Protein 6KVR (pdb70)

Nearest PDB structures (foldseek):
  6kvr-assembly1_B  TM=1.001E+00  e=1.003E-101  Candida albicans
  8wv2-assembly1_D  TM=8.973E-01  e=1.126E-39  Candida parapsilosis
  3qj9-assembly1_A  TM=8.216E-01  e=2.827E-34  Rattus norvegicus
  3lj7-assembly2_B  TM=8.202E-01  e=6.316E-34  Rattus norvegicus
  2dc0-assembly1_B  TM=8.381E-01  e=7.176E-23  Thermus thermophilus

Radius of gyration: 32.11 Å; Cα contacts (8 Å, |Δi|>4): 2657; chains: 2; bounding box: 90×72×87 Å

CATH classification: 3.90.1300.10

InterPro domains:
  IPR020556 Amidase, conserved site [PS00571] (231-262)
  IPR023631 Amidase signature domain [PF01425] (102-556)
  IPR036928 Amidase signature (AS) superfamily [G3DSA:3.90.1300.10] (56-569)
  IPR036928 Amidase signature (AS) superfamily [SSF75304] (57-566)

Secondary structure (DSSP, 8-state):
----GGGG--S----SS--HHHIIIIIHHHHHHHHHHHHHTS-GGG----SS-HHHHHHTT--HHHHHHHTT-S-HHHHHHHTS-HHHHHHHHHTTSS-HHHHHHHHHHHHHHHHHHH----B-HHHHHHHHHHHHHHHHHHSS-SSTTTT-BEEEE----TTS---TT-GGGTT---SS--HHHHHHHHTT-B--BEE---TT---S--BTTTB--EETTEEEEE--SSSHHHHHHHHHTSSSEEEEEESTTTTHHHHHHHT--EEEPPTTSS---S---S-TT--SS--EEE---SHHHHHH--IIIIIH-GGGT-TTS-------PPPPGGG-EEEE-S--SSSPPPHHHHHHHHHHHHHHHHTT-EEEE---TTHHHHHHHHH---TBTT--HHHHHTTTPPPPHHHHHHHTSSSTT-B-BHHHHHHHHHHHHHHHHHHHH--TT---EEEEESSSSSSPBTT-----HHHHHHHHHT--EEEEEEEEE--TTT----HHHHTPPPSSHHHHHHHHT--GGGSTT-EEEEEEE-STT-HHHHHHHHHHHHHHTT----/--GGGG--S----SS--HHHHHHHTHHHHHHHHHHHHHHS-GGG----SS-HHHHHHTT--HHHHHHHTT-S-HHHHHHHTS-HHHHHHHHHHTSS-HHHHHHHHHHHHHHHHHHH----B-HHHHHHHHHHHHHHHHHHSS-SSTTTT-BEEEE----TTS---TT-GGGTT---SS--HHHHHHHHTT-B--BEE---TT---S--BTTTB--EETTEEEEE--SSSHHHHHHHHHTSSSEEEEEESTTTTHHHHHHHT--EEEPPTTSS---S--SS-TT--SS--EEE---SHHHHHH--IIIIIT-GGGT-TTS-------PPPPGGG-EEEE-S--SSSPPPHHHHHHHHHHHHHHHHTT-EEEE---TTHHHHHHHHH---TBTT--HHHHHTTTPPPPHHHHHHHTSSSTT-B-BHHHHHHHHHHHHHHHHHHHH--TT---EEEEESSSSSSPBTT-----HHHHHHHHHT--EEEEEEEEE--SSS----TTGGGPPPSSHHHHHHHTT--GGGSTT-EEEEEEE-STT-HHHHHHHHHHHHHHTT----

B-factor: mean 33.5, std 8.6, range [15.48, 88.81]

Sequence (1122 aa):
MSVSYETFLNKDPLDKYEDSEIYTKEWLPKVEKYRQDLKDAIPKNYTIELPKPIDDLIKDQFNAVDYLYSQKLLTPEEFAITDLSATELAKKIAAGELSSVEVFKAFAHRATLAHQFTNCAELFIDEGLKQAEERDNYFKEHGKTVGPLHGIPISLKEQNYKDKITHGGYVSKIVNIPNSHGVTTSILEKLGAVFYVRTSQPQTLHLDSANNFTGLTKNPFNLLLSSGGSSSGEGAIVGYGGSAIGVGSDIGGSIRAPAAYSGCHGLRPTTKRISVKGGVSSGAGQESVPAVAGPARSIDDLELWKAYINEGKPWESDSTSLPPWRDVSTPKIGDLTVAIIRDDGLVRVSPPIRRALNTVVEKLKGAGAKIIEFDPPNTKLAYETVHKYNCDGNHQRKLLSGSNEPLTKLTKWNLNYGEGAKHYDVASNRELNVTRDQLRDQYNDFVQNKVDFILSPTYNNVAPHSEEVYNWSYTSLWNILDFPTLSFQTGIFQDPTKDKWTEEDTKYKYRSKLEQLENENYDPSQFVGAPVGLQLSGKRYFDEEVLAAGKAIVDLLGVDLYVSYETFLNKDPLDKYEDSEIYTKEWLPKVEKYRQDLKDAIPKNYTIELPKPIDDLIKDQFNAVDYLYSQKLLTPEEFAITDLSATELAKKIAAGELSSVEVFKAFAHRATLAHQFTNCAELFIDEGLKQAEERDNYFKEHGKTVGPLHGIPISLKEQNYKDKITHGGYVSKIVNIPNSHGVTTSILEKLGAVFYVRTSQPQTLHLDSANNFTGLTKNPFNLLLSSGGSSSGEGAIVGYGGSAIGVGSDIGGSIRAPAAYSGCHGLRPTTKRISVKGGVSSGAGQESVPAVAGPARSIDDLELWKAYINEGKPWESDSTSLPPWRDVSTPKIGDLTVAIIRDDGLVRVSPPIRRALNTVVEKLKGAGAKIIEFDPPNTKLAYETVHKYNCDGNHQRKLLSGSNEPLTKLTKWNLNYGEGAKHYDVASNRELNVTRDQLRDQYNDFVQNKVDFILSPTYNNVAPHSEEVYNWSYTSLWNILDFPTLSFQTGIFQDPTKDKWTEEDTKYKYRSKLEQLENENYDPSQFVGAPVGLQLSGKRYFDEEVLAAGKAIVDLLGVDLY

Foldseek 3Di:
DADDLVVLLPQAPCPLFFDVVLLVPPFVVLLVVVLVLQVVQQDPVLDDDDPDPQVVLLVVQNQQLVVCVVVVSDDPVLCVLLQDALQVVLVCCQVVNDQLLVSLVSLQSLLSSLCVRFVWWSFASVQLNVLSVVQRVVCVVPVGGLASNASFEEEEAQFADAQAQHQQLFSLRSVPHDHHDFLQVVLNVSRHYGYTIHTAAHQQWFQFGAGDRRGGGAANRTRQFFLTARSRSQLSSQLSSSGNKYKDKDALQHFQQSVQQRPAKGKFAFPQAGDPGDGDHPCVPPDLQDMGMAMHRALVNSLSSLCCQVPSVSCVPPVSHDHGLDDDAQDQLQVAEEEEECDQVAAAAFQQQNVLSVVLVVLSVVSHYHYHHDHQPPLVVLQQLSLVLCQQLCCSSVSSNSSSDDADLVNSQSCSRHSRRHHDDPVVNVVSSVVLVVSLCVVLCCVVVPHFKYKYFQASYHGHRHSQHRDSSNPNSCSSNSWIKMKRFLPDWQALVPRHADPVRVPDDHPDSVNSSVHVRDDSVSRGGGTGIIMITGRHPVNSNSSSNVNNSCVSRVRSSD/DDLVVLLPQFPPPLFFDPVLLVPPFVVLLVVVLVLQVVQQDPVLDDDDPDPLVVLQVVQHQQLVVCVVVVSDDPQLVVLLQDALQVVLVCCQVVVDALLSSLVSLSSLLSSLCVRFVWWSFASVQLNVLSVVQRVVCVVPVGGLASRASFEEEEAQFADAQAQHQVQFSLSSVPHDHHGFLQVVLVVSRHYTYTIHTAAHLQWFQFGAGDNRGGGAANRTRQFFLTDRSRSQLSSQLSSSGSKYKDKDALQHFQSSQQQRHAKWKFAFPQAGDPGDGDHPCVPPDLQDMGMAMHRALVNRVSSLCCQVVSVSCVPPVSHDHGLDDDAFDQLLVAEEEEDCDQPAAAAFQQQNVLSVVLVVLSVVRRYHYHHDHQPPLVVLQQLSLVVAQQLCCSSVSSRSSSDDDDLVNSQSCSRHSRRHHDDPVVNVVSSVVLVVSLVVVVCCVVVRHFKYKYFQARYHGHRHSQHRDSSSPNSCSSSSWIKMWGFLLDWQALVGRDQDPVSVVDDHPDPVNVSVHVRDDSVSRGGGTGIIMITGRHPVNSNSSSNVNVSCVSSPPRSD

Solvent-accessible surface area: 39558 Å² total

Organism: Candida albicans (NCBI:txid5476)

Structure (mmCIF, N/CA/C/O backbone):
data_6KVR
#
_entry.id   6KVR
#
_cell.length_a   84.874
_cell.length_b   68.753
_cell.length_c   100.979
_cell.angle_alpha   90.000
_cell.angle_beta   99.628
_cell.angle_gamma   90.000
#
_symmetry.space_group_name_H-M   'P 1 21 1'
#
loop_
_entity.id
_entity.type
_entity.pdbx_description
1 polymer 'Fatty acid amide hydrolase'
2 water water
#
loop_
_atom_site.group_PDB
_atom_site.id
_atom_site.type_symbol
_atom_site.label_atom_id
_atom_site.label_alt_id
_atom_site.label_comp_id
_atom_site.label_asym_id
_atom_site.label_entity_id
_atom_site.label_seq_id
_atom_site.pdbx_PDB_ins_code
_atom_site.Cartn_x
_atom_site.Cartn_y
_atom_site.Cartn_z
_atom_site.occupancy
_atom_site.B_iso_or_equiv
_atom_site.auth_seq_id
_atom_site.auth_comp_id
_atom_site.auth_asym_id
_atom_site.auth_atom_id
_atom_site.pdbx_PDB_model_num
ATOM 1 N N . MET A 1 1 ? 48.10881 60.37697 56.44142 1.000 43.54531 1 MET A N 1
ATOM 2 C CA . MET A 1 1 ? 48.09972 60.23548 54.99463 1.000 39.96490 1 MET A CA 1
ATOM 3 C C . MET A 1 1 ? 48.58176 58.83502 54.60765 1.000 38.76428 1 MET A C 1
ATOM 4 O O . MET A 1 1 ? 48.00012 58.23076 53.71016 1.000 39.71893 1 MET A O 1
ATOM 9 N N . SER A 1 2 ? 49.60711 58.30302 55.28663 1.000 39.97623 2 SER A N 1
ATOM 10 C CA . SER A 1 2 ? 50.17660 57.01533 54.87418 1.000 39.31894 2 SER A CA 1
ATOM 11 C C . SER A 1 2 ? 49.12477 55.91355 54.94750 1.000 37.93691 2 SER A C 1
ATOM 12 O O . SER A 1 2 ? 48.31219 55.87016 55.87135 1.000 38.28375 2 SER A O 1
ATOM 15 N N . VAL A 1 3 ? 49.13311 55.02807 53.95699 1.000 38.69372 3 VAL A N 1
ATOM 16 C CA . VAL A 1 3 ? 48.05356 54.06302 53.77794 1.000 37.88076 3 VAL A CA 1
ATOM 17 C C . VAL A 1 3 ? 48.39150 52.78973 54.53700 1.000 38.07455 3 VAL A C 1
ATOM 18 O O . VAL A 1 3 ? 49.50723 52.26863 54.43346 1.000 36.18223 3 VAL A O 1
ATOM 22 N N . SER A 1 4 ? 47.43060 52.29105 55.30681 1.000 43.23566 4 SER A N 1
ATOM 23 C CA . SER A 1 4 ? 47.52104 50.97376 55.91534 1.000 40.72346 4 SER A CA 1
ATOM 24 C C . SER A 1 4 ? 46.52635 50.04776 55.22556 1.000 39.68797 4 SER A C 1
ATOM 25 O O . SER A 1 4 ? 45.40940 50.46053 54.89150 1.000 35.17445 4 SER A O 1
ATOM 28 N N . TYR A 1 5 ? 46.93938 48.79465 55.01136 1.000 35.39986 5 TYR A N 1
ATOM 29 C CA . TYR A 1 5 ? 46.12139 47.85920 54.24764 1.000 35.04247 5 TYR A CA 1
ATOM 30 C C . TYR A 1 5 ? 44.76782 47.58310 54.90817 1.000 36.70302 5 TYR A C 1
ATOM 31 O O . TYR A 1 5 ? 43.81032 47.23560 54.19824 1.000 34.74276 5 TYR A O 1
ATOM 40 N N . GLU A 1 6 ? 44.64838 47.77236 56.23634 1.000 32.51606 6 GLU A N 1
ATOM 41 C CA . GLU A 1 6 ? 43.40720 47.44030 56.94063 1.000 32.01416 6 GLU A CA 1
ATOM 42 C C . GLU A 1 6 ? 42.21658 48.29432 56.50327 1.000 34.76162 6 GLU A C 1
ATOM 43 O O . GLU A 1 6 ? 41.07240 47.85166 56.65273 1.000 35.65364 6 GLU A O 1
ATOM 49 N N . THR A 1 7 ? 42.43844 49.50574 55.98254 1.000 33.69742 7 THR A N 1
ATOM 50 C CA . THR A 1 7 ? 41.29946 50.30620 55.53611 1.000 35.70702 7 THR A CA 1
ATOM 51 C C . THR A 1 7 ? 40.62932 49.74419 54.28092 1.000 35.11348 7 THR A C 1
ATOM 52 O O . THR A 1 7 ? 39.52373 50.18346 53.94282 1.000 34.81903 7 THR A O 1
ATOM 56 N N . PHE A 1 8 ? 41.24804 48.78098 53.58913 1.000 34.37023 8 PHE A N 1
ATOM 57 C CA . PHE A 1 8 ? 40.57631 48.11617 52.47038 1.000 31.89742 8 PHE A CA 1
ATOM 58 C C . PHE A 1 8 ? 39.68659 46.96031 52.90429 1.000 34.63058 8 PHE A C 1
ATOM 59 O O . PHE A 1 8 ? 38.89965 46.47675 52.08193 1.000 33.76158 8 PHE A O 1
ATOM 67 N N . LEU A 1 9 ? 39.79014 46.50891 54.15611 1.000 32.30091 9 LEU A N 1
ATOM 68 C CA . LEU A 1 9 ? 39.15008 45.26729 54.60696 1.000 29.18144 9 LEU A CA 1
ATOM 69 C C . LEU A 1 9 ? 37.69945 45.48283 55.01815 1.000 29.79565 9 LEU A C 1
ATOM 70 O O . LEU A 1 9 ? 37.28640 45.10514 56.11258 1.000 31.31265 9 LEU A O 1
ATOM 75 N N . ASN A 1 10 ? 36.89197 46.06036 54.13071 1.000 27.81517 10 ASN A N 1
ATOM 76 C CA . ASN A 1 10 ? 35.51662 46.41116 54.46699 1.000 32.90139 10 ASN A CA 1
ATOM 77 C C . ASN A 1 10 ? 34.50384 45.69015 53.58378 1.000 32.40545 10 ASN A C 1
ATOM 78 O O . ASN A 1 10 ? 33.36013 46.13342 53.47238 1.000 31.61925 10 ASN A O 1
ATOM 83 N N . LYS A 1 11 ? 34.90041 44.59419 52.94180 1.000 31.52486 11 LYS A N 1
ATOM 84 C CA . LYS A 1 11 ? 34.00356 43.86052 52.06298 1.000 30.74078 11 LYS A CA 1
ATOM 85 C C . LYS A 1 11 ? 33.66923 42.47177 52.58404 1.000 28.42710 11 LYS A C 1
ATOM 86 O O . LYS A 1 11 ? 32.62992 41.92241 52.20565 1.000 28.17037 11 LYS A O 1
ATOM 92 N N . ASP A 1 12 ? 34.52012 41.89303 53.42814 1.000 24.30749 12 ASP A N 1
ATOM 93 C CA . ASP A 1 12 ? 34.26789 40.58873 54.03386 1.000 26.36534 12 ASP A CA 1
ATOM 94 C C . ASP A 1 12 ? 34.61640 40.75182 55.50795 1.000 27.09299 12 ASP A C 1
ATOM 95 O O . ASP A 1 12 ? 35.76964 41.10638 55.83390 1.000 29.89442 12 ASP A O 1
ATOM 100 N N . PRO A 1 13 ? 33.67443 40.53413 56.42712 1.000 28.63656 13 PRO A N 1
ATOM 101 C CA . PRO A 1 13 ? 33.98595 40.74557 57.84892 1.000 30.49564 13 PRO A CA 1
ATOM 102 C C . PRO A 1 13 ? 34.97111 39.73325 58.40842 1.000 34.36081 13 PRO A C 1
ATOM 103 O O . PRO A 1 13 ? 35.60301 40.01784 59.43576 1.000 33.00144 13 PRO A O 1
ATOM 107 N N . LEU A 1 14 ? 35.13503 38.57434 57.76487 1.000 31.57014 14 LEU A N 1
ATOM 108 C CA . LEU A 1 14 ? 36.16105 37.60015 58.15011 1.000 30.25211 14 LEU A CA 1
ATOM 109 C C . LEU A 1 14 ? 35.91494 37.02705 59.55203 1.000 32.13270 14 LEU A C 1
ATOM 110 O O . LEU A 1 14 ? 36.85326 36.75985 60.30479 1.000 31.48353 14 LEU A O 1
ATOM 115 N N . ASP A 1 15 ? 34.64745 36.83142 59.91747 1.000 29.16937 15 ASP A N 1
ATOM 116 C CA . ASP A 1 15 ? 34.31097 36.40025 61.26856 1.000 34.85098 15 ASP A CA 1
ATOM 117 C C . ASP A 1 15 ? 33.85656 34.94871 61.35780 1.000 36.81517 15 ASP A C 1
ATOM 118 O O . ASP A 1 15 ? 33.54156 34.48425 62.45643 1.000 43.87368 15 ASP A O 1
ATOM 123 N N . LYS A 1 16 ? 33.81021 34.22037 60.24908 1.000 36.11117 16 LYS A N 1
ATOM 124 C CA . LYS A 1 16 ? 33.41452 32.81984 60.24865 1.000 35.45110 16 LYS A CA 1
ATOM 125 C C . LYS A 1 16 ? 34.50237 31.95857 59.62709 1.000 32.01243 16 LYS A C 1
ATOM 126 O O . LYS A 1 16 ? 34.21283 30.97566 58.93981 1.000 28.95958 16 LYS A O 1
ATOM 132 N N . TYR A 1 17 ? 35.77224 32.32147 59.85357 1.000 27.68009 17 TYR A N 1
ATOM 133 C CA . TYR A 1 17 ? 36.91357 31.60259 59.29113 1.000 30.24452 17 TYR A CA 1
ATOM 134 C C . TYR A 1 17 ? 37.78750 30.97777 60.36951 1.000 32.35961 17 TYR A C 1
ATOM 135 O O . TYR A 1 17 ? 38.07593 29.78036 60.30431 1.000 34.41171 17 TYR A O 1
ATOM 144 N N . GLU A 1 18 ? 38.26400 31.77345 61.33043 1.000 31.76957 18 GLU A N 1
ATOM 145 C CA . GLU A 1 18 ? 39.31256 31.39749 62.26729 1.000 35.19934 18 GLU A CA 1
ATOM 146 C C . GLU A 1 18 ? 38.75393 30.96064 63.61248 1.000 33.80637 18 GLU A C 1
ATOM 147 O O . GLU A 1 18 ? 37.72800 31.45995 64.07186 1.000 33.20751 18 GLU A O 1
ATOM 153 N N . ASP A 1 19 ? 39.49588 30.06974 64.27041 1.000 37.51869 19 ASP A N 1
ATOM 154 C CA . ASP A 1 19 ? 39.19983 29.65073 65.63555 1.000 40.59714 19 ASP A CA 1
ATOM 155 C C . ASP A 1 19 ? 40.40985 28.95923 66.23962 1.000 38.23398 19 ASP A C 1
ATOM 156 O O . ASP A 1 19 ? 40.63890 27.76978 65.98563 1.000 36.52072 19 ASP A O 1
ATOM 161 N N . SER A 1 20 ? 41.17658 29.69153 67.05336 1.000 35.43121 20 SER A N 1
ATOM 162 C CA . SER A 1 20 ? 42.49044 29.21288 67.46659 1.000 42.30085 20 SER A CA 1
ATOM 163 C C . SER A 1 20 ? 42.41198 27.97102 68.35199 1.000 38.88200 20 SER A C 1
ATOM 164 O O . SER A 1 20 ? 43.34805 27.16053 68.35945 1.000 37.65553 20 SER A O 1
ATOM 167 N N . GLU A 1 21 ? 41.32345 27.79305 69.09855 1.000 35.98174 21 GLU A N 1
ATOM 168 C CA . GLU A 1 21 ? 41.22414 26.60198 69.93515 1.000 41.17247 21 GLU A CA 1
ATOM 169 C C . GLU A 1 21 ? 41.04484 25.35070 69.08042 1.000 38.41108 21 GLU A C 1
ATOM 170 O O . GLU A 1 21 ? 41.77092 24.36077 69.24966 1.000 36.90315 21 GLU A O 1
ATOM 176 N N . ILE A 1 22 ? 40.10284 25.38958 68.13151 1.000 39.32468 22 ILE A N 1
ATOM 177 C CA . ILE A 1 22 ? 39.84979 24.22648 67.28075 1.000 37.58901 22 ILE A CA 1
ATOM 178 C C . ILE A 1 22 ? 41.06674 23.90911 66.41939 1.000 35.78819 22 ILE A C 1
ATOM 179 O O . ILE A 1 22 ? 41.45331 22.74108 66.27551 1.000 32.29263 22 ILE A O 1
ATOM 184 N N . TYR A 1 23 ? 41.70157 24.93815 65.84461 1.000 34.64599 23 TYR A N 1
ATOM 185 C CA . TYR A 1 23 ? 42.90103 24.69749 65.04506 1.000 32.66340 23 TYR A CA 1
ATOM 186 C C . TYR A 1 23 ? 43.99494 24.04511 65.88319 1.000 32.28300 23 TYR A C 1
ATOM 187 O O . TYR A 1 23 ? 44.59535 23.04616 65.46744 1.000 31.04184 23 TYR A O 1
ATOM 196 N N . THR A 1 24 ? 44.26414 24.58366 67.07680 1.000 32.97670 24 THR A N 1
ATOM 197 C CA . THR A 1 24 ? 45.37377 24.04345 67.86696 1.000 35.45462 24 THR A CA 1
ATOM 198 C C . THR A 1 24 ? 45.12590 22.59167 68.27525 1.000 36.02844 24 THR A C 1
ATOM 199 O O . THR A 1 24 ? 46.05005 21.77317 68.25028 1.000 38.22011 24 THR A O 1
ATOM 203 N N . LYS A 1 25 ? 43.88480 22.23840 68.62180 1.000 35.80135 25 LYS A N 1
ATOM 204 C CA . LYS A 1 25 ? 43.61793 20.86736 69.06458 1.000 40.84430 25 LYS A CA 1
ATOM 205 C C . LYS A 1 25 ? 43.53724 19.87336 67.90418 1.000 36.81858 25 LYS A C 1
ATOM 206 O O . LYS A 1 25 ? 44.18304 18.81952 67.94432 1.000 38.12546 25 LYS A O 1
ATOM 212 N N . GLU A 1 26 ? 42.73007 20.17286 66.87825 1.000 32.55923 26 GLU A N 1
ATOM 213 C CA . GLU A 1 26 ? 42.41798 19.18799 65.84543 1.000 31.67110 26 GLU A CA 1
ATOM 214 C C . GLU A 1 26 ? 43.37449 19.19499 64.66273 1.000 31.65178 26 GLU A C 1
ATOM 215 O O . GLU A 1 26 ? 43.49817 18.16383 63.99168 1.000 34.69149 26 GLU A O 1
ATOM 221 N N . TRP A 1 27 ? 44.04423 20.31035 64.36876 1.000 31.10911 27 TRP A N 1
ATOM 222 C CA . TRP A 1 27 ? 44.80612 20.38234 63.12062 1.000 30.70769 27 TRP A CA 1
ATOM 223 C C . TRP A 1 27 ? 46.29482 20.64454 63.29996 1.000 30.38730 27 TRP A C 1
ATOM 224 O O . TRP A 1 27 ? 47.10580 20.05156 62.57908 1.000 31.60792 27 TRP A O 1
ATOM 235 N N . LEU A 1 28 ? 46.68249 21.48966 64.25384 1.000 32.16037 28 LEU A N 1
ATOM 236 C CA . LEU A 1 28 ? 48.09716 21.79660 64.45660 1.000 30.18825 28 LEU A CA 1
ATOM 237 C C . LEU A 1 28 ? 49.00007 20.57735 64.61825 1.000 31.63085 28 LEU A C 1
ATOM 238 O O . LEU A 1 28 ? 50.12065 20.61141 64.07970 1.000 35.06258 28 LEU A O 1
ATOM 243 N N . PRO A 1 29 ? 48.61658 19.49913 65.32617 1.000 33.09401 29 PRO A N 1
ATOM 244 C CA . PRO A 1 29 ? 49.49622 18.31028 65.34388 1.000 32.96610 29 PRO A CA 1
ATOM 245 C C . PRO A 1 29 ? 49.77998 17.73174 63.96118 1.000 32.03466 29 PRO A C 1
ATOM 246 O O . PRO A 1 29 ? 50.92243 17.34068 63.68948 1.000 31.95756 29 PRO A O 1
ATOM 250 N N . LYS A 1 30 ? 48.78468 17.67537 63.06964 1.000 29.51580 30 LYS A N 1
ATOM 251 C CA . LYS A 1 30 ? 49.04161 17.15232 61.72875 1.000 29.71764 30 LYS A CA 1
ATOM 252 C C . LYS A 1 30 ? 50.00932 18.03839 60.95697 1.000 29.61802 30 LYS A C 1
ATOM 253 O O . LYS A 1 30 ? 50.79982 17.53653 60.14855 1.000 30.36672 30 LYS A O 1
ATOM 259 N N . VAL A 1 31 ? 49.95974 19.35281 61.18966 1.000 28.03566 31 VAL A N 1
ATOM 260 C CA . VAL A 1 31 ? 50.88224 20.26883 60.52023 1.000 25.25756 31 VAL A CA 1
ATOM 261 C C . VAL A 1 31 ? 52.30739 20.04186 61.00431 1.000 26.91113 31 VAL A C 1
ATOM 262 O O . VAL A 1 31 ? 53.24877 19.96707 60.20200 1.000 29.29816 31 VAL A O 1
ATOM 266 N N . GLU A 1 32 ? 52.48681 19.90217 62.32244 1.000 31.60222 32 GLU A N 1
ATOM 267 C CA . GLU A 1 32 ? 53.82524 19.67677 62.87607 1.000 28.69304 32 GLU A CA 1
ATOM 268 C C . GLU A 1 32 ? 54.45494 18.39132 62.33882 1.000 26.09162 32 GLU A C 1
ATOM 269 O O . GLU A 1 32 ? 55.63837 18.37663 61.97904 1.000 33.57229 32 GLU A O 1
ATOM 275 N N . LYS A 1 33 ? 53.68595 17.30370 62.27354 1.000 25.60668 33 LYS A N 1
ATOM 276 C CA . LYS A 1 33 ? 54.17523 16.09158 61.62159 1.000 28.09287 33 LYS A CA 1
ATOM 277 C C . LYS A 1 33 ? 54.60343 16.37180 60.18172 1.000 31.00767 33 LYS A C 1
ATOM 278 O O . LYS A 1 33 ? 55.65768 15.90081 59.73602 1.000 30.93724 33 LYS A O 1
ATOM 284 N N . TYR A 1 34 ? 53.80662 17.16061 59.44439 1.000 31.21353 34 TYR A N 1
ATOM 285 C CA . TYR A 1 34 ? 54.16107 17.50123 58.06677 1.000 30.41682 34 TYR A CA 1
ATOM 286 C C . TYR A 1 34 ? 55.47284 18.27707 58.01178 1.000 29.40410 34 TYR A C 1
ATOM 287 O O . TYR A 1 34 ? 56.29155 18.07067 57.10381 1.000 29.85859 34 TYR A O 1
ATOM 296 N N . ARG A 1 35 ? 55.68180 19.18746 58.96616 1.000 31.42918 35 ARG A N 1
ATOM 297 C CA . ARG A 1 35 ? 56.93106 19.94272 59.00659 1.000 32.20533 35 ARG A CA 1
ATOM 298 C C . ARG A 1 35 ? 58.10398 19.03577 59.34431 1.000 33.98746 35 ARG A C 1
ATOM 299 O O . ARG A 1 35 ? 59.18173 19.14363 58.73741 1.000 31.72760 35 ARG A O 1
ATOM 307 N N . GLN A 1 36 ? 57.90704 18.12700 60.30324 1.000 32.58663 36 GLN A N 1
ATOM 308 C CA . GLN A 1 36 ? 58.98234 17.21297 60.67882 1.000 34.06822 36 GLN A CA 1
ATOM 309 C C . GLN A 1 36 ? 59.32872 16.28300 59.52837 1.000 34.24548 36 GLN A C 1
ATOM 310 O O . GLN A 1 36 ? 60.50697 15.97575 59.30677 1.000 33.15350 36 GLN A O 1
ATOM 316 N N . ASP A 1 37 ? 58.31577 15.84875 58.76602 1.000 32.17824 37 ASP A N 1
ATOM 317 C CA . ASP A 1 37 ? 58.57931 14.97701 57.62808 1.000 29.50636 37 ASP A CA 1
ATOM 318 C C . ASP A 1 37 ? 59.43249 15.68028 56.58011 1.000 31.11084 37 ASP A C 1
ATOM 319 O O . ASP A 1 37 ? 60.27365 15.04429 55.93650 1.000 30.40180 37 ASP A O 1
ATOM 324 N N . LEU A 1 38 ? 59.24813 16.99126 56.40157 1.000 34.20727 38 LEU A N 1
ATOM 325 C CA . LEU A 1 38 ? 60.09005 17.71674 55.45164 1.000 31.64397 38 LEU A CA 1
ATOM 326 C C . LEU A 1 38 ? 61.53857 17.78373 55.94231 1.000 31.22367 38 LEU A C 1
ATOM 327 O O . LEU A 1 38 ? 62.47806 17.53880 55.16818 1.000 33.64239 38 LEU A O 1
ATOM 332 N N . LYS A 1 39 ? 61.74181 18.10726 57.22839 1.000 32.62769 39 LYS A N 1
ATOM 333 C CA . LYS A 1 39 ? 63.09723 18.11341 57.78305 1.000 37.26363 39 LYS A CA 1
ATOM 334 C C . LYS A 1 39 ? 63.76222 16.76024 57.61229 1.000 35.48958 39 LYS A C 1
ATOM 335 O O . LYS A 1 39 ? 64.92533 16.68522 57.21213 1.000 36.11935 39 LYS A O 1
ATOM 341 N N . ASP A 1 40 ? 63.03516 15.67536 57.90939 1.000 37.35955 40 ASP A N 1
ATOM 342 C CA . ASP A 1 40 ? 63.60869 14.34060 57.78696 1.000 34.00517 40 ASP A CA 1
ATOM 343 C C . ASP A 1 40 ? 63.96711 14.00513 56.34825 1.000 36.91054 40 ASP A C 1
ATOM 344 O O . ASP A 1 40 ? 64.78212 13.10594 56.11959 1.000 34.27941 40 ASP A O 1
ATOM 349 N N . ALA A 1 41 ? 63.38906 14.70829 55.37178 1.000 35.34840 41 ALA A N 1
ATOM 350 C CA . ALA A 1 41 ? 63.60907 14.38730 53.96823 1.000 30.70238 41 ALA A CA 1
ATOM 351 C C . ALA A 1 41 ? 64.76384 15.17278 53.34055 1.000 33.25870 41 ALA A C 1
ATOM 352 O O . ALA A 1 41 ? 65.06377 14.96073 52.15899 1.000 36.01986 41 ALA A O 1
ATOM 354 N N . ILE A 1 42 ? 65.41694 16.06140 54.08821 1.000 32.19671 42 ILE A N 1
ATOM 355 C CA . ILE A 1 42 ? 66.58377 16.80196 53.60664 1.000 33.56515 42 ILE A CA 1
ATOM 356 C C . ILE A 1 42 ? 67.82810 15.92514 53.73274 1.000 38.10467 42 ILE A C 1
ATOM 357 O O . ILE A 1 42 ? 68.18894 15.53025 54.84778 1.000 40.12276 42 ILE A O 1
ATOM 362 N N . PRO A 1 43 ? 68.51621 15.58964 52.64230 1.000 36.46069 43 PRO A N 1
ATOM 363 C CA . PRO A 1 43 ? 69.73384 14.76689 52.75951 1.000 39.20612 43 PRO A CA 1
ATOM 364 C C . PRO A 1 43 ? 70.89389 15.58019 53.32476 1.000 39.95249 43 PRO A C 1
ATOM 365 O O . PRO A 1 43 ? 71.27912 16.61271 52.76716 1.000 37.27212 43 PRO A O 1
ATOM 369 N N . LYS A 1 44 ? 71.46738 15.10091 54.43091 1.000 45.86646 44 LYS A N 1
ATOM 370 C CA . LYS A 1 44 ? 72.48640 15.89035 55.12446 1.000 49.56530 44 LYS A CA 1
ATOM 371 C C . LYS A 1 44 ? 73.73552 16.09464 54.26928 1.000 47.99124 44 LYS A C 1
ATOM 372 O O . LYS A 1 44 ? 74.34420 17.16946 54.29635 1.000 52.62622 44 LYS A O 1
ATOM 378 N N . ASN A 1 45 ? 74.12929 15.08785 53.49260 1.000 40.58406 45 ASN A N 1
ATOM 379 C CA . ASN A 1 45 ? 75.29745 15.25670 52.63217 1.000 46.29396 45 ASN A CA 1
ATOM 380 C C . ASN A 1 45 ? 75.10456 16.37860 51.61720 1.000 45.05476 45 ASN A C 1
ATOM 381 O O . ASN A 1 45 ? 76.08938 16.94867 51.13668 1.000 42.92757 45 ASN A O 1
ATOM 386 N N . TYR A 1 46 ? 73.85625 16.71422 51.27867 1.000 44.91370 46 TYR A N 1
ATOM 387 C CA . TYR A 1 46 ? 73.57248 17.80364 50.34938 1.000 44.15482 46 TYR A CA 1
ATOM 388 C C . TYR A 1 46 ? 73.38687 19.14127 51.05142 1.000 44.39142 46 TYR A C 1
ATOM 389 O O . TYR A 1 46 ? 73.22524 20.16588 50.37541 1.000 40.74057 46 TYR A O 1
ATOM 398 N N . THR A 1 47 ? 73.40076 19.15244 52.38094 1.000 43.80033 47 THR A N 1
ATOM 399 C CA . THR A 1 47 ? 73.19108 20.35938 53.15674 1.000 45.77180 47 THR A CA 1
ATOM 400 C C . THR A 1 47 ? 74.54348 21.00219 53.47214 1.000 49.33720 47 THR A C 1
ATOM 401 O O . THR A 1 47 ? 75.61132 20.48086 53.13603 1.000 45.76612 47 THR A O 1
ATOM 405 N N . ILE A 1 48 ? 74.48998 22.14997 54.14298 1.000 48.66481 48 ILE A N 1
ATOM 406 C CA . ILE A 1 48 ? 75.66765 22.96774 54.39245 1.000 51.38849 48 ILE A CA 1
ATOM 407 C C . ILE A 1 48 ? 75.46287 23.73473 55.69268 1.000 49.65828 48 ILE A C 1
ATOM 408 O O . ILE A 1 48 ? 74.33932 23.87813 56.18064 1.000 50.99703 48 ILE A O 1
ATOM 413 N N . GLU A 1 49 ? 76.57098 24.16231 56.29909 1.000 49.01230 49 GLU A N 1
ATOM 414 C CA . GLU A 1 49 ? 76.53422 25.05363 57.45335 1.000 48.75193 49 GLU A CA 1
ATOM 415 C C . GLU A 1 49 ? 76.41610 26.48735 56.94511 1.000 48.74532 49 GLU A C 1
ATOM 416 O O . GLU A 1 49 ? 77.30079 26.97207 56.22380 1.000 42.47269 49 GLU A O 1
ATOM 422 N N . LEU A 1 50 ? 75.31795 27.15477 57.30336 1.000 44.64744 50 LEU A N 1
ATOM 423 C CA . LEU A 1 50 ? 75.04174 28.48195 56.77170 1.000 44.02502 50 LEU A CA 1
ATOM 424 C C . LEU A 1 50 ? 76.08470 29.49396 57.26015 1.000 44.68301 50 LEU A C 1
ATOM 425 O O . LEU A 1 50 ? 76.62490 29.36527 58.36503 1.000 45.47981 50 LEU A O 1
ATOM 430 N N . PRO A 1 51 ? 76.40586 30.49760 56.44081 1.000 42.25468 51 PRO A N 1
ATOM 431 C CA . PRO A 1 51 ? 77.40225 31.49278 56.86846 1.000 42.93217 51 PRO A CA 1
ATOM 432 C C . PRO A 1 51 ? 76.97092 32.29254 58.08803 1.000 45.40229 51 PRO A C 1
ATOM 433 O O . PRO A 1 51 ? 77.82400 32.68866 58.88868 1.000 50.65596 51 PRO A O 1
ATOM 437 N N . LYS A 1 52 ? 75.67863 32.55065 58.24423 1.000 45.15895 52 LYS A N 1
ATOM 438 C CA . LYS A 1 52 ? 75.07424 33.10931 59.44576 1.000 42.29836 52 LYS A CA 1
ATOM 439 C C . LYS A 1 52 ? 73.71343 32.44568 59.61487 1.000 42.16542 52 LYS A C 1
ATOM 440 O O . LYS A 1 52 ? 73.22654 31.80086 58.67549 1.000 41.37518 52 LYS A O 1
ATOM 446 N N . PRO A 1 53 ? 73.07632 32.56009 60.78151 1.000 41.59110 53 PRO A N 1
ATOM 447 C CA . PRO A 1 53 ? 71.68796 32.10419 60.90505 1.000 40.79015 53 PRO A CA 1
ATOM 448 C C . PRO A 1 53 ? 70.82922 32.68563 59.78744 1.000 41.38514 53 PRO A C 1
ATOM 449 O O . PRO A 1 53 ? 71.08935 33.78552 59.28857 1.000 38.49709 53 PRO A O 1
ATOM 453 N N . ILE A 1 54 ? 69.81065 31.91919 59.37535 1.000 39.02665 54 ILE A N 1
ATOM 454 C CA . ILE A 1 54 ? 69.04937 32.28420 58.18043 1.000 37.23472 54 ILE A CA 1
ATOM 455 C C . ILE A 1 54 ? 68.38173 33.64796 58.36022 1.000 37.05580 54 ILE A C 1
ATOM 456 O O . ILE A 1 54 ? 68.34533 34.46183 57.43006 1.000 37.72482 54 ILE A O 1
ATOM 461 N N . ASP A 1 55 ? 67.89121 33.94913 59.56472 1.000 34.51050 55 ASP A N 1
ATOM 462 C CA . ASP A 1 55 ? 67.22051 35.23367 59.73967 1.000 39.62364 55 ASP A CA 1
ATOM 463 C C . ASP A 1 55 ? 68.19211 36.41367 59.68567 1.000 41.29925 55 ASP A C 1
ATOM 464 O O . ASP A 1 55 ? 67.78913 37.52445 59.32460 1.000 37.07358 55 ASP A O 1
ATOM 469 N N . ASP A 1 56 ? 69.46415 36.20640 60.03493 1.000 37.78600 56 ASP A N 1
ATOM 470 C CA . ASP A 1 56 ? 70.46090 37.24162 59.77522 1.000 39.23943 56 ASP A CA 1
ATOM 471 C C . ASP A 1 56 ? 70.73658 37.37972 58.28556 1.000 38.01757 56 ASP A C 1
ATOM 472 O O . ASP A 1 56 ? 70.91249 38.49515 57.78112 1.000 38.37487 56 ASP A O 1
ATOM 477 N N . LEU A 1 57 ? 70.81000 36.25549 57.56899 1.000 35.46151 57 LEU A N 1
ATOM 478 C CA . LEU A 1 57 ? 70.99107 36.33014 56.12540 1.000 34.23858 57 LEU A CA 1
ATOM 479 C C . LEU A 1 57 ? 69.82753 37.05492 55.47062 1.000 32.26501 57 LEU A C 1
ATOM 480 O O . LEU A 1 57 ? 70.01847 37.77853 54.48196 1.000 30.97184 57 LEU A O 1
ATOM 485 N N . ILE A 1 58 ? 68.62297 36.90317 56.02568 1.000 32.09791 58 ILE A N 1
ATOM 486 C CA . ILE A 1 58 ? 67.47053 37.62390 55.49386 1.000 33.62209 58 ILE A CA 1
ATOM 487 C C . ILE A 1 58 ? 67.62285 39.12341 55.73083 1.000 32.83467 58 ILE A C 1
ATOM 488 O O . ILE A 1 58 ? 67.47544 39.92786 54.80121 1.000 29.67366 58 ILE A O 1
ATOM 493 N N . LYS A 1 59 ? 67.96251 39.52330 56.96586 1.000 36.34606 59 LYS A N 1
ATOM 494 C CA . LYS A 1 59 ? 68.11761 40.95112 57.25127 1.000 37.17582 59 LYS A CA 1
ATOM 495 C C . LYS A 1 59 ? 69.16512 41.58708 56.35334 1.000 33.65694 59 LYS A C 1
ATOM 496 O O . LYS A 1 59 ? 69.03610 42.75673 55.97882 1.000 36.23698 59 LYS A O 1
ATOM 502 N N . ASP A 1 60 ? 70.17070 40.81818 55.96327 1.000 37.86547 60 ASP A N 1
ATOM 503 C CA . ASP A 1 60 ? 71.32725 41.29486 55.22729 1.000 34.88561 60 ASP A CA 1
ATOM 504 C C . ASP A 1 60 ? 71.10968 41.36446 53.72340 1.000 32.82717 60 ASP A C 1
ATOM 505 O O . ASP A 1 60 ? 72.03568 41.75355 53.00218 1.000 32.22761 60 ASP A O 1
ATOM 510 N N . GLN A 1 61 ? 69.92758 40.98986 53.22875 1.000 33.58956 61 GLN A N 1
ATOM 511 C CA . GLN A 1 61 ? 69.68131 40.94682 51.78643 1.000 26.51552 61 GLN A CA 1
ATOM 512 C C . GLN A 1 61 ? 70.70392 40.04063 51.10586 1.000 28.63848 61 GLN A C 1
ATOM 513 O O . GLN A 1 61 ? 71.24833 40.36860 50.05469 1.000 30.20274 61 GLN A O 1
ATOM 519 N N . PHE A 1 62 ? 70.99816 38.91375 51.75011 1.000 28.06272 62 PHE A N 1
ATOM 520 C CA . PHE A 1 62 ? 71.94644 37.93880 51.23058 1.000 31.94085 62 PHE A CA 1
ATOM 521 C C . PHE A 1 62 ? 71.54923 37.49651 49.82182 1.000 36.69268 62 PHE A C 1
ATOM 522 O O . PHE A 1 62 ? 70.38215 37.19333 49.56458 1.000 29.65736 62 PHE A O 1
ATOM 530 N N . ASN A 1 63 ? 72.52090 37.49221 48.89586 1.000 33.74916 63 ASN A N 1
ATOM 531 C CA . ASN A 1 63 ? 72.31053 36.99991 47.53103 1.000 32.90957 63 ASN A CA 1
ATOM 532 C C . ASN A 1 63 ? 72.77005 35.54567 47.50377 1.000 35.84625 63 ASN A C 1
ATOM 533 O O . ASN A 1 63 ? 73.96369 35.26843 47.35353 1.000 35.77853 63 ASN A O 1
ATOM 538 N N . ALA A 1 64 ? 71.81997 34.61036 47.64680 1.000 32.44140 64 ALA A N 1
ATOM 539 C CA . ALA A 1 64 ? 72.19964 33.20310 47.72749 1.000 31.60250 64 ALA A CA 1
ATOM 540 C C . ALA A 1 64 ? 72.77032 32.69192 46.41098 1.000 31.48596 64 ALA A C 1
ATOM 541 O O . ALA A 1 64 ? 73.63199 31.80859 46.41566 1.000 30.51472 64 ALA A O 1
ATOM 543 N N . VAL A 1 65 ? 72.32279 33.23179 45.27848 1.000 31.66999 65 VAL A N 1
ATOM 544 C CA . VAL A 1 65 ? 72.84094 32.76760 43.98943 1.000 32.84644 65 VAL A CA 1
ATOM 545 C C . VAL A 1 65 ? 74.32220 33.11595 43.85055 1.000 35.97769 65 VAL A C 1
ATOM 546 O O . VAL A 1 65 ? 75.12728 32.30554 43.37378 1.000 31.81613 65 VAL A O 1
ATOM 550 N N . ASP A 1 66 ? 74.70455 34.32505 44.26866 1.000 35.50388 66 ASP A N 1
ATOM 551 C CA . ASP A 1 66 ? 76.10960 34.70881 44.22584 1.000 39.57921 66 ASP A CA 1
ATOM 552 C C . ASP A 1 66 ? 76.95731 33.79921 45.10290 1.000 37.56226 66 ASP A C 1
ATOM 553 O O . ASP A 1 66 ? 78.03124 33.34693 44.68817 1.000 39.73543 66 ASP A O 1
ATOM 558 N N . TYR A 1 67 ? 76.47589 33.51227 46.31282 1.000 33.27458 67 TYR A N 1
ATOM 559 C CA . TYR A 1 67 ? 77.18849 32.64375 47.24626 1.000 34.40033 67 TYR A CA 1
ATOM 560 C C . TYR A 1 67 ? 77.40766 31.24194 46.68223 1.000 38.91563 67 TYR A C 1
ATOM 561 O O . TYR A 1 67 ? 78.46547 30.63569 46.89890 1.000 36.40669 67 TYR A O 1
ATOM 570 N N . LEU A 1 68 ? 76.40162 30.69154 45.99983 1.000 32.03427 68 LEU A N 1
ATOM 571 C CA . LEU A 1 68 ? 76.51894 29.35228 45.43329 1.000 33.08291 68 LEU A CA 1
ATOM 572 C C . LEU A 1 68 ? 77.73643 29.24645 44.52310 1.000 39.36692 68 LEU A C 1
ATOM 573 O O . LEU A 1 68 ? 78.50587 28.27780 44.58955 1.000 34.75379 68 LEU A O 1
ATOM 578 N N . TYR A 1 69 ? 77.92177 30.24805 43.66163 1.000 30.50180 69 TYR A N 1
ATOM 579 C CA . TYR A 1 69 ? 79.02309 30.22458 42.71562 1.000 37.52232 69 TYR A CA 1
ATOM 580 C C . TYR A 1 69 ? 80.34437 30.60595 43.37911 1.000 40.52385 69 TYR A C 1
ATOM 581 O O . TYR A 1 69 ? 81.36677 29.95552 43.14399 1.000 44.48260 69 TYR A O 1
ATOM 590 N N . SER A 1 70 ? 80.33218 31.63112 44.23530 1.000 37.14810 70 SER A N 1
ATOM 591 C CA . SER A 1 70 ? 81.56883 32.13741 44.82176 1.000 42.87420 70 SER A CA 1
ATOM 592 C C . SER A 1 70 ? 82.17015 31.16155 45.82646 1.000 39.33424 70 SER A C 1
ATOM 593 O O . SER A 1 70 ? 83.39362 31.09778 45.96526 1.000 44.75233 70 SER A O 1
ATOM 596 N N . GLN A 1 71 ? 81.34395 30.41674 46.54635 1.000 42.33345 71 GLN A N 1
ATOM 597 C CA . GLN A 1 71 ? 81.83623 29.39922 47.46302 1.000 39.12597 71 GLN A CA 1
ATOM 598 C C . GLN A 1 71 ? 81.92876 28.02806 46.82003 1.000 42.24445 71 GLN A C 1
ATOM 599 O O . GLN A 1 71 ? 82.29563 27.06865 47.50758 1.000 39.16828 71 GLN A O 1
ATOM 605 N N . LYS A 1 72 ? 81.58532 27.92100 45.53282 1.000 42.67151 72 LYS A N 1
ATOM 606 C CA . LYS A 1 72 ? 81.64227 26.67371 44.77262 1.000 40.22937 72 LYS A CA 1
ATOM 607 C C . LYS A 1 72 ? 81.00888 25.52022 45.55275 1.000 42.23914 72 LYS A C 1
ATOM 608 O O . LYS A 1 72 ? 81.66345 24.53253 45.89497 1.000 42.05358 72 LYS A O 1
ATOM 614 N N . LEU A 1 73 ? 79.70514 25.65633 45.83536 1.000 38.49271 73 LEU A N 1
ATOM 615 C CA . LEU A 1 73 ? 79.05038 24.66201 46.68227 1.000 35.94448 73 LEU A CA 1
ATOM 616 C C . LEU A 1 73 ? 78.82773 23.33638 45.96242 1.000 33.28777 73 LEU A C 1
ATOM 617 O O . LEU A 1 73 ? 78.69741 22.30531 46.62373 1.000 37.80002 73 LEU A O 1
ATOM 622 N N . LEU A 1 74 ? 78.75600 23.34389 44.63960 1.000 32.38664 74 LEU A N 1
ATOM 623 C CA . LEU A 1 74 ? 78.72128 22.13233 43.83625 1.000 35.32472 74 LEU A CA 1
ATOM 624 C C . LEU A 1 74 ? 80.09180 21.90703 43.20072 1.000 40.59686 74 LEU A C 1
ATOM 625 O O . LEU A 1 74 ? 80.89398 22.83679 43.06210 1.000 41.62397 74 LEU A O 1
ATOM 630 N N . THR A 1 75 ? 80.35237 20.65530 42.81618 1.000 36.17844 75 THR A N 1
ATOM 631 C CA . THR A 1 75 ? 81.57027 20.32838 42.09251 1.000 39.66282 75 THR A CA 1
ATOM 632 C C . THR A 1 75 ? 81.52014 20.93779 40.69445 1.000 40.84371 75 THR A C 1
ATOM 633 O O . THR A 1 75 ? 80.45675 21.36359 40.23120 1.000 40.81123 75 THR A O 1
ATOM 637 N N . PRO A 1 76 ? 82.66387 21.01657 40.00621 1.000 42.34855 76 PRO A N 1
ATOM 638 C CA . PRO A 1 76 ? 82.62620 21.47054 38.60612 1.000 41.51448 76 PRO A CA 1
ATOM 639 C C . PRO A 1 76 ? 81.69760 20.64619 37.73562 1.000 37.85236 76 PRO A C 1
ATOM 640 O O . PRO A 1 76 ? 81.08882 21.18527 36.80235 1.000 40.90518 76 PRO A O 1
ATOM 644 N N . GLU A 1 77 ? 81.58207 19.34699 38.01066 1.000 37.60975 77 GLU A N 1
ATOM 645 C CA . GLU A 1 77 ? 80.71197 18.47606 37.22706 1.000 39.06875 77 GLU A CA 1
ATOM 646 C C . GLU A 1 77 ? 79.24325 18.81642 37.45643 1.000 37.72232 77 GLU A C 1
ATOM 647 O O . GLU A 1 77 ? 78.46004 18.88386 36.49973 1.000 34.75107 77 GLU A O 1
ATOM 653 N N . GLU A 1 78 ? 78.85642 19.02446 38.72358 1.000 37.99546 78 GLU A N 1
ATOM 654 C CA . GLU A 1 78 ? 77.47691 19.38442 39.04558 1.000 35.25251 78 GLU A CA 1
ATOM 655 C C . GLU A 1 78 ? 77.10489 20.74258 38.46198 1.000 36.27375 78 GLU A C 1
ATOM 656 O O . GLU A 1 78 ? 75.97885 20.92795 37.97909 1.000 35.41128 78 GLU A O 1
ATOM 662 N N . PHE A 1 79 ? 78.03596 21.70663 38.48818 1.000 35.77164 79 PHE A N 1
ATOM 663 C CA . PHE A 1 79 ? 77.77882 22.98634 37.82904 1.000 34.23837 79 PHE A CA 1
ATOM 664 C C . PHE A 1 79 ? 77.64637 22.79978 36.32479 1.000 39.13355 79 PHE A C 1
ATOM 665 O O . PHE A 1 79 ? 76.79854 23.43466 35.68051 1.000 38.76232 79 PHE A O 1
ATOM 673 N N . ALA A 1 80 ? 78.48440 21.93606 35.74965 1.000 36.60791 80 ALA A N 1
ATOM 674 C CA . ALA A 1 80 ? 78.43750 21.70979 34.31303 1.000 40.94243 80 ALA A CA 1
ATOM 675 C C . ALA A 1 80 ? 77.10761 21.09597 33.91006 1.000 37.99555 80 ALA A C 1
ATOM 676 O O . ALA A 1 80 ? 76.53252 21.45556 32.87653 1.000 35.44506 80 ALA A O 1
ATOM 678 N N . ILE A 1 81 ? 76.59427 20.17996 34.72919 1.000 41.53569 81 ILE A N 1
ATOM 679 C CA . ILE A 1 81 ? 75.30454 19.56490 34.43878 1.000 35.89810 81 ILE A CA 1
ATOM 680 C C . ILE A 1 81 ? 74.17424 20.57305 34.63541 1.000 38.76959 81 ILE A C 1
ATOM 681 O O . ILE A 1 81 ? 73.38218 20.82368 33.71546 1.000 38.40817 81 ILE A O 1
ATOM 686 N N . THR A 1 82 ? 74.10461 21.19373 35.82436 1.000 34.19105 82 THR A N 1
ATOM 687 C CA . THR A 1 82 ? 72.96388 22.01965 36.20583 1.000 34.29323 82 THR A CA 1
ATOM 688 C C . THR A 1 82 ? 72.94109 23.37954 35.52173 1.000 39.44164 82 THR A C 1
ATOM 689 O O . THR A 1 82 ? 71.96422 24.11076 35.69226 1.000 42.36165 82 THR A O 1
ATOM 693 N N . ASP A 1 83 ? 73.95579 23.74291 34.74173 1.000 38.34044 83 ASP A N 1
ATOM 694 C CA . ASP A 1 83 ? 73.90330 24.97524 33.96451 1.000 34.65572 83 ASP A CA 1
ATOM 695 C C . ASP A 1 83 ? 73.83417 24.69454 32.46716 1.000 34.98561 83 ASP A C 1
ATOM 696 O O . ASP A 1 83 ? 74.30192 25.48592 31.64553 1.000 36.59500 83 ASP A O 1
ATOM 701 N N . LEU A 1 84 ? 73.23736 23.57276 32.10308 1.000 32.41269 84 LEU A N 1
ATOM 702 C CA . LEU A 1 84 ? 72.83989 23.30988 30.73027 1.000 36.82645 84 LEU A CA 1
ATOM 703 C C . LEU A 1 84 ? 71.32522 23.46155 30.63430 1.000 37.02069 84 LEU A C 1
ATOM 704 O O . LEU A 1 84 ? 70.60582 23.13898 31.58398 1.000 30.88816 84 LEU A O 1
ATOM 709 N N . SER A 1 85 ? 70.83844 23.93946 29.48718 1.000 35.51264 85 SER A N 1
ATOM 710 C CA . SER A 1 85 ? 69.39721 23.96834 29.28091 1.000 34.85472 85 SER A CA 1
ATOM 711 C C . SER A 1 85 ? 68.84222 22.55060 29.28516 1.000 38.29400 85 SER A C 1
ATOM 712 O O . SER A 1 85 ? 69.54328 21.58359 28.97145 1.000 37.55697 85 SER A O 1
ATOM 715 N N . ALA A 1 86 ? 67.56273 22.43119 29.65007 1.000 36.11445 86 ALA A N 1
ATOM 716 C CA . ALA A 1 86 ? 66.89614 21.13747 29.57203 1.000 34.55159 86 ALA A CA 1
ATOM 717 C C . ALA A 1 86 ? 66.95129 20.57253 28.15589 1.000 34.65972 86 ALA A C 1
ATOM 718 O O . ALA A 1 86 ? 67.03863 19.35103 27.97237 1.000 34.30551 86 ALA A O 1
ATOM 720 N N . THR A 1 87 ? 66.91073 21.44284 27.14718 1.000 29.84440 87 THR A N 1
ATOM 721 C CA . THR A 1 87 ? 67.01241 20.98040 25.76901 1.000 37.94426 87 THR A CA 1
ATOM 722 C C . THR A 1 87 ? 68.31917 20.22667 25.53357 1.000 34.56896 87 THR A C 1
ATOM 723 O O . THR A 1 87 ? 68.31032 19.09846 25.03623 1.000 35.51125 87 THR A O 1
ATOM 727 N N . GLU A 1 88 ? 69.45320 20.81604 25.91526 1.000 41.01258 88 GLU A N 1
ATOM 728 C CA . GLU A 1 88 ? 70.72535 20.13706 25.67451 1.000 42.11727 88 GLU A CA 1
ATOM 729 C C . GLU A 1 88 ? 70.96624 18.98691 26.65892 1.000 41.78167 88 GLU A C 1
ATOM 730 O O . GLU A 1 88 ? 71.55824 17.97079 26.27115 1.000 41.87322 88 GLU A O 1
ATOM 736 N N . LEU A 1 89 ? 70.48252 19.09001 27.90800 1.000 34.72111 89 LEU A N 1
ATOM 737 C CA . LEU A 1 89 ? 70.44363 17.91401 28.77897 1.000 36.16554 89 LEU A CA 1
ATOM 738 C C . LEU A 1 89 ? 69.69813 16.75203 28.12022 1.000 41.88089 89 LEU A C 1
ATOM 739 O O . LEU A 1 89 ? 70.12207 15.59093 28.20943 1.000 39.05299 89 LEU A O 1
ATOM 744 N N . ALA A 1 90 ? 68.57384 17.04379 27.46514 1.000 41.31814 90 ALA A N 1
ATOM 745 C CA . ALA A 1 90 ? 67.77871 15.98062 26.85943 1.000 41.93853 90 ALA A CA 1
ATOM 746 C C . ALA A 1 90 ? 68.54377 15.31041 25.72412 1.000 38.65720 90 ALA A C 1
ATOM 747 O O . ALA A 1 90 ? 68.60797 14.07425 25.64990 1.000 35.06574 90 ALA A O 1
ATOM 749 N N . LYS A 1 91 ? 69.13771 16.11719 24.83171 1.000 34.44234 91 LYS A N 1
ATOM 750 C CA . LYS A 1 91 ? 69.95417 15.56943 23.74862 1.000 39.45666 91 LYS A CA 1
ATOM 751 C C . LYS A 1 91 ? 71.13924 14.76919 24.29006 1.000 42.96433 91 LYS A C 1
ATOM 752 O O . LYS A 1 91 ? 71.46129 13.69272 23.76760 1.000 42.22745 91 LYS A O 1
ATOM 758 N N . LYS A 1 92 ? 71.80521 15.27646 25.33472 1.000 41.11923 92 LYS A N 1
ATOM 759 C CA . LYS A 1 92 ? 72.96128 14.57001 25.88576 1.000 44.12908 92 LYS A CA 1
ATOM 760 C C . LYS A 1 92 ? 72.56481 13.20912 26.45611 1.000 45.85794 92 LYS A C 1
ATOM 761 O O . LYS A 1 92 ? 73.22728 12.19864 26.19476 1.000 44.68492 92 LYS A O 1
ATOM 767 N N . ILE A 1 93 ? 71.49327 13.16602 27.25589 1.000 45.84167 93 ILE A N 1
ATOM 768 C CA . ILE A 1 93 ? 71.01620 11.89626 27.81058 1.000 43.87561 93 ILE A CA 1
ATOM 769 C C . ILE A 1 93 ? 70.62453 10.94135 26.69080 1.000 42.67282 93 ILE A C 1
ATOM 770 O O . ILE A 1 93 ? 70.97649 9.75531 26.70566 1.000 41.46841 93 ILE A O 1
ATOM 775 N N . ALA A 1 94 ? 69.87095 11.44548 25.71445 1.000 39.37956 94 ALA A N 1
ATOM 776 C CA . ALA A 1 94 ? 69.40650 10.60255 24.61895 1.000 46.23496 94 ALA A CA 1
ATOM 777 C C . ALA A 1 94 ? 70.57015 10.00097 23.84510 1.000 48.13718 94 ALA A C 1
ATOM 778 O O . ALA A 1 94 ? 70.45883 8.88299 23.32880 1.000 49.65042 94 ALA A O 1
ATOM 780 N N . ALA A 1 95 ? 71.68893 10.72064 23.76254 1.000 48.66134 95 ALA A N 1
ATOM 781 C CA . ALA A 1 95 ? 72.86607 10.27767 23.02956 1.000 44.55845 95 ALA A CA 1
ATOM 782 C C . ALA A 1 95 ? 73.82657 9.47390 23.89027 1.000 43.37477 95 ALA A C 1
ATOM 783 O O . ALA A 1 95 ? 74.89531 9.10177 23.40297 1.000 48.10887 95 ALA A O 1
ATOM 785 N N . GLY A 1 96 ? 73.48212 9.20383 25.14847 1.000 42.31689 96 GLY A N 1
ATOM 786 C CA . GLY A 1 96 ? 74.33648 8.40061 26.00333 1.000 39.60766 96 GLY A CA 1
ATOM 787 C C . GLY A 1 96 ? 75.55785 9.10206 26.55190 1.000 43.91114 96 GLY A C 1
ATOM 788 O O . GLY A 1 96 ? 76.46884 8.43814 27.04759 1.000 47.46793 96 GLY A O 1
ATOM 789 N N . GLU A 1 97 ? 75.60995 10.42986 26.47221 1.000 48.25128 97 GLU A N 1
ATOM 790 C CA . GLU A 1 97 ? 76.70700 11.17910 27.06811 1.000 46.36942 97 GLU A CA 1
ATOM 791 C C . GLU A 1 97 ? 76.53182 11.36378 28.57139 1.000 46.03972 97 GLU A C 1
ATOM 792 O O . GLU A 1 97 ? 77.52794 11.39279 29.30393 1.000 48.50183 97 GLU A O 1
ATOM 798 N N . LEU A 1 98 ? 75.29580 11.46574 29.05843 1.000 45.77753 98 LEU A N 1
ATOM 799 C CA . LEU A 1 98 ? 75.04394 11.55151 30.49297 1.000 42.15677 98 LEU A CA 1
ATOM 800 C C . LEU A 1 98 ? 74.03664 10.50030 30.94030 1.000 38.83057 98 LEU A C 1
ATOM 801 O O . LEU A 1 98 ? 73.04516 10.23195 30.25200 1.000 40.67392 98 LEU A O 1
ATOM 806 N N . SER A 1 99 ? 74.28565 9.92169 32.10814 1.000 37.06046 99 SER A N 1
ATOM 807 C CA . SER A 1 99 ? 73.28500 9.07246 32.71592 1.000 36.59868 99 SER A CA 1
ATOM 808 C C . SER A 1 99 ? 72.18149 9.93540 33.32312 1.000 38.12709 99 SER A C 1
ATOM 809 O O . SER A 1 99 ? 72.37518 11.11492 33.63287 1.000 35.63472 99 SER A O 1
ATOM 812 N N . SER A 1 100 ? 70.99438 9.34951 33.45003 1.000 37.38192 100 SER A N 1
ATOM 813 C CA . SER A 1 100 ? 69.92548 10.06933 34.13212 1.000 39.09001 100 SER A CA 1
ATOM 814 C C . SER A 1 100 ? 70.25541 10.22572 35.60218 1.000 32.47703 100 SER A C 1
ATOM 815 O O . SER A 1 100 ? 69.99159 11.27705 36.19674 1.000 34.20634 100 SER A O 1
ATOM 818 N N . VAL A 1 101 ? 70.86334 9.19433 36.18948 1.000 36.13325 101 VAL A N 1
ATOM 819 C CA . VAL A 1 101 ? 71.20406 9.22102 37.60775 1.000 32.85328 101 VAL A CA 1
ATOM 820 C C . VAL A 1 101 ? 72.12570 10.39700 37.92310 1.000 36.43148 101 VAL A C 1
ATOM 821 O O . VAL A 1 101 ? 71.87408 11.17630 38.85048 1.000 34.68482 101 VAL A O 1
ATOM 825 N N . GLU A 1 102 ? 73.20854 10.54406 37.15841 1.000 35.42581 102 GLU A N 1
ATOM 826 C CA . GLU A 1 102 ? 74.14709 11.62281 37.43432 1.000 34.41119 102 GLU A CA 1
ATOM 827 C C . GLU A 1 102 ? 73.49304 12.99243 37.23275 1.000 31.96456 102 GLU A C 1
ATOM 828 O O . GLU A 1 102 ? 73.72842 13.92071 38.01615 1.000 29.57559 102 GLU A O 1
ATOM 834 N N . VAL A 1 103 ? 72.62204 13.12331 36.22666 1.000 32.62227 103 VAL A N 1
ATOM 835 C CA . VAL A 1 103 ? 71.92289 14.38808 36.02687 1.000 28.44445 103 VAL A CA 1
ATOM 836 C C . VAL A 1 103 ? 70.98418 14.67003 37.19464 1.000 30.02046 103 VAL A C 1
ATOM 837 O O . VAL A 1 103 ? 70.88394 15.80953 37.66535 1.000 28.92084 103 VAL A O 1
ATOM 841 N N . PHE A 1 104 ? 70.32393 13.63169 37.71701 1.000 31.91435 104 PHE A N 1
ATOM 842 C CA . PHE A 1 104 ? 69.42521 13.81729 38.85060 1.000 30.97625 104 PHE A CA 1
ATOM 843 C C . PHE A 1 104 ? 70.17108 14.25442 40.10651 1.000 29.49757 104 PHE A C 1
ATOM 844 O O . PHE A 1 104 ? 69.71424 15.14857 40.83071 1.000 29.23502 104 PHE A O 1
ATOM 852 N N . LYS A 1 105 ? 71.30302 13.61008 40.40166 1.000 32.86927 105 LYS A N 1
ATOM 853 C CA . LYS A 1 105 ? 72.01193 13.87513 41.65250 1.000 30.64686 105 LYS A CA 1
ATOM 854 C C . LYS A 1 105 ? 72.52046 15.31014 41.71504 1.000 32.43734 105 LYS A C 1
ATOM 855 O O . LYS A 1 105 ? 72.56699 15.91277 42.79624 1.000 30.74002 105 LYS A O 1
ATOM 861 N N . ALA A 1 106 ? 72.92168 15.87371 40.57059 1.000 31.27403 106 ALA A N 1
ATOM 862 C CA . ALA A 1 106 ? 73.34726 17.26876 40.56815 1.000 30.02611 106 ALA A CA 1
ATOM 863 C C . ALA A 1 106 ? 72.18386 18.18220 40.92788 1.000 32.37178 106 ALA A C 1
ATOM 864 O O . ALA A 1 106 ? 72.27467 18.98185 41.86763 1.000 33.23048 106 ALA A O 1
ATOM 866 N N . PHE A 1 107 ? 71.06047 18.04133 40.21119 1.000 30.70275 107 PHE A N 1
ATOM 867 C CA . PHE A 1 107 ? 69.88636 18.85686 40.49394 1.000 28.94881 107 PHE A CA 1
ATOM 868 C C . PHE A 1 107 ? 69.36920 18.61273 41.90588 1.000 25.63135 107 PHE A C 1
ATOM 869 O O . PHE A 1 107 ? 68.97556 19.55613 42.60362 1.000 27.39410 107 PHE A O 1
ATOM 877 N N . ALA A 1 108 ? 69.38189 17.35732 42.35383 1.000 28.71088 108 ALA A N 1
ATOM 878 C CA . ALA A 1 108 ? 68.92252 17.05104 43.70507 1.000 26.14730 108 ALA A CA 1
ATOM 879 C C . ALA A 1 108 ? 69.76306 17.78381 44.74929 1.000 33.10077 108 ALA A C 1
ATOM 880 O O . ALA A 1 108 ? 69.22755 18.35480 45.71500 1.000 27.95611 108 ALA A O 1
ATOM 882 N N . HIS A 1 109 ? 71.09247 17.74776 44.58149 1.000 29.39675 109 HIS A N 1
ATOM 883 C CA . HIS A 1 109 ? 71.98729 18.53272 45.42236 1.000 30.23365 109 HIS A CA 1
ATOM 884 C C . HIS A 1 109 ? 71.63843 20.01746 45.34650 1.000 30.03970 109 HIS A C 1
ATOM 885 O O . HIS A 1 109 ? 71.44261 20.67557 46.37462 1.000 29.44807 109 HIS A O 1
ATOM 892 N N . ARG A 1 110 ? 71.53064 20.55946 44.12794 1.000 26.89243 110 ARG A N 1
ATOM 893 C CA . ARG A 1 110 ? 71.27020 21.98844 43.99048 1.000 29.17215 110 ARG A CA 1
ATOM 894 C C . ARG A 1 110 ? 69.90298 22.37089 44.55962 1.000 30.05607 110 ARG A C 1
ATOM 895 O O . ARG A 1 110 ? 69.74569 23.48201 45.08520 1.000 28.40805 110 ARG A O 1
ATOM 903 N N . ALA A 1 111 ? 68.91935 21.45489 44.50579 1.000 26.69298 111 ALA A N 1
ATOM 904 C CA . ALA A 1 111 ? 67.59318 21.75188 45.04753 1.000 27.88446 111 ALA A CA 1
ATOM 905 C C . ALA A 1 111 ? 67.60358 21.75426 46.56943 1.000 28.26468 111 ALA A C 1
ATOM 906 O O . ALA A 1 111 ? 66.88517 22.54314 47.19637 1.000 30.41437 111 ALA A O 1
ATOM 908 N N . THR A 1 112 ? 68.40644 20.88120 47.18952 1.000 26.73932 112 THR A N 1
ATOM 909 C CA . THR A 1 112 ? 68.50307 20.89274 48.65173 1.000 29.45341 112 THR A CA 1
ATOM 910 C C . THR A 1 112 ? 69.12787 22.19208 49.14208 1.000 31.25637 112 THR A C 1
ATOM 911 O O . THR A 1 112 ? 68.67317 22.77904 50.13458 1.000 27.59369 112 THR A O 1
ATOM 915 N N . LEU A 1 113 ? 70.17404 22.65801 48.45174 1.000 28.10991 113 LEU A N 1
ATOM 916 C CA . LEU A 1 113 ? 70.73324 23.97038 48.75418 1.000 30.25316 113 LEU A CA 1
ATOM 917 C C . LEU A 1 113 ? 69.67695 25.06098 48.58449 1.000 32.19032 113 LEU A C 1
ATOM 918 O O . LEU A 1 113 ? 69.48864 25.89814 49.47693 1.000 31.07582 113 LEU A O 1
ATOM 923 N N . ALA A 1 114 ? 68.93161 25.02492 47.47074 1.000 28.99659 114 ALA A N 1
ATOM 924 C CA . ALA A 1 114 ? 67.85735 25.99816 47.25532 1.000 31.42320 114 ALA A CA 1
ATOM 925 C C . ALA A 1 114 ? 66.89805 26.05766 48.44861 1.000 28.87252 114 ALA A C 1
ATOM 926 O O . ALA A 1 114 ? 66.58904 27.14311 48.96050 1.000 28.12985 114 ALA A O 1
ATOM 928 N N . HIS A 1 115 ? 66.43442 24.89195 48.91961 1.000 29.26918 115 HIS A N 1
ATOM 929 C CA . HIS A 1 115 ? 65.53291 24.85759 50.07116 1.000 27.19723 115 HIS A CA 1
ATOM 930 C C . HIS A 1 115 ? 66.18337 25.42229 51.32894 1.000 27.11720 115 HIS A C 1
ATOM 931 O O . HIS A 1 115 ? 65.53462 26.13987 52.09948 1.000 25.64055 115 HIS A O 1
ATOM 938 N N . GLN A 1 116 ? 67.45154 25.07936 51.57397 1.000 28.53714 116 GLN A N 1
ATOM 939 C CA . GLN A 1 116 ? 68.12406 25.53478 52.79184 1.000 30.14921 116 GLN A CA 1
ATOM 940 C C . GLN A 1 116 ? 68.20224 27.05680 52.85475 1.000 29.00978 116 GLN A C 1
ATOM 941 O O . GLN A 1 116 ? 68.11448 27.64324 53.93735 1.000 28.49775 116 GLN A O 1
ATOM 947 N N . PHE A 1 117 ? 68.31000 27.71440 51.70361 1.000 32.23001 117 PHE A N 1
ATOM 948 C CA . PHE A 1 117 ? 68.36901 29.16872 51.66643 1.000 30.02802 117 PHE A CA 1
ATOM 949 C C . PHE A 1 117 ? 66.99876 29.81865 51.46992 1.000 31.83245 117 PHE A C 1
ATOM 950 O O . PHE A 1 117 ? 66.69296 30.80313 52.14478 1.000 29.64496 117 PHE A O 1
ATOM 958 N N . THR A 1 118 ? 66.15882 29.30490 50.55799 1.000 25.65111 118 THR A N 1
ATOM 959 C CA . THR A 1 118 ? 64.92739 30.00356 50.21470 1.000 25.36670 118 THR A CA 1
ATOM 960 C C . THR A 1 118 ? 63.66238 29.43864 50.85946 1.000 24.73222 118 THR A C 1
ATOM 961 O O . THR A 1 118 ? 62.63972 30.13244 50.85140 1.000 28.13171 118 THR A O 1
ATOM 965 N N . ASN A 1 119 ? 63.69268 28.21517 51.40043 1.000 26.33132 119 ASN A N 1
ATOM 966 C CA . ASN A 1 119 ? 62.51049 27.57136 51.99737 1.000 28.26214 119 ASN A CA 1
ATOM 967 C C . ASN A 1 119 ? 61.44129 27.30719 50.93434 1.000 28.48397 119 ASN A C 1
ATOM 968 O O . ASN A 1 119 ? 60.23926 27.42920 51.18097 1.000 30.41391 119 ASN A O 1
ATOM 973 N N . CYS A 1 120 ? 61.89159 26.91607 49.74396 1.000 27.27388 120 CYS A N 1
ATOM 974 C CA . CYS A 1 120 ? 61.03756 26.76111 48.57835 1.000 25.86593 120 CYS A CA 1
ATOM 975 C C . CYS A 1 120 ? 60.31426 25.41352 48.48222 1.000 27.69033 120 CYS A C 1
ATOM 976 O O . CYS A 1 120 ? 59.37946 25.30265 47.67952 1.000 31.53578 120 CYS A O 1
ATOM 979 N N . ALA A 1 121 ? 60.68818 24.39648 49.26219 1.000 26.08778 121 ALA A N 1
ATOM 980 C CA . ALA A 1 121 ? 60.04629 23.08519 49.17260 1.000 28.90424 121 ALA A CA 1
ATOM 981 C C . ALA A 1 121 ? 58.96534 22.90779 50.24273 1.000 31.96732 121 ALA A C 1
ATOM 982 O O . ALA A 1 121 ? 59.10178 23.40625 51.36560 1.000 29.08079 121 ALA A O 1
ATOM 992 N N . GLU A 1 123 ? 57.56632 19.50902 50.12310 1.000 28.32592 123 GLU A N 1
ATOM 993 C CA . GLU A 1 123 ? 57.76390 18.07124 50.18134 1.000 28.51576 123 GLU A CA 1
ATOM 994 C C . GLU A 1 123 ? 59.02723 17.75015 49.40378 1.000 30.12448 123 GLU A C 1
ATOM 995 O O . GLU A 1 123 ? 59.25780 18.29511 48.32080 1.000 33.63265 123 GLU A O 1
ATOM 1001 N N . LEU A 1 124 ? 59.84950 16.87816 49.97007 1.000 31.46329 124 LEU A N 1
ATOM 1002 C CA . LEU A 1 124 ? 61.07484 16.43026 49.33066 1.000 29.30194 124 LEU A CA 1
ATOM 1003 C C . LEU A 1 124 ? 61.05864 14.91628 49.30200 1.000 25.19320 124 LEU A C 1
ATOM 1004 O O . LEU A 1 124 ? 60.71328 14.28489 50.30040 1.000 30.06948 124 LEU A O 1
ATOM 1009 N N . PHE A 1 125 ? 61.39173 14.33329 48.15648 1.000 25.59148 125 PHE A N 1
ATOM 1010 C CA . PHE A 1 125 ? 61.45653 12.87898 48.08478 1.000 25.64251 125 PHE A CA 1
ATOM 1011 C C . PHE A 1 125 ? 62.59757 12.51136 47.13422 1.000 32.95017 125 PHE A C 1
ATOM 1012 O O . PHE A 1 125 ? 62.39479 11.94436 46.04932 1.000 30.32041 125 PHE A O 1
ATOM 1020 N N . ILE A 1 126 ? 63.82488 12.82410 47.58345 1.000 31.07721 126 ILE A N 1
ATOM 1021 C CA . ILE A 1 126 ? 65.01239 12.62494 46.75497 1.000 29.06198 126 ILE A CA 1
ATOM 1022 C C . ILE A 1 126 ? 65.22039 11.14255 46.47643 1.000 29.59883 126 ILE A C 1
ATOM 1023 O O . ILE A 1 126 ? 65.61854 10.75415 45.37152 1.000 28.02317 126 ILE A O 1
ATOM 1028 N N . ASP A 1 127 ? 64.95037 10.29178 47.47616 1.000 30.44268 127 ASP A N 1
ATOM 1029 C CA . ASP A 1 127 ? 65.12702 8.84906 47.31174 1.000 32.52384 127 ASP A CA 1
ATOM 1030 C C . ASP A 1 127 ? 64.21581 8.29360 46.21683 1.000 38.60111 127 ASP A C 1
ATOM 1031 O O . ASP A 1 127 ? 64.66435 7.52860 45.34976 1.000 38.99219 127 ASP A O 1
ATOM 1036 N N . GLU A 1 128 ? 62.92818 8.67097 46.23166 1.000 33.44612 128 GLU A N 1
ATOM 1037 C CA . GLU A 1 128 ? 62.04191 8.23612 45.15758 1.000 31.88953 128 GLU A CA 1
ATOM 1038 C C . GLU A 1 128 ? 62.50310 8.78824 43.82361 1.000 31.15342 128 GLU A C 1
ATOM 1039 O O . GLU A 1 128 ? 62.42364 8.10454 42.79968 1.000 32.45127 128 GLU A O 1
ATOM 1045 N N . GLY A 1 129 ? 62.97047 10.03787 43.81161 1.000 34.29293 129 GLY A N 1
ATOM 1046 C CA . GLY A 1 129 ? 63.53405 10.58526 42.59187 1.000 30.21872 129 GLY A CA 1
ATOM 1047 C C . GLY A 1 129 ? 64.67255 9.73558 42.06063 1.000 34.83869 129 GLY A C 1
ATOM 1048 O O . GLY A 1 129 ? 64.72991 9.43706 40.86386 1.000 33.11784 129 GLY A O 1
ATOM 1049 N N . LEU A 1 130 ? 65.57474 9.30514 42.95181 1.000 34.68969 130 LEU A N 1
ATOM 1050 C CA . LEU A 1 130 ? 66.71059 8.48288 42.53596 1.000 36.92974 130 LEU A CA 1
ATOM 1051 C C . LEU A 1 130 ? 66.24163 7.19329 41.86268 1.000 36.51688 130 LEU A C 1
ATOM 1052 O O . LEU A 1 130 ? 66.73755 6.81812 40.79134 1.000 33.06244 130 LEU A O 1
ATOM 1057 N N . LYS A 1 131 ? 65.27663 6.50496 42.47909 1.000 37.00838 131 LYS A N 1
ATOM 1058 C CA . LYS A 1 131 ? 64.71961 5.28754 41.88838 1.000 35.36927 131 LYS A CA 1
ATOM 1059 C C . LYS A 1 131 ? 64.11196 5.55162 40.51438 1.000 36.86798 131 LYS A C 1
ATOM 1060 O O . LYS A 1 131 ? 64.28008 4.74625 39.59411 1.000 32.58870 131 LYS A O 1
ATOM 1066 N N . GLN A 1 132 ? 63.40650 6.67698 40.35103 1.000 39.56656 132 GLN A N 1
ATOM 1067 C CA . GLN A 1 132 ? 62.88778 7.03797 39.03215 1.000 36.46371 132 GLN A CA 1
ATOM 1068 C C . GLN A 1 132 ? 64.01358 7.22072 38.02392 1.000 35.55316 132 GLN A C 1
ATOM 1069 O O . GLN A 1 132 ? 63.91118 6.77854 36.87436 1.000 37.21904 132 GLN A O 1
ATOM 1075 N N . ALA A 1 133 ? 65.07429 7.92912 38.41801 1.000 33.01124 133 ALA A N 1
ATOM 1076 C CA . ALA A 1 133 ? 66.18858 8.13064 37.49931 1.000 34.68885 133 ALA A CA 1
ATOM 1077 C C . ALA A 1 133 ? 66.84112 6.80765 37.13870 1.000 32.82659 133 ALA A C 1
ATOM 1078 O O . ALA A 1 133 ? 67.30550 6.63297 36.00771 1.000 36.97481 133 ALA A O 1
ATOM 1080 N N . GLU A 1 134 ? 66.86839 5.86036 38.07589 1.000 35.06735 134 GLU A N 1
ATOM 1081 C CA . GLU A 1 134 ? 67.43279 4.54628 37.78202 1.000 38.84039 134 GLU A CA 1
ATOM 1082 C C . GLU A 1 134 ? 66.60889 3.82024 36.72367 1.000 37.65472 134 GLU A C 1
ATOM 1083 O O . GLU A 1 134 ? 67.16057 3.28115 35.75467 1.000 35.16590 134 GLU A O 1
ATOM 1089 N N . GLU A 1 135 ? 65.27911 3.80990 36.88957 1.000 38.42551 135 GLU A N 1
ATOM 1090 C CA . GLU A 1 135 ? 64.40593 3.22379 35.87692 1.000 40.07507 135 GLU A CA 1
ATOM 1091 C C . GLU A 1 135 ? 64.68034 3.82266 34.50908 1.000 34.91394 135 GLU A C 1
ATOM 1092 O O . GLU A 1 135 ? 64.73588 3.10168 33.50956 1.000 35.23911 135 GLU A O 1
ATOM 1098 N N . ARG A 1 136 ? 64.86830 5.14126 34.45086 1.000 35.98587 136 ARG A N 1
ATOM 1099 C CA . ARG A 1 136 ? 65.16853 5.78794 33.17964 1.000 38.66169 136 ARG A CA 1
ATOM 1100 C C . ARG A 1 136 ? 66.40562 5.17652 32.54179 1.000 38.75515 136 ARG A C 1
ATOM 1101 O O . ARG A 1 136 ? 66.41712 4.86678 31.34359 1.000 39.08501 136 ARG A O 1
ATOM 1109 N N . ASP A 1 137 ? 67.45597 4.98528 33.33564 1.000 35.55749 137 ASP A N 1
ATOM 1110 C CA . ASP A 1 137 ? 68.69215 4.44710 32.78524 1.000 41.02811 137 ASP A CA 1
ATOM 1111 C C . ASP A 1 137 ? 68.52827 2.97226 32.43301 1.000 41.51542 137 ASP A C 1
ATOM 1112 O O . ASP A 1 137 ? 69.03608 2.52179 31.40019 1.000 38.75864 137 ASP A O 1
ATOM 1117 N N . ASN A 1 138 ? 67.79071 2.21299 33.25797 1.000 38.49227 138 ASN A N 1
ATOM 1118 C CA . ASN A 1 138 ? 67.47943 0.82580 32.90958 1.000 35.94003 138 ASN A CA 1
ATOM 1119 C C . ASN A 1 138 ? 66.78126 0.74676 31.56297 1.000 45.79530 138 ASN A C 1
ATOM 1120 O O . ASN A 1 138 ? 67.13615 -0.07809 30.70981 1.000 47.20333 138 ASN A O 1
ATOM 1125 N N . TYR A 1 139 ? 65.77329 1.59872 31.36188 1.000 40.16624 139 TYR A N 1
ATOM 1126 C CA . TYR A 1 139 ? 65.03520 1.60090 30.10703 1.000 42.35324 139 TYR A CA 1
ATOM 1127 C C . TYR A 1 139 ? 65.95651 1.90588 28.93358 1.000 41.94947 139 TYR A C 1
ATOM 1128 O O . TYR A 1 139 ? 65.86042 1.27115 27.87628 1.000 39.45829 139 TYR A O 1
ATOM 1137 N N . PHE A 1 140 ? 66.85845 2.87324 29.10487 1.000 40.92079 140 PHE A N 1
ATOM 1138 C CA . PHE A 1 140 ? 67.76339 3.24711 28.02251 1.000 45.70637 140 PHE A CA 1
ATOM 1139 C C . PHE A 1 140 ? 68.68935 2.09091 27.65076 1.000 46.95345 140 PHE A C 1
ATOM 1140 O O . PHE A 1 140 ? 68.93740 1.83766 26.46405 1.000 44.81731 140 PHE A O 1
ATOM 1148 N N . LYS A 1 141 ? 69.21531 1.38534 28.65158 1.000 44.49267 141 LYS A N 1
ATOM 1149 C CA . LYS A 1 141 ? 70.00089 0.18246 28.40808 1.000 47.14845 141 LYS A CA 1
ATOM 1150 C C . LYS A 1 141 ? 69.22717 -0.80438 27.54062 1.000 51.06423 141 LYS A C 1
ATOM 1151 O O . LYS A 1 141 ? 69.60151 -1.05289 26.38784 1.000 51.56375 141 LYS A O 1
ATOM 1157 N N . GLU A 1 142 ? 68.12704 -1.33559 28.09103 1.000 48.74543 142 GLU A N 1
ATOM 1158 C CA . GLU A 1 142 ? 67.38633 -2.42106 27.45293 1.000 51.49055 142 GLU A CA 1
ATOM 1159 C C . GLU A 1 142 ? 66.98194 -2.09900 26.02147 1.000 51.35378 142 GLU A C 1
ATOM 1160 O O . GLU A 1 142 ? 67.07248 -2.95943 25.14008 1.000 56.84476 142 GLU A O 1
ATOM 1166 N N . HIS A 1 143 ? 66.50597 -0.87716 25.77001 1.000 49.26083 143 HIS A N 1
ATOM 1167 C CA . HIS A 1 143 ? 65.87293 -0.56673 24.49804 1.000 44.49674 143 HIS A CA 1
ATOM 1168 C C . HIS A 1 143 ? 66.71719 0.29638 23.57196 1.000 49.00762 143 HIS A C 1
ATOM 1169 O O . HIS A 1 143 ? 66.40825 0.37141 22.37779 1.000 54.42475 143 HIS A O 1
ATOM 1176 N N . GLY A 1 144 ? 67.75770 0.94993 24.07535 1.000 45.11409 144 GLY A N 1
ATO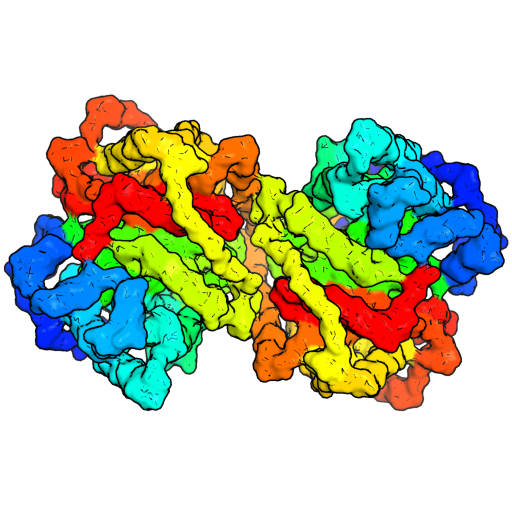M 1177 C CA . GLY A 1 144 ? 68.60607 1.73278 23.20286 1.000 43.25243 144 GLY A CA 1
ATOM 1178 C C . GLY A 1 144 ? 68.05541 3.08340 22.82052 1.000 46.99504 144 GLY A C 1
ATOM 1179 O O . GLY A 1 144 ? 68.58470 3.71723 21.89905 1.000 44.72978 144 GLY A O 1
ATOM 1180 N N . LYS A 1 145 ? 67.01269 3.54671 23.50205 1.000 47.36265 145 LYS A N 1
ATOM 1181 C CA . LYS A 1 145 ? 66.38731 4.82376 23.20346 1.000 48.41010 145 LYS A CA 1
ATOM 1182 C C . LYS A 1 145 ? 65.71922 5.32172 24.47540 1.000 41.44073 145 LYS A C 1
ATOM 1183 O O . LYS A 1 145 ? 65.65208 4.61577 25.48195 1.000 38.57220 145 LYS A O 1
ATOM 1189 N N . THR A 1 146 ? 65.21453 6.54556 24.42236 1.000 43.23030 146 THR A N 1
ATOM 1190 C CA . THR A 1 146 ? 64.58878 7.11551 25.60331 1.000 42.49999 146 THR A CA 1
ATOM 1191 C C . THR A 1 146 ? 63.08006 6.87956 25.59111 1.000 39.80371 146 THR A C 1
ATOM 1192 O O . THR A 1 146 ? 62.48724 6.51764 24.57220 1.000 38.79421 146 THR A O 1
ATOM 1196 N N . VAL A 1 147 ? 62.47325 7.06401 26.76624 1.000 39.42285 147 VAL A N 1
ATOM 1197 C CA . VAL A 1 147 ? 61.03177 6.91833 26.93225 1.000 41.80260 147 VAL A CA 1
ATOM 1198 C C . VAL A 1 147 ? 60.25773 8.00665 26.20224 1.000 38.96185 147 VAL A C 1
ATOM 1199 O O . VAL A 1 147 ? 59.09348 7.79771 25.84518 1.000 35.63556 147 VAL A O 1
ATOM 1203 N N . GLY A 1 148 ? 60.86860 9.17250 25.98362 1.000 37.52653 148 GLY A N 1
ATOM 1204 C CA . GLY A 1 148 ? 60.18415 10.30794 25.40509 1.000 31.31766 148 GLY A CA 1
ATOM 1205 C C . GLY A 1 148 ? 61.06557 11.53546 25.51353 1.000 34.94483 148 GLY A C 1
ATOM 1206 O O . GLY A 1 148 ? 62.19095 11.45601 26.00880 1.000 35.97765 148 GLY A O 1
ATOM 1207 N N . PRO A 1 149 ? 60.56921 12.69821 25.07606 1.000 32.50823 149 PRO A N 1
ATOM 1208 C CA . PRO A 1 149 ? 61.44601 13.87963 24.93805 1.000 31.68656 149 PRO A CA 1
ATOM 1209 C C . PRO A 1 149 ? 61.86869 14.53061 26.24547 1.000 34.91222 149 PRO A C 1
ATOM 1210 O O . PRO A 1 149 ? 62.69742 15.44875 26.20111 1.000 34.44289 149 PRO A O 1
ATOM 1214 N N . LEU A 1 150 ? 61.32577 14.12195 27.39493 1.000 32.39288 150 LEU A N 1
ATOM 1215 C CA . LEU A 1 150 ? 61.75109 14.65650 28.68612 1.000 30.43982 150 LEU A CA 1
ATOM 1216 C C . LEU A 1 150 ? 62.47383 13.60441 29.51611 1.000 29.58460 150 LEU A C 1
ATOM 1217 O O . LEU A 1 150 ? 62.58184 13.74433 30.73838 1.000 29.52313 150 LEU A O 1
ATOM 1222 N N . HIS A 1 151 ? 62.94785 12.54303 28.86568 1.000 28.41722 151 HIS A N 1
ATOM 1223 C CA . HIS A 1 151 ? 63.59230 11.42076 29.53161 1.000 33.73746 151 HIS A CA 1
ATOM 1224 C C . HIS A 1 151 ? 64.73922 11.90691 30.40698 1.000 33.12232 151 HIS A C 1
ATOM 1225 O O . HIS A 1 151 ? 65.70869 12.49467 29.91155 1.000 33.38151 151 HIS A O 1
ATOM 1232 N N . GLY A 1 152 ? 64.60074 11.69599 31.71126 1.000 30.64035 152 GLY A N 1
ATOM 1233 C CA . GLY A 1 152 ? 65.64354 12.03329 32.65618 1.000 29.93904 152 GLY A CA 1
ATOM 1234 C C . GLY A 1 152 ? 65.70757 13.48088 33.08287 1.000 33.00645 152 GLY A C 1
ATOM 1235 O O . GLY A 1 152 ? 66.66866 13.85657 33.75819 1.000 37.90657 152 GLY A O 1
ATOM 1236 N N . ILE A 1 153 ? 64.72753 14.30845 32.73025 1.000 31.57589 153 ILE A N 1
ATOM 1237 C CA . ILE A 1 153 ? 64.77252 15.73948 32.99178 1.000 31.04346 153 ILE A CA 1
ATOM 1238 C C . ILE A 1 153 ? 64.10554 15.98991 34.37079 1.000 26.34651 153 ILE A C 1
ATOM 1239 O O . ILE A 1 153 ? 62.90114 15.72712 34.48779 1.000 30.34814 153 ILE A O 1
ATOM 1244 N N . PRO A 1 154 ? 64.84165 16.45187 35.36473 1.000 29.46094 154 PRO A N 1
ATOM 1245 C CA . PRO A 1 154 ? 64.23256 16.70775 36.69381 1.000 27.35850 154 PRO A CA 1
ATOM 1246 C C . PRO A 1 154 ? 63.38693 17.97119 36.70037 1.000 30.43602 154 PRO A C 1
ATOM 1247 O O . PRO A 1 154 ? 63.87401 19.07618 36.43248 1.000 26.30199 154 PRO A O 1
ATOM 1251 N N . ILE A 1 155 ? 62.11239 17.81237 37.05509 1.000 27.26220 155 ILE A N 1
ATOM 1252 C CA . ILE A 1 155 ? 61.10940 18.86334 36.94072 1.000 25.24978 155 ILE A CA 1
ATOM 1253 C C . ILE A 1 155 ? 60.46970 19.04963 38.30842 1.000 24.78467 155 ILE A C 1
ATOM 1254 O O . ILE A 1 155 ? 60.11566 18.06624 38.96737 1.000 25.95191 155 ILE A O 1
ATOM 1259 N N . SER A 1 156 ? 60.37684 20.30105 38.75689 1.000 22.33484 156 SER A N 1
ATOM 1260 C CA . SER A 1 156 ? 59.72629 20.62033 40.01819 1.000 25.17411 156 SER A CA 1
ATOM 1261 C C . SER A 1 156 ? 58.24865 20.94288 39.78837 1.000 23.64592 156 SER A C 1
ATOM 1262 O O . SER A 1 156 ? 57.86125 21.45802 38.73916 1.000 25.63216 156 SER A O 1
ATOM 1265 N N . LEU A 1 157 ? 57.43083 20.65286 40.79595 1.000 26.82250 157 LEU A N 1
ATOM 1266 C CA . LEU A 1 157 ? 55.97704 20.64457 40.67174 1.000 26.80484 157 LEU A CA 1
ATOM 1267 C C . LEU A 1 157 ? 55.35845 21.48502 41.78262 1.000 29.14809 157 LEU A C 1
ATOM 1268 O O . LEU A 1 157 ? 55.70743 21.32612 42.95853 1.000 25.98234 157 LEU A O 1
ATOM 1273 N N . LYS A 1 158 ? 54.45966 22.39235 41.40702 1.000 29.66566 158 LYS A N 1
ATOM 1274 C CA . LYS A 1 158 ? 53.69905 23.13190 42.40796 1.000 30.94124 158 LYS A CA 1
ATOM 1275 C C . LYS A 1 158 ? 52.87078 22.14564 43.22530 1.000 27.86038 158 LYS A C 1
ATOM 1276 O O . LYS A 1 158 ? 52.29993 21.19926 42.67572 1.000 23.00937 158 LYS A O 1
ATOM 1282 N N . GLU A 1 159 ? 52.83362 22.35608 44.54709 1.000 23.32763 159 GLU A N 1
ATOM 1283 C CA . GLU A 1 159 ? 52.23182 21.37406 45.45042 1.000 26.93960 159 GLU A CA 1
ATOM 1284 C C . GLU A 1 159 ? 50.75767 21.10551 45.13270 1.000 25.53349 159 GLU A C 1
ATOM 1285 O O . GLU A 1 159 ? 50.30142 19.95976 45.22140 1.000 24.41085 159 GLU A O 1
ATOM 1291 N N . GLN A 1 160 ? 49.98716 22.14212 44.79727 1.000 25.28474 160 GLN A N 1
ATOM 1292 C CA . GLN A 1 160 ? 48.53536 21.97627 44.68070 1.000 27.87169 160 GLN A CA 1
ATOM 1293 C C . GLN A 1 160 ? 48.11790 20.96254 43.61014 1.000 26.24169 160 GLN A C 1
ATOM 1294 O O . GLN A 1 160 ? 46.95948 20.52896 43.61358 1.000 25.41024 160 GLN A O 1
ATOM 1308 N N . ASN A 1 162 ? 47.60023 17.39150 42.05098 1.000 24.67398 162 ASN A N 1
ATOM 1309 C CA . ASN A 1 162 ? 47.51121 16.01065 42.52015 1.000 27.46048 162 ASN A CA 1
ATOM 1310 C C . ASN A 1 162 ? 48.79956 15.26153 42.22123 1.000 24.23684 162 ASN A C 1
ATOM 1311 O O . ASN A 1 162 ? 49.25448 15.21698 41.07491 1.000 24.99668 162 ASN A O 1
ATOM 1316 N N . TYR A 1 163 ? 49.37712 14.66969 43.25374 1.000 22.56778 163 TYR A N 1
ATOM 1317 C CA . TYR A 1 163 ? 50.47682 13.73186 43.10396 1.000 23.92208 163 TYR A CA 1
ATOM 1318 C C . TYR A 1 163 ? 50.02097 12.41028 43.70183 1.000 25.81011 163 TYR A C 1
ATOM 1319 O O . TYR A 1 163 ? 49.56914 12.37261 44.85463 1.000 24.60920 163 TYR A O 1
ATOM 1328 N N . LYS A 1 164 ? 50.15613 11.33530 42.92488 1.000 27.04460 164 LYS A N 1
ATOM 1329 C CA . LYS A 1 164 ? 49.63609 10.03378 43.32267 1.000 26.90057 164 LYS A CA 1
ATOM 1330 C C . LYS A 1 164 ? 50.19368 9.60008 44.67296 1.000 31.37945 164 LYS A C 1
ATOM 1331 O O . LYS A 1 164 ? 51.40734 9.59488 44.88864 1.000 32.18487 164 LYS A O 1
ATOM 1337 N N . ASP A 1 165 ? 49.28285 9.26815 45.58865 1.000 29.61644 165 ASP A N 1
ATOM 1338 C CA . ASP A 1 165 ? 49.58789 8.68481 46.88684 1.000 31.29873 165 ASP A CA 1
ATOM 1339 C C . ASP A 1 165 ? 50.33609 9.64122 47.79875 1.000 29.98749 165 ASP A C 1
ATOM 1340 O O . ASP A 1 165 ? 51.03433 9.20174 48.70444 1.000 29.43462 165 ASP A O 1
ATOM 1345 N N . LYS A 1 166 ? 50.17516 10.94654 47.60532 1.000 29.30262 166 LYS A N 1
ATOM 1346 C CA . LYS A 1 166 ? 50.79145 11.92639 48.48627 1.000 27.80285 166 LYS A CA 1
ATOM 1347 C C . LYS A 1 166 ? 49.78597 13.00250 48.85218 1.000 29.63250 166 LYS A C 1
ATOM 1348 O O . LYS A 1 166 ? 48.87382 13.30779 48.07783 1.000 28.97793 166 LYS A O 1
ATOM 1354 N N . ILE A 1 167 ? 49.94136 13.54153 50.06614 1.000 28.64282 167 ILE A N 1
ATOM 1355 C CA . ILE A 1 167 ? 49.09840 14.64129 50.50288 1.000 26.33688 167 ILE A CA 1
ATOM 1356 C C . ILE A 1 167 ? 49.10065 15.71750 49.43970 1.000 29.58119 167 ILE A C 1
ATOM 1357 O O . ILE A 1 167 ? 50.15894 16.09710 48.92168 1.000 27.05784 167 ILE A O 1
ATOM 1362 N N . THR A 1 168 ? 47.90812 16.21305 49.11160 1.000 23.46883 168 THR A N 1
ATOM 1363 C CA . THR A 1 168 ? 47.73425 17.34382 48.21150 1.000 26.67952 168 THR A CA 1
ATOM 1364 C C . THR A 1 168 ? 46.75219 18.29655 48.87574 1.000 23.56904 168 THR A C 1
ATOM 1365 O O . THR A 1 168 ? 45.54646 18.03009 48.91423 1.000 26.12351 168 THR A O 1
ATOM 1369 N N . HIS A 1 169 ? 47.26282 19.39753 49.40682 1.000 22.00459 169 HIS A N 1
ATOM 1370 C CA . HIS A 1 169 ? 46.44913 20.26738 50.22781 1.000 25.11957 169 HIS A CA 1
ATOM 1371 C C . HIS A 1 169 ? 46.24453 21.65178 49.64351 1.000 26.13360 169 HIS A C 1
ATOM 1372 O O . HIS A 1 169 ? 45.34899 22.36772 50.10892 1.000 22.84425 169 HIS A O 1
ATOM 1379 N N . GLY A 1 170 ? 47.03210 22.04882 48.64568 1.000 28.96449 170 GLY A N 1
ATOM 1380 C CA . GLY A 1 170 ? 46.83031 23.34209 48.00459 1.000 27.95389 170 GLY A CA 1
ATOM 1381 C C . GLY A 1 170 ? 46.93894 24.53112 48.93631 1.000 32.86484 170 GLY A C 1
ATOM 1382 O O . GLY A 1 170 ? 46.31427 25.57370 48.67795 1.000 27.22687 170 GLY A O 1
ATOM 1383 N N . GLY A 1 171 ? 47.70936 24.39870 50.02738 1.000 26.44422 171 GLY A N 1
ATOM 1384 C CA . GLY A 1 171 ? 47.82442 25.43392 51.03073 1.000 26.11747 171 GLY A CA 1
ATOM 1385 C C . GLY A 1 171 ? 46.73533 25.45814 52.09182 1.000 27.32794 171 GLY A C 1
ATOM 1386 O O . GLY A 1 171 ? 46.80165 26.30287 52.99750 1.000 27.72727 171 GLY A O 1
ATOM 1387 N N . TYR A 1 172 ? 45.74215 24.56945 52.02115 1.000 25.71697 172 TYR A N 1
ATOM 1388 C CA . TYR A 1 172 ? 44.63853 24.54034 52.98083 1.000 25.69097 172 TYR A CA 1
ATOM 1389 C C . TYR A 1 172 ? 44.91770 23.46015 54.01623 1.000 25.58245 172 TYR A C 1
ATOM 1390 O O . TYR A 1 172 ? 45.10985 22.29116 53.66115 1.000 25.47963 172 TYR A O 1
ATOM 1399 N N . VAL A 1 173 ? 44.95926 23.84378 55.29512 1.000 24.76257 173 VAL A N 1
ATOM 1400 C CA . VAL A 1 173 ? 45.26104 22.84552 56.32150 1.000 23.91750 173 VAL A CA 1
ATOM 1401 C C . VAL A 1 173 ? 44.16427 21.79001 56.36489 1.000 26.30482 173 VAL A C 1
ATOM 1402 O O . VAL A 1 173 ? 44.44026 20.59368 56.52898 1.000 23.12597 173 VAL A O 1
ATOM 1406 N N . SER A 1 174 ? 42.90511 22.21045 56.16398 1.000 22.90248 174 SER A N 1
ATOM 1407 C CA . SER A 1 174 ? 41.80136 21.26356 56.11215 1.000 27.79664 174 SER A CA 1
ATOM 1408 C C . SER A 1 174 ? 42.03597 20.13975 55.10965 1.000 25.92897 174 SER A C 1
ATOM 1409 O O . SER A 1 174 ? 41.48104 19.05323 55.28039 1.000 28.00917 174 SER A O 1
ATOM 1412 N N . LYS A 1 175 ? 42.87108 20.35247 54.09233 1.000 25.86978 175 LYS A N 1
ATOM 1413 C CA . LYS A 1 175 ? 43.12302 19.34141 53.07366 1.000 24.79156 175 LYS A CA 1
ATOM 1414 C C . LYS A 1 175 ? 44.39203 18.53443 53.33268 1.000 26.15938 175 LYS A C 1
ATOM 1415 O O . LYS A 1 175 ? 44.81515 17.76389 52.46199 1.000 24.40224 175 LYS A O 1
ATOM 1421 N N . ILE A 1 176 ? 45.01093 18.67933 54.50544 1.000 22.87891 176 ILE A N 1
ATOM 1422 C CA . ILE A 1 176 ? 46.21602 17.90688 54.78537 1.000 26.00662 176 ILE A CA 1
ATOM 1423 C C . ILE A 1 176 ? 45.93193 16.41273 54.85645 1.000 30.21380 176 ILE A C 1
ATOM 1424 O O . ILE A 1 176 ? 46.87203 15.60994 54.83539 1.000 31.42590 176 ILE A O 1
ATOM 1429 N N . VAL A 1 177 ? 44.65521 16.02204 54.90096 1.000 29.72686 177 VAL A N 1
ATOM 1430 C CA . VAL A 1 177 ? 44.24982 14.62249 54.89022 1.000 29.81800 177 VAL A CA 1
ATOM 1431 C C . VAL A 1 177 ? 43.78806 14.17068 53.50647 1.000 34.47990 177 VAL A C 1
ATOM 1432 O O . VAL A 1 177 ? 43.23297 13.08106 53.36799 1.000 32.36726 177 VAL A O 1
ATOM 1436 N N . ASN A 1 178 ? 44.01120 14.97879 52.47677 1.000 29.26740 178 ASN A N 1
ATOM 1437 C CA . ASN A 1 178 ? 43.56899 14.65419 51.12651 1.000 24.28047 178 ASN A CA 1
ATOM 1438 C C . ASN A 1 178 ? 44.71703 13.98652 50.37351 1.000 28.06114 178 ASN A C 1
ATOM 1439 O O . ASN A 1 178 ? 45.71820 14.63610 50.05877 1.000 29.68561 178 ASN A O 1
ATOM 1444 N N . ILE A 1 179 ? 44.57677 12.69824 50.07988 1.000 28.07008 179 ILE A N 1
ATOM 1445 C CA . ILE A 1 179 ? 45.59337 11.92892 49.37068 1.000 28.99776 179 ILE A CA 1
ATOM 1446 C C . ILE A 1 179 ? 44.96437 11.35055 48.10734 1.000 27.39287 179 ILE A C 1
ATOM 1447 O O . ILE A 1 179 ? 44.28295 10.32944 48.15698 1.000 30.17075 179 ILE A O 1
ATOM 1452 N N . PRO A 1 180 ? 45.20163 11.95978 46.94389 1.000 29.24364 180 PRO A N 1
ATOM 1453 C CA . PRO A 1 180 ? 44.65869 11.41118 45.68968 1.000 30.72649 180 PRO A CA 1
ATOM 1454 C C . PRO A 1 180 ? 45.30110 10.08506 45.29340 1.000 30.61671 180 PRO A C 1
ATOM 1455 O O . PRO A 1 180 ? 46.44363 9.77259 45.64090 1.000 28.05379 180 PRO A O 1
ATOM 1459 N N . ASN A 1 181 ? 44.54214 9.30924 44.51524 1.000 29.25553 181 ASN A N 1
ATOM 1460 C CA . ASN A 1 181 ? 44.97517 8.00688 44.01595 1.000 34.47306 181 ASN A CA 1
ATOM 1461 C C . ASN A 1 181 ? 45.78274 8.08691 42.72964 1.000 33.81680 181 ASN A C 1
ATOM 1462 O O . ASN A 1 181 ? 46.21531 7.04038 42.23022 1.000 35.00346 181 ASN A O 1
ATOM 1467 N N . SER A 1 182 ? 45.96240 9.27804 42.15839 1.000 29.34641 182 SER A N 1
ATOM 1468 C CA . SER A 1 182 ? 46.64345 9.38230 40.87546 1.000 30.13532 182 SER A CA 1
ATOM 1469 C C . SER A 1 182 ? 47.18624 10.79457 40.68390 1.000 31.19844 182 SER A C 1
ATOM 1470 O O . SER A 1 182 ? 46.75387 11.75074 41.33676 1.000 31.63788 182 SER A O 1
ATOM 1473 N N . HIS A 1 183 ? 48.16374 10.90404 39.79151 1.000 28.26583 183 HIS A N 1
ATOM 1474 C CA . HIS A 1 183 ? 48.60675 12.21003 39.33663 1.000 27.39723 183 HIS A CA 1
ATOM 1475 C C . HIS A 1 183 ? 47.44466 12.96601 38.70177 1.000 29.00772 183 HIS A C 1
ATOM 1476 O O . HIS A 1 183 ? 46.51250 12.36931 38.15878 1.000 28.84849 183 HIS A O 1
ATOM 1483 N N . GLY A 1 184 ? 47.50944 14.29084 38.76429 1.000 24.90799 184 GLY A N 1
ATOM 1484 C CA . GLY A 1 184 ? 46.67912 15.10344 37.90925 1.000 23.92158 184 GLY A CA 1
ATOM 1485 C C . GLY A 1 184 ? 47.09837 14.93703 36.46625 1.000 26.01603 184 GLY A C 1
ATOM 1486 O O . GLY A 1 184 ? 48.10754 14.29510 36.15820 1.000 26.50753 184 GLY A O 1
ATOM 1487 N N . VAL A 1 185 ? 46.32363 15.54092 35.55687 1.000 21.78195 185 VAL A N 1
ATOM 1488 C CA . VAL A 1 185 ? 46.56128 15.30241 34.13290 1.000 26.40961 185 VAL A CA 1
ATOM 1489 C C . VAL A 1 185 ? 47.958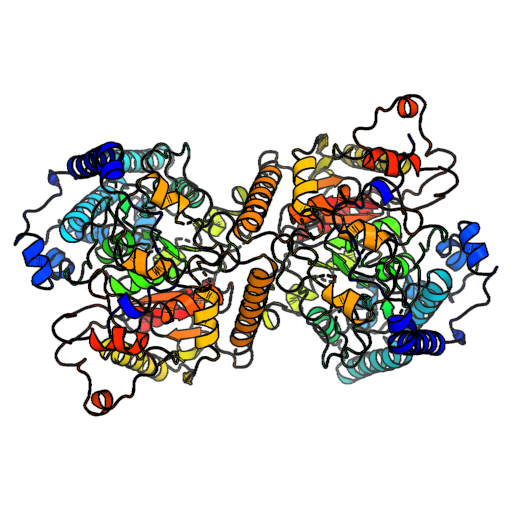76 15.76814 33.73451 1.000 26.91027 185 VAL A C 1
ATOM 1490 O O . VAL A 1 185 ? 48.70059 15.05069 33.05536 1.000 26.13272 185 VAL A O 1
ATOM 1494 N N . THR A 1 186 ? 48.34171 16.97441 34.14869 1.000 25.66143 186 THR A N 1
ATOM 1495 C CA . THR A 1 186 ? 49.61294 17.51298 33.68439 1.000 25.06813 186 THR A CA 1
ATOM 1496 C C . THR A 1 186 ? 50.78930 16.69652 34.22686 1.000 26.54796 186 THR A C 1
ATOM 1497 O O . THR A 1 186 ? 51.72764 16.37708 33.48811 1.000 27.97444 186 THR A O 1
ATOM 1501 N N . THR A 1 187 ? 50.74111 16.30942 35.49826 1.000 24.10524 187 THR A N 1
ATOM 1502 C CA . THR A 1 187 ? 51.84491 15.53259 36.04654 1.000 28.16533 187 THR A CA 1
ATOM 1503 C C . THR A 1 187 ? 51.95593 14.16413 35.37660 1.000 27.03076 187 THR A C 1
ATOM 1504 O O . THR A 1 187 ? 53.06849 13.69617 35.09494 1.000 26.99360 187 THR A O 1
ATOM 1508 N N . SER A 1 188 ? 50.83135 13.49693 35.10870 1.000 25.85198 188 SER A N 1
ATOM 1509 C CA . SER A 1 188 ? 50.97843 12.17607 34.51092 1.000 26.17280 188 SER A CA 1
ATOM 1510 C C . SER A 1 188 ? 51.39995 12.27350 33.05912 1.000 25.77675 188 SER A C 1
ATOM 1511 O O . SER A 1 188 ? 52.05158 11.35964 32.55705 1.000 32.27144 188 SER A O 1
ATOM 1514 N N . ILE A 1 189 ? 51.11599 13.38180 32.38617 1.000 25.50041 189 ILE A N 1
ATOM 1515 C CA . ILE A 1 189 ? 51.70134 13.55577 31.06351 1.000 29.53698 189 ILE A CA 1
ATOM 1516 C C . ILE A 1 189 ? 53.21436 13.73077 31.16750 1.000 30.54067 189 ILE A C 1
ATOM 1517 O O . ILE A 1 189 ? 53.96858 13.17777 30.35891 1.000 30.81419 189 ILE A O 1
ATOM 1522 N N . LEU A 1 190 ? 53.68789 14.48683 32.16568 1.000 25.35653 190 LEU A N 1
ATOM 1523 C CA . LEU A 1 190 ? 55.12610 14.73561 32.26555 1.000 28.54800 190 LEU A CA 1
ATOM 1524 C C . LEU A 1 190 ? 55.88868 13.44540 32.53175 1.000 29.36322 190 LEU A C 1
ATOM 1525 O O . LEU A 1 190 ? 56.94259 13.20540 31.92787 1.000 29.53120 190 LEU A O 1
ATOM 1530 N N . GLU A 1 191 ? 55.35306 12.59245 33.41264 1.000 27.63329 191 GLU A N 1
ATOM 1531 C CA . GLU A 1 191 ? 55.96781 11.29750 33.68804 1.000 31.14283 191 GLU A CA 1
ATOM 1532 C C . GLU A 1 191 ? 56.01747 10.42623 32.43624 1.000 31.65432 191 GLU A C 1
ATOM 1533 O O . GLU A 1 191 ? 57.05667 9.83962 32.12079 1.000 30.83184 191 GLU A O 1
ATOM 1539 N N . LYS A 1 192 ? 54.89865 10.31385 31.71409 1.000 30.17485 192 LYS A N 1
ATOM 1540 C CA . LYS A 1 192 ? 54.90544 9.51262 30.48683 1.000 33.50382 192 LYS A CA 1
ATOM 1541 C C . LYS A 1 192 ? 55.94621 10.01969 29.48721 1.000 31.39063 192 LYS A C 1
ATOM 1542 O O . LYS A 1 192 ? 56.56953 9.22649 28.77705 1.000 34.28605 192 LYS A O 1
ATOM 1548 N N . LEU A 1 193 ? 56.16343 11.33366 29.42892 1.000 29.06667 193 LEU A N 1
ATOM 1549 C CA . LEU A 1 193 ? 57.19480 11.89789 28.56752 1.000 27.88977 193 LEU A CA 1
ATOM 1550 C C . LEU A 1 193 ? 58.61458 11.65379 29.09430 1.000 32.45147 193 LEU A C 1
ATOM 1551 O O . LEU A 1 193 ? 59.58773 11.93734 28.37679 1.000 30.18277 193 LEU A O 1
ATOM 1556 N N . GLY A 1 194 ? 58.75964 11.15513 30.32215 1.000 29.25044 194 GLY A N 1
ATOM 1557 C CA . GLY A 1 194 ? 60.05103 10.77135 30.84910 1.000 31.68050 194 GLY A CA 1
ATOM 1558 C C . GLY A 1 194 ? 60.58621 11.60646 31.99007 1.000 32.56281 194 GLY A C 1
ATOM 1559 O O . GLY A 1 194 ? 61.70078 11.32814 32.45235 1.000 30.69536 194 GLY A O 1
ATOM 1560 N N . ALA A 1 195 ? 59.84178 12.59489 32.48655 1.000 29.55571 195 ALA A N 1
ATOM 1561 C CA . ALA A 1 195 ? 60.40295 13.49679 33.48663 1.000 28.25383 195 ALA A CA 1
ATOM 1562 C C . ALA A 1 195 ? 60.63203 12.77270 34.81226 1.000 29.13726 195 ALA A C 1
ATOM 1563 O O . ALA A 1 195 ? 60.05561 11.72032 35.08269 1.000 29.54080 195 ALA A O 1
ATOM 1565 N N . VAL A 1 196 ? 61.48991 13.35578 35.64878 1.000 24.68205 196 VAL A N 1
ATOM 1566 C CA . VAL A 1 196 ? 61.83930 12.79210 36.94965 1.000 26.63938 196 VAL A CA 1
ATOM 1567 C C . VAL A 1 196 ? 61.38978 13.77382 38.02510 1.000 27.56667 196 VAL A C 1
ATOM 1568 O O . VAL A 1 196 ? 61.67740 14.97382 37.92924 1.000 27.42634 196 VAL A O 1
ATOM 1572 N N . PHE A 1 197 ? 60.70073 13.26494 39.05149 1.000 28.81496 197 PHE A N 1
ATOM 1573 C CA . PHE A 1 197 ? 60.11120 14.08517 40.10955 1.000 29.35632 197 PHE A CA 1
ATOM 1574 C C . PHE A 1 197 ? 60.77564 13.82148 41.45152 1.000 28.11772 197 PHE A C 1
ATOM 1575 O O . PHE A 1 197 ? 61.17989 12.69507 41.74623 1.000 28.76559 197 PHE A O 1
ATOM 1583 N N . TYR A 1 198 ? 60.81986 14.86083 42.29431 1.000 26.60969 198 TYR A N 1
ATOM 1584 C CA . TYR A 1 198 ? 61.54174 14.76884 43.55873 1.000 27.73377 198 TYR A CA 1
ATOM 1585 C C . TYR A 1 198 ? 61.18599 15.86991 44.55326 1.000 26.01150 198 TYR A C 1
ATOM 1586 O O . TYR A 1 198 ? 61.44197 15.70498 45.74781 1.000 31.71444 198 TYR A O 1
ATOM 1595 N N . VAL A 1 199 ? 60.62132 16.99298 44.09698 1.000 28.06977 199 VAL A N 1
ATOM 1596 C CA . VAL A 1 199 ? 60.30181 18.12059 44.97701 1.000 28.93138 199 VAL A CA 1
ATOM 1597 C C . VAL A 1 199 ? 58.96777 18.75125 44.57019 1.000 28.18417 199 VAL A C 1
ATOM 1598 O O . VAL A 1 199 ? 58.66699 18.89743 43.37785 1.000 25.09558 199 VAL A O 1
ATOM 1602 N N . ARG A 1 200 ? 58.16564 19.11932 45.57020 1.000 24.50354 200 ARG A N 1
ATOM 1603 C CA . ARG A 1 200 ? 56.92049 19.84868 45.36896 1.000 26.86499 200 ARG A CA 1
ATOM 1604 C C . ARG A 1 200 ? 57.02484 21.13993 46.15983 1.000 29.10156 200 ARG A C 1
ATOM 1605 O O . ARG A 1 200 ? 57.38436 21.11607 47.34433 1.000 29.14330 200 ARG A O 1
ATOM 1613 N N . THR A 1 201 ? 56.71708 22.25482 45.50521 1.000 29.03346 201 THR A N 1
ATOM 1614 C CA . THR A 1 201 ? 57.11990 23.57932 45.95500 1.000 26.97504 201 THR A CA 1
ATOM 1615 C C . THR A 1 201 ? 55.97763 24.33043 46.62186 1.000 26.79011 201 THR A C 1
ATOM 1616 O O . THR A 1 201 ? 54.79558 24.02431 46.43172 1.000 27.37087 201 THR A O 1
ATOM 1620 N N . SER A 1 202 ? 56.35741 25.36967 47.35889 1.000 26.68805 202 SER A N 1
ATOM 1621 C CA . SER A 1 202 ? 55.46066 26.08918 48.24816 1.000 26.77013 202 SER A CA 1
ATOM 1622 C C . SER A 1 202 ? 54.54931 27.04307 47.48989 1.000 24.67170 202 SER A C 1
ATOM 1623 O O . SER A 1 202 ? 54.78786 27.40699 46.33205 1.000 24.22413 202 SER A O 1
ATOM 1626 N N . GLN A 1 203 ? 53.49551 27.45153 48.19195 1.000 21.82641 203 GLN A N 1
ATOM 1627 C CA . GLN A 1 203 ? 52.42350 28.29191 47.68535 1.000 24.02608 203 GLN A CA 1
ATOM 1628 C C . GLN A 1 203 ? 51.75570 28.94390 48.88766 1.000 24.26258 203 GLN A C 1
ATOM 1629 O O . GLN A 1 203 ? 51.79893 28.39213 49.98912 1.000 25.69464 203 GLN A O 1
ATOM 1635 N N . PRO A 1 204 ? 51.15988 30.10688 48.71933 1.000 23.08392 204 PRO A N 1
ATOM 1636 C CA . PRO A 1 204 ? 50.46700 30.74449 49.84143 1.000 21.13604 204 PRO A CA 1
ATOM 1637 C C . PRO A 1 204 ? 49.15026 30.06066 50.18114 1.000 26.03010 204 PRO A C 1
ATOM 1638 O O . PRO A 1 204 ? 48.52237 29.40833 49.34378 1.000 23.61024 204 PRO A O 1
ATOM 1642 N N . GLN A 1 205 ? 48.73501 30.22697 51.43829 1.000 21.24465 205 GLN A N 1
ATOM 1643 C CA . GLN A 1 205 ? 47.35288 29.97330 51.82451 1.000 24.17852 205 GLN A CA 1
ATOM 1644 C C . GLN A 1 205 ? 46.38498 30.76134 50.93404 1.000 22.72700 205 GLN A C 1
ATOM 1645 O O . GLN A 1 205 ? 46.56254 31.96877 50.71827 1.000 24.17083 205 GLN A O 1
ATOM 1651 N N . THR A 1 206 ? 45.36037 30.06602 50.42289 1.000 20.88151 206 THR A N 1
ATOM 1652 C CA . THR A 1 206 ? 44.29399 30.46848 49.48661 1.000 22.20822 206 THR A CA 1
ATOM 1653 C C . THR A 1 206 ? 44.76463 30.48122 48.03588 1.000 24.42663 206 THR A C 1
ATOM 1654 O O . THR A 1 206 ? 43.91763 30.57344 47.13782 1.000 22.75679 206 THR A O 1
ATOM 1658 N N . LEU A 1 207 ? 46.06943 30.39321 47.76391 1.000 21.35003 207 LEU A N 1
ATOM 1659 C CA . LEU A 1 207 ? 46.62294 30.45743 46.40501 1.000 24.16360 207 LEU A CA 1
ATOM 1660 C C . LEU A 1 207 ? 46.34884 31.79447 45.73443 1.000 23.17965 207 LEU A C 1
ATOM 1661 O O . LEU A 1 207 ? 46.37118 31.88418 44.51913 1.000 23.55369 207 LEU A O 1
ATOM 1674 N N . HIS A 1 209 ? 47.89472 34.96733 46.63533 1.000 20.04570 209 HIS A N 1
ATOM 1675 C CA . HIS A 1 209 ? 48.89878 35.97874 46.92342 1.000 23.93565 209 HIS A CA 1
ATOM 1676 C C . HIS A 1 209 ? 49.92530 35.99182 45.79850 1.000 22.21339 209 HIS A C 1
ATOM 1677 O O . HIS A 1 209 ? 50.28627 34.94583 45.25292 1.000 22.83283 209 HIS A O 1
ATOM 1684 N N . LEU A 1 210 ? 50.45707 37.16831 45.50094 1.000 22.19604 210 LEU A N 1
ATOM 1685 C CA . LEU A 1 210 ? 51.72018 37.21333 44.76399 1.000 27.15957 210 LEU A CA 1
ATOM 1686 C C . LEU A 1 210 ? 52.90990 37.07899 45.71123 1.000 25.67419 210 LEU A C 1
ATOM 1687 O O . LEU A 1 210 ? 53.91569 37.77987 45.58721 1.000 29.21653 210 LEU A O 1
ATOM 1692 N N . ASP A 1 211 ? 52.79485 36.14115 46.65109 1.000 26.52402 211 ASP A N 1
ATOM 1693 C CA . ASP A 1 211 ? 53.70345 35.90538 47.77302 1.000 25.14633 211 ASP A CA 1
ATOM 1694 C C . ASP A 1 211 ? 53.41526 34.49422 48.28812 1.000 29.57466 211 ASP A C 1
ATOM 1695 O O . ASP A 1 211 ? 52.60234 33.77486 47.69966 1.000 25.74398 211 ASP A O 1
ATOM 1700 N N . SER A 1 212 ? 54.01694 34.11367 49.43302 1.000 27.16217 212 SER A N 1
ATOM 1701 C CA . SER A 1 212 ? 54.06278 32.70767 49.82343 1.000 27.73860 212 SER A CA 1
ATOM 1702 C C . SER A 1 212 ? 53.51337 32.34979 51.20964 1.000 29.16713 212 SER A C 1
ATOM 1703 O O . SER A 1 212 ? 53.44055 31.14732 51.51995 1.000 27.53750 212 SER A O 1
ATOM 1706 N N . ALA A 1 213 ? 53.12016 33.31403 52.04786 1.000 23.40462 213 ALA A N 1
ATOM 1707 C CA . ALA A 1 213 ? 52.82610 32.98229 53.44651 1.000 22.89330 213 ALA A CA 1
ATOM 1708 C C . ALA A 1 213 ? 51.78677 31.87490 53.54352 1.000 22.82940 213 ALA A C 1
ATOM 1709 O O . ALA A 1 213 ? 50.71564 31.95413 52.94159 1.000 22.84959 213 ALA A O 1
ATOM 1711 N N . ASN A 1 214 ? 52.12266 30.82878 54.29500 1.000 27.13633 214 ASN A N 1
ATOM 1712 C CA . ASN A 1 214 ? 51.19790 29.73855 54.57464 1.000 26.89630 214 ASN A CA 1
ATOM 1713 C C . ASN A 1 214 ? 51.49882 29.18096 55.96536 1.000 31.95721 214 ASN A C 1
ATOM 1714 O O . ASN A 1 214 ? 52.56345 29.43058 56.54153 1.000 26.04425 214 ASN A O 1
ATOM 1719 N N . ASN A 1 215 ? 50.55358 28.40227 56.49161 1.000 27.11438 215 ASN A N 1
ATOM 1720 C CA . ASN A 1 215 ? 50.65807 27.86009 57.84002 1.000 28.44519 215 ASN A CA 1
ATOM 1721 C C . ASN A 1 215 ? 51.44254 26.55804 57.91760 1.000 30.67453 215 ASN A C 1
ATOM 1722 O O . ASN A 1 215 ? 51.55120 25.99581 59.00779 1.000 31.33191 215 ASN A O 1
ATOM 1727 N N . PHE A 1 216 ? 51.97428 26.04846 56.80607 1.000 28.12995 216 PHE A N 1
ATOM 1728 C CA . PHE A 1 216 ? 52.77492 24.82686 56.87229 1.000 30.61214 216 PHE A CA 1
ATOM 1729 C C . PHE A 1 216 ? 54.25540 25.15726 57.05996 1.000 30.89330 216 PHE A C 1
ATOM 1730 O O . PHE A 1 216 ? 54.87422 24.72751 58.03226 1.000 33.07988 216 PHE A O 1
ATOM 1738 N N . THR A 1 217 ? 54.82371 25.93594 56.14000 1.000 29.32215 217 THR A N 1
ATOM 1739 C CA . THR A 1 217 ? 56.25555 26.20908 56.09134 1.000 31.82954 217 THR A CA 1
ATOM 1740 C C . THR A 1 217 ? 56.61992 27.68448 56.20863 1.000 32.61352 217 THR A C 1
ATOM 1741 O O . THR A 1 217 ? 57.81173 28.00602 56.14025 1.000 33.06591 217 THR A O 1
ATOM 1745 N N . GLY A 1 218 ? 55.64326 28.59176 56.32421 1.000 29.81199 218 GLY A N 1
ATOM 1746 C CA . GLY A 1 218 ? 55.96439 30.01004 56.49095 1.000 32.17887 218 GLY A CA 1
ATOM 1747 C C . GLY A 1 218 ? 56.21136 30.70754 55.16320 1.000 33.32300 218 GLY A C 1
ATOM 1748 O O . GLY A 1 218 ? 55.41052 30.58820 54.23106 1.000 37.26565 218 GLY A O 1
ATOM 1749 N N . LEU A 1 219 ? 57.32005 31.44042 55.06707 1.000 29.97430 219 LEU A N 1
ATOM 1750 C CA . LEU A 1 219 ? 57.62380 32.26625 53.90317 1.000 30.72298 219 LEU A CA 1
ATOM 1751 C C . LEU A 1 219 ? 58.72133 31.64845 53.04630 1.000 26.60705 219 LEU A C 1
ATOM 1752 O O . LEU A 1 219 ? 59.66581 31.03537 53.55618 1.000 29.65956 219 LEU A O 1
ATOM 1757 N N . THR A 1 220 ? 58.60663 31.84538 51.73862 1.000 24.63590 220 THR A N 1
ATOM 1758 C CA . THR A 1 220 ? 59.65009 31.46722 50.78352 1.000 27.40014 220 THR A CA 1
ATOM 1759 C C . THR A 1 220 ? 60.34301 32.73072 50.28767 1.000 25.83681 220 THR A C 1
ATOM 1760 O O . THR A 1 220 ? 59.67746 33.72821 50.00439 1.000 26.53434 220 THR A O 1
ATOM 1764 N N . LYS A 1 221 ? 61.67410 32.70075 50.19107 1.000 25.45266 221 LYS A N 1
ATOM 1765 C CA . LYS A 1 221 ? 62.45837 33.91302 49.97327 1.000 27.34600 221 LYS A CA 1
ATOM 1766 C C . LYS A 1 221 ? 63.10875 33.94199 48.59227 1.000 26.13426 221 LYS A C 1
ATOM 1767 O O . LYS A 1 221 ? 63.33873 32.90388 47.96787 1.000 25.27443 221 LYS A O 1
ATOM 1773 N N . ASN A 1 222 ? 63.45623 35.15918 48.15093 1.000 25.28498 222 ASN A N 1
ATOM 1774 C CA . ASN A 1 222 ? 64.04674 35.36791 46.81781 1.000 26.42990 222 ASN A CA 1
ATOM 1775 C C . ASN A 1 222 ? 65.49895 34.90606 46.77946 1.000 24.62852 222 ASN A C 1
ATOM 1776 O O . ASN A 1 222 ? 66.29249 35.30510 47.63292 1.000 27.04461 222 ASN A O 1
ATOM 1781 N N . PRO A 1 223 ? 65.89241 34.08457 45.80545 1.000 28.55031 223 PRO A N 1
ATOM 1782 C CA . PRO A 1 223 ? 67.27099 33.56804 45.81329 1.000 26.01913 223 PRO A CA 1
ATOM 1783 C C . PRO A 1 223 ? 68.34323 34.61217 45.46807 1.000 31.41619 223 PRO A C 1
ATOM 1784 O O . PRO A 1 223 ? 69.52446 34.35631 45.72147 1.000 31.83330 223 PRO A O 1
ATOM 1788 N N . PHE A 1 224 ? 67.98728 35.77131 44.90861 1.000 30.48495 224 PHE A N 1
ATOM 1789 C CA . PHE A 1 224 ? 68.95780 36.82109 44.60515 1.000 29.01690 224 PHE A CA 1
ATOM 1790 C C . PHE A 1 224 ? 69.05873 37.87879 45.69864 1.000 29.74456 224 PHE A C 1
ATOM 1791 O O . PHE A 1 224 ? 69.96374 38.72118 45.65274 1.000 28.18474 224 PHE A O 1
ATOM 1799 N N . ASN A 1 225 ? 68.15806 37.84696 46.67072 1.000 27.04573 225 ASN A N 1
ATOM 1800 C CA . ASN A 1 225 ? 68.11144 38.78168 47.78220 1.000 26.37981 225 ASN A CA 1
ATOM 1801 C C . ASN A 1 225 ? 67.15028 38.18112 48.78675 1.000 27.51565 225 ASN A C 1
ATOM 1802 O O . ASN A 1 225 ? 65.92992 38.26803 48.59670 1.000 26.90692 225 ASN A O 1
ATOM 1807 N N . LEU A 1 226 ? 67.67909 37.55818 49.84189 1.000 27.58933 226 LEU A N 1
ATOM 1808 C CA . LEU A 1 226 ? 66.85879 36.78437 50.76469 1.000 24.95190 226 LEU A CA 1
ATOM 1809 C C . LEU A 1 226 ? 65.94793 37.63907 51.63344 1.000 27.46402 226 LEU A C 1
ATOM 1810 O O . LEU A 1 226 ? 65.10105 37.08121 52.34401 1.000 29.84612 226 LEU A O 1
ATOM 1815 N N . LEU A 1 227 ? 66.07981 38.96318 51.61661 1.000 25.26245 227 LEU A N 1
ATOM 1816 C CA . LEU A 1 227 ? 65.04996 39.75219 52.28547 1.000 26.20349 227 LEU A CA 1
ATOM 1817 C C . LEU A 1 227 ? 63.73874 39.73648 51.49140 1.000 28.83311 227 LEU A C 1
ATOM 1818 O O . LEU A 1 227 ? 62.65139 39.81483 52.08594 1.000 26.89235 227 LEU A O 1
ATOM 1823 N N . LEU A 1 228 ? 63.81211 39.60024 50.16495 1.000 20.78078 228 LEU A N 1
ATOM 1824 C CA . LEU A 1 228 ? 62.63015 39.76904 49.32561 1.000 25.40235 228 LEU A CA 1
ATOM 1825 C C . LEU A 1 228 ? 61.84205 38.47253 49.16805 1.000 26.91723 228 LEU A C 1
ATOM 1826 O O . LEU A 1 228 ? 62.35855 37.36325 49.33134 1.000 26.35049 228 LEU A O 1
ATOM 1831 N N . SER A 1 229 ? 60.56301 38.63498 48.83936 1.000 25.63354 229 SER A N 1
ATOM 1832 C CA . SER A 1 229 ? 59.73180 37.50608 48.45305 1.000 24.74595 229 SER A CA 1
ATOM 1833 C C . SER A 1 229 ? 60.16660 36.94339 47.10225 1.000 26.53818 229 SER A C 1
ATOM 1834 O O . SER A 1 229 ? 60.62317 37.66990 46.21444 1.000 24.85097 229 SER A O 1
ATOM 1837 N N . SER A 1 230 ? 59.99810 35.63374 46.93760 1.000 26.36743 230 SER A N 1
ATOM 1838 C CA . SER A 1 230 ? 60.14840 35.01633 45.62440 1.000 23.54094 230 SER A CA 1
ATOM 1839 C C . SER A 1 230 ? 58.86192 35.06418 44.81290 1.000 26.97706 230 SER A C 1
ATOM 1840 O O . SER A 1 230 ? 58.84759 34.57600 43.67692 1.000 28.37056 230 SER A O 1
ATOM 1843 N N . GLY A 1 231 ? 57.79680 35.65183 45.35329 1.000 23.32853 231 GLY A N 1
ATOM 1844 C CA . GLY A 1 231 ? 56.53851 35.79533 44.64333 1.000 23.92780 231 GLY A CA 1
ATOM 1845 C C . GLY A 1 231 ? 55.53341 34.71398 44.97689 1.000 24.85312 231 GLY A C 1
ATOM 1846 O O . GLY A 1 231 ? 55.64346 33.99502 45.97169 1.000 23.80754 231 GLY A O 1
ATOM 1847 N N . GLY A 1 232 ? 54.52334 34.61524 44.12095 1.000 23.69768 232 GLY A N 1
ATOM 1848 C CA . GLY A 1 232 ? 53.50297 33.59468 44.24985 1.000 21.03507 232 GLY A CA 1
ATOM 1849 C C . GLY A 1 232 ? 52.43904 33.81411 43.19471 1.000 20.72314 232 GLY A C 1
ATOM 1850 O O . GLY A 1 232 ? 52.49607 34.77055 42.42469 1.000 23.11375 232 GLY A O 1
ATOM 1851 N N . SER A 1 233 ? 51.44705 32.92689 43.18129 1.000 20.04036 233 SER A N 1
ATOM 1852 C CA . SER A 1 233 ? 51.31183 31.82953 44.12372 1.000 20.66478 233 SER A CA 1
ATOM 1853 C C . SER A 1 233 ? 52.18248 30.60366 43.80821 1.000 21.74505 233 SER A C 1
ATOM 1854 O O . SER A 1 233 ? 52.24292 29.68526 44.61116 1.000 19.28918 233 SER A O 1
ATOM 1857 N N . SER A 1 234 ? 52.85761 30.57043 42.65462 1.000 24.28151 234 SER A N 1
ATOM 1858 C CA . SER A 1 234 ? 53.86735 29.53613 42.41198 1.000 23.61043 234 SER A CA 1
ATOM 1859 C C . SER A 1 234 ? 55.19388 29.95524 43.06491 1.000 24.06873 234 SER A C 1
ATOM 1860 O O . SER A 1 234 ? 56.20425 30.19063 42.40954 1.000 24.46169 234 SER A O 1
ATOM 1863 N N . SER A 1 235 ? 55.17142 30.06290 44.39740 1.000 22.39095 235 SER A N 1
ATOM 1864 C CA . SER A 1 235 ? 56.27987 30.69993 45.10883 1.000 25.20626 235 SER A CA 1
ATOM 1865 C C . SER A 1 235 ? 57.56079 29.87503 45.03375 1.000 29.19826 235 SER A C 1
ATOM 1866 O O . SER A 1 235 ? 58.62697 30.39114 44.66576 1.000 30.15868 235 SER A O 1
ATOM 1869 N N . GLY A 1 236 ? 57.48211 28.59917 45.41792 1.000 24.83572 236 GLY A N 1
ATOM 1870 C CA . GLY A 1 236 ? 58.66238 27.75941 45.42272 1.000 27.07546 236 GLY A CA 1
ATOM 1871 C C . GLY A 1 236 ? 59.19291 27.48771 44.03529 1.000 29.36886 236 GLY A C 1
ATOM 1872 O O . GLY A 1 236 ? 60.39100 27.25052 43.86855 1.000 25.22140 236 GLY A O 1
ATOM 1873 N N . GLU A 1 237 ? 58.31760 27.50358 43.02208 1.000 25.32732 237 GLU A N 1
ATOM 1874 C CA . GLU A 1 237 ? 58.78770 27.32695 41.64747 1.000 29.75465 237 GLU A CA 1
ATOM 1875 C C . GLU A 1 237 ? 59.73752 28.44961 41.23723 1.000 26.61695 237 GLU A C 1
ATOM 1876 O O . GLU A 1 237 ? 60.80106 28.19337 40.67347 1.000 25.51639 237 GLU A O 1
ATOM 1882 N N . GLY A 1 238 ? 59.36599 29.70325 41.50539 1.000 29.33001 238 GLY A N 1
ATOM 1883 C CA . GLY A 1 238 ? 60.24515 30.80808 41.15907 1.000 26.68131 238 GLY A CA 1
ATOM 1884 C C . GLY A 1 238 ? 61.58154 30.72792 41.87416 1.000 30.40077 238 GLY A C 1
ATOM 1885 O O . GLY A 1 238 ? 62.63699 30.93455 41.26656 1.000 28.98733 238 GLY A O 1
ATOM 1886 N N . ALA A 1 239 ? 61.55752 30.40744 43.16971 1.000 26.11685 239 ALA A N 1
ATOM 1887 C CA . ALA A 1 239 ? 62.80122 30.30111 43.92200 1.000 27.74053 239 ALA A CA 1
ATOM 1888 C C . ALA A 1 239 ? 63.68361 29.19056 43.36182 1.000 30.46383 239 ALA A C 1
ATOM 1889 O O . ALA A 1 239 ? 64.87069 29.40677 43.09452 1.000 31.06716 239 ALA A O 1
ATOM 1891 N N . ILE A 1 240 ? 63.12126 27.99462 43.15869 1.000 26.13852 240 ILE A N 1
ATOM 1892 C CA . ILE A 1 240 ? 63.96341 26.84872 42.81709 1.000 29.01712 240 ILE A CA 1
ATOM 1893 C C . ILE A 1 240 ? 64.44950 26.94534 41.37295 1.000 27.74582 240 ILE A C 1
ATOM 1894 O O . ILE A 1 240 ? 65.58197 26.56803 41.06482 1.000 28.12394 240 ILE A O 1
ATOM 1899 N N . VAL A 1 241 ? 63.61395 27.44400 40.46387 1.000 25.28255 241 VAL A N 1
ATOM 1900 C CA . VAL A 1 241 ? 64.06640 27.61515 39.08855 1.000 23.49775 241 VAL A CA 1
ATOM 1901 C C . VAL A 1 241 ? 65.10775 28.72999 39.01810 1.000 26.03372 241 VAL A C 1
ATOM 1902 O O . VAL A 1 241 ? 66.18565 28.54879 38.44487 1.000 28.04731 241 VAL A O 1
ATOM 1906 N N . GLY A 1 242 ? 64.82560 29.88202 39.64602 1.000 26.78372 242 GLY A N 1
ATOM 1907 C CA . GLY A 1 242 ? 65.79748 30.97190 39.66731 1.000 27.74744 242 GLY A CA 1
ATOM 1908 C C . GLY A 1 242 ? 67.14471 30.57931 40.25564 1.000 30.07829 242 GLY A C 1
ATOM 1909 O O . GLY A 1 242 ? 68.18411 31.08591 39.83313 1.000 28.69696 242 GLY A O 1
ATOM 1910 N N . TYR A 1 243 ? 67.14540 29.67694 41.23229 1.000 27.51476 243 TYR A N 1
ATOM 1911 C CA . TYR A 1 243 ? 68.36123 29.12717 41.81218 1.000 26.99917 243 TYR A CA 1
ATOM 1912 C C . TYR A 1 243 ? 68.98526 28.02512 40.96080 1.000 30.25851 243 TYR A C 1
ATOM 1913 O O . TYR A 1 243 ? 70.14344 27.67450 41.19547 1.000 30.98062 243 TYR A O 1
ATOM 1922 N N . GLY A 1 244 ? 68.25194 27.45873 40.00462 1.000 27.55974 244 GLY A N 1
ATOM 1923 C CA . GLY A 1 244 ? 68.74417 26.31737 39.25576 1.000 30.74702 244 GLY A CA 1
ATOM 1924 C C . GLY A 1 244 ? 68.53724 24.97678 39.92565 1.000 31.52253 244 GLY A C 1
ATOM 1925 O O . GLY A 1 244 ? 69.11339 23.97879 39.47567 1.000 30.22970 244 GLY A O 1
ATOM 1926 N N . GLY A 1 245 ? 67.73124 24.91909 40.98427 1.000 25.46268 245 GLY A N 1
ATOM 1927 C CA . GLY A 1 245 ? 67.47128 23.67111 41.67844 1.000 29.15333 245 GLY A CA 1
ATOM 1928 C C . GLY A 1 245 ? 66.66511 22.66106 40.88712 1.000 28.44086 245 GLY A C 1
ATOM 1929 O O . GLY A 1 245 ? 66.55691 21.50867 41.32056 1.000 30.78848 245 GLY A O 1
ATOM 1930 N N . SER A 1 246 ? 66.09032 23.06008 39.75608 1.000 25.92916 246 SER A N 1
ATOM 1931 C CA . SER A 1 246 ? 65.50028 22.11127 38.82782 1.000 25.50564 246 SER A CA 1
ATOM 1932 C C . SER A 1 246 ? 65.68176 22.66551 37.42197 1.000 30.58290 246 SER A C 1
ATOM 1933 O O . SER A 1 246 ? 66.00516 23.83987 37.23662 1.000 27.66958 246 SER A O 1
ATOM 1936 N N . ALA A 1 247 ? 65.43863 21.81557 36.42420 1.000 29.22113 247 ALA A N 1
ATOM 1937 C CA . ALA A 1 247 ? 65.62254 22.21969 35.03356 1.000 29.51136 247 ALA A CA 1
ATOM 1938 C C . ALA A 1 247 ? 64.39615 22.92140 34.44964 1.000 34.32624 247 ALA A C 1
ATOM 1939 O O . ALA A 1 247 ? 64.53582 23.82035 33.60349 1.000 31.45893 247 ALA A O 1
ATOM 1941 N N . ILE A 1 248 ? 63.19289 22.49334 34.84347 1.000 27.06139 248 ILE A N 1
ATOM 1942 C CA . ILE A 1 248 ? 61.94904 23.16361 34.48645 1.000 27.86925 248 ILE A CA 1
ATOM 1943 C C . ILE A 1 248 ? 61.03009 23.09156 35.69552 1.000 28.65102 248 ILE A C 1
ATOM 1944 O O . ILE A 1 248 ? 61.06245 22.12406 36.46302 1.000 29.24887 248 ILE A O 1
ATOM 1949 N N . GLY A 1 249 ? 60.22473 24.13637 35.87716 1.000 26.14869 249 GLY A N 1
ATOM 1950 C CA . GLY A 1 249 ? 59.18086 24.11784 36.88416 1.000 28.55142 249 GLY A CA 1
ATOM 1951 C C . GLY A 1 249 ? 57.79828 24.25201 36.27209 1.000 25.42257 249 GLY A C 1
ATOM 1952 O O . GLY A 1 249 ? 57.64238 24.79270 35.17477 1.000 27.91025 249 GLY A O 1
ATOM 1953 N N . VAL A 1 250 ? 56.78474 23.76020 36.96942 1.000 26.64557 250 VAL A N 1
ATOM 1954 C CA . VAL A 1 250 ? 55.39821 23.82454 36.51702 1.000 26.68223 250 VAL A CA 1
ATOM 1955 C C . VAL A 1 250 ? 54.59850 24.58425 37.56410 1.000 25.83191 250 VAL A C 1
ATOM 1956 O O . VAL A 1 250 ? 54.58789 24.20114 38.73979 1.000 29.41469 250 VAL A O 1
ATOM 1960 N N . GLY A 1 251 ? 53.94125 25.65982 37.14193 1.000 28.75186 251 GLY A N 1
ATOM 1961 C CA . GLY A 1 251 ? 53.06436 26.41291 38.01963 1.000 27.67579 251 GLY A CA 1
ATOM 1962 C C . GLY A 1 251 ? 51.68124 26.62621 37.42496 1.000 26.96456 251 GLY A C 1
ATOM 1963 O O . GLY A 1 251 ? 51.32593 26.02506 36.41089 1.000 25.44900 251 GLY A O 1
ATOM 1964 N N . SER A 1 252 ? 50.89796 27.49097 38.05233 1.000 24.44798 252 SER A N 1
ATOM 1965 C CA . SER A 1 252 ? 49.58176 27.85929 37.56978 1.000 26.69131 252 SER A CA 1
ATOM 1966 C C . SER A 1 252 ? 49.44204 29.36741 37.72184 1.000 27.25175 252 SER A C 1
ATOM 1967 O O . SER A 1 252 ? 50.18615 30.00264 38.47653 1.000 28.90784 252 SER A O 1
ATOM 1970 N N . ASP A 1 253 ? 48.48930 29.94655 36.99168 1.000 23.24402 253 ASP A N 1
ATOM 1971 C CA . ASP A 1 253 ? 48.44545 31.40475 36.84803 1.000 21.07884 253 ASP A CA 1
ATOM 1972 C C . ASP A 1 253 ? 46.98823 31.81304 36.65357 1.000 26.83871 253 ASP A C 1
ATOM 1973 O O . ASP A 1 253 ? 46.37830 31.57200 35.61012 1.000 23.25065 253 ASP A O 1
ATOM 1978 N N . ILE A 1 254 ? 46.42354 32.30924 37.72360 1.000 26.37450 254 ILE A N 1
ATOM 1979 C CA . ILE A 1 254 ? 45.34579 33.26674 37.73511 1.000 25.81122 254 ILE A CA 1
ATOM 1980 C C . ILE A 1 254 ? 45.99488 34.47060 38.40250 1.000 34.51936 254 ILE A C 1
ATOM 1981 O O . ILE A 1 254 ? 46.87373 34.30027 39.26533 1.000 44.23794 254 ILE A O 1
ATOM 1986 N N . GLY A 1 255 ? 45.66966 35.67095 37.94696 1.000 32.63636 255 GLY A N 1
ATOM 1987 C CA . GLY A 1 255 ? 46.22178 36.86895 38.58730 1.000 23.19533 255 GLY A CA 1
ATOM 1988 C C . GLY A 1 255 ? 47.71317 37.13418 38.43389 1.000 29.46924 255 GLY A C 1
ATOM 1989 O O . GLY A 1 255 ? 48.16060 38.24575 38.78181 1.000 21.52900 255 GLY A O 1
ATOM 1990 N N . GLY A 1 256 ? 48.51132 36.17878 37.95962 1.000 25.85168 256 GLY A N 1
ATOM 1991 C CA . GLY A 1 256 ? 49.93301 36.43172 37.77635 1.000 23.15276 256 GLY A CA 1
ATOM 1992 C C . GLY A 1 256 ? 50.85120 35.41802 38.43143 1.000 25.29517 256 GLY A C 1
ATOM 1993 O O . GLY A 1 256 ? 52.05731 35.64832 38.53723 1.000 26.74883 256 GLY A O 1
ATOM 1994 N N . SER A 1 257 ? 50.30451 34.27885 38.85859 1.000 22.48991 257 SER A N 1
ATOM 1995 C CA . SER A 1 257 ? 51.05111 33.35998 39.70923 1.000 24.11952 257 SER A CA 1
ATOM 1996 C C . SER A 1 257 ? 52.13546 32.55527 38.97370 1.000 23.77380 257 SER A C 1
ATOM 1997 O O . SER A 1 257 ? 52.83922 31.80323 39.64654 1.000 22.16679 257 SER A O 1
ATOM 2000 N N . ILE A 1 258 ? 52.29250 32.65230 37.65466 1.000 21.18731 258 ILE A N 1
ATOM 2001 C CA . ILE A 1 258 ? 53.50982 32.16982 36.98070 1.000 24.99733 258 ILE A CA 1
ATOM 2002 C C . ILE A 1 258 ? 54.45916 33.31666 36.68376 1.000 26.34155 258 ILE A C 1
ATOM 2003 O O . ILE A 1 258 ? 55.64590 33.26457 37.01271 1.000 29.09170 258 ILE A O 1
ATOM 2008 N N . ARG A 1 259 ? 53.93787 34.37326 36.06938 1.000 22.37323 259 ARG A N 1
ATOM 2009 C CA . ARG A 1 259 ? 54.79000 35.45186 35.58151 1.000 24.67205 259 ARG A CA 1
ATOM 2010 C C . ARG A 1 259 ? 55.45531 36.22718 36.70969 1.000 26.53001 259 ARG A C 1
ATOM 2011 O O . ARG A 1 259 ? 56.62999 36.58581 36.59144 1.000 25.00083 259 ARG A O 1
ATOM 2019 N N . ALA A 1 260 ? 54.73264 36.49476 37.81665 1.000 22.04769 260 ALA A N 1
ATOM 2020 C CA . ALA A 1 260 ? 55.34204 37.28149 38.89227 1.000 22.91028 260 ALA A CA 1
ATOM 2021 C C . ALA A 1 260 ? 56.48561 36.54516 39.57126 1.000 23.55771 260 ALA A C 1
ATOM 2022 O O . ALA A 1 260 ? 57.58570 37.12236 39.65879 1.000 30.51171 260 ALA A O 1
ATOM 2024 N N . PRO A 1 261 ? 56.32686 35.29981 40.06008 1.000 22.09290 261 PRO A N 1
ATOM 2025 C CA . PRO A 1 261 ? 57.49138 34.61500 40.64952 1.000 22.91503 261 PRO A CA 1
ATOM 2026 C C . PRO A 1 261 ? 58.66635 34.51412 39.69257 1.000 26.42496 261 PRO A C 1
ATOM 2027 O O . PRO A 1 261 ? 59.82168 34.67025 40.11771 1.000 22.85531 261 PRO A O 1
ATOM 2031 N N . ALA A 1 262 ? 58.40575 34.24529 38.40998 1.000 23.59423 262 ALA A N 1
ATOM 2032 C CA . ALA A 1 262 ? 59.48724 34.22879 37.43196 1.000 26.11033 262 ALA A CA 1
ATOM 2033 C C . ALA A 1 262 ? 60.21783 35.56522 37.41535 1.000 26.82740 262 ALA A C 1
ATOM 2034 O O . ALA A 1 262 ? 61.44100 35.62131 37.59054 1.000 25.01178 262 ALA A O 1
ATOM 2036 N N . ALA A 1 263 ? 59.47055 36.65611 37.24316 1.000 25.48301 263 ALA A N 1
ATOM 2037 C CA . ALA A 1 263 ? 60.08361 37.97587 37.16423 1.000 24.25431 263 ALA A CA 1
ATOM 2038 C C . ALA A 1 263 ? 60.77082 38.35300 38.47139 1.000 24.25868 263 ALA A C 1
ATOM 2039 O O . ALA A 1 263 ? 61.86471 38.92874 38.45338 1.000 23.56973 263 ALA A O 1
ATOM 2041 N N . TYR A 1 264 ? 60.14071 38.04391 39.61224 1.000 27.35563 264 TYR A N 1
ATOM 2042 C CA . TYR A 1 264 ? 60.71994 38.39056 40.90648 1.000 23.16099 264 TYR A CA 1
ATOM 2043 C C . TYR A 1 264 ? 62.02441 37.63882 41.13981 1.000 29.39767 264 TYR A C 1
ATOM 2044 O O . TYR A 1 264 ? 62.97958 38.19742 41.68793 1.000 23.30400 264 TYR A O 1
ATOM 2053 N N . SER A 1 265 ? 62.07860 36.36614 40.73733 1.000 23.64093 265 SER A N 1
ATOM 2054 C CA . SER A 1 265 ? 63.09990 35.44781 41.21127 1.000 24.78571 265 SER A CA 1
ATOM 2055 C C . SER A 1 265 ? 64.19822 35.17979 40.19944 1.000 26.56570 265 SER A C 1
ATOM 2056 O O . SER A 1 265 ? 65.04847 34.32801 40.45526 1.000 27.09982 265 SER A O 1
ATOM 2059 N N . GLY A 1 266 ? 64.17849 35.83792 39.04626 1.000 25.08939 266 GLY A N 1
ATOM 2060 C CA . GLY A 1 266 ? 65.27068 35.71140 38.10427 1.000 28.74974 266 GLY A CA 1
ATOM 2061 C C . GLY A 1 266 ? 65.18727 34.58882 37.08940 1.000 30.84336 266 GLY A C 1
ATOM 2062 O O . GLY A 1 266 ? 66.23588 34.06926 36.68655 1.000 30.37593 266 GLY A O 1
ATOM 2063 N N . CYS A 1 267 ? 63.98894 34.20200 36.63743 1.000 25.07491 267 CYS A N 1
ATOM 2064 C CA . CYS A 1 267 ? 63.89918 33.19606 35.57996 1.000 27.47129 267 CYS A CA 1
ATOM 2065 C C . CYS A 1 267 ? 62.82006 33.61546 34.59110 1.000 26.38406 267 CYS A C 1
ATOM 2066 O O . CYS A 1 267 ? 62.27981 34.72586 34.66351 1.000 30.39400 267 CYS A O 1
ATOM 2069 N N . HIS A 1 268 ? 62.53042 32.73308 33.63407 1.000 28.90782 268 HIS A N 1
ATOM 2070 C CA . HIS A 1 268 ? 61.53451 32.97415 32.59533 1.000 25.31614 268 HIS A CA 1
ATOM 2071 C C . HIS A 1 268 ? 60.29539 32.13570 32.87556 1.000 29.19592 268 HIS A C 1
ATOM 2072 O O . HIS A 1 268 ? 60.38667 31.05114 33.45939 1.000 24.12762 268 HIS A O 1
ATOM 2079 N N . GLY A 1 269 ? 59.13535 32.63871 32.43784 1.000 25.80269 269 GLY A N 1
ATOM 2080 C CA . GLY A 1 269 ? 57.88528 31.94847 32.68509 1.000 23.89551 269 GLY A CA 1
ATOM 2081 C C . GLY A 1 269 ? 56.83468 32.25870 31.64312 1.000 27.39049 269 GLY A C 1
ATOM 2082 O O . GLY A 1 269 ? 56.73677 33.40029 31.17294 1.000 25.42829 269 GLY A O 1
ATOM 2083 N N . LEU A 1 270 ? 56.03045 31.26317 31.28232 1.000 23.36699 270 LEU A N 1
ATOM 2084 C CA . LEU A 1 270 ? 54.99475 31.43259 30.26822 1.000 23.45663 270 LEU A CA 1
ATOM 2085 C C . LEU A 1 270 ? 53.61312 31.20687 30.86255 1.000 21.72201 270 LEU A C 1
ATOM 2086 O O . LEU A 1 270 ? 53.32760 30.12027 31.37944 1.000 22.31745 270 LEU A O 1
ATOM 2091 N N . ARG A 1 271 ? 52.75854 32.22374 30.77583 1.000 24.40908 271 ARG A N 1
ATOM 2092 C CA . ARG A 1 271 ? 51.32476 32.02927 30.95727 1.000 20.90734 271 ARG A CA 1
ATOM 2093 C C . ARG A 1 271 ? 50.67948 31.75615 29.59710 1.000 20.46000 271 ARG A C 1
ATOM 2094 O O . ARG A 1 271 ? 50.50905 32.68140 28.79418 1.000 22.36199 271 ARG A O 1
ATOM 2102 N N . PRO A 1 272 ? 50.31404 30.52488 29.28246 1.000 19.68523 272 PRO A N 1
ATOM 2103 C CA . PRO A 1 272 ? 49.71583 30.25819 27.96868 1.000 23.51739 272 PRO A CA 1
ATOM 2104 C C . PRO A 1 272 ? 48.24629 30.66442 27.91402 1.000 25.56009 272 PRO A C 1
ATOM 2105 O O . PRO A 1 272 ? 47.59819 30.92728 28.93843 1.000 21.67685 272 PRO A O 1
ATOM 2109 N N . THR A 1 273 ? 47.74167 30.76662 26.68037 1.000 20.35462 273 THR A N 1
ATOM 2110 C CA . THR A 1 273 ? 46.30865 30.94786 26.47358 1.000 23.18679 273 THR A CA 1
ATOM 2111 C C . THR A 1 273 ? 45.56399 29.81026 27.15050 1.000 22.56943 273 THR A C 1
ATOM 2112 O O . THR A 1 273 ? 46.04259 28.67013 27.17218 1.000 22.24852 273 THR A O 1
ATOM 2116 N N . THR A 1 274 ? 44.38075 30.10703 27.69086 1.000 25.06428 274 THR A N 1
ATOM 2117 C CA . THR A 1 274 ? 43.63563 29.06925 28.39477 1.000 19.85866 274 THR A CA 1
ATOM 2118 C C . THR A 1 274 ? 43.34030 27.89242 27.47591 1.000 21.80249 274 THR A C 1
ATOM 2119 O O . THR A 1 274 ? 43.22939 28.03527 26.25135 1.000 25.58988 274 THR A O 1
ATOM 2123 N N . LYS A 1 275 ? 43.22650 26.71684 28.09271 1.000 21.87529 275 LYS A N 1
ATOM 2124 C CA . LYS A 1 275 ? 42.73789 25.47817 27.49376 1.000 25.66194 275 LYS A CA 1
ATOM 2125 C C . LYS A 1 275 ? 43.74047 24.81766 26.55861 1.000 24.73027 275 LYS A C 1
ATOM 2126 O O . LYS A 1 275 ? 43.36494 23.98137 25.75271 1.000 27.08624 275 LYS A O 1
ATOM 2132 N N . ARG A 1 276 ? 45.02398 25.14360 26.66309 1.000 22.38589 276 ARG A N 1
ATOM 2133 C CA . ARG A 1 276 ? 46.04350 24.36986 25.97692 1.000 21.87798 276 ARG A CA 1
ATOM 2134 C C . ARG A 1 276 ? 46.70381 23.35516 26.90905 1.000 27.87242 276 ARG A C 1
ATOM 2135 O O . ARG A 1 276 ? 46.89617 22.19547 26.52935 1.000 26.07205 276 ARG A O 1
ATOM 2143 N N . ILE A 1 277 ? 47.01582 23.76740 28.13593 1.000 20.83169 277 ILE A N 1
ATOM 2144 C CA . ILE A 1 277 ? 47.61728 22.91611 29.15174 1.000 27.63218 277 ILE A CA 1
ATOM 2145 C C . ILE A 1 277 ? 46.53360 22.60173 30.18186 1.000 25.88711 277 ILE A C 1
ATOM 2146 O O . ILE A 1 277 ? 45.79290 23.49803 30.59711 1.000 26.10235 277 ILE A O 1
ATOM 2151 N N . SER A 1 278 ? 46.41922 21.33276 30.57166 1.000 22.03739 278 SER A N 1
ATOM 2152 C CA . SER A 1 278 ? 45.38006 20.93924 31.52349 1.000 25.07528 278 SER A CA 1
ATOM 2153 C C . SER A 1 278 ? 45.64489 21.44177 32.94588 1.000 28.57331 278 SER A C 1
ATOM 2154 O O . SER A 1 278 ? 46.77667 21.39622 33.44449 1.000 23.47628 278 SER A O 1
ATOM 2157 N N . VAL A 1 279 ? 44.57806 21.90211 33.61047 1.000 26.25530 279 VAL A N 1
ATOM 2158 C CA . VAL A 1 279 ? 44.59768 22.16149 35.04834 1.000 25.96214 279 VAL A CA 1
ATOM 2159 C C . VAL A 1 279 ? 43.79470 21.12134 35.81744 1.000 30.64591 279 VAL A C 1
ATOM 2160 O O . VAL A 1 279 ? 43.60447 21.26677 37.02505 1.000 29.97530 279 VAL A O 1
ATOM 2164 N N . LYS A 1 280 ? 43.32949 20.06807 35.15067 1.000 26.36032 280 LYS A N 1
ATOM 2165 C CA . LYS A 1 280 ? 42.53497 19.04203 35.81757 1.000 28.94605 280 LYS A CA 1
ATOM 2166 C C . LYS A 1 280 ? 43.35740 18.26441 36.85038 1.000 27.37274 280 LYS A C 1
ATOM 2167 O O . LYS A 1 280 ? 44.46367 17.80144 36.56390 1.000 26.69010 280 LYS A O 1
ATOM 2173 N N . GLY A 1 281 ? 42.80868 18.10981 38.05305 1.000 24.71445 281 GLY A N 1
ATOM 2174 C CA . GLY A 1 281 ? 43.42156 17.25247 39.05165 1.000 25.72025 281 GLY A CA 1
ATOM 2175 C C . GLY A 1 281 ? 44.31096 17.97460 40.04868 1.000 26.77442 281 GLY A C 1
ATOM 2176 O O . GLY A 1 281 ? 45.53311 17.83579 40.01319 1.000 25.58668 281 GLY A O 1
ATOM 2177 N N . GLY A 1 282 ? 43.70768 18.75589 40.93341 1.000 23.94768 282 GLY A N 1
ATOM 2178 C CA . GLY A 1 282 ? 44.44659 19.49553 41.94008 1.000 26.58479 282 GLY A CA 1
ATOM 2179 C C . GLY A 1 282 ? 43.48450 20.06156 42.96224 1.000 26.88091 282 GLY A C 1
ATOM 2180 O O . GLY A 1 282 ? 42.27347 19.82613 42.90349 1.000 28.18321 282 GLY A O 1
ATOM 2181 N N . VAL A 1 283 ? 44.04188 20.80987 43.91045 1.000 22.21705 283 VAL A N 1
ATOM 2182 C CA . VAL A 1 283 ? 43.27412 21.41957 44.99265 1.000 27.84889 283 VAL A CA 1
ATOM 2183 C C . VAL A 1 283 ? 43.33326 22.93588 44.84203 1.000 31.93612 283 VAL A C 1
ATOM 2184 O O . VAL A 1 283 ? 44.42146 23.51580 44.70440 1.000 25.98336 283 VAL A O 1
ATOM 2188 N N . SER A 1 284 ? 42.16496 23.57255 44.87900 1.000 27.62542 284 SER A N 1
ATOM 2189 C CA . SER A 1 284 ? 42.02915 25.02509 44.83024 1.000 24.01235 284 SER A CA 1
ATOM 2190 C C . SER A 1 284 ? 40.57355 25.32861 45.13083 1.000 27.43084 284 SER A C 1
ATOM 2191 O O . SER A 1 284 ? 39.74528 24.42035 45.22628 1.000 27.17016 284 SER A O 1
ATOM 2194 N N . SER A 1 285 ? 40.26192 26.61090 45.26983 1.000 23.28690 285 SER A N 1
ATOM 2195 C CA . SER A 1 285 ? 38.87506 27.01122 45.45890 1.000 25.08787 285 SER A CA 1
ATOM 2196 C C . SER A 1 285 ? 38.14424 27.30897 44.13827 1.000 25.14302 285 SER A C 1
ATOM 2197 O O . SER A 1 285 ? 37.03162 27.84756 44.16329 1.000 24.46677 285 SER A O 1
ATOM 2200 N N . GLY A 1 286 ? 38.72081 26.94465 42.99531 1.000 26.53417 286 GLY A N 1
ATOM 2201 C CA . GLY A 1 286 ? 38.21541 27.36036 41.69954 1.000 24.03261 286 GLY A CA 1
ATOM 2202 C C . GLY A 1 286 ? 37.30054 26.40395 40.96238 1.000 23.79841 286 GLY A C 1
ATOM 2203 O O . GLY A 1 286 ? 37.03818 26.62792 39.77076 1.000 29.78158 286 GLY A O 1
ATOM 2204 N N . ALA A 1 287 ? 36.79343 25.35629 41.61911 1.000 23.06469 287 ALA A N 1
ATOM 2205 C CA . ALA A 1 287 ? 35.94506 24.37970 40.93542 1.000 27.29707 287 ALA A CA 1
ATOM 2206 C C . ALA A 1 287 ? 34.72629 25.06289 40.31355 1.000 22.38244 287 ALA A C 1
ATOM 2207 O O . ALA A 1 287 ? 33.96018 25.73848 41.00380 1.000 19.89305 287 ALA A O 1
ATOM 2209 N N . GLY A 1 288 ? 34.55481 24.88857 39.00420 1.000 25.75074 288 GLY A N 1
ATOM 2210 C CA . GLY A 1 288 ? 33.42063 25.44340 38.30643 1.000 20.66713 288 GLY A CA 1
ATOM 2211 C C . GLY A 1 288 ? 33.58276 26.88696 37.89095 1.000 23.52254 288 GLY A C 1
ATOM 2212 O O . GLY A 1 288 ? 32.66038 27.44429 37.27502 1.000 20.96355 288 GLY A O 1
ATOM 2213 N N . GLN A 1 289 ? 34.70993 27.51912 38.21888 1.000 21.40947 289 GLN A N 1
ATOM 2214 C CA . GLN A 1 289 ? 34.89275 28.94091 37.96158 1.000 27.16669 289 GLN A CA 1
ATOM 2215 C C . GLN A 1 289 ? 35.44451 29.12161 36.54308 1.000 30.76523 289 GLN A C 1
ATOM 2216 O O . GLN A 1 289 ? 36.51567 28.60785 36.20726 1.000 28.31064 289 GLN A O 1
ATOM 2222 N N . GLU A 1 290 ? 34.71238 29.87071 35.72233 1.000 24.99504 290 GLU A N 1
ATOM 2223 C CA . GLU A 1 290 ? 34.95289 29.95196 34.29431 1.000 27.12792 290 GLU A CA 1
ATOM 2224 C C . GLU A 1 290 ? 35.07353 31.37813 33.77975 1.000 25.36868 290 GLU A C 1
ATOM 2225 O O . GLU A 1 290 ? 35.45240 31.56639 32.61470 1.000 23.82719 290 GLU A O 1
ATOM 2231 N N . SER A 1 291 ? 34.70299 32.37897 34.57593 1.000 23.66827 291 SER A N 1
ATOM 2232 C CA . SER A 1 291 ? 34.74616 33.75571 34.09013 1.000 25.01762 291 SER A CA 1
ATOM 2233 C C . SER A 1 291 ? 36.18039 34.21159 33.83371 1.000 26.12563 291 SER A C 1
ATOM 2234 O O . SER A 1 291 ? 36.44687 34.89967 32.84049 1.000 28.99718 291 SER A O 1
ATOM 2237 N N . VAL A 1 292 ? 37.11472 33.84374 34.70879 1.000 22.25848 292 VAL A N 1
ATOM 2238 C CA . VAL A 1 292 ? 38.53780 34.05630 34.45227 1.000 24.82110 292 VAL A CA 1
ATOM 2239 C C . VAL A 1 292 ? 39.25392 32.75508 34.79701 1.000 22.40118 292 VAL A C 1
ATOM 2240 O O . VAL A 1 292 ? 39.70108 32.55206 35.93960 1.000 23.10884 292 VAL A O 1
ATOM 2244 N N . PRO A 1 293 ? 39.35229 31.82827 33.85122 1.000 24.23312 293 PRO A N 1
ATOM 2245 C CA . PRO A 1 293 ? 39.89238 30.50661 34.18223 1.000 26.33438 293 PRO A CA 1
ATOM 2246 C C . PRO A 1 293 ? 41.39361 30.55181 34.42545 1.000 27.41475 293 PRO A C 1
ATOM 2247 O O . PRO A 1 293 ? 42.13143 31.31235 33.79298 1.000 23.57251 293 PRO A O 1
ATOM 2251 N N . ALA A 1 294 ? 41.82754 29.73341 35.37611 1.000 22.98055 294 ALA A N 1
ATOM 2252 C CA . ALA A 1 294 ? 43.23180 29.55091 35.66903 1.000 23.47154 294 ALA A CA 1
ATOM 2253 C C . ALA A 1 294 ? 43.92302 28.83137 34.51386 1.000 27.53233 294 ALA A C 1
ATOM 2254 O O . ALA A 1 294 ? 43.29475 28.32518 33.58347 1.000 28.29734 294 ALA A O 1
ATOM 2256 N N . VAL A 1 295 ? 45.24546 28.78453 34.59212 1.000 27.32214 295 VAL A N 1
ATOM 2257 C CA . VAL A 1 295 ? 46.07378 28.27023 33.51554 1.000 24.74194 295 VAL A CA 1
ATOM 2258 C C . VAL A 1 295 ? 47.31131 27.67234 34.15973 1.000 27.09087 295 VAL A C 1
ATOM 2259 O O . VAL A 1 295 ? 47.74467 28.11124 35.22572 1.000 28.25871 295 VAL A O 1
ATOM 2263 N N . ALA A 1 296 ? 47.86094 26.64003 33.54047 1.000 26.52307 296 ALA A N 1
ATOM 2264 C CA . ALA A 1 296 ? 49.09724 26.04804 34.01034 1.000 22.74973 296 ALA A CA 1
ATOM 2265 C C . ALA A 1 296 ? 50.16583 26.25334 32.94675 1.000 24.36355 296 ALA A C 1
ATOM 2266 O O . ALA A 1 296 ? 49.85979 26.40101 31.76345 1.000 21.70567 296 ALA A O 1
ATOM 2268 N N . GLY A 1 297 ? 51.42464 26.27600 33.35664 1.000 26.18201 297 GLY A N 1
ATOM 2269 C CA . GLY A 1 297 ? 52.47622 26.49101 32.38942 1.000 24.05352 297 GLY A CA 1
ATOM 2270 C C . GLY A 1 297 ? 53.87323 26.39922 32.96880 1.000 24.29351 297 GLY A C 1
ATOM 2271 O O . GLY A 1 297 ? 54.05997 26.28483 34.17946 1.000 23.98022 297 GLY A O 1
ATOM 2272 N N . PRO A 1 298 ? 54.88406 26.46806 32.10323 1.000 24.38365 298 PRO A N 1
ATOM 2273 C CA . PRO A 1 298 ? 56.24762 26.14565 32.51717 1.000 25.64892 298 PRO A CA 1
ATOM 2274 C C . PRO A 1 298 ? 57.02394 27.37221 32.97549 1.000 25.48714 298 PRO A C 1
ATOM 2275 O O . PRO A 1 298 ? 56.72597 28.51347 32.61334 1.000 24.55275 298 PRO A O 1
ATOM 2287 N N . ALA A 1 300 ? 61.42743 28.26505 33.50150 1.000 25.51528 300 ALA A N 1
ATOM 2288 C CA . ALA A 1 300 ? 62.75838 27.72930 33.22742 1.000 25.46480 300 ALA A CA 1
ATOM 2289 C C . ALA A 1 300 ? 63.77237 28.86626 33.14846 1.000 28.93657 300 ALA A C 1
ATOM 2290 O O . ALA A 1 300 ? 63.43133 30.05165 33.22028 1.000 25.69763 300 ALA A O 1
ATOM 2292 N N . ARG A 1 301 ? 65.03973 28.48862 32.99004 1.000 26.78721 301 ARG A N 1
ATOM 2293 C CA . ARG A 1 301 ? 66.10532 29.46085 32.81932 1.000 30.19586 301 ARG A CA 1
ATOM 2294 C C . ARG A 1 301 ? 66.49819 29.65770 31.36250 1.000 31.50137 301 ARG A C 1
ATOM 2295 O O . ARG A 1 301 ? 67.52790 30.28502 31.09872 1.000 32.54999 301 ARG A O 1
ATOM 2303 N N . SER A 1 302 ? 65.69864 29.16192 30.41280 1.000 26.52045 302 SER A N 1
ATOM 2304 C CA . SER A 1 302 ? 65.88490 29.52941 29.01429 1.000 33.13485 302 SER A CA 1
ATOM 2305 C C . SER A 1 302 ? 64.56006 29.42382 28.26501 1.000 31.71264 302 SER A C 1
ATOM 2306 O O . SER A 1 302 ? 63.68614 28.62649 28.61476 1.000 30.56098 302 SER A O 1
ATOM 2309 N N . ILE A 1 303 ? 64.42674 30.23507 27.21851 1.000 30.31109 303 ILE A N 1
ATOM 2310 C CA . ILE A 1 303 ? 63.20743 30.19979 26.42082 1.000 30.77084 303 ILE A CA 1
ATOM 2311 C C . ILE A 1 303 ? 63.10243 28.89610 25.63383 1.000 36.41173 303 ILE A C 1
ATOM 2312 O O . ILE A 1 303 ? 61.99520 28.37713 25.44870 1.000 35.30798 303 ILE A O 1
ATOM 2317 N N . ASP A 1 304 ? 64.23213 28.34330 25.16482 1.000 29.45210 304 ASP A N 1
ATOM 2318 C CA . ASP A 1 304 ? 64.22643 27.01711 24.54196 1.000 35.03764 304 ASP A CA 1
ATOM 2319 C C . ASP A 1 304 ? 63.49843 26.00292 25.40959 1.000 33.07373 304 ASP A C 1
ATOM 2320 O O . ASP A 1 304 ? 62.74211 25.16291 24.90792 1.000 32.49459 304 ASP A O 1
ATOM 2325 N N . ASP A 1 305 ? 63.74910 26.05079 26.71470 1.000 32.04737 305 ASP A N 1
ATOM 2326 C CA . ASP A 1 305 ? 63.15792 25.08776 27.63140 1.000 32.90685 305 ASP A CA 1
ATOM 2327 C C . ASP A 1 305 ? 61.64252 25.26643 27.72238 1.000 33.53034 305 ASP A C 1
ATOM 2328 O O . ASP A 1 305 ? 60.89378 24.28972 27.59693 1.000 33.63492 305 ASP A O 1
ATOM 2333 N N . LEU A 1 306 ? 61.16733 26.51198 27.87824 1.000 27.49663 306 LEU A N 1
ATOM 2334 C CA . LEU A 1 306 ? 59.73191 26.77975 27.75007 1.000 28.51488 306 LEU A CA 1
ATOM 2335 C C . LEU A 1 306 ? 59.18605 26.19010 26.45719 1.000 32.08298 306 LEU A C 1
ATOM 2336 O O . LEU A 1 306 ? 58.13363 25.55097 26.45203 1.000 26.13619 306 LEU A O 1
ATOM 2341 N N . GLU A 1 307 ? 59.90659 26.37930 25.34578 1.000 32.34674 307 GLU A N 1
ATOM 2342 C CA . GLU A 1 307 ? 59.42082 25.89190 24.05652 1.000 31.74452 307 GLU A CA 1
ATOM 2343 C C . GLU A 1 307 ? 59.40831 24.36676 24.01346 1.000 32.35343 307 GLU A C 1
ATOM 2344 O O . GLU A 1 307 ? 58.44159 23.75625 23.53374 1.000 31.02014 307 GLU A O 1
ATOM 2350 N N . LEU A 1 308 ? 60.47088 23.73479 24.52191 1.000 30.58260 308 LEU A N 1
ATOM 2351 C CA . LEU A 1 308 ? 60.52302 22.27714 24.57814 1.000 32.17622 308 LEU A CA 1
ATOM 2352 C C . LEU A 1 308 ? 59.31621 21.71509 25.31617 1.000 32.77785 308 LEU A C 1
ATOM 2353 O O . LEU A 1 308 ? 58.71420 20.72255 24.89006 1.000 31.45301 308 LEU A O 1
ATOM 2358 N N . TRP A 1 309 ? 58.97009 22.33788 26.44690 1.000 29.88765 309 TRP A N 1
ATOM 2359 C CA . TRP A 1 309 ? 57.92480 21.81906 27.32104 1.000 28.43761 309 TRP A CA 1
ATOM 2360 C C . TRP A 1 309 ? 56.55494 21.91444 26.64900 1.000 25.71624 309 TRP A C 1
ATOM 2361 O O . TRP A 1 309 ? 55.81764 20.93068 26.58338 1.000 25.95562 309 TRP A O 1
ATOM 2380 N N . LYS A 1 311 ? 55.87964 22.17614 23.40118 1.000 32.35592 311 LYS A N 1
ATOM 2381 C CA . LYS A 1 311 ? 55.84451 21.30853 22.22672 1.000 28.48940 311 LYS A CA 1
ATOM 2382 C C . LYS A 1 311 ? 55.65792 19.85403 22.62437 1.000 28.29688 311 LYS A C 1
ATOM 2383 O O . LYS A 1 311 ? 54.81955 19.15047 22.04902 1.000 28.52634 311 LYS A O 1
ATOM 2389 N N . ALA A 1 312 ? 56.42567 19.38632 23.61744 1.000 27.65752 312 ALA A N 1
ATOM 2390 C CA . ALA A 1 312 ? 56.30493 17.99615 24.05212 1.000 26.57209 312 ALA A CA 1
ATOM 2391 C C . ALA A 1 312 ? 54.94483 17.73565 24.69764 1.000 30.19790 312 ALA A C 1
ATOM 2392 O O . ALA A 1 312 ? 54.27432 16.74199 24.38378 1.000 25.15936 312 ALA A O 1
ATOM 2394 N N . TYR A 1 313 ? 54.52989 18.61845 25.61341 1.000 26.95152 313 TYR A N 1
ATOM 2395 C CA . TYR A 1 313 ? 53.27662 18.42613 26.33591 1.000 23.85724 313 TYR A CA 1
ATOM 2396 C C . TYR A 1 313 ? 52.11248 18.27635 25.36750 1.000 24.96240 313 TYR A C 1
ATOM 2397 O O . TYR A 1 313 ? 51.34151 17.32058 25.45628 1.000 23.90772 313 TYR A O 1
ATOM 2406 N N . ILE A 1 314 ? 51.98547 19.20670 24.42100 1.000 23.76687 314 ILE A N 1
ATOM 2407 C CA . ILE A 1 314 ? 50.81261 19.24854 23.56107 1.000 25.02561 314 ILE A CA 1
ATOM 2408 C C . ILE A 1 314 ? 50.89856 18.19168 22.46281 1.000 30.93645 314 ILE A C 1
ATOM 2409 O O . ILE A 1 314 ? 49.98929 17.36764 22.30840 1.000 31.20224 314 ILE A O 1
ATOM 2414 N N . ASN A 1 315 ? 51.98977 18.19222 21.68554 1.000 26.77631 315 ASN A N 1
ATOM 2415 C CA . ASN A 1 315 ? 52.04258 17.34932 20.49474 1.000 29.76010 315 ASN A CA 1
ATOM 2416 C C . ASN A 1 315 ? 52.27621 15.88256 20.83777 1.000 28.86116 315 ASN A C 1
ATOM 2417 O O . ASN A 1 315 ? 51.81631 15.00395 20.10578 1.000 36.29275 315 ASN A O 1
ATOM 2422 N N . GLU A 1 316 ? 52.93925 15.59304 21.95066 1.000 28.89664 316 GLU A N 1
ATOM 2423 C CA . GLU A 1 316 ? 53.16222 14.21826 22.38006 1.000 31.17757 316 GLU A CA 1
ATOM 2424 C C . GLU A 1 316 ? 52.32067 13.79037 23.57564 1.000 35.14559 316 GLU A C 1
ATOM 2425 O O . GLU A 1 316 ? 51.94792 12.61992 23.66452 1.000 34.99583 316 GLU A O 1
ATOM 2431 N N . GLY A 1 317 ? 52.03270 14.69169 24.51594 1.000 33.77656 317 GLY A N 1
ATOM 2432 C CA . GLY A 1 317 ? 51.18826 14.32033 25.63664 1.000 33.18815 317 GLY A CA 1
ATOM 2433 C C . GLY A 1 317 ? 49.71161 14.24129 25.28844 1.000 27.81466 317 GLY A C 1
ATOM 2434 O O . GLY A 1 317 ? 48.96835 13.50389 25.94154 1.000 26.96933 317 GLY A O 1
ATOM 2435 N N . LYS A 1 318 ? 49.27071 14.99125 24.27747 1.000 26.64362 318 LYS A N 1
ATOM 2436 C CA . LYS A 1 318 ? 47.89951 14.96333 23.78922 1.000 33.77907 318 LYS A CA 1
ATOM 2437 C C . LYS A 1 318 ? 46.86976 15.09215 24.92547 1.000 28.10945 318 LYS A C 1
ATOM 2438 O O . LYS A 1 318 ? 46.09393 14.16900 25.16209 1.000 25.24206 318 LYS A O 1
ATOM 2444 N N . PRO A 1 319 ? 46.86283 16.22133 25.64673 1.000 22.74280 319 PRO A N 1
ATOM 2445 C CA . PRO A 1 319 ? 46.02494 16.30318 26.85591 1.000 24.23525 319 PRO A CA 1
ATOM 2446 C C . PRO A 1 319 ? 44.52851 16.14578 26.58700 1.000 29.08412 319 PRO A C 1
ATOM 2447 O O . PRO A 1 319 ? 43.79947 15.67802 27.47710 1.000 29.41338 319 PRO A O 1
ATOM 2451 N N . TRP A 1 320 ? 44.04579 16.53799 25.39883 1.000 23.64538 320 TRP A N 1
ATOM 2452 C CA . TRP A 1 320 ? 42.63393 16.35548 25.07916 1.000 32.35542 320 TRP A CA 1
ATOM 2453 C C . TRP A 1 320 ? 42.21479 14.89538 25.17576 1.000 31.05595 320 TRP A C 1
ATOM 2454 O O . TRP A 1 320 ? 41.02632 14.61867 25.35762 1.000 32.40204 320 TRP A O 1
ATOM 2465 N N . GLU A 1 321 ? 43.16134 13.95523 25.09416 1.000 28.33250 321 GLU A N 1
ATOM 2466 C CA . GLU A 1 321 ? 42.80469 12.54542 25.19894 1.000 32.67404 321 GLU A CA 1
ATOM 2467 C C . GLU A 1 321 ? 42.40762 12.13186 26.61470 1.000 35.91544 321 GLU A C 1
ATOM 2468 O O . GLU A 1 321 ? 41.74827 11.09925 26.78009 1.000 31.88583 321 GLU A O 1
ATOM 2474 N N . SER A 1 322 ? 42.77985 12.90453 27.64028 1.000 30.35087 322 SER A N 1
ATOM 2475 C CA . SER A 1 322 ? 42.34530 12.60398 29.00063 1.000 33.88057 322 SER A CA 1
ATOM 2476 C C . SER A 1 322 ? 41.66233 13.77064 29.70649 1.000 32.84671 322 SER A C 1
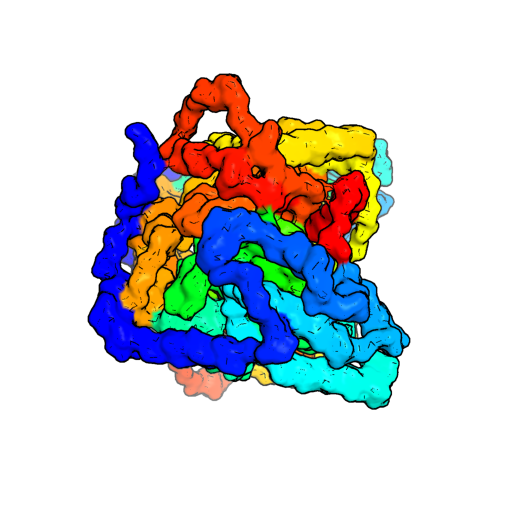ATOM 2477 O O . SER A 1 322 ? 41.10472 13.56847 30.79203 1.000 36.86293 322 SER A O 1
ATOM 2480 N N . ASP A 1 323 ? 41.66858 14.96422 29.12379 1.000 28.68262 323 ASP A N 1
ATOM 2481 C CA . ASP A 1 323 ? 41.00914 16.14201 29.67785 1.000 27.49018 323 ASP A CA 1
ATOM 2482 C C . ASP A 1 323 ? 40.21456 16.77246 28.54648 1.000 33.91290 323 ASP A C 1
ATOM 2483 O O . ASP A 1 323 ? 40.79448 17.34345 27.61219 1.000 30.57377 323 ASP A O 1
ATOM 2488 N N . SER A 1 324 ? 38.88728 16.66522 28.64203 1.000 34.72423 324 SER A N 1
ATOM 2489 C CA . SER A 1 324 ? 38.01190 17.10443 27.56395 1.000 31.28533 324 SER A CA 1
ATOM 2490 C C . SER A 1 324 ? 38.07673 18.61531 27.35064 1.000 32.07979 324 SER A C 1
ATOM 2491 O O . SER A 1 324 ? 37.81535 19.08929 26.23975 1.000 35.34048 324 SER A O 1
ATOM 2494 N N . THR A 1 325 ? 38.41526 19.38342 28.39800 1.000 29.58468 325 THR A N 1
ATOM 2495 C CA . THR A 1 325 ? 38.56208 20.83416 28.27993 1.000 31.18560 325 THR A CA 1
ATOM 2496 C C . THR A 1 325 ? 39.75864 21.22329 27.41354 1.000 34.18965 325 THR A C 1
ATOM 2497 O O . THR A 1 325 ? 39.76575 22.30813 26.81293 1.000 30.03489 325 THR A O 1
ATOM 2501 N N . SER A 1 326 ? 40.78034 20.37329 27.34323 1.000 26.91179 326 SER A N 1
ATOM 2502 C CA . SER A 1 326 ? 41.99198 20.74894 26.62800 1.000 30.38821 326 SER A CA 1
ATOM 2503 C C . SER A 1 326 ? 41.76931 20.70718 25.11863 1.000 30.17544 326 SER A C 1
ATOM 2504 O O . SER A 1 326 ? 41.20410 19.74800 24.58920 1.000 31.42846 326 SER A O 1
ATOM 2507 N N . LEU A 1 327 ? 42.23211 21.74467 24.42760 1.000 26.85112 327 LEU A N 1
ATOM 2508 C CA . LEU A 1 327 ? 42.00741 21.89832 23.00169 1.000 28.83467 327 LEU A CA 1
ATOM 2509 C C . LEU A 1 327 ? 43.00776 21.06516 22.20185 1.000 29.42449 327 LEU A C 1
ATOM 2510 O O . LEU A 1 327 ? 44.20137 21.04826 22.51811 1.000 28.48265 327 LEU A O 1
ATOM 2515 N N . PRO A 1 328 ? 42.55257 20.36747 21.15422 1.000 31.37076 328 PRO A N 1
ATOM 2516 C CA . PRO A 1 328 ? 43.49496 19.70781 20.23452 1.000 33.11203 328 PRO A CA 1
ATOM 2517 C C . PRO A 1 328 ? 43.97229 20.67032 19.15047 1.000 36.08043 328 PRO A C 1
ATOM 2518 O O . PRO A 1 328 ? 43.67864 20.51054 17.96652 1.000 39.97060 328 PRO A O 1
ATOM 2530 N N . PRO A 1 330 ? 47.34100 21.97620 17.57890 1.000 35.68414 330 PRO A N 1
ATOM 2531 C CA . PRO A 1 330 ? 48.76044 21.60125 17.56033 1.000 30.29018 330 PRO A CA 1
ATOM 2532 C C . PRO A 1 330 ? 49.65530 22.76973 17.93013 1.000 29.89317 330 PRO A C 1
ATOM 2533 O O . PRO A 1 330 ? 49.35495 23.92585 17.62913 1.000 30.89980 330 PRO A O 1
ATOM 2537 N N . TRP A 1 331 ? 50.77083 22.45292 18.58880 1.000 28.55968 331 TRP A N 1
ATOM 2538 C CA . TRP A 1 331 ? 51.82729 23.43142 18.81465 1.000 27.18712 331 TRP A CA 1
ATOM 2539 C C . TRP A 1 331 ? 52.57875 23.60439 17.49642 1.000 31.48328 331 TRP A C 1
ATOM 2540 O O . TRP A 1 331 ? 53.29590 22.69609 17.06022 1.000 30.37890 331 TRP A O 1
ATOM 2551 N N . ARG A 1 332 ? 52.39599 24.75881 16.85321 1.000 31.44583 332 ARG A N 1
ATOM 2552 C CA . ARG A 1 332 ? 52.93273 24.99136 15.51963 1.000 32.77307 332 ARG A CA 1
ATOM 2553 C C . ARG A 1 332 ? 54.44138 25.24184 15.54644 1.000 35.77150 332 ARG A C 1
ATOM 2554 O O . ARG A 1 332 ? 55.00600 25.72794 16.52950 1.000 31.80423 332 ARG A O 1
ATOM 2562 N N . ASP A 1 333 ? 55.08554 24.92025 14.43040 1.000 41.95750 333 ASP A N 1
ATOM 2563 C CA . ASP A 1 333 ? 56.50941 25.14839 14.25025 1.000 43.95661 333 ASP A CA 1
ATOM 2564 C C . ASP A 1 333 ? 56.69871 26.53514 13.64993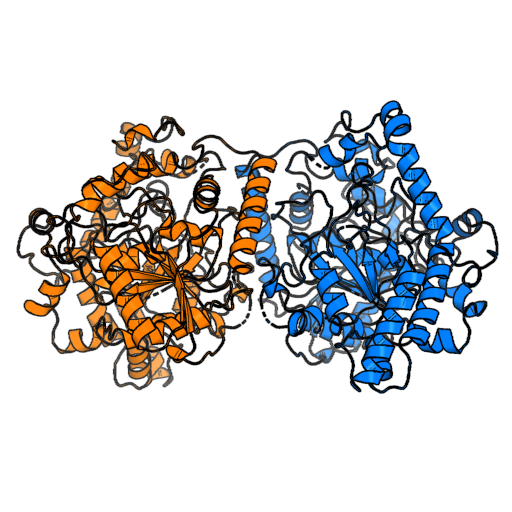 1.000 39.90172 333 ASP A C 1
ATOM 2565 O O . ASP A 1 333 ? 56.20367 26.81582 12.55433 1.000 46.85174 333 ASP A O 1
ATOM 2570 N N . VAL A 1 334 ? 57.38738 27.40511 14.37888 1.000 37.76846 334 VAL A N 1
ATOM 2571 C CA . VAL A 1 334 ? 57.48962 28.81981 14.04587 1.000 39.50268 334 VAL A CA 1
ATOM 2572 C C . VAL A 1 334 ? 58.95893 29.21655 14.08991 1.000 41.82701 334 VAL A C 1
ATOM 2573 O O . VAL A 1 334 ? 59.68592 28.81894 15.00623 1.000 43.30898 334 VAL A O 1
ATOM 2577 N N . SER A 1 335 ? 59.40513 29.98664 13.09867 1.000 42.54279 335 SER A N 1
ATOM 2578 C CA . SER A 1 335 ? 60.80765 30.39116 13.06460 1.000 44.55349 335 SER A CA 1
ATOM 2579 C C . SER A 1 335 ? 61.03336 31.59962 13.96137 1.000 44.89721 335 SER A C 1
ATOM 2580 O O . SER A 1 335 ? 60.12672 32.39988 14.20004 1.000 44.06744 335 SER A O 1
ATOM 2583 N N . THR A 1 336 ? 62.25339 31.72830 14.45422 1.000 42.67436 336 THR A N 1
ATOM 2584 C CA . THR A 1 336 ? 62.59512 32.88811 15.25925 1.000 42.60352 336 THR A CA 1
ATOM 2585 C C . THR A 1 336 ? 62.66065 34.12629 14.37658 1.000 41.41479 336 THR A C 1
ATOM 2586 O O . THR A 1 336 ? 63.39986 34.13070 13.38677 1.000 43.86550 336 THR A O 1
ATOM 2590 N N . PRO A 1 337 ? 61.90564 35.17774 14.67641 1.000 43.46380 337 PRO A N 1
ATOM 2591 C CA . PRO A 1 337 ? 61.87180 36.34099 13.79241 1.000 36.17196 337 PRO A CA 1
ATOM 2592 C C . PRO A 1 337 ? 63.07121 37.24716 14.02247 1.000 42.21064 337 PRO A C 1
ATOM 2593 O O . PRO A 1 337 ? 63.76850 37.16386 15.03527 1.000 39.20182 337 PRO A O 1
ATOM 2597 N N . LYS A 1 338 ? 63.30308 38.12259 13.04572 1.000 44.06789 338 LYS A N 1
ATOM 2598 C CA . LYS A 1 338 ? 64.29216 39.18049 13.18842 1.000 43.64766 338 LYS A CA 1
ATOM 2599 C C . LYS A 1 338 ? 63.66028 40.34973 13.92768 1.000 42.45290 338 LYS A C 1
ATOM 2600 O O . LYS A 1 338 ? 62.49952 40.68940 13.68626 1.000 43.28983 338 LYS A O 1
ATOM 2606 N N . ILE A 1 339 ? 64.42585 40.95616 14.83928 1.000 37.91566 339 ILE A N 1
ATOM 2607 C CA . ILE A 1 339 ? 63.90914 42.07694 15.62335 1.000 37.59528 339 ILE A CA 1
ATOM 2608 C C . ILE A 1 339 ? 63.34027 43.15126 14.71116 1.000 40.58726 339 ILE A C 1
ATOM 2609 O O . ILE A 1 339 ? 62.31501 43.77348 15.02132 1.000 43.40809 339 ILE A O 1
ATOM 2614 N N . GLY A 1 340 ? 63.98338 43.37640 13.56279 1.000 41.70446 340 GLY A N 1
ATOM 2615 C CA . GLY A 1 340 ? 63.52094 44.38422 12.62072 1.000 39.36511 340 GLY A CA 1
ATOM 2616 C C . GLY A 1 340 ? 62.19581 44.06865 11.96160 1.000 40.92569 340 GLY A C 1
ATOM 2617 O O . GLY A 1 340 ? 61.63392 44.94104 11.29121 1.000 45.02285 340 GLY A O 1
ATOM 2618 N N . ASP A 1 341 ? 61.67964 42.85526 12.14269 1.000 45.40376 341 ASP A N 1
ATOM 2619 C CA . ASP A 1 341 ? 60.37040 42.48356 11.62406 1.000 42.96290 341 ASP A CA 1
ATOM 2620 C C . ASP A 1 341 ? 59.23094 42.71504 12.61764 1.000 44.24856 341 ASP A C 1
ATOM 2621 O O . ASP A 1 341 ? 58.06702 42.55696 12.23257 1.000 39.11036 341 ASP A O 1
ATOM 2626 N N . LEU A 1 342 ? 59.52684 43.10514 13.86582 1.000 41.05625 342 LEU A N 1
ATOM 2627 C CA . LEU A 1 342 ? 58.53907 43.14724 14.94045 1.000 39.77984 342 LEU A CA 1
ATOM 2628 C C . LEU A 1 342 ? 57.96996 44.54775 15.13718 1.000 40.80707 342 LEU A C 1
ATOM 2629 O O . LEU A 1 342 ? 58.69358 45.54470 15.05298 1.000 41.48934 342 LEU A O 1
ATOM 2634 N N . THR A 1 343 ? 56.67034 44.61490 15.42436 1.000 38.76171 343 THR A N 1
ATOM 2635 C CA . THR A 1 343 ? 56.02455 45.82928 15.91393 1.000 38.60866 343 THR A CA 1
ATOM 2636 C C . THR A 1 343 ? 55.62155 45.59523 17.36792 1.000 38.99659 343 THR A C 1
ATOM 2637 O O . THR A 1 343 ? 54.89680 44.64185 17.66772 1.000 39.69163 343 THR A O 1
ATOM 2641 N N . VAL A 1 344 ? 56.11128 46.43772 18.27331 1.000 36.60653 344 VAL A N 1
ATOM 2642 C CA . VAL A 1 344 ? 55.92414 46.23188 19.70714 1.000 33.47337 344 VAL A CA 1
ATOM 2643 C C . VAL A 1 344 ? 55.26530 47.47220 20.30776 1.000 33.33855 344 VAL A C 1
ATOM 2644 O O . VAL A 1 344 ? 55.81094 48.57582 20.21706 1.000 34.37741 344 VAL A O 1
ATOM 2648 N N . ALA A 1 345 ? 54.09844 47.29024 20.92418 1.000 30.70463 345 ALA A N 1
ATOM 2649 C CA . ALA A 1 345 ? 53.46749 48.33994 21.70793 1.000 26.15616 345 ALA A CA 1
ATOM 2650 C C . ALA A 1 345 ? 53.98125 48.28660 23.14380 1.000 31.14608 345 ALA A C 1
ATOM 2651 O O . ALA A 1 345 ? 54.12409 47.20732 23.72870 1.000 30.29885 345 ALA A O 1
ATOM 2653 N N . ILE A 1 346 ? 54.28045 49.45561 23.70518 1.000 30.58314 346 ILE A N 1
ATOM 2654 C CA . ILE A 1 346 ? 54.93520 49.56100 25.00340 1.000 27.55348 346 ILE A CA 1
ATOM 2655 C C . ILE A 1 346 ? 53.94981 50.14475 25.99904 1.000 30.40737 346 ILE A C 1
ATOM 2656 O O . ILE A 1 346 ? 53.33879 51.18668 25.73722 1.000 31.88645 346 ILE A O 1
ATOM 2661 N N . ILE A 1 347 ? 53.80638 49.48572 27.14379 1.000 27.88885 347 ILE A N 1
ATOM 2662 C CA . ILE A 1 347 ? 53.06169 50.03784 28.26851 1.000 30.08185 347 ILE A CA 1
ATOM 2663 C C . ILE A 1 347 ? 54.09425 50.53226 29.27205 1.000 31.93487 347 ILE A C 1
ATOM 2664 O O . ILE A 1 347 ? 54.77784 49.72901 29.91625 1.000 32.37194 347 ILE A O 1
ATOM 2669 N N . ARG A 1 348 ? 54.24031 51.85667 29.38610 1.000 29.14680 348 ARG A N 1
ATOM 2670 C CA . ARG A 1 348 ? 55.12177 52.43526 30.39753 1.000 31.92219 348 ARG A CA 1
ATOM 2671 C C . ARG A 1 348 ? 54.44772 52.58769 31.75006 1.000 33.64708 348 ARG A C 1
ATOM 2672 O O . ARG A 1 348 ? 55.14569 52.69325 32.76893 1.000 31.09619 348 ARG A O 1
ATOM 2680 N N . ASP A 1 349 ? 53.11450 52.61461 31.77027 1.000 31.81346 349 ASP A N 1
ATOM 2681 C CA . ASP A 1 349 ? 52.31147 52.89441 32.95354 1.000 33.28247 349 ASP A CA 1
ATOM 2682 C C . ASP A 1 349 ? 50.89652 52.44064 32.62504 1.000 32.54263 349 ASP A C 1
ATOM 2683 O O . ASP A 1 349 ? 50.31142 52.90980 31.64188 1.000 33.62234 349 ASP A O 1
ATOM 2688 N N . ASP A 1 350 ? 50.34528 51.50967 33.40453 1.000 28.31498 350 ASP A N 1
ATOM 2689 C CA . ASP A 1 350 ? 49.02912 50.98261 33.07199 1.000 30.61674 350 ASP A CA 1
ATOM 2690 C C . ASP A 1 350 ? 47.89724 51.94224 33.42041 1.000 35.16959 350 ASP A C 1
ATOM 2691 O O . ASP A 1 350 ? 46.73201 51.56695 33.27494 1.000 30.99855 350 ASP A O 1
ATOM 2696 N N . GLY A 1 351 ? 48.20568 53.16542 33.85454 1.000 29.90134 351 GLY A N 1
ATOM 2697 C CA . GLY A 1 351 ? 47.18181 54.12350 34.20144 1.000 28.08322 351 GLY A CA 1
ATOM 2698 C C . GLY A 1 351 ? 46.62682 53.96789 35.60221 1.000 31.14916 351 GLY A C 1
ATOM 2699 O O . GLY A 1 351 ? 45.78543 54.77695 36.01011 1.000 32.91296 351 GLY A O 1
ATOM 2700 N N . LEU A 1 352 ? 47.06401 52.95348 36.34743 1.000 27.95721 352 LEU A N 1
ATOM 2701 C CA . LEU A 1 352 ? 46.61075 52.71235 37.71165 1.000 28.19487 352 LEU A CA 1
ATOM 2702 C C . LEU A 1 352 ? 47.69888 52.94418 38.74771 1.000 27.25259 352 LEU A C 1
ATOM 2703 O O . LEU A 1 352 ? 47.49342 53.71118 39.69215 1.000 27.88875 352 LEU A O 1
ATOM 2708 N N . VAL A 1 353 ? 48.85082 52.28853 38.60534 1.000 25.66221 353 VAL A N 1
ATOM 2709 C CA . VAL A 1 353 ? 49.91463 52.35186 39.59627 1.000 24.82648 353 VAL A CA 1
ATOM 2710 C C . VAL A 1 353 ? 51.23700 52.60341 38.87708 1.000 26.80399 353 VAL A C 1
ATOM 2711 O O . VAL A 1 353 ? 51.69931 51.76220 38.09302 1.000 24.61184 353 VAL A O 1
ATOM 2715 N N . ARG A 1 354 ? 51.85237 53.74429 39.17613 1.000 28.57120 354 ARG A N 1
ATOM 2716 C CA . ARG A 1 354 ? 53.16413 54.09374 38.65105 1.000 27.73657 354 ARG A CA 1
ATOM 2717 C C . ARG A 1 354 ? 54.20525 53.05967 39.07115 1.000 28.79657 354 ARG A C 1
ATOM 2718 O O . ARG A 1 354 ? 54.16702 52.53597 40.18781 1.000 24.36659 354 ARG A O 1
ATOM 2726 N N . VAL A 1 355 ? 55.13771 52.75180 38.16076 1.000 25.34898 355 VAL A N 1
ATOM 2727 C CA . VAL A 1 355 ? 56.17559 51.77043 38.44760 1.000 26.34407 355 VAL A CA 1
ATOM 2728 C C . VAL A 1 355 ? 57.34286 52.48125 39.11987 1.000 30.54009 355 VAL A C 1
ATOM 2729 O O . VAL A 1 355 ? 57.50024 53.70184 39.01359 1.000 27.75847 355 VAL A O 1
ATOM 2733 N N . SER A 1 356 ? 58.15403 51.70066 39.83873 1.000 26.65620 356 SER A N 1
ATOM 2734 C CA . SER A 1 356 ? 59.28399 52.20701 40.59946 1.000 26.45958 356 SER A CA 1
ATOM 2735 C C . SER A 1 356 ? 60.50968 52.36036 39.70038 1.000 27.55667 356 SER A C 1
ATOM 2736 O O . SER A 1 356 ? 60.54022 51.83877 38.58488 1.000 26.97806 356 SER A O 1
ATOM 2739 N N . PRO A 1 357 ? 61.54395 53.06504 40.17091 1.000 27.40771 357 PRO A N 1
ATOM 2740 C CA . PRO A 1 357 ? 62.67675 53.43094 39.29751 1.000 31.20881 357 PRO A CA 1
ATOM 2741 C C . PRO A 1 357 ? 63.33682 52.24981 38.60191 1.000 30.88021 357 PRO A C 1
ATOM 2742 O O . PRO A 1 357 ? 63.64517 52.36003 37.40577 1.000 31.41754 357 PRO A O 1
ATOM 2746 N N . PRO A 1 358 ? 63.60631 51.11778 39.27716 1.000 31.17430 358 PRO A N 1
ATOM 2747 C CA . PRO A 1 358 ? 64.25524 50.01592 38.53541 1.000 27.44784 358 PRO A CA 1
ATOM 2748 C C . PRO A 1 358 ? 63.42605 49.50291 37.36921 1.000 28.08970 358 PRO A C 1
ATOM 2749 O O . PRO A 1 358 ? 63.99378 49.20447 36.31044 1.000 30.42121 358 PRO A O 1
ATOM 2753 N N . ILE A 1 359 ? 62.09953 49.41953 37.51846 1.000 26.30118 359 ILE A N 1
ATOM 2754 C CA . ILE A 1 359 ? 61.25238 48.95689 36.41620 1.000 28.48784 359 ILE A CA 1
ATOM 2755 C C . ILE A 1 359 ? 61.24173 49.97820 35.28486 1.000 28.19820 359 ILE A C 1
ATOM 2756 O O . ILE A 1 359 ? 61.32909 49.62034 34.10060 1.000 30.23994 359 ILE A O 1
ATOM 2761 N N . ARG A 1 360 ? 61.10904 51.25997 35.62447 1.000 25.87825 360 ARG A N 1
ATOM 2762 C CA . ARG A 1 360 ? 61.14514 52.29186 34.60143 1.000 28.75983 360 ARG A CA 1
ATOM 2763 C C . ARG A 1 360 ? 62.45184 52.23180 33.81826 1.000 30.77201 360 ARG A C 1
ATOM 2764 O O . ARG A 1 360 ? 62.44716 52.25353 32.58080 1.000 29.80396 360 ARG A O 1
ATOM 2772 N N . ARG A 1 361 ? 63.58140 52.11686 34.52518 1.000 30.10796 361 ARG A N 1
ATOM 2773 C CA . ARG A 1 361 ? 64.87817 52.10876 33.85024 1.000 30.15447 361 ARG A CA 1
ATOM 2774 C C . ARG A 1 361 ? 65.01573 50.89274 32.94308 1.000 33.11335 361 ARG A C 1
ATOM 2775 O O . ARG A 1 361 ? 65.38499 51.02047 31.76839 1.000 35.17691 361 ARG A O 1
ATOM 2783 N N . ALA A 1 362 ? 64.70651 49.69898 33.46571 1.000 29.95652 362 ALA A N 1
ATOM 2784 C CA . ALA A 1 362 ? 64.86739 48.48684 32.66622 1.000 31.09272 362 ALA A CA 1
ATOM 2785 C C . ALA A 1 362 ? 63.94525 48.48959 31.44534 1.000 33.63427 362 ALA A C 1
ATOM 2786 O O . ALA A 1 362 ? 64.35616 48.10179 30.34345 1.000 30.18733 362 ALA A O 1
ATOM 2788 N N . LEU A 1 363 ? 62.69134 48.90895 31.62293 1.000 32.30530 363 LEU A N 1
ATOM 2789 C CA . LEU A 1 363 ? 61.79741 49.03805 30.48101 1.000 30.67116 363 LEU A CA 1
ATOM 2790 C C . LEU A 1 363 ? 62.38799 49.98788 29.43790 1.000 37.05140 363 LEU A C 1
ATOM 2791 O O . LEU A 1 363 ? 62.46925 49.65804 28.24692 1.000 33.89778 363 LEU A O 1
ATOM 2796 N N . ASN A 1 364 ? 62.84773 51.16062 29.87995 1.000 35.45335 364 ASN A N 1
ATOM 2797 C CA . ASN A 1 364 ? 63.41908 52.13157 28.94990 1.000 39.62838 364 ASN A CA 1
ATOM 2798 C C . ASN A 1 364 ? 64.65136 51.57976 28.23582 1.000 36.17022 364 ASN A C 1
ATOM 2799 O O . ASN A 1 364 ? 64.84120 51.81718 27.03444 1.000 40.12855 364 ASN A O 1
ATOM 2804 N N . THR A 1 365 ? 65.50296 50.84538 28.95294 1.000 34.47534 365 THR A N 1
ATOM 2805 C CA . THR A 1 365 ? 66.69114 50.28141 28.31446 1.000 36.66493 365 THR A CA 1
ATOM 2806 C C . THR A 1 365 ? 66.30552 49.24545 27.26307 1.000 40.27998 365 THR A C 1
ATOM 2807 O O . THR A 1 365 ? 66.92810 49.17394 26.19506 1.000 38.47803 365 THR A O 1
ATOM 2811 N N . VAL A 1 366 ? 65.26516 48.44510 27.53359 1.000 35.13134 366 VAL A N 1
ATOM 2812 C CA . VAL A 1 366 ? 64.89628 47.39398 26.58740 1.000 34.48180 366 VAL A CA 1
ATOM 2813 C C . VAL A 1 366 ? 64.26852 48.00233 25.33659 1.000 33.31484 366 VAL A C 1
ATOM 2814 O O . VAL A 1 366 ? 64.55670 47.57718 24.21054 1.000 33.32735 366 VAL A O 1
ATOM 2818 N N . VAL A 1 367 ? 63.42443 49.02137 25.51085 1.000 32.63965 367 VAL A N 1
ATOM 2819 C CA . VAL A 1 367 ? 62.82630 49.69469 24.36207 1.000 39.55149 367 VAL A CA 1
ATOM 2820 C C . VAL A 1 367 ? 63.91045 50.28274 23.46115 1.000 43.38243 367 VAL A C 1
ATOM 2821 O O . VAL A 1 367 ? 63.83979 50.17748 22.22965 1.000 38.33244 367 VAL A O 1
ATOM 2825 N N . GLU A 1 368 ? 64.94074 50.89075 24.05420 1.000 39.48900 368 GLU A N 1
ATOM 2826 C CA . GLU A 1 368 ? 65.96089 51.52323 23.22386 1.000 45.14370 368 GLU A CA 1
ATOM 2827 C C . GLU A 1 368 ? 66.78539 50.47650 22.48261 1.000 38.91867 368 GLU A C 1
ATOM 2828 O O . GLU A 1 368 ? 67.12981 50.65637 21.30966 1.000 41.78043 368 GLU A O 1
ATOM 2834 N N . LYS A 1 369 ? 67.05854 49.35391 23.13591 1.000 39.45792 369 LYS A N 1
ATOM 2835 C CA . LYS A 1 369 ? 67.72093 48.23899 22.47430 1.000 38.30149 369 LYS A CA 1
ATOM 2836 C C . LYS A 1 369 ? 66.89165 47.69067 21.30801 1.000 44.24120 369 LYS A C 1
ATOM 2837 O O . LYS A 1 369 ? 67.43851 47.33331 20.25660 1.000 43.74896 369 LYS A O 1
ATOM 2843 N N . LEU A 1 370 ? 65.57037 47.59341 21.48305 1.000 40.47259 370 LEU A N 1
ATOM 2844 C CA . LEU A 1 370 ? 64.70498 47.12253 20.40187 1.000 41.77264 370 LEU A CA 1
ATOM 2845 C C . LEU A 1 370 ? 64.67482 48.11886 19.25317 1.000 41.30830 370 LEU A C 1
ATOM 2846 O O . LEU A 1 370 ? 64.72892 47.73853 18.07740 1.000 39.22689 370 LEU A O 1
ATOM 2851 N N . LYS A 1 371 ? 64.51869 49.40005 19.58235 1.000 43.23965 371 LYS A N 1
ATOM 2852 C CA . LYS A 1 371 ? 64.54894 50.44186 18.56824 1.000 43.14674 371 LYS A CA 1
ATOM 2853 C C . LYS A 1 371 ? 65.85266 50.39118 17.78497 1.000 45.75552 371 LYS A C 1
ATOM 2854 O O . LYS A 1 371 ? 65.84928 50.46824 16.54782 1.000 45.15818 371 LYS A O 1
ATOM 2860 N N . GLY A 1 372 ? 66.97134 50.21095 18.49281 1.000 40.98117 372 GLY A N 1
ATOM 2861 C CA . GLY A 1 372 ? 68.25915 50.15264 17.82876 1.000 45.07585 372 GLY A CA 1
ATOM 2862 C C . GLY A 1 372 ? 68.40844 48.96365 16.90143 1.000 42.98174 372 GLY A C 1
ATOM 2863 O O . GLY A 1 372 ? 69.13020 49.03837 15.90416 1.000 42.39600 372 GLY A O 1
ATOM 2864 N N . ALA A 1 373 ? 67.73343 47.85576 17.20194 1.000 40.60467 373 ALA A N 1
ATOM 2865 C CA . ALA A 1 373 ? 67.80110 46.70768 16.30884 1.000 37.98449 373 ALA A CA 1
ATOM 2866 C C . ALA A 1 373 ? 66.77894 46.77988 15.17694 1.000 37.17454 373 ALA A C 1
ATOM 2867 O O . ALA A 1 373 ? 66.66792 45.82089 14.40123 1.000 37.81716 373 ALA A O 1
ATOM 2869 N N . GLY A 1 374 ? 66.03456 47.87711 15.06543 1.000 37.32859 374 GLY A N 1
ATOM 2870 C CA . GLY A 1 374 ? 65.13135 48.09128 13.94961 1.000 40.09573 374 GLY A CA 1
ATOM 2871 C C . GLY A 1 374 ? 63.64749 47.81678 14.16489 1.000 47.37841 374 GLY A C 1
ATOM 2872 O O . GLY A 1 374 ? 62.90244 47.76509 13.17471 1.000 42.68699 374 GLY A O 1
ATOM 2873 N N . ALA A 1 375 ? 63.18472 47.65891 15.40528 1.000 42.65025 375 ALA A N 1
ATOM 2874 C CA . ALA A 1 375 ? 61.77535 47.34371 15.62733 1.000 39.71551 375 ALA A CA 1
ATOM 2875 C C . ALA A 1 375 ? 60.92092 48.60233 15.59488 1.000 37.17018 375 ALA A C 1
ATOM 2876 O O . ALA A 1 375 ? 61.31110 49.65326 16.10846 1.000 37.84915 375 ALA A O 1
ATOM 2878 N N . LYS A 1 376 ? 59.74856 48.49108 14.98382 1.000 35.39670 376 LYS A N 1
ATOM 2879 C CA . LYS A 1 376 ? 58.74319 49.53796 15.09776 1.000 38.25233 376 LYS A CA 1
ATOM 2880 C C . LYS A 1 376 ? 58.11572 49.46226 16.48638 1.000 42.50663 376 LYS A C 1
ATOM 2881 O O . LYS A 1 376 ? 57.50452 48.44877 16.84631 1.000 40.25271 376 LYS A O 1
ATOM 2887 N N . ILE A 1 377 ? 58.28205 50.51531 17.28318 1.000 40.55016 377 ILE A N 1
ATOM 2888 C CA . ILE A 1 377 ? 57.68376 50.57265 18.60991 1.000 38.70392 377 ILE A CA 1
ATOM 2889 C C . ILE A 1 377 ? 56.56057 51.60049 18.58738 1.000 41.34870 377 ILE A C 1
ATOM 2890 O O . ILE A 1 377 ? 56.64937 52.63345 17.91180 1.000 40.90463 377 ILE A O 1
ATOM 2895 N N . ILE A 1 378 ? 55.48463 51.28858 19.29972 1.000 39.80072 378 ILE A N 1
ATOM 2896 C CA . ILE A 1 378 ? 54.33478 52.16607 19.46326 1.000 36.77993 378 ILE A CA 1
ATOM 2897 C C . ILE A 1 378 ? 54.21141 52.45053 20.95216 1.000 37.34409 378 ILE A C 1
ATOM 2898 O O . ILE A 1 378 ? 54.20864 51.51237 21.75768 1.000 38.01213 378 ILE A O 1
ATOM 2903 N N . GLU A 1 379 ? 54.14235 53.73239 21.32127 1.000 37.29253 379 GLU A N 1
ATOM 2904 C CA . GLU A 1 379 ? 53.91079 54.10554 22.71410 1.000 39.32697 379 GLU A CA 1
ATOM 2905 C C . GLU A 1 379 ? 52.41243 54.01719 22.97715 1.000 39.08607 379 GLU A C 1
ATOM 2906 O O . GLU A 1 379 ? 51.61213 54.66283 22.29117 1.000 40.87219 379 GLU A O 1
ATOM 2912 N N . PHE A 1 380 ? 52.03616 53.18940 23.94625 1.000 39.11239 380 PHE A N 1
ATOM 2913 C CA . PHE A 1 380 ? 50.68051 52.66174 24.06784 1.000 37.88889 380 PHE A CA 1
ATOM 2914 C C . PHE A 1 380 ? 50.11217 53.02935 25.43197 1.000 40.40602 380 PHE A C 1
ATOM 2915 O O . PHE A 1 380 ? 50.66824 52.63918 26.46621 1.000 37.54013 380 PHE A O 1
ATOM 2923 N N . ASP A 1 381 ? 49.01006 53.77975 25.43062 1.000 37.71118 381 ASP A N 1
ATOM 2924 C CA . ASP A 1 381 ? 48.29585 54.13903 26.64764 1.000 41.21644 381 ASP A CA 1
ATOM 2925 C C . ASP A 1 381 ? 47.09745 53.19523 26.77734 1.000 37.56991 381 ASP A C 1
ATOM 2926 O O . ASP A 1 381 ? 46.05299 53.44037 26.15962 1.000 39.54859 381 ASP A O 1
ATOM 2931 N N . PRO A 1 382 ? 47.19556 52.11578 27.55101 1.000 38.06699 382 PRO A N 1
ATOM 2932 C CA . PRO A 1 382 ? 46.22680 51.01103 27.42931 1.000 32.59865 382 PRO A CA 1
ATOM 2933 C C . PRO A 1 382 ? 44.86533 51.40586 27.97050 1.000 28.03047 382 PRO A C 1
ATOM 2934 O O . PRO A 1 382 ? 44.75795 51.94823 29.07909 1.000 30.76347 382 PRO A O 1
ATOM 2938 N N . PRO A 1 383 ? 43.80201 51.15103 27.21789 1.000 27.99190 383 PRO A N 1
ATOM 2939 C CA . PRO A 1 383 ? 42.47797 51.65845 27.59846 1.000 30.28222 383 PRO A CA 1
ATOM 2940 C C . PRO A 1 383 ? 41.74765 50.76122 28.58432 1.000 26.82554 383 PRO A C 1
ATOM 2941 O O . PRO A 1 383 ? 41.94576 49.54597 28.63710 1.000 25.04861 383 PRO A O 1
ATOM 2945 N N . ASN A 1 384 ? 40.89023 51.39769 29.38052 1.000 25.57398 384 ASN A N 1
ATOM 2946 C CA . ASN A 1 384 ? 39.95061 50.69820 30.25451 1.000 26.76453 384 ASN A CA 1
ATOM 2947 C C . ASN A 1 384 ? 40.63684 49.79041 31.27049 1.000 25.30738 384 ASN A C 1
ATOM 2948 O O . ASN A 1 384 ? 40.02679 48.82507 31.72825 1.000 25.11073 384 ASN A O 1
ATOM 2953 N N . THR A 1 385 ? 41.89784 50.07725 31.63528 1.000 26.66563 385 THR A N 1
ATOM 2954 C CA . THR A 1 385 ? 42.57356 49.25016 32.63568 1.000 27.17029 385 THR A CA 1
ATOM 2955 C C . THR A 1 385 ? 41.86798 49.30144 33.99044 1.000 24.59861 385 THR A C 1
ATOM 2956 O O . THR A 1 385 ? 41.87417 48.31332 34.72569 1.000 26.88085 385 THR A O 1
ATOM 2960 N N . LYS A 1 386 ? 41.24007 50.42326 34.33045 1.000 24.49176 386 LYS A N 1
ATOM 2961 C CA . LYS A 1 386 ? 40.47635 50.48733 35.57082 1.000 24.60308 386 LYS A CA 1
ATOM 2962 C C . LYS A 1 386 ? 39.26857 49.55686 35.52650 1.000 25.95168 386 LYS A C 1
ATOM 2963 O O . LYS A 1 386 ? 39.00568 48.82652 36.48742 1.000 26.31068 386 LYS A O 1
ATOM 2969 N N . LEU A 1 387 ? 38.51160 49.56728 34.42232 1.000 25.52337 387 LEU A N 1
ATOM 2970 C CA . LEU A 1 387 ? 37.41123 48.61750 34.30842 1.000 25.75796 387 LEU A CA 1
ATOM 2971 C C . LEU A 1 387 ? 37.92512 47.17807 34.32963 1.000 23.02781 387 LEU A C 1
ATOM 2972 O O . LEU A 1 387 ? 37.31752 46.30442 34.96295 1.000 22.54305 387 LEU A O 1
ATOM 2977 N N . ALA A 1 388 ? 39.04023 46.91001 33.63582 1.000 20.56518 388 ALA A N 1
ATOM 2978 C CA . ALA A 1 388 ? 39.57900 45.55536 33.61940 1.000 22.51492 388 ALA A CA 1
ATOM 2979 C C . ALA A 1 388 ? 39.96559 45.11127 35.02455 1.000 20.48613 388 ALA A C 1
ATOM 2980 O O . ALA A 1 388 ? 39.62901 43.99867 35.44413 1.000 20.13020 388 ALA A O 1
ATOM 2982 N N . TYR A 1 389 ? 40.61686 45.99383 35.78502 1.000 22.42414 389 TYR A N 1
ATOM 2983 C CA . TYR A 1 389 ? 41.05766 45.64884 37.13523 1.000 22.02456 389 TYR A CA 1
ATOM 2984 C C . TYR A 1 389 ? 39.87225 45.36257 38.04362 1.000 22.81646 389 TYR A C 1
ATOM 2985 O O . TYR A 1 389 ? 39.85101 44.34907 38.75208 1.000 22.93719 389 TYR A O 1
ATOM 2994 N N . GLU A 1 390 ? 38.85897 46.23494 38.00856 1.000 21.80920 390 GLU A N 1
ATOM 2995 C CA . GLU A 1 390 ? 37.68493 46.06245 38.85715 1.000 26.57113 390 GLU A CA 1
ATOM 2996 C C . GLU A 1 390 ? 36.88698 44.83248 38.45928 1.000 25.30713 390 GLU A C 1
ATOM 2997 O O . GLU A 1 390 ? 36.38864 44.10198 39.32506 1.000 21.13572 390 GLU A O 1
ATOM 3003 N N . THR A 1 391 ? 36.72977 44.59480 37.15499 1.000 22.67962 391 THR A N 1
ATOM 3004 C CA . THR A 1 391 ? 35.94111 43.44337 36.73462 1.000 22.10473 391 THR A CA 1
ATOM 3005 C C . THR A 1 391 ? 36.61038 42.14370 37.15637 1.000 20.40208 391 THR A C 1
ATOM 3006 O O . THR A 1 391 ? 35.95694 41.24379 37.69135 1.000 19.11731 391 THR A O 1
ATOM 3010 N N . VAL A 1 392 ? 37.92243 42.02498 36.93873 1.000 18.92511 392 VAL A N 1
ATOM 3011 C CA . VAL A 1 392 ? 38.54665 40.74806 37.25571 1.000 18.29114 392 VAL A CA 1
ATOM 3012 C C . VAL A 1 392 ? 38.59813 40.53538 38.76522 1.000 21.32773 392 VAL A C 1
ATOM 3013 O O . VAL A 1 392 ? 38.41023 39.41242 39.24781 1.000 21.06757 392 VAL A O 1
ATOM 3017 N N . HIS A 1 393 ? 38.76505 41.60339 39.54290 1.000 18.91139 393 HIS A N 1
ATOM 3018 C CA . HIS A 1 393 ? 38.78931 41.40721 40.98797 1.000 25.20595 393 HIS A CA 1
ATOM 3019 C C . HIS A 1 393 ? 37.40352 41.10197 41.54283 1.000 23.13658 393 HIS A C 1
ATOM 3020 O O . HIS A 1 393 ? 37.29774 40.39817 42.55142 1.000 21.10316 393 HIS A O 1
ATOM 3027 N N . LYS A 1 394 ? 36.33251 41.60264 40.90781 1.000 19.36815 394 LYS A N 1
ATOM 3028 C CA . LYS A 1 394 ? 34.99977 41.15645 41.29687 1.000 15.48089 394 LYS A CA 1
ATOM 3029 C C . LYS A 1 394 ? 34.84180 39.67477 41.00028 1.000 24.18934 394 LYS A C 1
ATOM 3030 O O . LYS A 1 394 ? 34.26494 38.92994 41.80399 1.000 23.04072 394 LYS A O 1
ATOM 3044 N N . TYR A 1 396 ? 36.99324 37.29379 40.93530 1.000 21.26084 396 TYR A N 1
ATOM 3045 C CA . TYR A 1 396 ? 37.69162 36.41736 41.87216 1.000 21.53111 396 TYR A CA 1
ATOM 3046 C C . TYR A 1 396 ? 36.78978 36.00231 43.02415 1.000 19.61752 396 TYR A C 1
ATOM 3047 O O . TYR A 1 396 ? 36.85885 34.85562 43.48340 1.000 19.82218 396 TYR A O 1
ATOM 3056 N N . ASN A 1 397 ? 35.93369 36.91711 43.50277 1.000 20.30070 397 ASN A N 1
ATOM 3057 C CA . ASN A 1 397 ? 35.20154 36.71348 44.75087 1.000 22.38525 397 ASN A CA 1
ATOM 3058 C C . ASN A 1 397 ? 33.68985 36.64651 44.57325 1.000 24.77489 397 ASN A C 1
ATOM 3059 O O . ASN A 1 397 ? 32.96642 36.64735 45.57816 1.000 23.31810 397 ASN A O 1
ATOM 3064 N N . CYS A 1 398 ? 33.17967 36.56891 43.33810 1.000 23.24715 398 CYS A N 1
ATOM 3065 C CA . CYS A 1 398 ? 31.73716 36.75567 43.19262 1.000 21.66242 398 CYS A CA 1
ATOM 3066 C C . CYS A 1 398 ? 30.91433 35.56177 43.67357 1.000 25.09515 398 CYS A C 1
ATOM 3067 O O . CYS A 1 398 ? 29.67302 35.61999 43.58266 1.000 25.90034 398 CYS A O 1
ATOM 3070 N N . ASP A 1 399 ? 31.52645 34.49135 44.18974 1.000 23.20327 399 ASP A N 1
ATOM 3071 C CA . ASP A 1 399 ? 30.74745 33.50509 44.93696 1.000 25.75508 399 ASP A CA 1
ATOM 3072 C C . ASP A 1 399 ? 30.62573 33.87696 46.42271 1.000 23.15551 399 ASP A C 1
ATOM 3073 O O . ASP A 1 399 ? 30.27647 33.02940 47.24587 1.000 21.29541 399 ASP A O 1
ATOM 3078 N N . GLY A 1 400 ? 30.85856 35.14102 46.76266 1.000 20.11440 400 GLY A N 1
ATOM 3079 C CA . GLY A 1 400 ? 30.79331 35.56781 48.14237 1.000 22.33439 400 GLY A CA 1
ATOM 3080 C C . GLY A 1 400 ? 31.86242 34.95769 49.02141 1.000 26.03593 400 GLY A C 1
ATOM 3081 O O . GLY A 1 400 ? 31.66634 34.86579 50.23405 1.000 23.29586 400 GLY A O 1
ATOM 3082 N N . ASN A 1 401 ? 32.98788 34.53324 48.42786 1.000 23.34915 401 ASN A N 1
ATOM 3083 C CA . ASN A 1 401 ? 34.05145 33.78125 49.10240 1.000 24.00802 401 ASN A CA 1
ATOM 3084 C C . ASN A 1 401 ? 33.55333 32.45169 49.66423 1.000 23.65548 401 ASN A C 1
ATOM 3085 O O . ASN A 1 401 ? 34.15457 31.90145 50.58241 1.000 23.83479 401 ASN A O 1
ATOM 3090 N N . HIS A 1 402 ? 32.49889 31.89185 49.06196 1.000 23.92277 402 HIS A N 1
ATOM 3091 C CA . HIS A 1 402 ? 31.91530 30.64151 49.55212 1.000 25.56399 402 HIS A CA 1
ATOM 3092 C C . HIS A 1 402 ? 32.93460 29.50938 49.62494 1.000 26.33454 402 HIS A C 1
ATOM 3093 O O . HIS A 1 402 ? 33.06938 28.84677 50.66306 1.000 21.89726 402 HIS A O 1
ATOM 3108 N N . GLN A 1 404 ? 36.41078 29.57508 49.26414 1.000 23.94385 404 GLN A N 1
ATOM 3109 C CA . GLN A 1 404 ? 37.55656 29.89197 50.11829 1.000 23.91265 404 GLN A CA 1
ATOM 3110 C C . GLN A 1 404 ? 37.18324 29.74627 51.59307 1.000 27.09327 404 GLN A C 1
ATOM 3111 O O . GLN A 1 404 ? 37.93793 29.16061 52.38334 1.000 24.72951 404 GLN A O 1
ATOM 3117 N N . ARG A 1 405 ? 36.00637 30.26250 51.97780 1.000 23.79674 405 ARG A N 1
ATOM 3118 C CA . ARG A 1 405 ? 35.57248 30.15961 53.37354 1.000 29.94578 405 ARG A CA 1
ATOM 3119 C C . ARG A 1 405 ? 35.35883 28.70190 53.79466 1.000 26.02512 405 ARG A C 1
ATOM 3120 O O . ARG A 1 405 ? 35.73825 28.31076 54.90071 1.000 24.21111 405 ARG A O 1
ATOM 3128 N N . LYS A 1 406 ? 34.76437 27.87833 52.92293 1.000 26.43034 406 LYS A N 1
ATOM 3129 C CA . LYS A 1 406 ? 34.57353 26.47364 53.27043 1.000 27.68862 406 LYS A CA 1
ATOM 3130 C C . LYS A 1 406 ? 35.90375 25.76875 53.49323 1.000 27.72394 406 LYS A C 1
ATOM 3131 O O . LYS A 1 406 ? 36.06243 25.01970 54.46788 1.000 26.47441 406 LYS A O 1
ATOM 3137 N N . LEU A 1 407 ? 36.87645 25.99126 52.60504 1.000 26.74072 407 LEU A N 1
ATOM 3138 C CA . LEU A 1 407 ? 38.15682 25.29982 52.76042 1.000 26.69826 407 LEU A CA 1
ATOM 3139 C C . LEU A 1 407 ? 38.94944 25.83245 53.94876 1.000 22.56661 407 LEU A C 1
ATOM 3140 O O . LEU A 1 407 ? 39.65993 25.06932 54.59779 1.000 25.54141 407 LEU A O 1
ATOM 3145 N N . LEU A 1 408 ? 38.82640 27.12027 54.26294 1.000 23.83134 408 LEU A N 1
ATOM 3146 C CA . LEU A 1 408 ? 39.58130 27.69655 55.37230 1.000 23.98323 408 LEU A CA 1
ATOM 3147 C C . LEU A 1 408 ? 38.94067 27.37711 56.72163 1.000 28.34868 408 LEU A C 1
ATOM 3148 O O . LEU A 1 408 ? 39.64567 27.02076 57.67154 1.000 27.24274 408 LEU A O 1
ATOM 3153 N N . SER A 1 409 ? 37.61186 27.49487 56.82649 1.000 26.35467 409 SER A N 1
ATOM 3154 C CA . SER A 1 409 ? 36.91952 27.21911 58.08613 1.000 29.61748 409 SER A CA 1
ATOM 3155 C C . SER A 1 409 ? 36.90037 25.73087 58.43422 1.000 33.76345 409 SER A C 1
ATOM 3156 O O . SER A 1 409 ? 36.69312 25.38509 59.60636 1.000 30.82687 409 SER A O 1
ATOM 3159 N N . GLY A 1 410 ? 37.12134 24.84265 57.45711 1.000 32.43356 410 GLY A N 1
ATOM 3160 C CA . GLY A 1 410 ? 37.20592 23.41973 57.76511 1.000 27.53122 410 GLY A CA 1
ATOM 3161 C C . GLY A 1 410 ? 38.31340 23.06314 58.74122 1.000 31.06846 410 GLY A C 1
ATOM 3162 O O . GLY A 1 410 ? 38.24775 22.01268 59.39127 1.000 31.32787 410 GLY A O 1
ATOM 3163 N N . SER A 1 411 ? 39.35436 23.89297 58.83365 1.000 28.11082 411 SER A N 1
ATOM 3164 C CA . SER A 1 411 ? 40.39607 23.70073 59.82542 1.000 28.01271 411 SER A CA 1
ATOM 3165 C C . SER A 1 411 ? 40.47686 24.84129 60.82737 1.000 29.83364 411 SER A C 1
ATOM 3166 O O . SER A 1 411 ? 41.22356 24.72767 61.80535 1.000 25.89568 411 SER A O 1
ATOM 3169 N N . ASN A 1 412 ? 39.77090 25.94966 60.58552 1.000 31.41744 412 ASN A N 1
ATOM 3170 C CA . ASN A 1 412 ? 39.83034 27.13412 61.43815 1.000 30.97718 412 ASN A CA 1
ATOM 3171 C C . ASN A 1 412 ? 41.24997 27.69550 61.56744 1.000 28.29284 412 ASN A C 1
ATOM 3172 O O . ASN A 1 412 ? 41.56203 28.38178 62.54362 1.000 31.49000 412 ASN A O 1
ATOM 3177 N N . GLU A 1 413 ? 42.10520 27.42803 60.57455 1.000 25.16338 413 GLU A N 1
ATOM 3178 C CA . GLU A 1 413 ? 43.48921 27.89228 60.59049 1.000 22.52519 413 GLU A CA 1
ATOM 3179 C C . GLU A 1 413 ? 43.54911 29.41898 60.57914 1.000 24.51720 413 GLU A C 1
ATOM 3180 O O . GLU A 1 413 ? 42.66103 30.07433 60.02435 1.000 27.45136 413 GLU A O 1
ATOM 3186 N N . PRO A 1 414 ? 44.59053 30.01373 61.17802 1.000 29.29970 414 PRO A N 1
ATOM 3187 C CA . PRO A 1 414 ? 44.64898 31.48015 61.25336 1.000 29.43012 414 PRO A CA 1
ATOM 3188 C C . PRO A 1 414 ? 44.84928 32.10458 59.87620 1.000 27.53503 414 PRO A C 1
ATOM 3189 O O . PRO A 1 414 ? 45.61891 31.60906 59.04905 1.000 24.90367 414 PRO A O 1
ATOM 3193 N N . LEU A 1 415 ? 44.14522 33.20666 59.64492 1.000 26.69433 415 LEU A N 1
ATOM 3194 C CA . LEU A 1 415 ? 44.22459 33.90486 58.36799 1.000 28.10163 415 LEU A CA 1
ATOM 3195 C C . LEU A 1 415 ? 45.53686 34.67515 58.24033 1.000 31.51385 415 LEU A C 1
ATOM 3196 O O . LEU A 1 415 ? 45.93041 35.41840 59.14353 1.000 27.83489 415 LEU A O 1
ATOM 3201 N N . THR A 1 416 ? 46.21428 34.48394 57.11545 1.000 23.97286 416 THR A N 1
ATOM 3202 C CA . THR A 1 416 ? 47.39948 35.25529 56.76362 1.000 26.31752 416 THR A CA 1
ATOM 3203 C C . THR A 1 416 ? 47.01806 36.69204 56.37327 1.000 24.23886 416 THR A C 1
ATOM 3204 O O . THR A 1 416 ? 45.87358 36.98502 56.00389 1.000 25.05729 416 THR A O 1
ATOM 3208 N N . LYS A 1 417 ? 47.98723 37.60316 56.48192 1.000 20.79906 417 LYS A N 1
ATOM 3209 C CA . LYS A 1 417 ? 47.73879 39.00873 56.15734 1.000 26.48126 417 LYS A CA 1
ATOM 3210 C C . LYS A 1 417 ? 47.26473 39.18468 54.71300 1.000 24.47415 417 LYS A C 1
ATOM 3211 O O . LYS A 1 417 ? 46.26805 39.86916 54.44899 1.000 22.71441 417 LYS A O 1
ATOM 3217 N N . LEU A 1 418 ? 47.98281 38.60279 53.75745 1.000 21.08667 418 LEU A N 1
ATOM 3218 C CA . LEU A 1 418 ? 47.55186 38.79064 52.37373 1.000 22.64526 418 LEU A CA 1
ATOM 3219 C C . LEU A 1 418 ? 46.32559 37.95857 52.03219 1.000 21.69169 418 LEU A C 1
ATOM 3220 O O . LEU A 1 418 ? 45.73846 38.17206 50.96835 1.000 22.71225 418 LEU A O 1
ATOM 3225 N N . THR A 1 419 ? 45.91459 37.04342 52.91402 1.000 20.10716 419 THR A N 1
ATOM 3226 C CA . THR A 1 419 ? 44.66607 36.31173 52.71900 1.000 21.88553 419 THR A CA 1
ATOM 3227 C C . THR A 1 419 ? 43.47952 37.20910 53.03630 1.000 21.01239 419 THR A C 1
ATOM 3228 O O . THR A 1 419 ? 42.52038 37.28178 52.26010 1.000 23.26395 419 THR A O 1
ATOM 3232 N N . LYS A 1 420 ? 43.54275 37.90620 54.17566 1.000 23.22727 420 LYS A N 1
ATOM 3233 C CA . LYS A 1 420 ? 42.58984 38.97171 54.47116 1.000 22.59707 420 LYS A CA 1
ATOM 3234 C C . LYS A 1 420 ? 42.50802 39.96384 53.31206 1.000 22.88171 420 LYS A C 1
ATOM 3235 O O . LYS A 1 420 ? 41.42343 40.42774 52.94699 1.000 20.84907 420 LYS A O 1
ATOM 3241 N N . TRP A 1 421 ? 43.65446 40.28765 52.71947 1.000 19.75145 421 TRP A N 1
ATOM 3242 C CA . TRP A 1 421 ? 43.68441 41.21827 51.60126 1.000 20.68693 421 TRP A CA 1
ATOM 3243 C C . TRP A 1 421 ? 42.85855 40.69998 50.41706 1.000 22.29665 421 TRP A C 1
ATOM 3244 O O . TRP A 1 421 ? 41.99235 41.41177 49.89602 1.000 21.08828 421 TRP A O 1
ATOM 3255 N N . ASN A 1 422 ? 43.11837 39.46576 49.96030 1.000 21.90733 422 ASN A N 1
ATOM 3256 C CA . ASN A 1 422 ? 42.43631 39.01446 48.74562 1.000 23.12372 422 ASN A CA 1
ATOM 3257 C C . ASN A 1 422 ? 40.98805 38.61771 49.00668 1.000 23.68960 422 ASN A C 1
ATOM 3258 O O . ASN A 1 422 ? 40.16938 38.66224 48.08109 1.000 22.57243 422 ASN A O 1
ATOM 3263 N N . LEU A 1 423 ? 40.64556 38.25062 50.24720 1.000 23.49254 423 LEU A N 1
ATOM 3264 C CA . LEU A 1 423 ? 39.24355 38.01573 50.57581 1.000 22.30809 423 LEU A CA 1
ATOM 3265 C C . LEU A 1 423 ? 38.42190 39.29464 50.50436 1.000 21.93137 423 LEU A C 1
ATOM 3266 O O . LEU A 1 423 ? 37.19514 39.21624 50.39763 1.000 24.99905 423 LEU A O 1
ATOM 3271 N N . ASN A 1 424 ? 39.06107 40.46783 50.51545 1.000 20.63936 424 ASN A N 1
ATOM 3272 C CA . ASN A 1 424 ? 38.33982 41.73331 50.39433 1.000 24.09835 424 ASN A CA 1
ATOM 3273 C C . ASN A 1 424 ? 38.45353 42.36469 49.00136 1.000 23.06703 424 ASN A C 1
ATOM 3274 O O . ASN A 1 424 ? 38.08166 43.53371 48.83096 1.000 21.32339 424 ASN A O 1
ATOM 3279 N N . TYR A 1 425 ? 38.88172 41.58743 47.99566 1.000 25.22774 425 TYR A N 1
ATOM 3280 C CA . TYR A 1 425 ? 39.24835 42.13245 46.68223 1.000 26.62759 425 TYR A CA 1
ATOM 3281 C C . TYR A 1 425 ? 38.10472 42.83776 45.95769 1.000 30.22776 425 TYR A C 1
ATOM 3282 O O . TYR A 1 425 ? 38.28088 43.95235 45.44092 1.000 47.52577 425 TYR A O 1
ATOM 3291 N N . GLY A 1 426 ? 36.97486 42.18138 45.78911 1.000 26.38136 426 GLY A N 1
ATOM 3292 C CA . GLY A 1 426 ? 36.01761 42.80092 44.86785 1.000 22.94768 426 GLY A CA 1
ATOM 3293 C C . GLY A 1 426 ? 34.88546 43.40526 45.67801 1.000 29.73480 426 GLY A C 1
ATOM 3294 O O . GLY A 1 426 ? 35.04470 44.46358 46.29832 1.000 28.52836 426 GLY A O 1
ATOM 3295 N N . GLU A 1 427 ? 33.75388 42.71051 45.73021 1.000 23.45950 427 GLU A N 1
ATOM 3296 C CA . GLU A 1 427 ? 32.75064 42.96537 46.75071 1.000 27.75257 427 GLU A CA 1
ATOM 3297 C C . GLU A 1 427 ? 32.82072 41.93215 47.87714 1.000 28.53465 427 GLU A C 1
ATOM 3298 O O . GLU A 1 427 ? 31.82701 41.70642 48.57406 1.000 26.09824 427 GLU A O 1
ATOM 3304 N N . GLY A 1 428 ? 33.98280 41.29649 48.05959 1.000 26.47737 428 GLY A N 1
ATOM 3305 C CA . GLY A 1 428 ? 34.21905 40.35944 49.14277 1.000 21.50762 428 GLY A CA 1
ATOM 3306 C C . GLY A 1 428 ? 33.14692 39.30435 49.34121 1.000 26.83160 428 GLY A C 1
ATOM 3307 O O . GLY A 1 428 ? 32.92388 38.45701 48.46785 1.000 23.68348 428 GLY A O 1
ATOM 3308 N N . ALA A 1 429 ? 32.46821 39.34736 50.49045 1.000 23.35919 429 ALA A N 1
ATOM 3309 C CA . ALA A 1 429 ? 31.51992 38.29667 50.83080 1.000 23.39292 429 ALA A CA 1
ATOM 3310 C C . ALA A 1 429 ? 30.15881 38.46528 50.16384 1.000 25.61989 429 ALA A C 1
ATOM 3311 O O . ALA A 1 429 ? 29.24483 37.69005 50.46644 1.000 28.85507 429 ALA A O 1
ATOM 3313 N N . LYS A 1 430 ? 29.97871 39.44450 49.28260 1.000 23.62723 430 LYS A N 1
ATOM 3314 C CA . LYS A 1 430 ? 28.71055 39.54835 48.56981 1.000 24.69440 430 LYS A CA 1
ATOM 3315 C C . LYS A 1 430 ? 28.62537 38.42712 47.53486 1.000 24.65253 430 LYS A C 1
ATOM 3316 O O . LYS A 1 430 ? 29.52884 38.25975 46.70589 1.000 23.46154 430 LYS A O 1
ATOM 3322 N N . HIS A 1 431 ? 27.56413 37.63548 47.60774 1.000 23.19466 431 HIS A N 1
ATOM 3323 C CA . HIS A 1 431 ? 27.39127 36.47733 46.73879 1.000 27.07815 431 HIS A CA 1
ATOM 3324 C C . HIS A 1 431 ? 26.53066 36.90436 45.54934 1.000 25.56326 431 HIS A C 1
ATOM 3325 O O . HIS A 1 431 ? 25.33077 37.13773 45.69574 1.000 25.75931 431 HIS A O 1
ATOM 3332 N N . TYR A 1 432 ? 27.15201 37.02105 44.38242 1.000 25.90093 432 TYR A N 1
ATOM 3333 C CA . TYR A 1 432 ? 26.46429 37.46283 43.17571 1.000 22.20927 432 TYR A CA 1
ATOM 3334 C C . TYR A 1 432 ? 25.40132 36.45764 42.73693 1.000 23.56143 432 TYR A C 1
ATOM 3335 O O . TYR A 1 432 ? 25.52614 35.24900 42.95385 1.000 22.62367 432 TYR A O 1
ATOM 3344 N N . ASP A 1 433 ? 24.35510 36.96395 42.08805 1.000 22.14261 433 ASP A N 1
ATOM 3345 C CA . ASP A 1 433 ? 23.45142 36.08828 41.36753 1.000 26.43092 433 ASP A CA 1
ATOM 3346 C C . ASP A 1 433 ? 23.96195 35.87762 39.92429 1.000 24.34395 433 ASP A C 1
ATOM 3347 O O . ASP A 1 433 ? 24.88508 36.54906 39.46004 1.000 22.17179 433 ASP A O 1
ATOM 3352 N N . VAL A 1 434 ? 23.35068 34.91642 39.21965 1.000 25.31623 434 VAL A N 1
ATOM 3353 C CA . VAL A 1 434 ? 23.84356 34.49317 37.89959 1.000 24.83535 434 VAL A CA 1
ATOM 3354 C C . VAL A 1 434 ? 23.80376 35.64866 36.89135 1.000 25.28525 434 VAL A C 1
ATOM 3355 O O . VAL A 1 434 ? 24.76016 35.86868 36.13338 1.000 22.04410 434 VAL A O 1
ATOM 3359 N N . ALA A 1 435 ? 22.69390 36.39650 36.85964 1.000 23.82951 435 ALA A N 1
ATOM 3360 C CA . ALA A 1 435 ? 22.57962 37.52985 35.94235 1.000 21.95104 435 ALA A CA 1
ATOM 3361 C C . ALA A 1 435 ? 23.71423 38.52742 36.12025 1.000 23.35718 435 ALA A C 1
ATOM 3362 O O . ALA A 1 435 ? 24.21128 39.07649 35.13368 1.000 23.12486 435 ALA A O 1
ATOM 3364 N N . SER A 1 436 ? 24.12349 38.80235 37.36994 1.000 19.74995 436 SER A N 1
ATOM 3365 C CA . SER A 1 436 ? 25.20350 39.76625 37.57416 1.000 20.74734 436 SER A CA 1
ATOM 3366 C C . SER A 1 436 ? 26.56947 39.18042 37.20865 1.000 25.44976 436 SER A C 1
ATOM 3367 O O . SER A 1 436 ? 27.46773 39.92601 36.80717 1.000 25.19310 436 SER A O 1
ATOM 3370 N N . ASN A 1 437 ? 26.75753 37.86358 37.36112 1.000 25.70323 437 ASN A N 1
ATOM 3371 C CA . ASN A 1 437 ? 27.98624 37.22947 36.88072 1.000 23.21190 437 ASN A CA 1
ATOM 3372 C C . ASN A 1 437 ? 28.06968 37.29081 35.35829 1.000 24.57433 437 ASN A C 1
ATOM 3373 O O . ASN A 1 437 ? 29.14000 37.55782 34.80121 1.000 24.45353 437 ASN A O 1
ATOM 3378 N N . ARG A 1 438 ? 26.93913 37.08122 34.67024 1.000 23.42722 438 ARG A N 1
ATOM 3379 C CA . ARG A 1 438 ? 26.92473 37.14741 33.21028 1.000 23.79983 438 ARG A CA 1
ATOM 3380 C C . ARG A 1 438 ? 27.28832 38.53796 32.69127 1.000 25.95867 438 ARG A C 1
ATOM 3381 O O . ARG A 1 438 ? 27.96626 38.65729 31.65909 1.000 23.34464 438 ARG A O 1
ATOM 3389 N N . GLU A 1 439 ? 26.87602 39.59580 33.40000 1.000 23.41617 439 GLU A N 1
ATOM 3390 C CA . GLU A 1 439 ? 27.27361 40.94867 33.00935 1.000 24.31642 439 GLU A CA 1
ATOM 3391 C C . GLU A 1 439 ? 28.78520 41.14836 33.10412 1.000 25.08963 439 GLU A C 1
ATOM 3392 O O . GLU A 1 439 ? 29.37834 41.82209 32.24899 1.000 22.88700 439 GLU A O 1
ATOM 3398 N N . LEU A 1 440 ? 29.43317 40.57754 34.12697 1.000 18.83908 440 LEU A N 1
ATOM 3399 C CA . LEU A 1 440 ? 30.89946 40.63874 34.16380 1.000 21.38399 440 LEU A CA 1
ATOM 3400 C C . LEU A 1 440 ? 31.51657 39.94523 32.94227 1.000 22.43492 440 LEU A C 1
ATOM 3401 O O . LEU A 1 440 ? 32.51097 40.42617 32.38881 1.000 21.47545 440 LEU A O 1
ATOM 3406 N N . ASN A 1 441 ? 30.93690 38.80845 32.52057 1.000 19.87378 441 ASN A N 1
ATOM 3407 C CA . ASN A 1 441 ? 31.37611 38.10389 31.31551 1.000 24.74458 441 ASN A CA 1
ATOM 3408 C C . ASN A 1 441 ? 31.26811 38.99129 30.07855 1.000 24.01617 441 ASN A C 1
ATOM 3409 O O . ASN A 1 441 ? 32.12483 38.93082 29.18642 1.000 24.37280 441 ASN A O 1
ATOM 3414 N N . VAL A 1 442 ? 30.17912 39.76312 29.97990 1.000 22.44046 442 VAL A N 1
ATOM 3415 C CA . VAL A 1 442 ? 29.98106 40.66623 28.84462 1.000 26.12025 442 VAL A CA 1
ATOM 3416 C C . VAL A 1 442 ? 31.08879 41.71068 28.80727 1.000 26.45329 442 VAL A C 1
ATOM 3417 O O . VAL A 1 442 ? 31.69029 41.96494 27.75779 1.000 25.26164 442 VAL A O 1
ATOM 3421 N N . THR A 1 443 ? 31.37428 42.32690 29.96009 1.000 23.48774 443 THR A N 1
ATOM 3422 C CA . THR A 1 443 ? 32.48373 43.27414 30.06451 1.000 30.32368 443 THR A CA 1
ATOM 3423 C C . THR A 1 443 ? 33.80321 42.65071 29.60922 1.000 24.47700 443 THR A C 1
ATOM 3424 O O . THR A 1 443 ? 34.57541 43.27316 28.87130 1.000 24.57201 443 THR A O 1
ATOM 3428 N N . ARG A 1 444 ? 34.08161 41.42424 30.06061 1.000 21.18841 444 ARG A N 1
ATOM 3429 C CA . ARG A 1 444 ? 35.30498 40.72765 29.66592 1.000 25.92527 444 ARG A CA 1
ATOM 3430 C C . ARG A 1 444 ? 35.39119 40.57867 28.15247 1.000 24.53147 444 ARG A C 1
ATOM 3431 O O . ARG A 1 444 ? 36.45395 40.77806 27.55229 1.000 24.97874 444 ARG A O 1
ATOM 3439 N N . ASP A 1 445 ? 34.29037 40.19841 27.52136 1.000 24.13264 445 ASP A N 1
ATOM 3440 C CA . ASP A 1 445 ? 34.32587 39.99674 26.08306 1.000 24.72479 445 ASP A CA 1
ATOM 3441 C C . ASP A 1 445 ? 34.54416 41.31597 25.35273 1.000 27.39865 445 ASP A C 1
ATOM 3442 O O . ASP A 1 445 ? 35.26438 41.35816 24.34548 1.000 28.06468 445 ASP A O 1
ATOM 3447 N N . GLN A 1 446 ? 33.95515 42.40820 25.85951 1.000 22.14864 446 GLN A N 1
ATOM 3448 C CA . GLN A 1 446 ? 34.17149 43.71555 25.23951 1.000 29.83817 446 GLN A CA 1
ATOM 3449 C C . GLN A 1 446 ? 35.62708 44.15153 25.35509 1.000 29.65734 446 GLN A C 1
ATOM 3450 O O . GLN A 1 446 ? 36.18906 44.71038 24.40383 1.000 29.62331 446 GLN A O 1
ATOM 3456 N N . LEU A 1 447 ? 36.24542 43.91525 26.51260 1.000 23.28205 447 LEU A N 1
ATOM 3457 C CA . LEU A 1 447 ? 37.65292 44.25597 26.69269 1.000 27.03944 447 LEU A CA 1
ATOM 3458 C C . LEU A 1 447 ? 38.53897 43.44220 25.76421 1.000 26.16227 447 LEU A C 1
ATOM 3459 O O . LEU A 1 447 ? 39.46647 43.97799 25.14971 1.000 25.69022 447 LEU A O 1
ATOM 3464 N N . ARG A 1 448 ? 38.27831 42.13528 25.67507 1.000 22.20239 448 ARG A N 1
ATOM 3465 C CA . ARG A 1 448 ? 39.05162 41.27290 24.79270 1.000 27.27267 448 ARG A CA 1
ATOM 3466 C C . ARG A 1 448 ? 38.98690 41.74778 23.34446 1.000 28.90390 448 ARG A C 1
ATOM 3467 O O . ARG A 1 448 ? 40.00481 41.74446 22.63728 1.000 25.16188 448 ARG A O 1
ATOM 3475 N N . ASP A 1 449 ? 37.80190 42.15217 22.88192 1.000 25.68563 449 ASP A N 1
ATOM 3476 C CA . ASP A 1 449 ? 37.68960 42.64022 21.51421 1.000 32.59045 449 ASP A CA 1
ATOM 3477 C C . ASP A 1 449 ? 38.41398 43.96872 21.35848 1.000 34.75206 449 ASP A C 1
ATOM 3478 O O . ASP A 1 449 ? 39.11427 44.18472 20.36118 1.000 29.23381 449 ASP A O 1
ATOM 3483 N N . GLN A 1 450 ? 38.27672 44.86256 22.34586 1.000 28.35993 450 GLN A N 1
ATOM 3484 C CA . GLN A 1 450 ? 38.93330 46.16004 22.24385 1.000 28.35126 450 GLN A CA 1
ATOM 3485 C C . GLN A 1 450 ? 40.43339 45.98717 22.03929 1.000 31.32010 450 GLN A C 1
ATOM 3486 O O . GLN A 1 450 ? 41.03108 46.64938 21.18462 1.000 35.82533 450 GLN A O 1
ATOM 3492 N N . TYR A 1 451 ? 41.04885 45.06197 22.77962 1.000 28.01896 451 TYR A N 1
ATOM 3493 C CA . TYR A 1 451 ? 42.49404 44.87156 22.71722 1.000 28.31634 451 TYR A CA 1
ATOM 3494 C C . TYR A 1 451 ? 42.90160 44.06400 21.49582 1.000 30.69832 451 TYR A C 1
ATOM 3495 O O . TYR A 1 451 ? 43.96031 44.31170 20.90683 1.000 29.01892 451 TYR A O 1
ATOM 3504 N N . ASN A 1 452 ? 42.10396 43.06425 21.12919 1.000 29.60910 452 ASN A N 1
ATOM 3505 C CA . ASN A 1 452 ? 42.42147 42.30436 19.92961 1.000 32.41685 452 ASN A CA 1
ATOM 3506 C C . ASN A 1 452 ? 42.29744 43.19513 18.69785 1.000 34.73544 452 ASN A C 1
ATOM 3507 O O . ASN A 1 452 ? 43.15692 43.15775 17.81251 1.000 34.23789 452 ASN A O 1
ATOM 3512 N N . ASP A 1 453 ? 41.27371 44.05646 18.66396 1.000 31.41131 453 ASP A N 1
ATOM 3513 C CA . ASP A 1 453 ? 41.11380 44.98688 17.55221 1.000 32.69522 453 ASP A CA 1
ATOM 3514 C C . ASP A 1 453 ? 42.27396 45.96703 17.48015 1.000 37.55623 453 ASP A C 1
ATOM 3515 O O . ASP A 1 453 ? 42.63170 46.42639 16.38990 1.000 34.90945 453 ASP A O 1
ATOM 3520 N N . PHE A 1 454 ? 42.83959 46.33505 18.63309 1.000 30.41569 454 PHE A N 1
ATOM 3521 C CA . PHE A 1 454 ? 43.98828 47.23248 18.63752 1.000 30.46895 454 PHE A CA 1
ATOM 3522 C C . PHE A 1 454 ? 45.17649 46.59798 17.93064 1.000 34.48974 454 PHE A C 1
ATOM 3523 O O . PHE A 1 454 ? 45.79195 47.21713 17.05762 1.000 39.68251 454 PHE A O 1
ATOM 3539 N N . VAL A 1 456 ? 45.18393 43.87370 15.87503 1.000 36.78213 456 VAL A N 1
ATOM 3540 C CA . VAL A 1 456 ? 44.87436 43.51295 14.49464 1.000 33.95443 456 VAL A CA 1
ATOM 3541 C C . VAL A 1 456 ? 44.93928 44.74627 13.60047 1.000 34.53520 456 VAL A C 1
ATOM 3542 O O . VAL A 1 456 ? 45.69782 44.78168 12.62891 1.000 37.90212 456 VAL A O 1
ATOM 3546 N N . GLN A 1 457 ? 44.18172 45.79272 13.95100 1.000 36.77186 457 GLN A N 1
ATOM 3547 C CA . GLN A 1 457 ? 44.02717 46.97464 13.10790 1.000 35.72311 457 GLN A CA 1
ATOM 3548 C C . GLN A 1 457 ? 45.29900 47.79823 12.99926 1.000 42.39239 457 GLN A C 1
ATOM 3549 O O . GLN A 1 457 ? 45.45528 48.54207 12.02545 1.000 44.85936 457 GLN A O 1
ATOM 3555 N N . ASN A 1 458 ? 46.19649 47.70043 13.97673 1.000 42.27927 458 ASN A N 1
ATOM 3556 C CA . ASN A 1 458 ? 47.44442 48.44587 13.97636 1.000 37.55713 458 ASN A CA 1
ATOM 3557 C C . ASN A 1 458 ? 48.63793 47.55122 13.68867 1.000 39.47375 458 ASN A C 1
ATOM 3558 O O . ASN A 1 458 ? 49.78381 47.96694 13.90218 1.000 42.91118 458 ASN A O 1
ATOM 3563 N N . LYS A 1 459 ? 48.38403 46.32049 13.23927 1.000 40.90122 459 LYS A N 1
ATOM 3564 C CA . LYS A 1 459 ? 49.41989 45.34320 12.89827 1.000 35.50183 459 LYS A CA 1
ATOM 3565 C C . LYS A 1 459 ? 50.48437 45.23890 13.98924 1.000 37.28672 459 LYS A C 1
ATOM 3566 O O . LYS A 1 459 ? 51.68455 45.11886 13.71642 1.000 37.86737 459 LYS A O 1
ATOM 3572 N N . VAL A 1 460 ? 50.02980 45.26361 15.24441 1.000 40.29178 460 VAL A N 1
ATOM 3573 C CA . VAL A 1 460 ? 50.90213 45.07705 16.40303 1.000 35.40605 460 VAL A CA 1
ATOM 3574 C C . VAL A 1 460 ? 51.15110 43.58863 16.60875 1.000 34.85709 460 VAL A C 1
ATOM 3575 O O . VAL A 1 460 ? 50.20676 42.79153 16.64581 1.000 39.34704 460 VAL A O 1
ATOM 3579 N N . ASP A 1 461 ? 52.41672 43.20760 16.77405 1.000 34.04472 461 ASP A N 1
ATOM 3580 C CA . ASP A 1 461 ? 52.73842 41.81686 17.08565 1.000 33.79363 461 ASP A CA 1
ATOM 3581 C C . ASP A 1 461 ? 52.67549 41.51334 18.58529 1.000 35.13035 461 ASP A C 1
ATOM 3582 O O . ASP A 1 461 ? 52.14154 40.47045 18.97483 1.000 38.70657 461 ASP A O 1
ATOM 3587 N N . PHE A 1 462 ? 53.23210 42.37721 19.43767 1.000 27.61745 462 PHE A N 1
ATOM 3588 C CA . PHE A 1 462 ? 53.32296 42.08406 20.87031 1.000 31.54162 462 PHE A CA 1
ATOM 3589 C C . PHE A 1 462 ? 53.18212 43.34899 21.69714 1.000 28.44121 462 PHE A C 1
ATOM 3590 O O . PHE A 1 462 ? 53.40407 44.46217 21.21841 1.000 29.43921 462 PHE A O 1
ATOM 3598 N N . ILE A 1 463 ? 52.81078 43.16002 22.96121 1.000 32.39141 463 ILE A N 1
ATOM 3599 C CA . ILE A 1 463 ? 52.73728 44.24245 23.93582 1.000 23.89121 463 ILE A CA 1
ATOM 3600 C C . ILE A 1 463 ? 53.78292 43.97252 25.00765 1.000 27.93305 463 ILE A C 1
ATOM 3601 O O . ILE A 1 463 ? 53.86064 42.86091 25.55290 1.000 29.80596 463 ILE A O 1
ATOM 3606 N N . LEU A 1 464 ? 54.62822 44.96370 2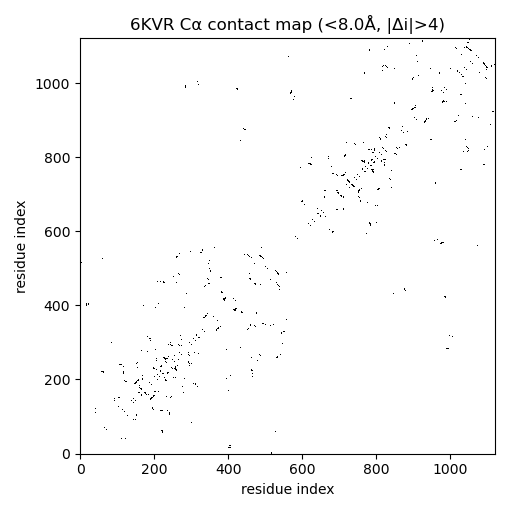5.25959 1.000 28.90059 464 LEU A N 1
ATOM 3607 C CA . LEU A 1 464 ? 55.68792 44.88051 26.25497 1.000 24.82461 464 LEU A CA 1
ATOM 3608 C C . LEU A 1 464 ? 55.28485 45.76097 27.42583 1.000 28.60959 464 LEU A C 1
ATOM 3609 O O . LEU A 1 464 ? 54.83898 46.89704 27.22166 1.000 26.44164 464 LEU A O 1
ATOM 3614 N N . SER A 1 465 ? 55.41775 45.24078 28.64233 1.000 24.01770 465 SER A N 1
ATOM 3615 C CA . SER A 1 465 ? 54.86991 45.94180 29.79381 1.000 28.67307 465 SER A CA 1
ATOM 3616 C C . SER A 1 465 ? 55.57982 45.45271 31.05408 1.000 24.89530 465 SER A C 1
ATOM 3617 O O . SER A 1 465 ? 56.19881 44.38181 31.04266 1.000 24.56496 465 SER A O 1
ATOM 3620 N N . PRO A 1 466 ? 55.49021 46.20682 32.15751 1.000 24.98342 466 PRO A N 1
ATOM 3621 C CA . PRO A 1 466 ? 56.01517 45.71765 33.43709 1.000 24.78692 466 PRO A CA 1
ATOM 3622 C C . PRO A 1 466 ? 55.25574 44.48438 33.89984 1.000 23.14186 466 PRO A C 1
ATOM 3623 O O . PRO A 1 466 ? 54.15445 44.19194 33.43247 1.000 23.25626 466 PRO A O 1
ATOM 3627 N N . THR A 1 467 ? 55.86349 43.75204 34.83643 1.000 22.92126 467 THR A N 1
ATOM 3628 C CA . THR A 1 467 ? 55.20167 42.62181 35.47806 1.000 23.94553 467 THR A CA 1
ATOM 3629 C C . THR A 1 467 ? 54.53368 43.00605 36.77849 1.000 25.73858 467 THR A C 1
ATOM 3630 O O . THR A 1 467 ? 53.61404 42.30613 37.22284 1.000 22.97459 467 THR A O 1
ATOM 3634 N N . TYR A 1 468 ? 54.96111 44.11571 37.36996 1.000 25.45335 468 TYR A N 1
ATOM 3635 C CA . TYR A 1 468 ? 54.60943 44.54465 38.71611 1.000 23.47795 468 TYR A CA 1
ATOM 3636 C C . TYR A 1 468 ? 55.14575 45.97203 38.81865 1.000 25.30755 468 TYR A C 1
ATOM 3637 O O . TYR A 1 468 ? 56.01235 46.36044 38.03721 1.000 25.34480 468 TYR A O 1
ATOM 3646 N N . ASN A 1 469 ? 54.60403 46.77087 39.74072 1.000 22.98340 469 ASN A N 1
ATOM 3647 C CA . ASN A 1 469 ? 55.05582 48.16068 39.84875 1.000 22.32108 469 ASN A CA 1
ATOM 3648 C C . ASN A 1 469 ? 56.36601 48.29526 40.61115 1.000 26.74647 469 ASN A C 1
ATOM 3649 O O . ASN A 1 469 ? 56.71754 49.38675 41.07379 1.000 26.77944 469 ASN A O 1
ATOM 3654 N N . ASN A 1 470 ? 57.08616 47.19625 40.78334 1.000 26.60176 470 ASN A N 1
ATOM 3655 C CA . ASN A 1 470 ? 58.34511 47.19221 41.50856 1.000 24.55393 470 ASN A CA 1
ATOM 3656 C C . ASN A 1 470 ? 59.05336 45.89639 41.14313 1.000 24.00673 470 ASN A C 1
ATOM 3657 O O . ASN A 1 470 ? 58.49971 45.04362 40.44005 1.000 22.10461 470 ASN A O 1
ATOM 3662 N N . VAL A 1 471 ? 60.28857 45.75934 41.60872 1.000 22.22499 471 VAL A N 1
ATOM 3663 C CA . VAL A 1 471 ? 60.95652 44.46194 41.62323 1.000 26.41727 471 VAL A CA 1
ATOM 3664 C C . VAL A 1 471 ? 60.29587 43.66956 42.74418 1.000 24.00522 471 VAL A C 1
ATOM 3665 O O . VAL A 1 471 ? 59.31267 44.13686 43.32547 1.000 24.11269 471 VAL A O 1
ATOM 3669 N N . ALA A 1 472 ? 60.84064 42.49334 43.07124 1.000 22.67933 472 ALA A N 1
ATOM 3670 C CA . ALA A 1 472 ? 60.26291 41.62724 44.09425 1.000 23.23050 472 ALA A CA 1
ATOM 3671 C C . ALA A 1 472 ? 59.90687 42.41961 45.35203 1.000 22.77152 472 ALA A C 1
ATOM 3672 O O . ALA A 1 472 ? 60.71465 43.23067 45.82370 1.000 25.81395 472 ALA A O 1
ATOM 3674 N N . PRO A 1 473 ? 58.73247 42.21339 45.91873 1.000 25.38042 473 PRO A N 1
ATOM 3675 C CA . PRO A 1 473 ? 58.32463 42.97296 47.10292 1.000 25.47985 473 PRO A CA 1
ATOM 3676 C C . PRO A 1 473 ? 58.88341 42.35743 48.38366 1.000 25.18710 473 PRO A C 1
ATOM 3677 O O . PRO A 1 473 ? 59.39513 41.24046 48.41144 1.000 22.62638 473 PRO A O 1
ATOM 3681 N N . HIS A 1 474 ? 58.78361 43.11757 49.46237 1.000 25.88534 474 HIS A N 1
ATOM 3682 C CA . HIS A 1 474 ? 59.03095 42.52360 50.76792 1.000 29.65469 474 HIS A CA 1
ATOM 3683 C C . HIS A 1 474 ? 57.91712 41.53154 51.08985 1.000 28.87769 474 HIS A C 1
ATOM 3684 O O . HIS A 1 474 ? 56.78291 41.67900 50.62973 1.000 26.87454 474 HIS A O 1
ATOM 3691 N N . SER A 1 475 ? 58.24223 40.52160 51.89772 1.000 25.14181 475 SER A N 1
ATOM 3692 C CA . SER A 1 475 ? 57.25131 39.51078 52.24332 1.000 28.34550 475 SER A CA 1
ATOM 3693 C C . SER A 1 475 ? 55.99293 40.15125 52.81678 1.000 29.77035 475 SER A C 1
ATOM 3694 O O . SER A 1 475 ? 56.05723 41.09299 53.61390 1.000 26.11653 475 SER A O 1
ATOM 3697 N N . GLU A 1 476 ? 54.83963 39.66283 52.34947 1.000 28.68613 476 GLU A N 1
ATOM 3698 C CA . GLU A 1 476 ? 53.52176 40.06597 52.83748 1.000 25.83563 476 GLU A CA 1
ATOM 3699 C C . GLU A 1 476 ? 53.22445 41.53935 52.55774 1.000 27.46705 476 GLU A C 1
ATOM 3700 O O . GLU A 1 476 ? 52.36272 42.13966 53.21228 1.000 27.17762 476 GLU A O 1
ATOM 3706 N N . GLU A 1 477 ? 53.89182 42.12794 51.56418 1.000 27.75853 477 GLU A N 1
ATOM 3707 C CA . GLU A 1 477 ? 53.74402 43.55161 51.24930 1.000 26.57532 477 GLU A CA 1
ATOM 3708 C C . GLU A 1 477 ? 53.59718 43.76033 49.74335 1.000 28.43408 477 GLU A C 1
ATOM 3709 O O . GLU A 1 477 ? 54.25095 44.61675 49.14299 1.000 28.58339 477 GLU A O 1
ATOM 3715 N N . VAL A 1 478 ? 52.73298 42.97183 49.10637 1.000 25.70447 478 VAL A N 1
ATOM 3716 C CA . VAL A 1 478 ? 52.43159 43.16480 47.69456 1.000 27.47353 478 VAL A CA 1
ATOM 3717 C C . VAL A 1 478 ? 50.91736 43.09412 47.51824 1.000 25.40910 478 VAL A C 1
ATOM 3718 O O . VAL A 1 478 ? 50.29392 42.07104 47.82904 1.000 23.15303 478 VAL A O 1
ATOM 3722 N N . TYR A 1 479 ? 50.33456 44.18937 47.02279 1.000 24.76394 479 TYR A N 1
ATOM 3723 C CA . TYR A 1 479 ? 48.90607 44.45764 47.05631 1.000 20.58601 479 TYR A CA 1
ATOM 3724 C C . TYR A 1 479 ? 48.27203 44.64767 45.68723 1.000 24.31005 479 TYR A C 1
ATOM 3725 O O . TYR A 1 479 ? 47.10020 44.30077 45.51161 1.000 22.50061 479 TYR A O 1
ATOM 3734 N N . ASN A 1 480 ? 48.99788 45.20016 44.72077 1.000 25.14069 480 ASN A N 1
ATOM 3735 C CA . ASN A 1 480 ? 48.45055 45.52672 43.41132 1.000 22.08906 480 ASN A CA 1
ATOM 3736 C C . ASN A 1 480 ? 48.87425 44.48921 42.37810 1.000 21.30487 480 ASN A C 1
ATOM 3737 O O . ASN A 1 480 ? 50.06979 44.35200 42.08025 1.000 22.41344 480 ASN A O 1
ATOM 3742 N N . TRP A 1 481 ? 47.89364 43.81117 41.78569 1.000 17.49635 481 TRP A N 1
ATOM 3743 C CA . TRP A 1 481 ? 48.13387 42.83873 40.72261 1.000 21.67880 481 TRP A CA 1
ATOM 3744 C C . TRP A 1 481 ? 47.87795 43.38800 39.30304 1.000 25.37838 481 TRP A C 1
ATOM 3745 O O . TRP A 1 481 ? 47.88839 42.60989 38.33491 1.000 24.48496 481 TRP A O 1
ATOM 3756 N N . SER A 1 482 ? 47.62614 44.69194 39.15500 1.000 18.54078 482 SER A N 1
ATOM 3757 C CA . SER A 1 482 ? 47.07126 45.18840 37.89469 1.000 25.07262 482 SER A CA 1
ATOM 3758 C C . SER A 1 482 ? 47.94226 44.83211 36.68747 1.000 22.47100 482 SER A C 1
ATOM 3759 O O . SER A 1 482 ? 47.40815 44.58055 35.59609 1.000 22.86348 482 SER A O 1
ATOM 3762 N N . TYR A 1 483 ? 49.27124 44.77052 36.86408 1.000 18.80782 483 TYR A N 1
ATOM 3763 C CA . TYR A 1 483 ? 50.15687 44.56283 35.72330 1.000 21.34788 483 TYR A CA 1
ATOM 3764 C C . TYR A 1 483 ? 50.09319 43.13200 35.19297 1.000 23.10582 483 TYR A C 1
ATOM 3765 O O . TYR A 1 483 ? 50.31447 42.91371 33.99308 1.000 22.60393 483 TYR A O 1
ATOM 3774 N N . THR A 1 484 ? 49.77222 42.14905 36.04102 1.000 20.74228 484 THR A N 1
ATOM 3775 C CA . THR A 1 484 ? 49.58004 40.77724 35.56435 1.000 19.43461 484 THR A CA 1
ATOM 3776 C C . THR A 1 484 ? 48.11504 40.42632 35.35741 1.000 23.86816 484 THR A C 1
ATOM 3777 O O . THR A 1 484 ? 47.78019 39.71656 34.39764 1.000 20.37807 484 THR A O 1
ATOM 3781 N N . SER A 1 485 ? 47.22691 40.91352 36.22992 1.000 20.15241 485 SER A N 1
ATOM 3782 C CA . SER A 1 485 ? 45.84257 40.47373 36.15324 1.000 23.90676 485 SER A CA 1
ATOM 3783 C C . SER A 1 485 ? 45.16204 40.94622 34.87585 1.000 23.79611 485 SER A C 1
ATOM 3784 O O . SER A 1 485 ? 44.17900 40.32959 34.45567 1.000 23.77665 485 SER A O 1
ATOM 3787 N N . LEU A 1 486 ? 45.67246 42.00768 34.24263 1.000 24.89347 486 LEU A N 1
ATOM 3788 C CA . LEU A 1 486 ? 45.11577 42.45522 32.96570 1.000 23.75718 486 LEU A CA 1
ATOM 3789 C C . LEU A 1 486 ? 45.13962 41.33831 31.92649 1.000 22.63863 486 LEU A C 1
ATOM 3790 O O . LEU A 1 486 ? 44.15758 41.12292 31.20673 1.000 23.53809 486 LEU A O 1
ATOM 3795 N N . TRP A 1 487 ? 46.25841 40.62686 31.82184 1.000 21.24764 487 TRP A N 1
ATOM 3796 C CA . TRP A 1 487 ? 46.35020 39.56328 30.82996 1.000 27.13250 487 TRP A CA 1
ATOM 3797 C C . TRP A 1 487 ? 45.59421 38.29799 31.23786 1.000 27.72451 487 TRP A C 1
ATOM 3798 O O . TRP A 1 487 ? 45.39407 37.41499 30.38851 1.000 23.36316 487 TRP A O 1
ATOM 3809 N N . ASN A 1 488 ? 45.13563 38.19818 32.49266 1.000 21.73936 488 ASN A N 1
ATOM 3810 C CA . ASN A 1 488 ? 44.24450 37.09345 32.83721 1.000 23.67788 488 ASN A CA 1
ATOM 3811 C C . ASN A 1 488 ? 42.82604 37.35289 32.35043 1.000 23.16494 488 ASN A C 1
ATOM 3812 O O . ASN A 1 488 ? 42.17424 36.44218 31.82686 1.000 23.57975 488 ASN A O 1
ATOM 3817 N N . ILE A 1 489 ? 42.32533 38.57908 32.51081 1.000 20.61022 489 ILE A N 1
ATOM 3818 C CA . ILE A 1 489 ? 40.96218 38.82282 32.05692 1.000 26.46842 489 ILE A CA 1
ATOM 3819 C C . ILE A 1 489 ? 40.91984 38.87552 30.53011 1.000 21.56571 489 ILE A C 1
ATOM 3820 O O . ILE A 1 489 ? 39.95580 38.41187 29.92483 1.000 23.30616 489 ILE A O 1
ATOM 3825 N N . LEU A 1 490 ? 41.96891 39.39051 29.87933 1.000 24.48995 490 LEU A N 1
ATOM 3826 C CA . LEU A 1 490 ? 42.02140 39.33119 28.41595 1.000 23.94189 490 LEU A CA 1
ATOM 3827 C C . LEU A 1 490 ? 42.35639 37.93642 27.90101 1.000 24.29721 490 LEU A C 1
ATOM 3828 O O . LEU A 1 490 ? 42.03762 37.62727 26.74589 1.000 26.10769 490 LEU A O 1
ATOM 3833 N N . ASP A 1 491 ? 42.97943 37.09201 28.73101 1.000 23.29333 491 ASP A N 1
ATOM 3834 C CA . ASP A 1 491 ? 43.46302 35.76324 28.32759 1.000 25.11745 491 ASP A CA 1
ATOM 3835 C C . ASP A 1 491 ? 44.41248 35.83509 27.12431 1.000 27.36346 491 ASP A C 1
ATOM 3836 O O . ASP A 1 491 ? 44.27690 35.08565 26.15273 1.000 25.23594 491 ASP A O 1
ATOM 3841 N N . PHE A 1 492 ? 45.39558 36.72912 27.20235 1.000 23.66138 492 PHE A N 1
ATOM 3842 C CA . PHE A 1 492 ? 46.42813 36.77395 26.16595 1.000 25.34574 492 PHE A CA 1
ATOM 3843 C C . PHE A 1 492 ? 47.64301 35.96933 26.61396 1.000 24.33511 492 PHE A C 1
ATOM 3844 O O . PHE A 1 492 ? 48.05529 36.06900 27.77634 1.000 22.94516 492 PHE A O 1
ATOM 3852 N N . PRO A 1 493 ? 48.27051 35.16142 25.75610 1.000 24.40448 493 PRO A N 1
ATOM 3853 C CA . PRO A 1 493 ? 49.48605 34.45557 26.18440 1.000 22.79937 493 PRO A CA 1
ATOM 3854 C C . PRO A 1 493 ? 50.59879 35.46479 26.45825 1.000 27.03203 493 PRO A C 1
ATOM 3855 O O . PRO A 1 493 ? 50.82705 36.38891 25.66819 1.000 21.47910 493 PRO A O 1
ATOM 3859 N N . THR A 1 494 ? 51.25291 35.31470 27.61333 1.000 21.61277 494 THR A N 1
ATOM 3860 C CA . THR A 1 494 ? 52.19110 36.31695 28.10133 1.000 21.61320 494 THR A CA 1
ATOM 3861 C C . THR A 1 494 ? 53.45212 35.64557 28.62464 1.000 24.07204 494 THR A C 1
ATOM 3862 O O . THR A 1 494 ? 53.39846 34.81435 29.54312 1.000 26.30810 494 THR A O 1
ATOM 3866 N N . LEU A 1 495 ? 54.58774 36.03569 28.06067 1.000 25.68141 495 LEU A N 1
ATOM 3867 C CA . LEU A 1 495 ? 55.89012 35.56954 28.51652 1.000 19.95346 495 LEU A CA 1
ATOM 3868 C C . LEU A 1 495 ? 56.45507 36.56238 29.52099 1.000 20.77295 495 LEU A C 1
ATOM 3869 O O . LEU A 1 495 ? 56.52733 37.76413 29.24329 1.000 25.11874 495 LEU A O 1
ATOM 3874 N N . SER A 1 496 ? 56.84170 36.06593 30.68751 1.000 21.00212 496 SER A N 1
ATOM 3875 C CA . SER A 1 496 ? 57.63435 36.83861 31.63912 1.000 24.52987 496 SER A CA 1
ATOM 3876 C C . SER A 1 496 ? 59.09791 36.45465 31.43526 1.000 24.59677 496 SER A C 1
ATOM 3877 O O . SER A 1 496 ? 59.45078 35.27455 31.55430 1.000 24.56937 496 SER A O 1
ATOM 3880 N N . PHE A 1 497 ? 59.94082 37.43530 31.09876 1.000 26.27977 497 PHE A N 1
ATOM 3881 C CA . PHE A 1 497 ? 61.32986 37.16485 30.73121 1.000 29.78434 497 PHE A CA 1
ATOM 3882 C C . PHE A 1 497 ? 62.29068 38.11068 31.44811 1.000 27.18807 497 PHE A C 1
ATOM 3883 O O . PHE A 1 497 ? 62.00252 39.30219 31.59661 1.000 27.69813 497 PHE A O 1
ATOM 3891 N N . GLN A 1 498 ? 63.43658 37.57423 31.88643 1.000 29.68464 498 GLN A N 1
ATOM 3892 C CA . GLN A 1 498 ? 64.48440 38.40548 32.48421 1.000 29.04297 498 GLN A CA 1
ATOM 3893 C C . GLN A 1 498 ? 65.10949 39.33705 31.44884 1.000 27.63802 498 GLN A C 1
ATOM 3894 O O . GLN A 1 498 ? 65.38281 38.93893 30.31210 1.000 30.53019 498 GLN A O 1
ATOM 3900 N N . THR A 1 499 ? 65.33935 40.58585 31.84757 1.000 25.95942 499 THR A N 1
ATOM 3901 C CA . THR A 1 499 ? 65.98970 41.56167 30.98422 1.000 29.13676 499 THR A CA 1
ATOM 3902 C C . THR A 1 499 ? 67.51421 41.54089 31.08174 1.000 32.45505 499 THR A C 1
ATOM 3903 O O . THR A 1 499 ? 68.17486 42.11612 30.21302 1.000 33.72087 499 THR A O 1
ATOM 3907 N N . GLY A 1 500 ? 68.08489 40.88179 32.09144 1.000 30.35304 500 GLY A N 1
ATOM 3908 C CA . GLY A 1 500 ? 69.50194 40.98971 32.38225 1.000 29.61900 500 GLY A CA 1
ATOM 3909 C C . GLY A 1 500 ? 69.87234 42.20943 33.19718 1.000 35.92955 500 GLY A C 1
ATOM 3910 O O . GLY A 1 500 ? 71.06323 42.42067 33.47315 1.000 35.41728 500 GLY A O 1
ATOM 3911 N N . ILE A 1 501 ? 68.88975 43.01755 33.58869 1.000 34.61423 501 ILE A N 1
ATOM 3912 C CA . ILE A 1 501 ? 69.09685 44.19443 34.41920 1.000 35.26166 501 ILE A CA 1
ATOM 3913 C C . ILE A 1 501 ? 68.73363 43.85836 35.85813 1.000 36.35482 501 ILE A C 1
ATOM 3914 O O . ILE A 1 501 ? 67.81560 43.06348 36.11824 1.000 31.52596 501 ILE A O 1
ATOM 3919 N N . PHE A 1 502 ? 69.48151 44.43927 36.79610 1.000 34.81708 502 PHE A N 1
ATOM 3920 C CA . PHE A 1 502 ? 69.24962 44.26476 38.21873 1.000 27.68102 502 PHE A CA 1
ATOM 3921 C C . PHE A 1 502 ? 69.13599 45.63467 38.85235 1.000 30.87552 502 PHE A C 1
ATOM 3922 O O . PHE A 1 502 ? 69.74345 46.60312 38.38318 1.000 31.82951 502 PHE A O 1
ATOM 3930 N N . GLN A 1 503 ? 68.32966 45.72151 39.90365 1.000 30.84955 503 GLN A N 1
ATOM 3931 C CA . GLN A 1 503 ? 68.22831 46.98144 40.61485 1.000 29.96317 503 GLN A CA 1
ATOM 3932 C C . GLN A 1 503 ? 69.61238 47.41429 41.09645 1.000 33.20231 503 GLN A C 1
ATOM 3933 O O . GLN A 1 503 ? 70.44852 46.58912 41.48692 1.000 31.33900 503 GLN A O 1
ATOM 3939 N N . ASP A 1 504 ? 69.84973 48.71735 41.03805 1.000 35.98328 504 ASP A N 1
ATOM 3940 C CA . ASP A 1 504 ? 71.11347 49.32977 41.44524 1.000 37.32984 504 ASP A CA 1
ATOM 3941 C C . ASP A 1 504 ? 70.79611 50.39785 42.47750 1.000 36.49690 504 ASP A C 1
ATOM 3942 O O . ASP A 1 504 ? 70.22695 51.44595 42.11824 1.000 36.75697 504 ASP A O 1
ATOM 3947 N N . PRO A 1 505 ? 71.13335 50.19953 43.75241 1.000 34.00389 505 PRO A N 1
ATOM 3948 C CA . PRO A 1 505 ? 70.73902 51.19064 44.76418 1.000 35.26563 505 PRO A CA 1
ATOM 3949 C C . PRO A 1 505 ? 71.38015 52.55507 44.55799 1.000 42.25196 505 PRO A C 1
ATOM 3950 O O . PRO A 1 505 ? 70.80377 53.56246 44.98830 1.000 48.47097 505 PRO A O 1
ATOM 3954 N N . THR A 1 506 ? 72.51781 52.64202 43.86939 1.000 42.04650 506 THR A N 1
ATOM 3955 C CA . THR A 1 506 ? 73.11333 53.95371 43.65188 1.000 41.36077 506 THR A CA 1
ATOM 3956 C C . THR A 1 506 ? 72.44140 54.73378 42.53322 1.000 47.80229 506 THR A C 1
ATOM 3957 O O . THR A 1 506 ? 72.73912 55.91984 42.36571 1.000 51.23527 506 THR A O 1
ATOM 3961 N N . LYS A 1 507 ? 71.54837 54.11938 41.76412 1.000 45.38798 507 LYS A N 1
ATOM 3962 C CA . LYS A 1 507 ? 70.92535 54.82823 40.65533 1.000 43.06638 507 LYS A CA 1
ATOM 3963 C C . LYS A 1 507 ? 69.41647 54.65261 40.53661 1.000 42.78433 507 LYS A C 1
ATOM 3964 O O . LYS A 1 507 ? 68.78114 55.48494 39.87782 1.000 45.49374 507 LYS A O 1
ATOM 3970 N N . ASP A 1 508 ? 68.81127 53.64206 41.16369 1.000 43.41808 508 ASP A N 1
ATOM 3971 C CA . ASP A 1 508 ? 67.36069 53.45059 41.07028 1.000 37.50261 508 ASP A CA 1
ATOM 3972 C C . ASP A 1 508 ? 66.66387 54.13942 42.24843 1.000 33.83147 508 ASP A C 1
ATOM 3973 O O . ASP A 1 508 ? 66.14048 53.50573 43.16128 1.000 35.35689 508 ASP A O 1
ATOM 3978 N N . LYS A 1 509 ? 66.64142 55.47130 42.21156 1.000 34.34750 509 LYS A N 1
ATOM 3979 C CA . LYS A 1 509 ? 65.95591 56.23780 43.24407 1.000 34.01169 509 LYS A CA 1
ATOM 3980 C C . LYS A 1 509 ? 65.01557 57.23867 42.59713 1.000 36.42199 509 LYS A C 1
ATOM 3981 O O . LYS A 1 509 ? 65.11836 57.54320 41.40498 1.000 37.61063 509 LYS A O 1
ATOM 3987 N N . TRP A 1 510 ? 64.06047 57.71080 43.39352 1.000 34.37685 510 TRP A N 1
ATOM 3988 C CA . TRP A 1 510 ? 63.08589 58.66377 42.89157 1.000 36.80208 510 TRP A CA 1
ATOM 3989 C C . TRP A 1 510 ? 63.79881 59.95531 42.51020 1.000 39.25371 510 TRP A C 1
ATOM 3990 O O . TRP A 1 510 ? 64.75668 60.36363 43.16469 1.000 37.58623 510 TRP A O 1
ATOM 4001 N N . THR A 1 511 ? 63.34114 60.59412 41.44379 1.000 39.49574 511 THR A N 1
ATOM 4002 C CA . THR A 1 511 ? 63.83970 61.91665 41.10460 1.000 42.87667 511 THR A CA 1
ATOM 4003 C C . THR A 1 511 ? 63.03875 63.00247 41.81618 1.000 45.21689 511 THR A C 1
ATOM 4004 O O . THR A 1 511 ? 62.02746 62.73807 42.47429 1.000 43.13077 511 THR A O 1
ATOM 4008 N N . GLU A 1 512 ? 63.50183 64.25007 41.65885 1.000 43.34373 512 GLU A N 1
ATOM 4009 C CA . GLU A 1 512 ? 62.80274 65.38074 42.26313 1.000 45.35170 512 GLU A CA 1
ATOM 4010 C C . GLU A 1 512 ? 61.48079 65.64003 41.55998 1.000 43.35075 512 GLU A C 1
ATOM 4011 O O . GLU A 1 512 ? 60.49505 66.02482 42.19745 1.000 42.16393 512 GLU A O 1
ATOM 4017 N N . GLU A 1 513 ? 61.43645 65.42200 40.24624 1.000 44.83670 513 GLU A N 1
ATOM 4018 C CA . GLU A 1 513 ? 60.15936 65.43999 39.54765 1.000 48.01223 513 GLU A CA 1
ATOM 4019 C C . GLU A 1 513 ? 59.23650 64.33568 40.05836 1.000 45.90863 513 GLU A C 1
ATOM 4020 O O . GLU A 1 513 ? 58.02172 64.53076 40.14794 1.000 45.94900 513 GLU A O 1
ATOM 4026 N N . ASP A 1 514 ? 59.79029 63.16807 40.40311 1.000 40.98363 514 ASP A N 1
ATOM 4027 C CA . ASP A 1 514 ? 58.95091 62.10121 40.94395 1.000 38.39287 514 ASP A CA 1
ATOM 4028 C C . ASP A 1 514 ? 58.29187 62.51522 42.25508 1.000 39.91174 514 ASP A C 1
ATOM 4029 O O . ASP A 1 514 ? 57.17301 62.07737 42.53994 1.000 36.01150 514 ASP A O 1
ATOM 4034 N N . THR A 1 515 ? 58.95674 63.35131 43.06792 1.000 36.26317 515 THR A N 1
ATOM 4035 C CA . THR A 1 515 ? 58.43886 63.61584 44.41241 1.000 40.34341 515 THR A CA 1
ATOM 4036 C C . THR A 1 515 ? 57.20433 64.50240 44.39552 1.000 40.61711 515 THR A C 1
ATOM 4037 O O . THR A 1 515 ? 56.48897 64.55933 45.39980 1.000 44.10706 515 THR A O 1
ATOM 4041 N N . LYS A 1 516 ? 56.92313 65.17162 43.28372 1.000 41.20710 516 LYS A N 1
ATOM 4042 C CA . LYS A 1 516 ? 55.70549 65.95917 43.15282 1.000 45.17890 516 LYS A CA 1
ATOM 4043 C C . LYS A 1 516 ? 54.60746 65.20815 42.40423 1.000 42.93499 516 LYS A C 1
ATOM 4044 O O . LYS A 1 516 ? 53.65539 65.82758 41.91829 1.000 48.03640 516 LYS A O 1
ATOM 4050 N N . TYR A 1 517 ? 54.69384 63.88243 42.35200 1.000 39.96239 517 TYR A N 1
ATOM 4051 C CA . TYR A 1 517 ? 53.62453 63.06695 41.79630 1.000 39.10820 517 TYR A CA 1
ATOM 4052 C C . TYR A 1 517 ? 52.36533 63.16545 42.66010 1.000 41.12664 517 TYR A C 1
ATOM 4053 O O . TYR A 1 517 ? 52.43072 63.18508 43.89460 1.000 41.72324 517 TYR A O 1
ATOM 4062 N N . LYS A 1 518 ? 51.21671 63.25549 42.00059 1.000 39.15647 518 LYS A N 1
ATOM 4063 C CA . LYS A 1 518 ? 49.91588 63.23770 42.65625 1.000 42.74521 518 LYS A CA 1
ATOM 4064 C C . LYS A 1 518 ? 49.32312 61.83776 42.50991 1.000 41.18989 518 LYS A C 1
ATOM 4065 O O . LYS A 1 518 ? 49.09442 61.37502 41.38787 1.000 41.52355 518 LYS A O 1
ATOM 4071 N N . TYR A 1 519 ? 49.10058 61.15724 43.63281 1.000 37.88494 519 TYR A N 1
ATOM 4072 C CA . TYR A 1 519 ? 48.62201 59.78242 43.58119 1.000 35.40594 519 TYR A CA 1
ATOM 4073 C C . TYR A 1 519 ? 47.17733 59.73811 43.10134 1.000 36.09840 519 TYR A C 1
ATOM 4074 O O . TYR A 1 519 ? 46.36232 60.59794 43.44730 1.000 39.19028 519 TYR A O 1
ATOM 4083 N N . ARG A 1 520 ? 46.85963 58.72739 42.29489 1.000 35.93347 520 ARG A N 1
ATOM 4084 C CA . ARG A 1 520 ? 45.49424 58.54832 41.80648 1.000 31.92692 520 ARG A CA 1
ATOM 4085 C C . ARG A 1 520 ? 44.60593 57.73724 42.74250 1.000 28.25713 520 ARG A C 1
ATOM 4086 O O . ARG A 1 520 ? 43.38497 57.74290 42.56404 1.000 32.04724 520 ARG A O 1
ATOM 4094 N N . SER A 1 521 ? 45.17519 57.02859 43.71599 1.000 31.45648 521 SER A N 1
ATOM 4095 C CA . SER A 1 521 ? 44.38152 56.14624 44.56655 1.000 30.07309 521 SER A CA 1
ATOM 4096 C C . SER A 1 521 ? 45.16511 55.83131 45.83786 1.000 26.82998 521 SER A C 1
ATOM 4097 O O . SER A 1 521 ? 46.37655 56.05881 45.92521 1.000 26.94601 521 SER A O 1
ATOM 4100 N N . LYS A 1 522 ? 44.45839 55.29460 46.83240 1.000 24.56209 522 LYS A N 1
ATOM 4101 C CA . LYS A 1 522 ? 45.15910 54.84907 48.03085 1.000 26.82457 522 LYS A CA 1
ATOM 4102 C C . LYS A 1 522 ? 46.08303 53.67864 47.70799 1.000 31.52428 522 LYS A C 1
ATOM 4103 O O . LYS A 1 522 ? 47.19310 53.58477 48.25291 1.000 30.82055 522 LYS A O 1
ATOM 4109 N N . LEU A 1 523 ? 45.63928 52.77697 46.81663 1.000 30.26671 523 LEU A N 1
ATOM 4110 C CA . LEU A 1 523 ? 46.45699 51.62455 46.45162 1.000 27.64121 523 LEU A CA 1
ATOM 4111 C C . LEU A 1 523 ? 47.77386 52.05465 45.81506 1.000 23.25469 523 LEU A C 1
ATOM 4112 O O . LEU A 1 523 ? 48.83348 51.50551 46.13892 1.000 22.78759 523 LEU A O 1
ATOM 4117 N N . GLU A 1 524 ? 47.73045 53.03702 44.90819 1.000 25.47836 524 GLU A N 1
ATOM 4118 C CA . GLU A 1 524 ? 48.96951 53.50107 44.29738 1.000 27.36111 524 GLU A CA 1
ATOM 4119 C C . GLU A 1 524 ? 49.91620 54.04839 45.34897 1.000 23.09602 524 GLU A C 1
ATOM 4120 O O . GLU A 1 524 ? 51.12768 53.81459 45.27943 1.000 26.26655 524 GLU A O 1
ATOM 4126 N N . GLN A 1 525 ? 49.37962 54.78198 46.33217 1.000 27.73665 525 GLN A N 1
ATOM 4127 C CA . GLN A 1 525 ? 50.22015 55.35663 47.37729 1.000 28.73163 525 GLN A CA 1
ATOM 4128 C C . GLN A 1 525 ? 50.80642 54.26346 48.26195 1.000 28.77263 525 GLN A C 1
ATOM 4129 O O . GLN A 1 525 ? 52.00257 54.27803 48.58177 1.000 25.63592 525 GLN A O 1
ATOM 4135 N N . LEU A 1 526 ? 49.96311 53.31807 48.68287 1.000 27.17764 526 LEU A N 1
ATOM 4136 C CA . LEU A 1 526 ? 50.44032 52.16639 49.43812 1.000 27.80078 526 LEU A CA 1
ATOM 4137 C C . LEU A 1 526 ? 51.64224 51.51262 48.74905 1.000 27.31747 526 LEU A C 1
ATOM 4138 O O . LEU A 1 526 ? 52.70825 51.33420 49.35559 1.000 28.24020 526 LEU A O 1
ATOM 4143 N N . GLU A 1 527 ? 51.50101 51.20289 47.46145 1.000 23.85879 527 GLU A N 1
ATOM 4144 C CA . GLU A 1 527 ? 52.56863 50.51361 46.74117 1.000 27.03288 527 GLU A CA 1
ATOM 4145 C C . GLU A 1 527 ? 53.80827 51.39622 46.58216 1.000 25.07728 527 GLU A C 1
ATOM 4146 O O . GLU A 1 527 ? 54.92903 50.95191 46.84929 1.000 27.16022 527 GLU A O 1
ATOM 4152 N N . ASN A 1 528 ? 53.63246 52.64331 46.11525 1.000 24.63079 528 ASN A N 1
ATOM 4153 C CA . ASN A 1 528 ? 54.79291 53.48039 45.80502 1.000 27.14745 528 ASN A CA 1
ATOM 4154 C C . ASN A 1 528 ? 55.55490 53.89627 47.06100 1.000 28.44796 528 ASN A C 1
ATOM 4155 O O . ASN A 1 528 ? 56.78407 54.04008 47.01659 1.000 25.56031 528 ASN A O 1
ATOM 4160 N N . GLU A 1 529 ? 54.86275 54.10453 48.18435 1.000 28.15753 529 GLU A N 1
ATOM 4161 C CA . GLU A 1 529 ? 55.58716 54.54553 49.37430 1.000 29.00504 529 GLU A CA 1
ATOM 4162 C C . GLU A 1 529 ? 56.38788 53.41894 50.01681 1.000 29.82886 529 GLU A C 1
ATOM 4163 O O . GLU A 1 529 ? 57.20942 53.69089 50.89171 1.000 29.28781 529 GLU A O 1
ATOM 4169 N N . ASN A 1 530 ? 56.21602 52.17440 49.56541 1.000 31.06059 530 ASN A N 1
ATOM 4170 C CA . ASN A 1 530 ? 57.06903 51.08183 50.01846 1.000 30.14044 530 ASN A CA 1
ATOM 4171 C C . ASN A 1 530 ? 58.41597 51.03532 49.30624 1.000 29.80866 530 ASN A C 1
ATOM 4172 O O . ASN A 1 530 ? 59.31572 50.33066 49.77011 1.000 30.06811 530 ASN A O 1
ATOM 4177 N N . TYR A 1 531 ? 58.58498 51.72956 48.18220 1.000 29.57183 531 TYR A N 1
ATOM 4178 C CA . TYR A 1 531 ? 59.85263 51.60319 47.48029 1.000 31.51133 531 TYR A CA 1
ATOM 4179 C C . TYR A 1 531 ? 60.94480 52.35434 48.23742 1.000 32.94382 531 TYR A C 1
ATOM 4180 O O . TYR A 1 531 ? 60.78712 53.52764 48.57758 1.000 31.81548 531 TYR A O 1
ATOM 4189 N N . ASP A 1 532 ? 62.05216 51.67668 48.48164 1.000 34.55091 532 ASP A N 1
ATOM 4190 C CA . ASP A 1 532 ? 63.22510 52.20143 49.17359 1.000 34.81553 532 ASP A CA 1
ATOM 4191 C C . ASP A 1 532 ? 64.44761 51.62523 48.47676 1.000 35.31413 532 ASP A C 1
ATOM 4192 O O . ASP A 1 532 ? 64.64367 50.40610 48.51579 1.000 36.23933 532 ASP A O 1
ATOM 4197 N N . PRO A 1 533 ? 65.28717 52.46300 47.84937 1.000 34.00089 533 PRO A N 1
ATOM 4198 C CA . PRO A 1 533 ? 66.45786 51.94005 47.11558 1.000 31.81964 533 PRO A CA 1
ATOM 4199 C C . PRO A 1 533 ? 67.34838 51.00645 47.92340 1.000 31.34420 533 PRO A C 1
ATOM 4200 O O . PRO A 1 533 ? 67.84246 50.01351 47.37788 1.000 27.81061 533 PRO A O 1
ATOM 4204 N N . SER A 1 534 ? 67.56424 51.28787 49.21051 1.000 32.71758 534 SER A N 1
ATOM 4205 C CA . SER A 1 534 ? 68.50306 50.48929 49.99149 1.000 35.11175 534 SER A CA 1
ATOM 4206 C C . SER A 1 534 ? 67.92361 49.15127 50.44001 1.000 35.92102 534 SER A C 1
ATOM 4207 O O . SER A 1 534 ? 68.67539 48.30723 50.93477 1.000 32.12499 534 SER A O 1
ATOM 4210 N N . GLN A 1 535 ? 66.62705 48.92122 50.24744 1.000 34.65408 535 GLN A N 1
ATOM 4211 C CA . GLN A 1 535 ? 65.95340 47.73234 50.76712 1.000 36.78451 535 GLN A CA 1
ATOM 4212 C C . GLN A 1 535 ? 65.52833 46.75680 49.66411 1.000 33.02329 535 GLN A C 1
ATOM 4213 O O . GLN A 1 535 ? 64.77213 45.81282 49.93112 1.000 31.36119 535 GLN A O 1
ATOM 4219 N N . PHE A 1 536 ? 65.98664 46.96250 48.43079 1.000 29.26694 536 PHE A N 1
ATOM 4220 C CA . PHE A 1 536 ? 65.63168 46.07737 47.32838 1.000 30.81209 536 PHE A CA 1
ATOM 4221 C C . PHE A 1 536 ? 66.85464 45.76632 46.46909 1.000 29.02061 536 PHE A C 1
ATOM 4222 O O . PHE A 1 536 ? 66.72489 45.56250 45.25894 1.000 27.19496 536 PHE A O 1
ATOM 4230 N N . VAL A 1 537 ? 68.04020 45.69802 47.08907 1.000 29.79794 537 VAL A N 1
ATOM 4231 C CA . VAL A 1 537 ? 69.30448 45.74387 46.35259 1.000 24.04346 537 VAL A CA 1
ATOM 4232 C C . VAL A 1 537 ? 69.44531 44.56805 45.39288 1.000 31.28940 537 VAL A C 1
ATOM 4233 O O . VAL A 1 537 ? 69.34992 43.39955 45.79312 1.000 31.25679 537 VAL A O 1
ATOM 4237 N N . GLY A 1 538 ? 69.74175 44.87427 44.12583 1.000 30.37264 538 GLY A N 1
ATOM 4238 C CA . GLY A 1 538 ? 70.17938 43.85729 43.19799 1.000 26.42784 538 GLY A CA 1
ATOM 4239 C C . GLY A 1 538 ? 69.10394 42.90945 42.72055 1.000 31.11556 538 GLY A C 1
ATOM 4240 O O . GLY A 1 538 ? 69.43374 41.89653 42.08713 1.000 27.70101 538 GLY A O 1
ATOM 4241 N N . ALA A 1 539 ? 67.83089 43.21452 42.99570 1.000 29.39272 539 ALA A N 1
ATOM 4242 C CA . ALA A 1 539 ? 66.72521 42.35774 42.57116 1.000 26.67850 539 ALA A CA 1
ATOM 4243 C C . ALA A 1 539 ? 66.59538 42.35526 41.05186 1.000 24.92317 539 ALA A C 1
ATOM 4244 O O . ALA A 1 539 ? 66.65001 43.41336 40.42186 1.000 29.06987 539 ALA A O 1
ATOM 4246 N N . PRO A 1 540 ? 66.37729 41.19667 40.43933 1.000 26.81102 540 PRO A N 1
ATOM 4247 C CA . PRO A 1 540 ? 66.22511 41.15457 38.98028 1.000 27.84256 540 PRO A CA 1
ATOM 4248 C C . PRO A 1 540 ? 64.96425 41.87240 38.51925 1.000 27.34727 540 PRO A C 1
ATOM 4249 O O . PRO A 1 540 ? 63.97247 41.97410 39.24989 1.000 23.79386 540 PRO A O 1
ATOM 4253 N N . VAL A 1 541 ? 65.02380 42.40394 37.29625 1.000 25.36245 541 VAL A N 1
ATOM 4254 C CA . VAL A 1 541 ? 63.86539 42.99887 36.63493 1.000 25.13755 541 VAL A CA 1
ATOM 4255 C C . VAL A 1 541 ? 63.43665 42.07818 35.50409 1.000 29.77559 541 VAL A C 1
ATOM 4256 O O . VAL A 1 541 ? 64.20321 41.84714 34.55791 1.000 32.48770 541 VAL A O 1
ATOM 4260 N N . GLY A 1 542 ? 62.21844 41.56733 35.58368 1.000 24.15446 542 GLY A N 1
ATOM 4261 C CA . GLY A 1 542 ? 61.62769 40.80662 34.49026 1.000 27.81835 542 GLY A CA 1
ATOM 4262 C C . GLY A 1 542 ? 60.42901 41.54654 33.93646 1.000 26.11345 542 GLY A C 1
ATOM 4263 O O . GLY A 1 542 ? 59.69353 42.18928 34.68869 1.000 28.50781 542 GLY A O 1
ATOM 4264 N N . LEU A 1 543 ? 60.23327 41.44657 32.62638 1.000 23.70462 543 LEU A N 1
ATOM 4265 C CA . LEU A 1 543 ? 59.16704 42.16400 31.93828 1.000 22.04847 543 LEU A CA 1
ATOM 4266 C C . LEU A 1 543 ? 58.26012 41.17287 31.21495 1.000 23.82027 543 LEU A C 1
ATOM 4267 O O . LEU A 1 543 ? 58.61659 40.00627 31.02149 1.000 29.16101 543 LEU A O 1
ATOM 4272 N N . GLN A 1 544 ? 57.09368 41.65094 30.77470 1.000 22.73049 544 GLN A N 1
ATOM 4273 C CA . GLN A 1 544 ? 56.10042 40.80705 30.12286 1.000 26.82474 544 GLN A CA 1
ATOM 4274 C C . GLN A 1 544 ? 55.99857 41.10548 28.63129 1.000 23.99635 544 GLN A C 1
ATOM 4275 O O . GLN A 1 544 ? 55.95579 42.27006 28.21725 1.000 28.23501 544 GLN A O 1
ATOM 4281 N N . LEU A 1 545 ? 55.91776 40.03958 27.84158 1.000 22.01341 545 LEU A N 1
ATOM 4282 C CA . LEU A 1 545 ? 55.62576 40.09682 26.41132 1.000 23.35969 545 LEU A CA 1
ATOM 4283 C C . LEU A 1 545 ? 54.33134 39.32554 26.14141 1.000 22.87426 545 LEU A C 1
ATOM 4284 O O . LEU A 1 545 ? 54.28553 38.09928 26.29417 1.000 23.85496 545 LEU A O 1
ATOM 4289 N N . SER A 1 546 ? 53.28119 40.03731 25.74426 1.000 23.77165 546 SER A N 1
ATOM 4290 C CA . SER A 1 546 ? 51.97229 39.44953 25.48396 1.000 26.45984 546 SER A CA 1
ATOM 4291 C C . SER A 1 546 ? 51.66100 39.42973 23.98779 1.000 30.65834 546 SER A C 1
ATOM 4292 O O . SER A 1 546 ? 51.87804 40.42309 23.29013 1.000 29.05876 546 SER A O 1
ATOM 4295 N N . GLY A 1 547 ? 51.11867 38.30673 23.50634 1.000 27.22952 547 GLY A N 1
ATOM 4296 C CA . GLY A 1 547 ? 50.66947 38.17331 22.14159 1.000 25.83584 547 GLY A CA 1
ATOM 4297 C C . GLY A 1 547 ? 49.16392 37.99279 22.04268 1.000 29.44271 547 GLY A C 1
ATOM 4298 O O . GLY A 1 547 ? 48.45310 37.91655 23.04088 1.000 28.77634 547 GLY A O 1
ATOM 4299 N N . LYS A 1 548 ? 48.68317 37.94072 20.79626 1.000 26.53965 548 LYS A N 1
ATOM 4300 C CA . LYS A 1 548 ? 47.27008 37.67835 20.56812 1.000 29.39992 548 LYS A CA 1
ATOM 4301 C C . LYS A 1 548 ? 46.90745 36.25805 21.01350 1.000 25.28598 548 LYS A C 1
ATOM 4302 O O . LYS A 1 548 ? 47.75798 35.36738 21.10631 1.000 21.92748 548 LYS A O 1
ATOM 4308 N N . ARG A 1 549 ? 45.61514 36.05403 21.27800 1.000 24.09292 549 ARG A N 1
ATOM 4309 C CA . ARG A 1 549 ? 45.14371 34.79457 21.85196 1.000 26.37195 549 ARG A CA 1
ATOM 4310 C C . ARG A 1 549 ? 45.46195 33.61750 20.94029 1.000 25.42781 549 ARG A C 1
ATOM 4311 O O . ARG A 1 549 ? 45.18390 33.65789 19.73617 1.000 30.64370 549 ARG A O 1
ATOM 4319 N N . TYR A 1 550 ? 46.03681 32.57033 21.53156 1.000 23.34193 550 TYR A N 1
ATOM 4320 C CA . TYR A 1 550 ? 46.41732 31.31392 20.88125 1.000 26.46674 550 TYR A CA 1
ATOM 4321 C C . TYR A 1 550 ? 47.60145 31.46338 19.93831 1.000 28.79807 550 TYR A C 1
ATOM 4322 O O . TYR A 1 550 ? 47.88770 30.55445 19.15670 1.000 28.28587 550 TYR A O 1
ATOM 4331 N N . PHE A 1 551 ? 48.31806 32.58045 20.01725 1.000 25.72973 551 PHE A N 1
ATOM 4332 C CA . PHE A 1 551 ? 49.58073 32.74403 19.30019 1.000 29.20319 551 PHE A CA 1
ATOM 4333 C C . PHE A 1 551 ? 50.77601 32.58306 20.23400 1.000 25.62893 551 PHE A C 1
ATOM 4334 O O . PHE A 1 551 ? 51.78042 33.28784 20.09849 1.000 28.23167 551 PHE A O 1
ATOM 4342 N N . ASP A 1 552 ? 50.65889 31.66316 21.20618 1.000 25.06283 552 ASP A N 1
ATOM 4343 C CA . ASP A 1 552 ? 51.73805 31.36311 22.15192 1.000 26.57537 552 ASP A CA 1
ATOM 4344 C C . ASP A 1 552 ? 53.05963 31.06746 21.45111 1.000 28.85902 552 ASP A C 1
ATOM 4345 O O . ASP A 1 552 ? 54.13716 31.41349 21.95837 1.000 25.19120 552 ASP A O 1
ATOM 4350 N N . GLU A 1 553 ? 52.99596 30.36234 20.32189 1.000 26.53594 553 GLU A N 1
ATOM 4351 C CA . GLU A 1 553 ? 54.21083 29.95507 19.62540 1.000 30.40196 553 GLU A CA 1
ATOM 4352 C C . GLU A 1 553 ? 55.01253 31.17142 19.18698 1.000 26.68587 553 GLU A C 1
ATOM 4353 O O . GLU A 1 553 ? 56.22755 31.23405 19.39555 1.000 29.03484 553 GLU A O 1
ATOM 4359 N N . GLU A 1 554 ? 54.33390 32.17247 18.62326 1.000 24.87125 554 GLU A N 1
ATOM 4360 C CA . GLU A 1 554 ? 55.00666 33.40892 18.23380 1.000 29.40541 554 GLU A CA 1
ATOM 4361 C C . GLU A 1 554 ? 55.56569 34.15117 19.44340 1.000 32.25510 554 GLU A C 1
ATOM 4362 O O . GLU A 1 554 ? 56.62624 34.78619 19.34595 1.000 30.30659 554 GLU A O 1
ATOM 4368 N N . VAL A 1 555 ? 54.86586 34.09745 20.58381 1.000 30.12339 555 VAL A N 1
ATOM 4369 C CA . VAL A 1 555 ? 55.35219 34.77586 21.78164 1.000 26.50988 555 VAL A CA 1
ATOM 4370 C C . VAL A 1 555 ? 56.72171 34.23938 22.16122 1.000 26.80249 555 VAL A C 1
ATOM 4371 O O . VAL A 1 555 ? 57.66814 35.00419 22.36786 1.000 25.97567 555 VAL A O 1
ATOM 4375 N N . LEU A 1 556 ? 56.85039 32.90875 22.23626 1.000 32.30217 556 LEU A N 1
ATOM 4376 C CA . LEU A 1 556 ? 58.12143 32.30135 22.62516 1.000 28.94288 556 LEU A CA 1
ATOM 4377 C C . LEU A 1 556 ? 59.19402 32.53629 21.57009 1.000 33.64240 556 LEU A C 1
ATOM 4378 O O . LEU A 1 556 ? 60.36602 32.74659 21.90689 1.000 31.70049 556 LEU A O 1
ATOM 4383 N N . ALA A 1 557 ? 58.81713 32.48313 20.28877 1.000 33.39114 557 ALA A N 1
ATOM 4384 C CA . ALA A 1 557 ? 59.79350 32.69189 19.22487 1.000 34.47062 557 ALA A CA 1
ATOM 4385 C C . ALA A 1 557 ? 60.38493 34.09190 19.30654 1.000 33.51655 557 ALA A C 1
ATOM 4386 O O . ALA A 1 557 ? 61.60545 34.27083 19.21789 1.000 35.99781 557 ALA A O 1
ATOM 4388 N N . ALA A 1 558 ? 59.52693 35.10006 19.48288 1.000 32.85848 558 ALA A N 1
ATOM 4389 C CA . ALA A 1 558 ? 60.01018 36.46692 19.63366 1.000 30.03702 558 ALA A CA 1
ATOM 4390 C C . ALA A 1 558 ? 60.71262 36.65602 20.96880 1.000 36.04125 558 ALA A C 1
ATOM 4391 O O . ALA A 1 558 ? 61.70515 37.38921 21.05710 1.000 36.17739 558 ALA A O 1
ATOM 4393 N N . GLY A 1 559 ? 60.21229 36.01329 22.02418 1.000 32.79911 559 GLY A N 1
ATOM 4394 C CA . GLY A 1 559 ? 60.93552 36.03894 23.28090 1.000 30.50000 559 GLY A CA 1
ATOM 4395 C C . GLY A 1 559 ? 62.36093 35.55497 23.11579 1.000 33.99434 559 GLY A C 1
ATOM 4396 O O . GLY A 1 559 ? 63.28963 36.10809 23.70797 1.000 34.68572 559 GLY A O 1
ATOM 4397 N N . LYS A 1 560 ? 62.55499 34.53767 22.27755 1.000 31.26295 560 LYS A N 1
ATOM 4398 C CA . LYS A 1 560 ? 63.89060 34.00252 22.04782 1.000 35.27915 560 LYS A CA 1
ATOM 4399 C C . LYS A 1 560 ? 64.78196 35.02184 21.34005 1.000 36.22171 560 LYS A C 1
ATOM 4400 O O . LYS A 1 560 ? 65.94825 35.19904 21.70956 1.000 38.21756 560 LYS A O 1
ATOM 4406 N N . ALA A 1 561 ? 64.24255 35.71903 20.33716 1.000 37.44317 561 ALA A N 1
ATOM 4407 C CA . ALA A 1 561 ? 64.98862 36.79323 19.68565 1.000 36.40452 561 ALA A CA 1
ATOM 4408 C C . ALA A 1 561 ? 65.36997 37.89245 20.66929 1.000 39.50903 561 ALA A C 1
ATOM 4409 O O . ALA A 1 561 ? 66.49970 38.39840 20.63364 1.000 37.95604 561 ALA A O 1
ATOM 4411 N N . ILE A 1 562 ? 64.43859 38.27740 21.55441 1.000 36.54030 562 ILE A N 1
ATOM 4412 C CA . ILE A 1 562 ? 64.65607 39.42667 22.43458 1.000 35.17362 562 ILE A CA 1
ATOM 4413 C C . ILE A 1 562 ? 65.70139 39.10390 23.49280 1.000 33.92553 562 ILE A C 1
ATOM 4414 O O . ILE A 1 562 ? 66.56375 39.93285 23.80644 1.000 33.24049 562 ILE A O 1
ATOM 4419 N N . VAL A 1 563 ? 65.63436 37.90322 24.06941 1.000 35.65863 563 VAL A N 1
ATOM 4420 C CA . VAL A 1 563 ? 66.60795 37.49753 25.07698 1.000 36.54715 563 VAL A CA 1
ATOM 4421 C C . VAL A 1 563 ? 67.99792 37.39502 24.46046 1.000 41.41288 563 VAL A C 1
ATOM 4422 O O . VAL A 1 563 ? 69.01214 37.66082 25.12727 1.000 41.96069 563 VAL A O 1
ATOM 4426 N N . ASP A 1 564 ? 68.07389 37.02427 23.17999 1.000 39.13852 564 ASP A N 1
ATOM 4427 C CA . ASP A 1 564 ? 69.36816 36.98479 22.50888 1.000 43.48008 564 ASP A CA 1
ATOM 4428 C C . ASP A 1 564 ? 69.85830 38.39171 22.18995 1.000 37.50915 564 ASP A C 1
ATOM 4429 O O . ASP A 1 564 ? 71.03194 38.70410 22.40722 1.000 43.75438 564 ASP A O 1
ATOM 4434 N N . LEU A 1 565 ? 68.96674 39.26451 21.71436 1.000 36.73208 565 LEU A N 1
ATOM 4435 C CA . LEU A 1 565 ? 69.32586 40.66722 21.54157 1.000 35.09263 565 LEU A CA 1
ATOM 4436 C C . LEU A 1 565 ? 69.88792 41.26884 22.82821 1.000 40.65935 565 LEU A C 1
ATOM 4437 O O . LEU A 1 565 ? 70.83234 42.06799 22.78797 1.000 40.34368 565 LEU A O 1
ATOM 4442 N N . LEU A 1 566 ? 69.32909 40.88954 23.98145 1.000 34.36340 566 LEU A N 1
ATOM 4443 C CA . LEU A 1 566 ? 69.72317 41.47745 25.25549 1.000 34.17839 566 LEU A CA 1
ATOM 4444 C C . LEU A 1 566 ? 70.90596 40.77924 25.91022 1.000 35.88709 566 LEU A C 1
ATOM 4445 O O . LEU A 1 566 ? 71.36531 41.23387 26.95941 1.000 39.97833 566 LEU A O 1
ATOM 4450 N N . GLY A 1 567 ? 71.38574 39.67855 25.34842 1.000 38.81773 567 GLY A N 1
ATOM 4451 C CA . GLY A 1 567 ? 72.49127 38.96407 25.95210 1.000 34.05784 567 GLY A CA 1
ATOM 4452 C C . GLY A 1 567 ? 72.16207 38.25866 27.24967 1.000 39.80062 567 GLY A C 1
ATOM 4453 O O . GLY A 1 567 ? 73.05937 38.04779 28.07382 1.000 38.35996 567 GLY A O 1
ATOM 4454 N N . VAL A 1 568 ? 70.90812 37.86399 27.45235 1.000 33.87080 568 VAL A N 1
ATOM 4455 C CA . VAL A 1 568 ? 70.51369 37.24359 28.71310 1.000 36.25563 568 VAL A CA 1
ATOM 4456 C C . VAL A 1 568 ? 70.91751 35.77202 28.70391 1.000 34.52863 568 VAL A C 1
ATOM 4457 O O . VAL A 1 568 ? 70.44130 34.98954 27.87354 1.000 40.00105 568 VAL A O 1
ATOM 4461 N N . ASP A 1 569 ? 71.80354 35.39260 29.62486 1.000 34.48087 569 ASP A N 1
ATOM 4462 C CA . ASP A 1 569 ? 72.22220 34.00002 29.80151 1.000 40.39995 569 ASP A CA 1
ATOM 4463 C C . ASP A 1 569 ? 72.13801 33.70117 31.29694 1.000 35.15953 569 ASP A C 1
ATOM 4464 O O . ASP A 1 569 ? 73.04727 34.04890 32.05302 1.000 35.80904 569 ASP A O 1
ATOM 4469 N N . LEU A 1 570 ? 71.04404 33.06144 31.71872 1.000 34.24606 570 LEU A N 1
ATOM 4470 C CA . LEU A 1 570 ? 70.79498 32.77748 33.12778 1.000 35.90044 570 LEU A CA 1
ATOM 4471 C C . LEU A 1 570 ? 71.62818 31.62597 33.64849 1.000 29.72685 570 LEU A C 1
ATOM 4472 O O . LEU A 1 570 ? 71.70296 31.44024 34.86985 1.000 28.88461 570 LEU A O 1
ATOM 4477 N N . TYR A 1 571 ? 72.24572 30.85814 32.75959 1.000 36.31925 571 TYR A N 1
ATOM 4478 C CA . TYR A 1 571 ? 73.20949 29.83447 33.14666 1.000 39.77296 571 TYR A CA 1
ATOM 4479 C C . TYR A 1 571 ? 74.57828 30.46963 33.40991 1.000 37.49964 571 TYR A C 1
ATOM 4480 O O . TYR A 1 571 ? 75.53330 29.77272 33.75268 1.000 42.40891 571 TYR A O 1
ATOM 4489 N N . VAL B 1 3 ? -1.88211 12.42991 30.42526 1.000 53.51699 3 VAL B N 1
ATOM 4490 C CA . VAL B 1 3 ? -0.83052 13.38175 30.81040 1.000 53.39720 3 VAL B CA 1
ATOM 4491 C C . VAL B 1 3 ? -0.92969 14.66415 29.98315 1.000 51.55084 3 VAL B C 1
ATOM 4492 O O . VAL B 1 3 ? -0.96344 14.61386 28.75423 1.000 56.20823 3 VAL B O 1
ATOM 4496 N N . SER B 1 4 ? -0.99014 15.81620 30.64991 1.000 57.98952 4 SER B N 1
ATOM 4497 C CA . SER B 1 4 ? -1.09518 17.10049 29.96644 1.000 54.83640 4 SER B CA 1
ATOM 4498 C C . SER B 1 4 ? 0.09988 17.97518 30.33484 1.000 52.27319 4 SER B C 1
ATOM 4499 O O . SER B 1 4 ? 0.69956 17.81830 31.40617 1.000 49.88370 4 SER B O 1
ATOM 4502 N N . TYR B 1 5 ? 0.43824 18.91120 29.43813 1.000 49.08698 5 TYR B N 1
ATOM 4503 C CA . TYR B 1 5 ? 1.64323 19.70560 29.63336 1.000 44.38064 5 TYR B CA 1
ATOM 4504 C C . TYR B 1 5 ? 1.52163 20.67283 30.80214 1.000 45.60749 5 TYR B C 1
ATOM 4505 O O . TYR B 1 5 ? 2.55097 21.08806 31.34274 1.000 41.78456 5 TYR B O 1
ATOM 4514 N N . GLU B 1 6 ? 0.29659 21.01548 31.21945 1.000 44.76338 6 GLU B N 1
ATOM 4515 C CA . GLU B 1 6 ? 0.11029 21.91954 32.35605 1.000 45.57416 6 GLU B CA 1
ATOM 4516 C C . GLU B 1 6 ? 0.69971 21.35364 33.64322 1.000 40.28402 6 GLU B C 1
ATOM 4517 O O . GLU B 1 6 ? 1.03392 22.11866 34.55556 1.000 42.54907 6 GLU B O 1
ATOM 4523 N N . THR B 1 7 ? 0.82483 20.02275 33.74023 1.000 44.92727 7 THR B N 1
ATOM 4524 C CA . THR B 1 7 ? 1.40480 19.38463 34.92623 1.000 46.05222 7 THR B CA 1
ATOM 4525 C C . THR B 1 7 ? 2.76460 19.97334 35.28658 1.000 42.54159 7 THR B C 1
ATOM 4526 O O . THR B 1 7 ? 3.09618 20.11080 36.46650 1.000 45.08698 7 THR B O 1
ATOM 4530 N N . PHE B 1 8 ? 3.55433 20.34937 34.28008 1.000 40.90722 8 PHE B N 1
ATOM 4531 C CA . PHE B 1 8 ? 4.95199 20.73673 34.44254 1.000 36.79975 8 PHE B CA 1
ATOM 4532 C C . PHE B 1 8 ? 5.16871 22.21733 34.73673 1.000 35.82145 8 PHE B C 1
ATOM 4533 O O . PHE B 1 8 ? 6.32105 22.62668 34.91835 1.000 36.85054 8 PHE B O 1
ATOM 4541 N N . LEU B 1 9 ? 4.12268 23.03274 34.77742 1.000 32.95783 9 LEU B N 1
ATOM 4542 C CA . LEU B 1 9 ? 4.30304 24.48663 34.75781 1.000 35.91321 9 LEU B CA 1
ATOM 4543 C C . LEU B 1 9 ? 4.30232 25.07907 36.15879 1.000 35.43780 9 LEU B C 1
ATOM 4544 O O . LEU B 1 9 ? 3.63489 26.07885 36.41932 1.000 34.23979 9 LEU B O 1
ATOM 4549 N N . ASN B 1 10 ? 5.08715 24.50747 37.07072 1.000 37.46274 10 ASN B N 1
ATOM 4550 C CA . ASN B 1 10 ? 5.08588 24.93709 38.46695 1.000 40.21477 10 ASN B CA 1
ATOM 4551 C C . ASN B 1 10 ? 6.38551 25.61413 38.88516 1.000 38.02497 10 ASN B C 1
ATOM 4552 O O . ASN B 1 10 ? 6.70741 25.62549 40.07654 1.000 41.90567 10 ASN B O 1
ATOM 4557 N N . LYS B 1 11 ? 7.13194 26.19638 37.94262 1.000 31.44704 11 LYS B N 1
ATOM 4558 C CA . LYS B 1 11 ? 8.45606 26.73568 38.24452 1.000 29.61043 11 LYS B CA 1
ATOM 4559 C C . LYS B 1 11 ? 8.59086 28.23570 38.00172 1.000 32.65686 11 LYS B C 1
ATOM 4560 O O . LYS B 1 11 ? 9.45559 28.86672 38.61477 1.000 30.94109 11 LYS B O 1
ATOM 4566 N N . ASP B 1 12 ? 7.79733 28.80518 37.09381 1.000 29.39246 12 ASP B N 1
ATOM 4567 C CA . ASP B 1 12 ? 7.71530 30.24491 36.87002 1.000 28.94261 12 ASP B CA 1
ATOM 4568 C C . ASP B 1 12 ? 6.22750 30.57460 36.91154 1.000 31.02965 12 ASP B C 1
ATOM 4569 O O . ASP B 1 12 ? 5.45389 30.03963 36.08721 1.000 31.82107 12 ASP B O 1
ATOM 4574 N N . PRO B 1 13 ? 5.76848 31.40102 37.85347 1.000 32.06689 13 PRO B N 1
ATOM 4575 C CA . PRO B 1 13 ? 4.33741 31.76861 37.87728 1.000 30.71767 13 PRO B CA 1
ATOM 4576 C C . PRO B 1 13 ? 3.85653 32.48061 36.61674 1.000 34.45890 13 PRO B C 1
ATOM 4577 O O . PRO B 1 13 ? 2.64906 32.49629 36.36574 1.000 32.40796 13 PRO B O 1
ATOM 4581 N N . LEU B 1 14 ? 4.75177 33.08930 35.83329 1.000 35.23750 14 LEU B N 1
ATOM 4582 C CA . LEU B 1 14 ? 4.41244 33.69421 34.53235 1.000 38.96656 14 LEU B CA 1
ATOM 4583 C C . LEU B 1 14 ? 3.42989 34.86439 34.66393 1.000 40.80087 14 LEU B C 1
ATOM 4584 O O . LEU B 1 14 ? 2.61876 35.10953 33.76606 1.000 37.83963 14 LEU B O 1
ATOM 4589 N N . ASP B 1 15 ? 3.50454 35.62468 35.75715 1.000 42.60295 15 ASP B N 1
ATOM 4590 C CA . ASP B 1 15 ? 2.51969 36.67004 36.01111 1.000 44.31154 15 ASP B CA 1
ATOM 4591 C C . ASP B 1 15 ? 3.03973 38.08241 35.77551 1.000 43.18712 15 ASP B C 1
ATOM 4592 O O . ASP B 1 15 ? 2.25956 39.03200 35.87522 1.000 42.81077 15 ASP B O 1
ATOM 4597 N N . LYS B 1 16 ? 4.31915 38.25441 35.44380 1.000 44.33739 16 LYS B N 1
ATOM 4598 C CA . LYS B 1 16 ? 4.85569 39.57706 35.14245 1.000 44.35937 16 LYS B CA 1
ATOM 4599 C C . LYS B 1 16 ? 5.39246 39.64750 33.71803 1.000 39.33690 16 LYS B C 1
ATOM 4600 O O . LYS B 1 16 ? 6.36693 40.35264 33.44938 1.000 37.54100 16 LYS B O 1
ATOM 4606 N N . TYR B 1 17 ? 4.77134 38.92428 32.79090 1.000 39.88568 17 TYR B N 1
ATOM 4607 C CA . TYR B 1 17 ? 5.18698 38.93958 31.39367 1.000 33.74248 17 TYR B CA 1
ATOM 4608 C C . TYR B 1 17 ? 4.22393 39.71903 30.50644 1.000 38.11513 17 TYR B C 1
ATOM 4609 O O . TYR B 1 17 ? 4.62823 40.69433 29.86241 1.000 35.86625 17 TYR B O 1
ATOM 4618 N N . GLU B 1 18 ? 2.96080 39.29432 30.42507 1.000 37.83650 18 GLU B N 1
ATOM 4619 C CA . GLU B 1 18 ? 2.06863 39.74700 29.36753 1.000 41.14845 18 GLU B CA 1
ATOM 4620 C C . GLU B 1 18 ? 0.92876 40.60602 29.91089 1.000 43.92252 18 GLU B C 1
ATOM 4621 O O . GLU B 1 18 ? 0.44031 40.40503 31.02787 1.000 39.64596 18 GLU B O 1
ATOM 4627 N N . ASP B 1 19 ? 0.52089 41.57361 29.08514 1.000 47.44555 19 ASP B N 1
ATOM 4628 C CA . ASP B 1 19 ? -0.54549 42.52559 29.39165 1.000 43.99133 19 ASP B CA 1
ATOM 4629 C C . ASP B 1 19 ? -1.18005 42.87655 28.05461 1.000 45.12874 19 ASP B C 1
ATOM 4630 O O . ASP B 1 19 ? -0.58808 43.62491 27.26722 1.000 41.78806 19 ASP B O 1
ATOM 4635 N N . SER B 1 20 ? -2.37958 42.34254 27.80702 1.000 42.39255 20 SER B N 1
ATOM 4636 C CA . SER B 1 20 ? -2.97628 42.44353 26.47966 1.000 45.12364 20 SER B CA 1
ATOM 4637 C C . SER B 1 20 ? -3.24736 43.89161 26.08732 1.000 44.90532 20 SER B C 1
ATOM 4638 O O . SER B 1 20 ? -3.07443 44.26921 24.92227 1.000 41.12490 20 SER B O 1
ATOM 4641 N N . GLU B 1 21 ? -3.65819 44.72049 27.04668 1.000 44.43127 21 GLU B N 1
ATOM 4642 C CA . GLU B 1 21 ? -4.05002 46.08498 26.71721 1.000 44.96851 21 GLU B CA 1
ATOM 4643 C C . GLU B 1 21 ? -2.84344 46.91509 26.30277 1.000 47.62289 21 GLU B C 1
ATOM 4644 O O . GLU B 1 21 ? -2.89487 47.64311 25.29742 1.000 44.03735 21 GLU B O 1
ATOM 4650 N N . ILE B 1 22 ? -1.73785 46.79703 27.04580 1.000 39.90174 22 ILE B N 1
ATOM 4651 C CA . ILE B 1 22 ? -0.52007 47.51884 26.67863 1.000 42.44832 22 ILE B CA 1
ATOM 4652 C C . ILE B 1 22 ? -0.00375 47.04489 25.32217 1.000 41.08826 22 ILE B C 1
ATOM 4653 O O . ILE B 1 22 ? 0.31144 47.85431 24.43871 1.000 39.75722 22 ILE B O 1
ATOM 4658 N N . TYR B 1 23 ? 0.08129 45.72465 25.13564 1.000 37.70427 23 TYR B N 1
ATOM 4659 C CA . TYR B 1 23 ? 0.60073 45.18510 23.88346 1.000 37.79399 23 TYR B CA 1
ATOM 4660 C C . TYR B 1 23 ? -0.23063 45.67014 22.70045 1.000 40.16432 23 TYR B C 1
ATOM 4661 O O . TYR B 1 23 ? 0.31630 46.14228 21.69337 1.000 36.97160 23 TYR B O 1
ATOM 4670 N N . THR B 1 24 ? -1.56406 45.57857 22.82369 1.000 40.89767 24 THR B N 1
ATOM 4671 C CA . THR B 1 24 ? -2.46793 45.98702 21.74787 1.000 41.43733 24 THR B CA 1
ATOM 4672 C C . THR B 1 24 ? -2.24999 47.44441 21.36451 1.000 40.32807 24 THR B C 1
ATOM 4673 O O . THR B 1 24 ? -2.15491 47.77471 20.17837 1.000 40.65868 24 THR B O 1
ATOM 4677 N N . LYS B 1 25 ? -2.12464 48.32272 22.35813 1.000 41.15634 25 LYS B N 1
ATOM 4678 C CA . LYS B 1 25 ? -2.04614 49.75871 22.10966 1.000 43.37306 25 LYS B CA 1
ATOM 4679 C C . LYS B 1 25 ? -0.68318 50.19607 21.57180 1.000 45.74634 25 LYS B C 1
ATOM 4680 O O . LYS B 1 25 ? -0.61413 50.99441 20.63149 1.000 46.96046 25 LYS B O 1
ATOM 4686 N N . GLU B 1 26 ? 0.41122 49.71054 22.15733 1.000 43.84238 26 GLU B N 1
ATOM 4687 C CA . GLU B 1 26 ? 1.72726 50.28685 21.88472 1.000 44.58500 26 GLU B CA 1
ATOM 4688 C C . GLU B 1 26 ? 2.54250 49.53458 20.84317 1.000 40.67882 26 GLU B C 1
ATOM 4689 O O . GLU B 1 26 ? 3.42394 50.13504 20.21736 1.000 43.93476 26 GLU B O 1
ATOM 4695 N N . TRP B 1 27 ? 2.29111 48.24334 20.65073 1.000 38.51237 27 TRP B N 1
ATOM 4696 C CA . TRP B 1 27 ? 3.22940 47.38651 19.93831 1.000 39.07665 27 TRP B CA 1
ATOM 4697 C C . TRP B 1 27 ? 2.60629 46.71045 18.73051 1.000 35.90242 27 TRP B C 1
ATOM 4698 O O . TRP B 1 27 ? 3.19612 46.74598 17.64574 1.000 34.37398 27 TRP B O 1
ATOM 4709 N N . LEU B 1 28 ? 1.43375 46.09654 18.89369 1.000 33.14355 28 LEU B N 1
ATOM 4710 C CA . LEU B 1 28 ? 0.74142 45.46339 17.77389 1.000 36.54814 28 LEU B CA 1
ATOM 4711 C C . LEU B 1 28 ? 0.70856 46.31336 16.50772 1.000 36.94795 28 LEU B C 1
ATOM 4712 O O . LEU B 1 28 ? 0.90520 45.74521 15.42080 1.000 38.00091 28 LEU B O 1
ATOM 4717 N N . PRO B 1 29 ? 0.49492 47.64218 16.55853 1.000 36.19858 29 PRO B N 1
ATOM 4718 C CA . PRO B 1 29 ? 0.58764 48.42796 15.31278 1.000 39.03496 29 PRO B CA 1
ATOM 4719 C C . PRO B 1 29 ? 1.91272 48.26122 14.59700 1.000 36.73506 29 PRO B C 1
ATOM 4720 O O . PRO B 1 29 ? 1.93097 48.18060 13.36451 1.000 32.74394 29 PRO B O 1
ATOM 4724 N N . LYS B 1 30 ? 3.02111 48.19534 15.34188 1.000 32.65017 30 LYS B N 1
ATOM 4725 C CA . LYS B 1 30 ? 4.32682 47.99470 14.72475 1.000 31.14758 30 LYS B CA 1
ATOM 4726 C C . LYS B 1 30 ? 4.43743 46.60192 14.11597 1.000 32.52874 30 LYS B C 1
ATOM 4727 O O . LYS B 1 30 ? 4.98027 46.44367 13.01734 1.000 34.51017 30 LYS B O 1
ATOM 4733 N N . VAL B 1 31 ? 3.90069 45.58541 14.79711 1.000 29.32717 31 VAL B N 1
ATOM 4734 C CA . VAL B 1 31 ? 3.91021 44.23540 14.24050 1.000 31.00573 31 VAL B CA 1
ATOM 4735 C C . VAL B 1 31 ? 3.12645 44.18105 12.93378 1.000 33.90224 31 VAL B C 1
ATOM 4736 O O . VAL B 1 31 ? 3.57040 43.56621 11.95110 1.000 28.08614 31 VAL B O 1
ATOM 4740 N N . GLU B 1 32 ? 1.94041 44.80106 12.90363 1.000 32.52030 32 GLU B N 1
ATOM 4741 C CA . GLU B 1 32 ? 1.12504 44.74166 11.69168 1.000 33.37522 32 GLU B CA 1
ATOM 4742 C C . GLU B 1 32 ? 1.83132 45.40479 10.51227 1.000 32.30051 32 GLU B C 1
ATOM 4743 O O . GLU B 1 32 ? 1.84395 44.85721 9.40130 1.000 33.48332 32 GLU B O 1
ATOM 4749 N N . LYS B 1 33 ? 2.45099 46.56816 10.73988 1.000 31.27695 33 LYS B N 1
ATOM 4750 C CA . LYS B 1 33 ? 3.28787 47.18406 9.71075 1.000 32.44299 33 LYS B CA 1
ATOM 4751 C C . LYS B 1 33 ? 4.39313 46.23223 9.23964 1.000 36.56777 33 LYS B C 1
ATOM 4752 O O . LYS B 1 33 ? 4.71743 46.18256 8.04655 1.000 35.60369 33 LYS B O 1
ATOM 4758 N N . TYR B 1 34 ? 4.97933 45.46154 10.16366 1.000 32.56448 34 TYR B N 1
ATOM 4759 C CA . TYR B 1 34 ? 6.01743 44.50170 9.79611 1.000 32.07006 34 TYR B CA 1
ATOM 4760 C C . TYR B 1 34 ? 5.43309 43.34802 8.98925 1.000 33.43070 34 TYR B C 1
ATOM 4761 O O . TYR B 1 34 ? 6.05497 42.86563 8.03166 1.000 32.28037 34 TYR B O 1
ATOM 4770 N N . ARG B 1 35 ? 4.23669 42.89558 9.36258 1.000 29.77213 35 ARG B N 1
ATOM 4771 C CA . ARG B 1 35 ? 3.55531 41.86789 8.58874 1.000 31.37460 35 ARG B CA 1
ATOM 4772 C C . ARG B 1 35 ? 3.21468 42.36031 7.18745 1.000 35.68049 35 ARG B C 1
ATOM 4773 O O . ARG B 1 35 ? 3.23998 41.57832 6.22817 1.000 33.93230 35 ARG B O 1
ATOM 4781 N N . GLN B 1 36 ? 2.86581 43.64917 7.05039 1.000 33.38301 36 GLN B N 1
ATOM 4782 C CA . GLN B 1 36 ? 2.46524 44.17131 5.74610 1.000 35.50140 36 GLN B CA 1
ATOM 4783 C C . GLN B 1 36 ? 3.66577 44.41534 4.84839 1.000 37.98544 36 GLN B C 1
ATOM 4784 O O . GLN B 1 36 ? 3.55939 44.27061 3.62467 1.000 36.37593 36 GLN B O 1
ATOM 4790 N N . ASP B 1 37 ? 4.81129 44.77169 5.43774 1.000 36.91050 37 ASP B N 1
ATOM 4791 C CA . ASP B 1 37 ? 6.03954 44.90901 4.66389 1.000 36.62456 37 ASP B CA 1
ATOM 4792 C C . ASP B 1 37 ? 6.49949 43.57324 4.10663 1.000 36.18455 37 ASP B C 1
ATOM 4793 O O . ASP B 1 37 ? 7.08369 43.52969 3.01825 1.000 36.42412 37 ASP B O 1
ATOM 4798 N N . LEU B 1 38 ? 6.26942 42.47975 4.83965 1.000 33.43158 38 LEU B N 1
ATOM 4799 C CA . LEU B 1 38 ? 6.62282 41.16812 4.30890 1.000 33.83374 38 LEU B CA 1
ATOM 4800 C C . LEU B 1 38 ? 5.73537 40.82001 3.11245 1.000 35.37454 38 LEU B C 1
ATOM 4801 O O . LEU B 1 38 ? 6.23248 40.37938 2.06587 1.000 32.77140 38 LEU B O 1
ATOM 4806 N N . LYS B 1 39 ? 4.42014 41.04086 3.23926 1.000 31.08066 39 LYS B N 1
ATOM 4807 C CA . LYS B 1 39 ? 3.50815 40.75828 2.12888 1.000 37.46669 39 LYS B CA 1
ATOM 4808 C C . LYS B 1 39 ? 3.89394 41.55609 0.88634 1.000 36.81178 39 LYS B C 1
ATOM 4809 O O . LYS B 1 39 ? 4.04333 40.98841 -0.19841 1.000 32.65784 39 LYS B O 1
ATOM 4815 N N . ASP B 1 40 ? 4.11826 42.86947 1.04340 1.000 37.26569 40 ASP B N 1
ATOM 4816 C CA . ASP B 1 40 ? 4.54460 43.70285 -0.08064 1.000 37.89049 40 ASP B CA 1
ATOM 4817 C C . ASP B 1 40 ? 5.85685 43.22486 -0.68848 1.000 41.48937 40 ASP B C 1
ATOM 4818 O O . ASP B 1 40 ? 6.05848 43.36699 -1.89878 1.000 43.60254 40 ASP B O 1
ATOM 4823 N N . ALA B 1 41 ? 6.75619 42.65032 0.11907 1.000 37.76036 41 ALA B N 1
ATOM 4824 C CA . ALA B 1 41 ? 8.06844 42.25719 -0.38536 1.000 36.45254 41 ALA B CA 1
ATOM 4825 C C . ALA B 1 41 ? 8.04094 40.95396 -1.17185 1.000 35.68262 41 ALA B C 1
ATOM 4826 O O . ALA B 1 41 ? 9.03200 40.63049 -1.83812 1.000 37.97029 41 ALA B O 1
ATOM 4828 N N . ILE B 1 42 ? 6.95345 40.19375 -1.10650 1.000 36.85407 42 ILE B N 1
ATOM 4829 C CA . ILE B 1 42 ? 6.85592 38.95753 -1.87563 1.000 37.68656 42 ILE B CA 1
ATOM 4830 C C . ILE B 1 42 ? 6.77131 39.31699 -3.35609 1.000 40.66337 42 ILE B C 1
ATOM 4831 O O . ILE B 1 42 ? 5.86386 40.06582 -3.74837 1.000 43.61806 42 ILE B O 1
ATOM 4836 N N . PRO B 1 43 ? 7.68631 38.82870 -4.21488 1.000 34.98310 43 PRO B N 1
ATOM 4837 C CA . PRO B 1 43 ? 7.59502 39.15251 -5.65347 1.000 44.51071 43 PRO B CA 1
ATOM 4838 C C . PRO B 1 43 ? 6.37312 38.51479 -6.30384 1.000 39.12026 43 PRO B C 1
ATOM 4839 O O . PRO B 1 43 ? 6.30804 37.28812 -6.43730 1.000 37.23158 43 PRO B O 1
ATOM 4843 N N . LYS B 1 44 ? 5.40042 39.33859 -6.70830 1.000 39.75809 44 LYS B N 1
ATOM 4844 C CA . LYS B 1 44 ? 4.09472 38.80771 -7.10245 1.000 42.59985 44 LYS B CA 1
ATOM 4845 C C . LYS B 1 44 ? 4.18503 37.93285 -8.35063 1.000 39.50937 44 LYS B C 1
ATOM 4846 O O . LYS B 1 44 ? 3.43403 36.96130 -8.48081 1.000 40.40058 44 LYS B O 1
ATOM 4852 N N . ASN B 1 45 ? 5.11985 38.23554 -9.25409 1.000 38.56741 45 ASN B N 1
ATOM 4853 C CA . ASN B 1 45 ? 5.33526 37.40066 -10.43316 1.000 37.74281 45 ASN B CA 1
ATOM 4854 C C . ASN B 1 45 ? 5.75045 35.98188 -10.05756 1.000 42.33628 45 ASN B C 1
ATOM 4855 O O . ASN B 1 45 ? 5.31445 35.01565 -10.69474 1.000 43.17453 45 ASN B O 1
ATOM 4860 N N . TYR B 1 46 ? 6.61505 35.83488 -9.04091 1.000 36.19032 46 TYR B N 1
ATOM 4861 C CA . TYR B 1 46 ? 7.09722 34.52078 -8.61670 1.000 37.52504 46 TYR B CA 1
ATOM 4862 C C . TYR B 1 46 ? 6.06443 33.71709 -7.82959 1.000 39.23770 46 TYR B C 1
ATOM 4863 O O . TYR B 1 46 ? 6.36334 32.58157 -7.45496 1.000 41.62299 46 TYR B O 1
ATOM 4872 N N . THR B 1 47 ? 4.89113 34.26380 -7.52783 1.000 41.03509 47 THR B N 1
ATOM 4873 C CA . THR B 1 47 ? 3.92983 33.52312 -6.72415 1.000 41.10352 47 THR B CA 1
ATOM 4874 C C . THR B 1 47 ? 3.10021 32.57723 -7.58859 1.000 43.45431 47 THR B C 1
ATOM 4875 O O . THR B 1 47 ? 3.07034 32.66117 -8.82142 1.000 41.00527 47 THR B O 1
ATOM 4879 N N . ILE B 1 48 ? 2.37169 31.70065 -6.90063 1.000 41.74118 48 ILE B N 1
ATOM 4880 C CA . ILE B 1 48 ? 1.57379 30.65101 -7.50787 1.000 38.05147 48 ILE B CA 1
ATOM 4881 C C . ILE B 1 48 ? 0.18388 30.73024 -6.89845 1.000 40.13176 48 ILE B C 1
ATOM 4882 O O . ILE B 1 48 ? -0.01576 31.31073 -5.82729 1.000 35.35582 48 ILE B O 1
ATOM 4887 N N . GLU B 1 49 ? -0.78575 30.14039 -7.59475 1.000 38.20041 49 GLU B N 1
ATOM 4888 C CA . GLU B 1 49 ? -2.13028 29.98729 -7.05431 1.000 39.77566 49 GLU B CA 1
ATOM 4889 C C . GLU B 1 49 ? -2.20783 28.66807 -6.28486 1.000 40.38543 49 GLU B C 1
ATOM 4890 O O . GLU B 1 49 ? -1.98854 27.59340 -6.85864 1.000 40.24276 49 GLU B O 1
ATOM 4896 N N . LEU B 1 50 ? -2.49977 28.74584 -4.98931 1.000 35.95796 50 LEU B N 1
ATOM 4897 C CA . LEU B 1 50 ? -2.48734 27.54094 -4.17047 1.000 40.40519 50 LEU B CA 1
ATOM 4898 C C . LEU B 1 50 ? -3.58956 26.58031 -4.61832 1.000 45.26779 50 LEU B C 1
ATOM 4899 O O . LEU B 1 50 ? -4.69225 27.01929 -4.97306 1.000 44.01271 50 LEU B O 1
ATOM 4904 N N . PRO B 1 51 ? -3.33218 25.26526 -4.60924 1.000 47.54510 51 PRO B N 1
ATOM 4905 C CA . PRO B 1 51 ? -4.37986 24.30924 -5.02332 1.000 45.12191 51 PRO B CA 1
ATOM 4906 C C . PRO B 1 51 ? -5.59856 24.31719 -4.11373 1.000 47.62439 51 PRO B C 1
ATOM 4907 O O . PRO B 1 51 ? -6.72978 24.22560 -4.60754 1.000 48.70048 51 PRO B O 1
ATOM 4911 N N . LYS B 1 52 ? -5.40623 24.40349 -2.80402 1.000 43.89012 52 LYS B N 1
ATOM 4912 C CA . LYS B 1 52 ? -6.47463 24.65599 -1.85008 1.000 39.59399 52 LYS B CA 1
ATOM 4913 C C . LYS B 1 52 ? -5.99811 25.73389 -0.89520 1.000 37.77266 52 LYS B C 1
ATOM 4914 O O . LYS B 1 52 ? -4.80213 26.03431 -0.84116 1.000 36.58942 52 LYS B O 1
ATOM 4920 N N . PRO B 1 53 ? -6.90694 26.36890 -0.15557 1.000 41.84596 53 PRO B N 1
ATOM 4921 C CA . PRO B 1 53 ? -6.45702 27.32900 0.86129 1.000 44.81716 53 PRO B CA 1
ATOM 4922 C C . PRO B 1 53 ? -5.48647 26.67412 1.84069 1.000 41.18363 53 PRO B C 1
ATOM 4923 O O . PRO B 1 53 ? -5.57447 25.47824 2.13680 1.000 39.75876 53 PRO B O 1
ATOM 4927 N N . ILE B 1 54 ? -4.54730 27.48043 2.34133 1.000 39.83708 54 ILE B N 1
ATOM 4928 C CA . ILE B 1 54 ? -3.42730 26.94126 3.11555 1.000 41.55139 54 ILE B CA 1
ATOM 4929 C C . ILE B 1 54 ? -3.92182 26.10300 4.29341 1.000 36.81581 54 ILE B C 1
ATOM 4930 O O . ILE B 1 54 ? -3.34359 25.05701 4.61243 1.000 37.18674 54 ILE B O 1
ATOM 4935 N N . ASP B 1 55 ? -5.02033 26.52182 4.92957 1.000 40.04879 55 ASP B N 1
ATOM 4936 C CA . ASP B 1 55 ? -5.55957 25.76730 6.05827 1.000 39.90287 55 ASP B CA 1
ATOM 4937 C C . ASP B 1 55 ? -6.01338 24.36976 5.64835 1.000 42.34399 55 ASP B C 1
ATOM 4938 O O . ASP B 1 55 ? -5.92587 23.42792 6.44869 1.000 41.52079 55 ASP B O 1
ATOM 4943 N N . ASP B 1 56 ? -6.50769 24.20831 4.41796 1.000 38.93154 56 ASP B N 1
ATOM 4944 C CA . ASP B 1 56 ? -6.91402 22.87708 3.98500 1.000 40.60601 56 ASP B CA 1
ATOM 4945 C C . ASP B 1 56 ? -5.70811 22.04483 3.56388 1.000 38.37371 56 ASP B C 1
ATOM 4946 O O . ASP B 1 56 ? -5.65517 20.84320 3.84256 1.000 36.05415 56 ASP B O 1
ATOM 4951 N N . LEU B 1 57 ? -4.73102 22.66682 2.89909 1.000 38.34857 57 LEU B N 1
ATOM 4952 C CA . LEU B 1 57 ? -3.46769 21.98402 2.62685 1.000 36.05766 57 LEU B CA 1
ATOM 4953 C C . LEU B 1 57 ? -2.83681 21.45220 3.91045 1.000 35.26657 57 LEU B C 1
ATOM 4954 O O . LEU B 1 57 ? -2.34688 20.31663 3.94594 1.000 34.38474 57 LEU B O 1
ATOM 4959 N N . ILE B 1 58 ? -2.85252 22.25611 4.97817 1.000 34.67073 58 ILE B N 1
ATOM 4960 C CA . ILE B 1 58 ? -2.23508 21.85168 6.24128 1.000 37.02826 58 ILE B CA 1
ATOM 4961 C C . ILE B 1 58 ? -2.94510 20.62561 6.80661 1.000 36.69589 58 ILE B C 1
ATOM 4962 O O . ILE B 1 58 ? -2.31240 19.60992 7.13217 1.000 31.52961 58 ILE B O 1
ATOM 4967 N N . LYS B 1 59 ? -4.27707 20.70683 6.92216 1.000 33.25908 59 LYS B N 1
ATOM 4968 C CA . LYS B 1 59 ? -5.06897 19.60711 7.47154 1.000 35.87418 59 LYS B CA 1
ATOM 4969 C C . LYS B 1 59 ? -4.91837 18.32574 6.65487 1.000 37.08407 59 LYS B C 1
ATOM 4970 O O . LYS B 1 59 ? -5.09806 17.22604 7.19138 1.000 36.23228 59 LYS B O 1
ATOM 4976 N N . ASP B 1 60 ? -4.57847 18.43754 5.36788 1.000 33.26710 60 ASP B N 1
ATOM 4977 C CA . ASP B 1 60 ? -4.44910 17.27090 4.50498 1.000 35.09968 60 ASP B CA 1
ATOM 4978 C C . ASP B 1 60 ? -3.03171 16.70055 4.44575 1.000 36.89554 60 ASP B C 1
ATOM 4979 O O . ASP B 1 60 ? -2.76601 15.82798 3.60054 1.000 31.07316 60 ASP B O 1
ATOM 4984 N N . GLN B 1 61 ? -2.12633 17.16165 5.31710 1.000 32.99489 61 GLN B N 1
ATOM 4985 C CA . GLN B 1 61 ? -0.74665 16.67836 5.33931 1.000 28.12283 61 GLN B CA 1
ATOM 4986 C C . GLN B 1 61 ? -0.10787 16.80242 3.95925 1.000 31.31038 61 GLN B C 1
ATOM 4987 O O . GLN B 1 61 ? 0.58527 15.89921 3.48607 1.000 32.20689 61 GLN B O 1
ATOM 4993 N N . PHE B 1 62 ? -0.36686 17.93941 3.31177 1.000 31.52262 62 PHE B N 1
ATOM 4994 C CA . PHE B 1 62 ? 0.12328 18.22279 1.96554 1.000 30.34984 62 PHE B CA 1
ATOM 4995 C C . PHE B 1 62 ? 1.64519 18.14160 1.88974 1.000 34.78791 62 PHE B C 1
ATOM 4996 O O . PHE B 1 62 ? 2.35219 18.72505 2.71656 1.000 33.83344 62 PHE B O 1
ATOM 5004 N N . ASN B 1 63 ? 2.15068 17.45068 0.86522 1.000 35.85867 63 ASN B N 1
ATOM 5005 C CA . ASN B 1 63 ? 3.58506 17.36183 0.59757 1.000 34.64940 63 ASN B CA 1
ATOM 5006 C C . ASN B 1 63 ? 3.94099 18.42358 -0.44125 1.000 38.33814 63 ASN B C 1
ATOM 5007 O O . ASN B 1 63 ? 3.83067 18.18833 -1.64823 1.000 37.97764 63 ASN B O 1
ATOM 5012 N N . ALA B 1 64 ? 4.39264 19.59325 0.02639 1.000 33.53827 64 ALA B N 1
ATOM 5013 C CA . ALA B 1 64 ? 4.66955 20.68161 -0.90645 1.000 32.09077 64 ALA B CA 1
ATOM 5014 C C . ALA B 1 64 ? 5.85590 20.38031 -1.81658 1.000 37.64933 64 ALA B C 1
ATOM 5015 O O . ALA B 1 64 ? 5.92996 20.93297 -2.92298 1.000 33.38330 64 ALA B O 1
ATOM 5017 N N . VAL B 1 65 ? 6.79660 19.53024 -1.37741 1.000 32.16907 65 VAL B N 1
ATOM 5018 C CA . VAL B 1 65 ? 7.96742 19.25853 -2.20608 1.000 35.44996 65 VAL B CA 1
ATOM 5019 C C . VAL B 1 65 ? 7.59074 18.38088 -3.39571 1.000 35.34214 65 VAL B C 1
ATOM 5020 O O . VAL B 1 65 ? 8.08669 18.58851 -4.50619 1.000 33.18436 65 VAL B O 1
ATOM 5024 N N . ASP B 1 66 ? 6.72699 17.38083 -3.18453 1.000 36.06332 66 ASP B N 1
ATOM 5025 C CA . ASP B 1 66 ? 6.20622 16.60807 -4.31277 1.000 42.12519 66 ASP B CA 1
ATOM 5026 C C . ASP B 1 66 ? 5.44121 17.50417 -5.28277 1.000 39.05218 66 ASP B C 1
ATOM 5027 O O . ASP B 1 66 ? 5.62953 17.40871 -6.50114 1.000 38.57616 66 ASP B O 1
ATOM 5032 N N . TYR B 1 67 ? 4.60387 18.40426 -4.75579 1.000 36.40296 67 TYR B N 1
ATOM 5033 C CA . TYR B 1 67 ? 3.85955 19.33624 -5.60283 1.000 37.22674 67 TYR B CA 1
ATOM 5034 C C . TYR B 1 67 ? 4.79135 20.18515 -6.45816 1.000 39.05335 67 TYR B C 1
ATOM 5035 O O . TYR B 1 67 ? 4.51423 20.42886 -7.63823 1.000 36.16370 67 TYR B O 1
ATOM 5044 N N . LEU B 1 68 ? 5.89429 20.65813 -5.87507 1.000 35.77061 68 LEU B N 1
ATOM 5045 C CA . LEU B 1 68 ? 6.83478 21.49183 -6.61563 1.000 34.12763 68 LEU B CA 1
ATOM 5046 C C . LEU B 1 68 ? 7.32052 20.79070 -7.87812 1.000 40.35186 68 LEU B C 1
ATOM 5047 O O . LEU B 1 68 ? 7.43756 21.41239 -8.94383 1.000 38.01814 68 LEU B O 1
ATOM 5052 N N . TYR B 1 69 ? 7.60048 19.48974 -7.77922 1.000 36.51098 69 TYR B N 1
ATOM 5053 C CA . TYR B 1 69 ? 8.16994 18.76173 -8.90417 1.000 42.62212 69 TYR B CA 1
ATOM 5054 C C . TYR B 1 69 ? 7.10693 18.21288 -9.85782 1.000 43.36029 69 TYR B C 1
ATOM 5055 O O . TYR B 1 69 ? 7.33080 18.19128 -11.07448 1.000 42.51479 69 TYR B O 1
ATOM 5064 N N . SER B 1 70 ? 5.94887 17.78907 -9.34412 1.000 37.62776 70 SER B N 1
ATOM 5065 C CA . SER B 1 70 ? 4.93810 17.17964 -10.20216 1.000 41.18335 70 SER B CA 1
ATOM 5066 C C . SER B 1 70 ? 4.13347 18.21658 -10.98377 1.000 41.67188 70 SER B C 1
ATOM 5067 O O . SER B 1 70 ? 3.68040 17.93163 -12.09964 1.000 41.92722 70 SER B O 1
ATOM 5070 N N . GLN B 1 71 ? 3.94225 19.40872 -10.42847 1.000 40.05398 71 GLN B N 1
ATOM 5071 C CA . GLN B 1 71 ? 3.33886 20.52162 -11.15077 1.000 40.66930 71 GLN B CA 1
ATOM 5072 C C . GLN B 1 71 ? 4.36456 21.37651 -11.87345 1.000 41.42619 71 GLN B C 1
ATOM 5073 O O . GLN B 1 71 ? 3.97825 22.33613 -12.54864 1.000 47.09698 71 GLN B O 1
ATOM 5079 N N . LYS B 1 72 ? 5.65063 21.07176 -11.71725 1.000 43.07302 72 LYS B N 1
ATOM 5080 C CA . LYS B 1 72 ? 6.74558 21.75540 -12.40930 1.000 43.21414 72 LYS B CA 1
ATOM 5081 C C . LYS B 1 72 ? 6.60360 23.28086 -12.33438 1.000 44.69894 72 LYS B C 1
ATOM 5082 O O . LYS B 1 72 ? 6.41313 23.96760 -13.33975 1.000 46.02679 72 LYS B O 1
ATOM 5088 N N . LEU B 1 73 ? 6.70592 23.80896 -11.10676 1.000 42.96578 73 LEU B N 1
ATOM 5089 C CA . LEU B 1 73 ? 6.53114 25.24080 -10.87493 1.000 30.52333 73 LEU B CA 1
ATOM 5090 C C . LEU B 1 73 ? 7.73876 26.05915 -11.31125 1.000 37.62256 73 LEU B C 1
ATOM 5091 O O . LEU B 1 73 ? 7.63497 27.28276 -11.44048 1.000 42.20389 73 LEU B O 1
ATOM 5096 N N . LEU B 1 74 ? 8.87837 25.42030 -11.52743 1.000 32.59872 74 LEU B N 1
ATOM 5097 C CA . LEU B 1 74 ? 10.06125 26.07757 -12.04454 1.000 37.90111 74 LEU B CA 1
ATOM 5098 C C . LEU B 1 74 ? 10.33859 25.56029 -13.45219 1.000 41.52785 74 LEU B C 1
ATOM 5099 O O . LEU B 1 74 ? 10.01242 24.41930 -13.78922 1.000 43.58745 74 LEU B O 1
ATOM 5104 N N . THR B 1 75 ? 10.91880 26.41982 -14.27828 1.000 40.23389 75 THR B N 1
ATOM 5105 C CA . THR B 1 75 ? 11.37114 26.00006 -15.58919 1.000 42.81030 75 THR B CA 1
ATOM 5106 C C . THR B 1 75 ? 12.46081 24.93699 -15.47114 1.000 46.34923 75 THR B C 1
ATOM 5107 O O . THR B 1 75 ? 13.14526 24.84374 -14.44421 1.000 48.55899 75 THR B O 1
ATOM 5111 N N . PRO B 1 76 ? 12.61903 24.09557 -16.50121 1.000 47.84609 76 PRO B N 1
ATOM 5112 C CA . PRO B 1 76 ? 13.71606 23.11742 -16.50400 1.000 48.49339 76 PRO B CA 1
ATOM 5113 C C . PRO B 1 76 ? 15.04771 23.72242 -16.08714 1.000 44.89062 76 PRO B C 1
ATOM 5114 O O . PRO B 1 76 ? 15.81175 23.10950 -15.34200 1.000 40.55461 76 PRO B O 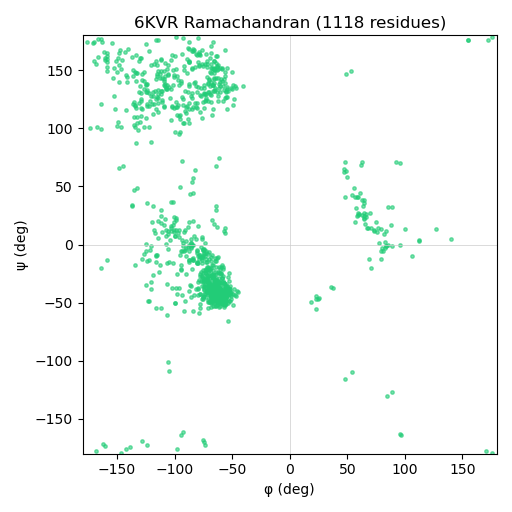1
ATOM 5118 N N . GLU B 1 77 ? 15.30650 24.94347 -16.56117 1.000 46.35474 77 GLU B N 1
ATOM 5119 C CA . GLU B 1 77 ? 16.56059 25.63886 -16.28168 1.000 46.23406 77 GLU B CA 1
ATOM 5120 C C . GLU B 1 77 ? 16.67393 26.01548 -14.80326 1.000 44.38926 77 GLU B C 1
ATOM 5121 O O . GLU B 1 77 ? 17.72104 25.80713 -14.17778 1.000 42.87839 77 GLU B O 1
ATOM 5127 N N . GLU B 1 78 ? 15.60912 26.59875 -14.23980 1.000 41.39117 78 GLU B N 1
ATOM 5128 C CA . GLU B 1 78 ? 15.59117 26.92355 -12.81762 1.000 40.33431 78 GLU B CA 1
ATOM 5129 C C . GLU B 1 78 ? 15.78650 25.67288 -11.97149 1.000 42.94087 78 GLU B C 1
ATOM 5130 O O . GLU B 1 78 ? 16.55848 25.68315 -11.00300 1.000 40.52605 78 GLU B O 1
ATOM 5136 N N . PHE B 1 79 ? 15.11254 24.57789 -12.33927 1.000 40.16282 79 PHE B N 1
ATOM 5137 C CA . PHE B 1 79 ? 15.30156 23.31298 -11.63622 1.000 37.26155 79 PHE B CA 1
ATOM 5138 C C . PHE B 1 79 ? 16.74131 22.83314 -11.73787 1.000 41.28207 79 PHE B C 1
ATOM 5139 O O . PHE B 1 79 ? 17.28445 22.26284 -10.78215 1.000 42.24237 79 PHE B O 1
ATOM 5147 N N . ALA B 1 80 ? 17.37826 23.04590 -12.88782 1.000 38.40974 80 ALA B N 1
ATOM 5148 C CA . ALA B 1 80 ? 18.75468 22.58628 -13.03827 1.000 44.44287 80 ALA B CA 1
ATOM 5149 C C . ALA B 1 80 ? 19.70270 23.39472 -12.15866 1.000 42.58800 80 ALA B C 1
ATOM 5150 O O . ALA B 1 80 ? 20.70094 22.86103 -11.65578 1.000 36.25600 80 ALA B O 1
ATOM 5152 N N . ILE B 1 81 ? 19.39762 24.67475 -11.95560 1.000 42.63904 81 ILE B N 1
ATOM 5153 C CA . ILE B 1 81 ? 20.25049 25.52805 -11.13885 1.000 41.72840 81 ILE B CA 1
ATOM 5154 C C . ILE B 1 81 ? 20.05140 25.23430 -9.65506 1.000 40.33420 81 ILE B C 1
ATOM 5155 O O . ILE B 1 81 ? 21.02157 25.07178 -8.90712 1.000 40.25989 81 ILE B O 1
ATOM 5160 N N . THR B 1 82 ? 18.79714 25.14506 -9.20439 1.000 37.07375 82 THR B N 1
ATOM 5161 C CA . THR B 1 82 ? 18.53714 24.98317 -7.77878 1.000 35.70312 82 THR B CA 1
ATOM 5162 C C . THR B 1 82 ? 18.69699 23.54820 -7.28663 1.000 41.93969 82 THR B C 1
ATOM 5163 O O . THR B 1 82 ? 18.59181 23.31379 -6.07842 1.000 42.58443 82 THR B O 1
ATOM 5167 N N . ASP B 1 83 ? 18.95405 22.57985 -8.16368 1.000 38.31431 83 ASP B N 1
ATOM 5168 C CA . ASP B 1 83 ? 19.30382 21.24510 -7.70188 1.000 40.39058 83 ASP B CA 1
ATOM 5169 C C . ASP B 1 83 ? 20.78107 20.91353 -7.94169 1.000 38.32734 83 ASP B C 1
ATOM 5170 O O . ASP B 1 83 ? 21.15970 19.73787 -7.97846 1.000 38.57464 83 ASP B O 1
ATOM 5175 N N . LEU B 1 84 ? 21.62593 21.92828 -8.08421 1.000 36.51903 84 LEU B N 1
ATOM 5176 C CA . LEU B 1 84 ? 23.06807 21.76951 -7.92932 1.000 38.44712 84 LEU B CA 1
ATOM 5177 C C . LEU B 1 84 ? 23.47139 22.10850 -6.49388 1.000 41.78078 84 LEU B C 1
ATOM 5178 O O . LEU B 1 84 ? 22.94520 23.05529 -5.89883 1.000 39.96930 84 LEU B O 1
ATOM 5183 N N . SER B 1 85 ? 24.40597 21.33844 -5.94024 1.000 37.04712 85 SER B N 1
ATOM 5184 C CA . SER B 1 85 ? 25.00923 21.72306 -4.67116 1.000 40.38499 85 SER B CA 1
ATOM 5185 C C . SER B 1 85 ? 25.76091 23.03972 -4.82437 1.000 38.42889 85 SER B C 1
ATOM 5186 O O . SER B 1 85 ? 26.22740 23.39376 -5.90994 1.000 39.32920 85 SER B O 1
ATOM 5189 N N . ALA B 1 86 ? 25.86694 23.77695 -3.71592 1.000 38.67824 86 ALA B N 1
ATOM 5190 C CA . ALA B 1 86 ? 26.59635 25.04122 -3.73124 1.000 37.80206 86 ALA B CA 1
ATOM 5191 C C . ALA B 1 86 ? 28.04583 24.84431 -4.15919 1.000 34.59761 86 ALA B C 1
ATOM 5192 O O . ALA B 1 86 ? 28.66153 25.75875 -4.72189 1.000 35.52238 86 ALA B O 1
ATOM 5194 N N . THR B 1 87 ? 28.61549 23.67092 -3.89624 1.000 32.87395 87 THR B N 1
ATOM 5195 C CA . THR B 1 87 ? 29.97973 23.41814 -4.34922 1.000 39.95066 87 THR B CA 1
ATOM 5196 C C . THR B 1 87 ? 30.05570 23.46306 -5.87561 1.000 40.80115 87 THR B C 1
ATOM 5197 O O . THR B 1 87 ? 30.89470 24.16874 -6.45038 1.000 38.87393 87 THR B O 1
ATOM 5201 N N . GLU B 1 88 ? 29.15395 22.74519 -6.54994 1.000 41.62281 88 GLU B N 1
ATOM 5202 C CA . GLU B 1 88 ? 29.15676 22.76215 -8.00948 1.000 42.56978 88 GLU B CA 1
ATOM 5203 C C . GLU B 1 88 ? 28.76449 24.13112 -8.54960 1.000 37.84534 88 GLU B C 1
ATOM 5204 O O . GLU B 1 88 ? 29.38763 24.62451 -9.49454 1.000 39.29221 88 GLU B O 1
ATOM 5210 N N . LEU B 1 89 ? 27.76113 24.77688 -7.94194 1.000 37.17556 89 LEU B N 1
ATOM 5211 C CA . LEU B 1 89 ? 27.37659 26.12604 -8.36099 1.000 33.71105 89 LEU B CA 1
ATOM 5212 C C . LEU B 1 89 ? 28.55967 27.08842 -8.30583 1.000 40.11081 89 LEU B C 1
ATOM 5213 O O . LEU B 1 89 ? 28.77834 27.87075 -9.24000 1.000 39.68549 89 LEU B O 1
ATOM 5218 N N . ALA B 1 90 ? 29.33227 27.05295 -7.20828 1.000 39.85839 90 ALA B N 1
ATOM 5219 C CA . ALA B 1 90 ? 30.46735 27.96679 -7.06810 1.000 41.42318 90 ALA B CA 1
ATOM 5220 C C . ALA B 1 90 ? 31.53461 27.69018 -8.12096 1.000 38.33590 90 ALA B C 1
ATOM 5221 O O . ALA B 1 90 ? 32.18750 28.61906 -8.61398 1.000 36.43666 90 ALA B O 1
ATOM 5223 N N . LYS B 1 91 ? 31.74570 26.41449 -8.45792 1.000 43.67778 91 LYS B N 1
ATOM 5224 C CA . LYS B 1 91 ? 32.67770 26.07488 -9.53029 1.000 43.40284 91 LYS B CA 1
ATOM 5225 C C . LYS B 1 91 ? 32.17845 26.61283 -10.86390 1.000 46.54735 91 LYS B C 1
ATOM 5226 O O . LYS B 1 91 ? 32.93492 27.23641 -11.61665 1.000 46.06255 91 LYS B O 1
ATOM 5232 N N . LYS B 1 92 ? 30.89293 26.39196 -11.16351 1.000 44.38521 92 LYS B N 1
ATOM 5233 C CA . LYS B 1 92 ? 30.34791 26.79579 -12.45654 1.000 44.88138 92 LYS B CA 1
ATOM 5234 C C . LYS B 1 92 ? 30.31036 28.31143 -12.59048 1.000 46.44909 92 LYS B C 1
ATOM 5235 O O . LYS B 1 92 ? 30.56959 28.84776 -13.67493 1.000 44.09254 92 LYS B O 1
ATOM 5241 N N . ILE B 1 93 ? 29.99275 29.02136 -11.50316 1.000 43.43566 93 ILE B N 1
ATOM 5242 C CA . ILE B 1 93 ? 30.01063 30.48266 -11.54590 1.000 39.77814 93 ILE B CA 1
ATOM 5243 C C . ILE B 1 93 ? 31.42694 30.97828 -11.80121 1.000 42.56940 93 ILE B C 1
ATOM 5244 O O . ILE B 1 93 ? 31.66351 31.83530 -12.66183 1.000 42.77032 93 ILE B O 1
ATOM 5249 N N . ALA B 1 94 ? 32.39271 30.43190 -11.05792 1.000 44.74123 94 ALA B N 1
ATOM 5250 C CA . ALA B 1 94 ? 33.78669 30.81889 -11.21316 1.000 45.10166 94 ALA B CA 1
ATOM 5251 C C . ALA B 1 94 ? 34.35128 30.40982 -12.56753 1.000 50.09996 94 ALA B C 1
ATOM 5252 O O . ALA B 1 94 ? 35.30105 31.03926 -13.04561 1.000 52.88572 94 ALA B O 1
ATOM 5254 N N . ALA B 1 95 ? 33.78686 29.37476 -13.19399 1.000 46.53388 95 ALA B N 1
ATOM 5255 C CA . ALA B 1 95 ? 34.19340 29.01361 -14.54780 1.000 52.13511 95 ALA B CA 1
ATOM 5256 C C . ALA B 1 95 ? 33.61513 29.97338 -15.58198 1.000 50.84584 95 ALA B C 1
ATOM 5257 O O . ALA B 1 95 ? 34.18993 30.13825 -16.66296 1.000 55.82062 95 ALA B O 1
ATOM 5259 N N . GLY B 1 96 ? 32.49936 30.62611 -15.26782 1.000 48.52742 96 GLY B N 1
ATOM 5260 C CA . GLY B 1 96 ? 31.78807 31.43526 -16.23097 1.000 46.56557 96 GLY B CA 1
ATOM 5261 C C . GLY B 1 96 ? 30.65407 30.71492 -16.91687 1.000 47.98087 96 GLY B C 1
ATOM 5262 O O . GLY B 1 96 ? 29.97589 31.31857 -17.75435 1.000 54.13170 96 GLY B O 1
ATOM 5263 N N . GLU B 1 97 ? 30.42421 29.44286 -16.58113 1.000 46.35464 97 GLU B N 1
ATOM 5264 C CA . GLU B 1 97 ? 29.32265 28.68818 -17.16260 1.000 47.07141 97 GLU B CA 1
ATOM 5265 C C . GLU B 1 97 ? 27.96364 29.16424 -16.67427 1.000 45.63767 97 GLU B C 1
ATOM 5266 O O . GLU B 1 97 ? 26.95842 28.90292 -17.33974 1.000 50.59867 97 GLU B O 1
ATOM 5272 N N . LEU B 1 98 ? 27.90816 29.85401 -15.53865 1.000 47.44577 98 LEU B N 1
ATOM 5273 C CA . LEU B 1 98 ? 26.66776 30.40849 -15.01564 1.000 42.49682 98 LEU B CA 1
ATOM 5274 C C . LEU B 1 98 ? 26.94004 31.81862 -14.52353 1.000 41.21106 98 LEU B C 1
ATOM 5275 O O . LEU B 1 98 ? 28.05144 32.13372 -14.09412 1.000 45.44902 98 LEU B O 1
ATOM 5280 N N . SER B 1 99 ? 25.92841 32.66730 -14.58363 1.000 38.25483 99 SER B N 1
ATOM 5281 C CA . SER B 1 99 ? 26.04000 33.99841 -14.00922 1.000 41.68264 99 SER B CA 1
ATOM 5282 C C . SER B 1 99 ? 25.32354 34.04635 -12.66304 1.000 40.18622 99 SER B C 1
ATOM 5283 O O . SER B 1 99 ? 24.34374 33.32992 -12.44076 1.000 34.68043 99 SER B O 1
ATOM 5286 N N . SER B 1 100 ? 25.81864 34.91768 -11.77288 1.000 41.27118 100 SER B N 1
ATOM 5287 C CA . SER B 1 100 ? 25.23435 35.05887 -10.43795 1.000 38.13707 100 SER B CA 1
ATOM 5288 C C . SER B 1 100 ? 23.79136 35.55867 -10.49874 1.000 41.88352 100 SER B C 1
ATOM 5289 O O . SER B 1 100 ? 22.93102 35.08072 -9.74583 1.000 37.05694 100 SER B O 1
ATOM 5292 N N . VAL B 1 101 ? 23.50705 36.53558 -11.36946 1.000 37.77187 101 VAL B N 1
ATOM 5293 C CA . VAL B 1 101 ? 22.12518 36.99181 -11.53949 1.000 42.27876 101 VAL B CA 1
ATOM 5294 C C . VAL B 1 101 ? 21.22269 35.81208 -11.87571 1.000 38.53452 101 VAL B C 1
ATOM 5295 O O . VAL B 1 101 ? 20.14554 35.63898 -11.29477 1.000 36.33441 101 VAL B O 1
ATOM 5299 N N . GLU B 1 102 ? 21.66808 34.97786 -12.81472 1.000 39.05314 102 GLU B N 1
ATOM 5300 C CA . GLU B 1 102 ? 20.90058 33.81491 -13.24428 1.000 42.97431 102 GLU B CA 1
ATOM 5301 C C . GLU B 1 102 ? 20.69961 32.83073 -12.08985 1.000 39.08005 102 GLU B C 1
ATOM 5302 O O . GLU B 1 102 ? 19.59597 32.31165 -11.87648 1.000 32.74809 102 GLU B O 1
ATOM 5308 N N . VAL B 1 103 ? 21.76098 32.56890 -11.32398 1.000 40.50432 103 VAL B N 1
ATOM 5309 C CA . VAL B 1 103 ? 21.64383 31.66989 -10.17597 1.000 37.86602 103 VAL B CA 1
ATOM 5310 C C . VAL B 1 103 ? 20.69986 32.25557 -9.12630 1.000 32.06589 103 VAL B C 1
ATOM 5311 O O . VAL B 1 103 ? 19.80768 31.56064 -8.61520 1.000 31.48852 103 VAL B O 1
ATOM 5315 N N . PHE B 1 104 ? 20.84870 33.55198 -8.82818 1.000 31.33261 104 PHE B N 1
ATOM 5316 C CA . PHE B 1 104 ? 19.98376 34.20777 -7.84850 1.000 31.55016 104 PHE B CA 1
ATOM 5317 C C . PHE B 1 104 ? 18.50589 34.09863 -8.21937 1.000 37.75046 104 PHE B C 1
ATOM 5318 O O . PHE B 1 104 ? 17.67611 33.69885 -7.38977 1.000 33.87662 104 PHE B O 1
ATOM 5326 N N . LYS B 1 105 ? 18.14711 34.48640 -9.45485 1.000 35.01840 105 LYS B N 1
ATOM 5327 C CA . LYS B 1 105 ? 16.73516 34.52447 -9.82080 1.000 31.48279 105 LYS B CA 1
ATOM 5328 C C . LYS B 1 105 ? 16.09056 33.15685 -9.66733 1.000 31.08290 105 LYS B C 1
ATOM 5329 O O . LYS B 1 105 ? 14.95238 33.05567 -9.19464 1.000 32.85050 105 LYS B O 1
ATOM 5335 N N . ALA B 1 106 ? 16.80402 32.09014 -10.04342 1.000 28.91645 106 ALA B N 1
ATOM 5336 C CA . ALA B 1 106 ? 16.27487 30.74516 -9.82504 1.000 32.32766 106 ALA B CA 1
ATOM 5337 C C . ALA B 1 106 ? 15.92619 30.51905 -8.34966 1.000 35.54423 106 ALA B C 1
ATOM 5338 O O . ALA B 1 106 ? 14.80896 30.09198 -8.02038 1.000 28.96034 106 ALA B O 1
ATOM 5340 N N . PHE B 1 107 ? 16.87503 30.81625 -7.44498 1.000 34.61114 107 PHE B N 1
ATOM 5341 C CA . PHE B 1 107 ? 16.64921 30.61814 -6.01177 1.000 33.13895 107 PHE B CA 1
ATOM 5342 C C . PHE B 1 107 ? 15.62991 31.60885 -5.45113 1.000 30.76169 107 PHE B C 1
ATOM 5343 O O . PHE B 1 107 ? 14.78665 31.23247 -4.62801 1.000 36.05259 107 PHE B O 1
ATOM 5351 N N . ALA B 1 108 ? 15.68741 32.87602 -5.86960 1.000 27.73517 108 ALA B N 1
ATOM 5352 C CA . ALA B 1 108 ? 14.65011 33.82534 -5.46307 1.000 32.93430 108 ALA B CA 1
ATOM 5353 C C . ALA B 1 108 ? 13.25149 33.32958 -5.83439 1.000 33.94472 108 ALA B C 1
ATOM 5354 O O . ALA B 1 108 ? 12.28377 33.55066 -5.09377 1.000 33.26914 108 ALA B O 1
ATOM 5356 N N . HIS B 1 109 ? 13.12413 32.65730 -6.97739 1.000 29.64182 109 HIS B N 1
ATOM 5357 C CA . HIS B 1 109 ? 11.83164 32.09782 -7.35909 1.000 34.50926 109 HIS B CA 1
ATOM 5358 C C . HIS B 1 109 ? 11.45134 30.94763 -6.43478 1.000 33.42534 109 HIS B C 1
ATOM 5359 O O . HIS B 1 109 ? 10.33568 30.90070 -5.89028 1.000 31.44952 109 HIS B O 1
ATOM 5366 N N . ARG B 1 110 ? 12.36909 30.00730 -6.24618 1.000 28.38302 110 ARG B N 1
ATOM 5367 C CA . ARG B 1 110 ? 12.05852 28.86082 -5.40370 1.000 34.56084 110 ARG B CA 1
ATOM 5368 C C . ARG B 1 110 ? 11.92286 29.26868 -3.93317 1.000 28.99016 110 ARG B C 1
ATOM 5369 O O . ARG B 1 110 ? 11.16162 28.63935 -3.19564 1.000 32.20938 110 ARG B O 1
ATOM 5377 N N . ALA B 1 111 ? 12.58941 30.35247 -3.50622 1.000 27.84532 111 ALA B N 1
ATOM 5378 C CA . ALA B 1 111 ? 12.36417 30.86200 -2.14988 1.000 32.52374 111 ALA B CA 1
ATOM 5379 C C . ALA B 1 111 ? 10.95618 31.42313 -1.99025 1.000 34.37936 111 ALA B C 1
ATOM 5380 O O . ALA B 1 111 ? 10.33514 31.25209 -0.93425 1.000 32.51238 111 ALA B O 1
ATOM 5382 N N . THR B 1 112 ? 10.45281 32.13597 -3.01106 1.000 30.88846 112 THR B N 1
ATOM 5383 C CA . THR B 1 112 ? 9.09989 32.68799 -2.93625 1.000 28.28495 112 THR B CA 1
ATOM 5384 C C . THR B 1 112 ? 8.07580 31.57734 -2.76290 1.000 30.97453 112 THR B C 1
ATOM 5385 O O . THR B 1 112 ? 7.17237 31.67145 -1.92132 1.000 30.69014 112 THR B O 1
ATOM 5389 N N . LEU B 1 113 ? 8.21555 30.50992 -3.55076 1.000 31.49043 113 LEU B N 1
ATOM 5390 C CA . LEU B 1 113 ? 7.33457 29.35416 -3.43317 1.000 30.47055 113 LEU B CA 1
ATOM 5391 C C . LEU B 1 113 ? 7.44291 28.70860 -2.05721 1.000 33.00523 113 LEU B C 1
ATOM 5392 O O . LEU B 1 113 ? 6.42243 28.36505 -1.44235 1.000 27.41223 113 LEU B O 1
ATOM 5397 N N . ALA B 1 114 ? 8.67513 28.53035 -1.56315 1.000 31.18434 114 ALA B N 1
ATOM 5398 C CA . ALA B 1 114 ? 8.87022 27.99723 -0.21782 1.000 32.08287 114 ALA B CA 1
ATOM 5399 C C . ALA B 1 114 ? 8.07093 28.79997 0.79865 1.000 29.49903 114 ALA B C 1
ATOM 5400 O O . ALA B 1 114 ? 7.32633 28.23457 1.60730 1.000 34.64472 114 ALA B O 1
ATOM 5402 N N . HIS B 1 115 ? 8.18464 30.13047 0.74615 1.000 29.69065 115 HIS B N 1
ATOM 5403 C CA . HIS B 1 115 ? 7.47507 30.96520 1.71096 1.000 32.87299 115 HIS B CA 1
ATOM 5404 C C . HIS B 1 115 ? 5.96214 30.84405 1.55211 1.000 33.80032 115 HIS B C 1
ATOM 5405 O O . HIS B 1 115 ? 5.21972 30.84712 2.54410 1.000 30.19466 115 HIS B O 1
ATOM 5412 N N . GLN B 1 116 ? 5.49116 30.71918 0.31194 1.000 32.07718 116 GLN B N 1
ATOM 5413 C CA . GLN B 1 116 ? 4.05773 30.60847 0.06849 1.000 31.26545 116 GLN B CA 1
ATOM 5414 C C . GLN B 1 116 ? 3.46870 29.36008 0.73217 1.000 31.42146 116 GLN B C 1
ATOM 5415 O O . GLN B 1 116 ? 2.36584 29.40827 1.29053 1.000 32.58694 116 GLN B O 1
ATOM 5421 N N . PHE B 1 117 ? 4.18813 28.23363 0.69822 1.000 28.23524 117 PHE B N 1
ATOM 5422 C CA . PHE B 1 117 ? 3.67585 27.00334 1.30583 1.000 31.95325 117 PHE B CA 1
ATOM 5423 C C . PHE B 1 117 ? 4.02007 26.87748 2.79579 1.000 31.42229 117 PHE B C 1
ATOM 5424 O O . PHE B 1 117 ? 3.18034 26.43023 3.58561 1.000 29.21346 117 PHE B O 1
ATOM 5432 N N . THR B 1 118 ? 5.23676 27.25691 3.20402 1.000 29.95259 118 THR B N 1
ATOM 5433 C CA . THR B 1 118 ? 5.71140 26.95614 4.55554 1.000 30.45330 118 THR B CA 1
ATOM 5434 C C . THR B 1 118 ? 5.72410 28.15054 5.49891 1.000 29.79723 118 THR B C 1
ATOM 5435 O O . THR B 1 118 ? 5.83646 27.94421 6.71223 1.000 31.44637 118 THR B O 1
ATOM 5439 N N . ASN B 1 119 ? 5.62346 29.38255 4.98448 1.000 26.27395 119 ASN B N 1
ATOM 5440 C CA . ASN B 1 119 ? 5.67560 30.59235 5.81299 1.000 28.93009 119 ASN B CA 1
ATOM 5441 C C . ASN B 1 119 ? 7.01752 30.69544 6.55271 1.000 34.47002 119 ASN B C 1
ATOM 5442 O O . ASN B 1 119 ? 7.07737 31.01907 7.74120 1.000 31.34422 119 ASN B O 1
ATOM 5447 N N . CYS B 1 120 ? 8.10611 30.43081 5.83461 1.000 28.66207 120 CYS B N 1
ATOM 5448 C CA . CYS B 1 120 ? 9.43299 30.34374 6.42067 1.000 30.07649 120 CYS B CA 1
ATOM 5449 C C . CYS B 1 120 ? 10.15858 31.68525 6.49590 1.000 36.41714 120 CYS B C 1
ATOM 5450 O O . CYS B 1 120 ? 11.18100 31.77557 7.18760 1.000 31.93553 120 CYS B O 1
ATOM 5453 N N . ALA B 1 121 ? 9.67469 32.72353 5.81301 1.000 30.88176 121 ALA B N 1
ATOM 5454 C CA . ALA B 1 121 ? 10.38727 33.99267 5.74720 1.000 33.89097 121 ALA B CA 1
ATOM 5455 C C . ALA B 1 121 ? 9.82125 34.99752 6.74516 1.000 31.90446 121 ALA B C 1
ATOM 5456 O O . ALA B 1 121 ? 8.60581 35.08815 6.93403 1.000 31.74288 121 ALA B O 1
ATOM 5466 N N . GLU B 1 123 ? 11.62509 38.20886 6.69871 1.000 32.57240 123 GLU B N 1
ATOM 5467 C CA . GLU B 1 123 ? 11.94687 39.37623 5.90050 1.000 34.35791 123 GLU B CA 1
ATOM 5468 C C . GLU B 1 123 ? 12.39278 38.90210 4.53103 1.000 35.30784 123 GLU B C 1
ATOM 5469 O O . GLU B 1 123 ? 13.14009 37.92464 4.41474 1.000 31.28518 123 GLU B O 1
ATOM 5475 N N . LEU B 1 124 ? 11.90637 39.58278 3.49717 1.000 36.03444 124 LEU B N 1
ATOM 5476 C CA . LEU B 1 124 ? 12.30713 39.31792 2.12765 1.000 34.82496 124 LEU B CA 1
ATOM 5477 C C . LEU B 1 124 ? 12.82116 40.60668 1.51317 1.000 33.36716 124 LEU B C 1
ATOM 5478 O O . LEU B 1 124 ? 12.24603 41.67967 1.72364 1.000 33.05959 124 LEU B O 1
ATOM 5483 N N . PHE B 1 125 ? 13.91793 40.50183 0.77802 1.000 27.63980 125 PHE B N 1
ATOM 5484 C CA . PHE B 1 125 ? 14.44052 41.64653 0.05095 1.000 33.65693 125 PHE B CA 1
ATOM 5485 C C . PHE B 1 125 ? 15.11427 41.10314 -1.21151 1.000 34.95655 125 PHE B C 1
ATOM 5486 O O . PHE B 1 125 ? 16.33184 41.17193 -1.39297 1.000 34.00817 125 PHE B O 1
ATOM 5494 N N . ILE B 1 126 ? 14.28455 40.52719 -2.09077 1.000 30.43398 126 ILE B N 1
ATOM 5495 C CA . ILE B 1 126 ? 14.75668 39.98096 -3.35980 1.000 35.81764 126 ILE B CA 1
ATOM 5496 C C . ILE B 1 126 ? 15.39028 41.07709 -4.19406 1.000 35.41457 126 ILE B C 1
ATOM 5497 O O . ILE B 1 126 ? 16.41516 40.86238 -4.85384 1.000 33.45571 126 ILE B O 1
ATOM 5502 N N . ASP B 1 127 ? 14.80137 42.27768 -4.15880 1.000 33.11907 127 ASP B N 1
ATOM 5503 C CA . ASP B 1 127 ? 15.31496 43.38083 -4.96651 1.000 39.44615 127 ASP B CA 1
ATOM 5504 C C . ASP B 1 127 ? 16.73791 43.74367 -4.56067 1.000 38.70304 127 ASP B C 1
ATOM 5505 O O . ASP B 1 127 ? 17.59919 43.95348 -5.42354 1.000 40.03272 127 ASP B O 1
ATOM 5510 N N . GLU B 1 128 ? 17.00995 43.81720 -3.25125 1.000 38.12453 128 GLU B N 1
ATOM 5511 C CA . GLU B 1 128 ? 18.38378 44.05042 -2.80961 1.000 34.88972 128 GLU B CA 1
ATOM 5512 C C . GLU B 1 128 ? 19.27052 42.86106 -3.13965 1.000 31.83724 128 GLU B C 1
ATOM 5513 O O . GLU B 1 128 ? 20.43054 43.03599 -3.52790 1.000 38.17678 128 GLU B O 1
ATOM 5519 N N . GLY B 1 129 ? 18.74646 41.64005 -2.98366 1.000 29.84786 129 GLY B N 1
ATOM 5520 C CA . GLY B 1 129 ? 19.51897 40.46845 -3.35427 1.000 31.45479 129 GLY B CA 1
ATOM 5521 C C . GLY B 1 129 ? 19.89343 40.46858 -4.82371 1.000 37.26395 129 GLY B C 1
ATOM 5522 O O . GLY B 1 129 ? 21.02306 40.12508 -5.18826 1.000 35.35996 129 GLY B O 1
ATOM 5523 N N . LEU B 1 130 ? 18.95081 40.86574 -5.68563 1.000 36.49286 130 LEU B N 1
ATOM 5524 C CA . LEU B 1 130 ? 19.21741 40.91861 -7.12011 1.000 37.75856 130 LEU B CA 1
ATOM 5525 C C . LEU B 1 130 ? 20.35043 41.88139 -7.42659 1.000 34.36525 130 LEU B C 1
ATOM 5526 O O . LEU B 1 130 ? 21.23941 41.56082 -8.22033 1.000 41.24036 130 LEU B O 1
ATOM 5531 N N . LYS B 1 131 ? 20.35432 43.05787 -6.78308 1.000 39.16472 131 LYS B N 1
ATOM 5532 C CA . LYS B 1 131 ? 21.42876 44.02086 -7.01528 1.000 37.30830 131 LYS B CA 1
ATOM 5533 C C . LYS B 1 131 ? 22.77174 43.50699 -6.50617 1.000 40.81005 131 LYS B C 1
ATOM 5534 O O . LYS B 1 131 ? 23.80988 43.77404 -7.12179 1.000 38.38713 131 LYS B O 1
ATOM 5540 N N . GLN B 1 132 ? 22.77711 42.78188 -5.37961 1.000 38.31641 132 GLN B N 1
ATOM 5541 C CA . GLN B 1 132 ? 24.00056 42.12355 -4.93280 1.000 35.90742 132 GLN B CA 1
ATOM 5542 C C . GLN B 1 132 ? 24.52448 41.16913 -5.99765 1.000 36.94912 132 GLN B C 1
ATOM 5543 O O . GLN B 1 132 ? 25.73719 41.07607 -6.22563 1.000 33.33501 132 GLN B O 1
ATOM 5549 N N . ALA B 1 133 ? 23.62169 40.41615 -6.62444 1.000 39.33753 133 ALA B N 1
ATOM 5550 C CA . ALA B 1 133 ? 24.02922 39.46515 -7.64904 1.000 37.37402 133 ALA B CA 1
ATOM 5551 C C . ALA B 1 133 ? 24.60134 40.18278 -8.86664 1.000 41.17889 133 ALA B C 1
ATOM 5552 O O . ALA B 1 133 ? 25.53198 39.68213 -9.51278 1.000 39.53826 133 ALA B O 1
ATOM 5554 N N . GLU B 1 134 ? 24.07563 41.36730 -9.18321 1.000 37.22224 134 GLU B N 1
ATOM 5555 C CA . GLU B 1 134 ? 24.65291 42.15929 -10.26731 1.000 42.05519 134 GLU B CA 1
ATOM 5556 C C . GLU B 1 134 ? 26.07984 42.58699 -9.93327 1.000 46.70624 134 GLU B C 1
ATOM 5557 O O . GLU B 1 134 ? 26.97969 42.49377 -10.77933 1.000 45.90540 134 GLU B O 1
ATOM 5563 N N . GLU B 1 135 ? 26.31311 43.05301 -8.69600 1.000 44.03011 135 GLU B N 1
ATOM 5564 C CA . GLU B 1 135 ? 27.67305 43.42903 -8.30673 1.000 43.96197 135 GLU B CA 1
ATOM 5565 C C . GLU B 1 135 ? 28.63698 42.25042 -8.39926 1.000 41.39358 135 GLU B C 1
ATOM 5566 O O . GLU B 1 135 ? 29.80841 42.44205 -8.74442 1.000 45.53596 135 GLU B O 1
ATOM 5572 N N . ARG B 1 136 ? 28.17677 41.02642 -8.10486 1.000 41.08560 136 ARG B N 1
ATOM 5573 C CA . ARG B 1 136 ? 29.03769 39.85954 -8.29573 1.000 40.62142 136 ARG B CA 1
ATOM 5574 C C . ARG B 1 136 ? 29.39875 39.68505 -9.77078 1.000 42.70937 136 ARG B C 1
ATOM 5575 O O . ARG B 1 136 ? 30.56508 39.47160 -10.12356 1.000 37.84851 136 ARG B O 1
ATOM 5583 N N . ASP B 1 137 ? 28.39888 39.75912 -10.64708 1.000 38.66210 137 ASP B N 1
ATOM 5584 C CA . ASP B 1 137 ? 28.65692 39.60880 -12.07540 1.000 46.63430 137 ASP B CA 1
ATOM 5585 C C . ASP B 1 137 ? 29.54856 40.73192 -12.60112 1.000 47.52982 137 ASP B C 1
ATOM 5586 O O . ASP B 1 137 ? 30.47900 40.48155 -13.37588 1.000 45.34548 137 ASP B O 1
ATOM 5591 N N . ASN B 1 138 ? 29.29317 41.97224 -12.17138 1.000 46.02592 138 ASN B N 1
ATOM 5592 C CA . ASN B 1 138 ? 30.15552 43.08677 -12.55296 1.000 43.61198 138 ASN B CA 1
ATOM 5593 C C . ASN B 1 138 ? 31.59605 42.83801 -12.12760 1.000 47.17010 138 ASN B C 1
ATOM 5594 O O . ASN B 1 138 ? 32.53011 43.01742 -12.91722 1.000 50.04446 138 ASN B O 1
ATOM 5599 N N . TYR B 1 139 ? 31.79819 42.42485 -10.87598 1.000 44.46013 139 TYR B N 1
ATOM 5600 C CA . TYR B 1 139 ? 33.15408 42.16906 -10.40261 1.000 44.74220 139 TYR B CA 1
ATOM 5601 C C . TYR B 1 139 ? 33.83177 41.09054 -11.23532 1.000 42.32970 139 TYR B C 1
ATOM 5602 O O . TYR B 1 139 ? 35.02925 41.17708 -11.51937 1.000 46.68205 139 TYR B O 1
ATOM 5611 N N . PHE B 1 140 ? 33.08352 40.05781 -11.62125 1.000 39.49428 140 PHE B N 1
ATOM 5612 C CA . PHE B 1 140 ? 33.66392 38.96856 -12.40090 1.000 46.72434 140 PHE B CA 1
ATOM 5613 C C . PHE B 1 140 ? 34.10236 39.43610 -13.79057 1.000 50.64959 140 PHE B C 1
ATOM 5614 O O . PHE B 1 140 ? 35.13952 38.99530 -14.29988 1.000 52.09301 140 PHE B O 1
ATOM 5622 N N . LYS B 1 141 ? 33.33102 40.32399 -14.42242 1.000 48.49806 141 LYS B N 1
ATOM 5623 C CA . LYS B 1 141 ? 33.74099 40.85459 -15.71855 1.000 51.65585 141 LYS B CA 1
ATOM 5624 C C . LYS B 1 141 ? 34.94723 41.77203 -15.57290 1.000 55.77332 141 LYS B C 1
ATOM 5625 O O . LYS B 1 141 ? 35.94002 41.63429 -16.30120 1.000 58.89924 141 LYS B O 1
ATOM 5631 N N . GLU B 1 142 ? 34.86743 42.72479 -14.63727 1.000 55.25575 142 GLU B N 1
ATOM 5632 C CA . GLU B 1 142 ? 35.93950 43.69914 -14.43995 1.000 56.17819 142 GLU B CA 1
ATOM 5633 C C . GLU B 1 142 ? 37.28797 43.05259 -14.16250 1.000 56.07736 142 GLU B C 1
ATOM 5634 O O . GLU B 1 142 ? 38.32832 43.59654 -14.54118 1.000 59.76441 142 GLU B O 1
ATOM 5640 N N . HIS B 1 143 ? 37.30169 41.93294 -13.44368 1.000 52.44579 143 HIS B N 1
ATOM 5641 C CA . HIS B 1 143 ? 38.54077 41.40689 -12.89686 1.000 51.01926 143 HIS B CA 1
ATOM 5642 C C . HIS B 1 143 ? 38.86295 39.99313 -13.34909 1.000 49.59643 143 HIS B C 1
ATOM 5643 O O . HIS B 1 143 ? 39.99773 39.54751 -13.15336 1.000 56.15412 143 HIS B O 1
ATOM 5650 N N . GLY B 1 144 ? 37.91671 39.27600 -13.94328 1.000 48.96647 144 GLY B N 1
ATOM 5651 C CA . GLY B 1 144 ? 38.19611 37.93729 -14.41592 1.000 47.32101 144 GLY B CA 1
ATOM 5652 C C . GLY B 1 144 ? 38.23918 36.86140 -13.35358 1.000 53.05542 144 GLY B C 1
ATOM 5653 O O . GLY B 1 144 ? 38.50709 35.70051 -13.68723 1.000 53.16394 144 GLY B O 1
ATOM 5654 N N . LYS B 1 145 ? 37.99945 37.20275 -12.08562 1.000 52.81468 145 LYS B N 1
ATOM 5655 C CA . LYS B 1 145 ? 37.99472 36.22600 -11.00049 1.000 51.95836 145 LYS B CA 1
ATOM 5656 C C . LYS B 1 145 ? 36.86672 36.56592 -10.03188 1.000 47.89891 145 LYS B C 1
ATOM 5657 O O . LYS B 1 145 ? 36.27332 37.64758 -10.09060 1.000 47.95073 145 LYS B O 1
ATOM 5663 N N . THR B 1 146 ? 36.58013 35.63060 -9.12788 1.000 46.29535 146 THR B N 1
ATOM 5664 C CA . THR B 1 146 ? 35.51304 35.78944 -8.14704 1.000 40.51737 146 THR B CA 1
ATOM 5665 C C . THR B 1 146 ? 36.03218 36.46353 -6.87439 1.000 44.09882 146 THR B C 1
ATOM 5666 O O . THR B 1 146 ? 37.23065 36.46393 -6.58731 1.000 42.45452 146 THR B O 1
ATOM 5670 N N . VAL B 1 147 ? 35.10074 37.03439 -6.10138 1.000 43.44944 147 VAL B N 1
ATOM 5671 C CA . VAL B 1 147 ? 35.47913 37.75073 -4.88166 1.000 39.06026 147 VAL B CA 1
ATOM 5672 C C . VAL B 1 147 ? 35.88481 36.78829 -3.77050 1.000 37.15961 147 VAL B C 1
ATOM 5673 O O . VAL B 1 147 ? 36.57884 37.18348 -2.82899 1.000 39.19849 147 VAL B O 1
ATOM 5677 N N . GLY B 1 148 ? 35.43877 35.53133 -3.83775 1.000 38.88558 148 GLY B N 1
ATOM 5678 C CA . GLY B 1 148 ? 35.79584 34.52317 -2.86765 1.000 30.48271 148 GLY B CA 1
ATOM 5679 C C . GLY B 1 148 ? 35.08700 33.19913 -3.09910 1.000 33.27937 148 GLY B C 1
ATOM 5680 O O . GLY B 1 148 ? 34.28699 33.06080 -4.02974 1.000 35.02473 148 GLY B O 1
ATOM 5681 N N . PRO B 1 149 ? 35.34446 32.20240 -2.23717 1.000 35.67868 149 PRO B N 1
ATOM 5682 C CA . PRO B 1 149 ? 34.81059 30.84466 -2.48534 1.000 31.00668 149 PRO B CA 1
ATOM 5683 C C . PRO B 1 149 ? 33.28148 30.73358 -2.48435 1.000 35.45661 149 PRO B C 1
ATOM 5684 O O . PRO B 1 149 ? 32.75361 29.69099 -2.89824 1.000 35.57174 149 PRO B O 1
ATOM 5688 N N . LEU B 1 150 ? 32.54676 31.75099 -2.04456 1.000 33.36007 150 LEU B N 1
ATOM 5689 C CA . LEU B 1 150 ? 31.08878 31.68801 -2.06511 1.000 34.94608 150 LEU B CA 1
ATOM 5690 C C . LEU B 1 150 ? 30.48755 32.70314 -3.03422 1.000 33.07587 150 LEU B C 1
ATOM 5691 O O . LEU B 1 150 ? 29.30416 33.04944 -2.91351 1.000 35.56979 150 LEU B O 1
ATOM 5696 N N . HIS B 1 151 ? 31.28443 33.18083 -3.99083 1.000 34.71882 151 HIS B N 1
ATOM 5697 C CA . HIS B 1 151 ? 30.84985 34.16599 -4.98378 1.000 38.48530 151 HIS B CA 1
ATOM 5698 C C . HIS B 1 151 ? 29.53831 33.76419 -5.64353 1.000 33.93344 151 HIS B C 1
ATOM 5699 O O . HIS B 1 151 ? 29.44327 32.69373 -6.24787 1.000 36.58743 151 HIS B O 1
ATOM 5706 N N . GLY B 1 152 ? 28.52822 34.62237 -5.50128 1.000 27.20716 152 GLY B N 1
ATOM 5707 C CA . GLY B 1 152 ? 27.23255 34.44231 -6.11937 1.000 33.92561 152 GLY B CA 1
ATOM 5708 C C . GLY B 1 152 ? 26.33545 33.37314 -5.53269 1.000 37.22805 152 GLY B C 1
ATOM 5709 O O . GLY B 1 152 ? 25.32080 33.03208 -6.14817 1.000 35.73706 152 GLY B O 1
ATOM 5710 N N . ILE B 1 153 ? 26.65111 32.83357 -4.36275 1.000 35.23463 153 ILE B N 1
ATOM 5711 C CA . ILE B 1 153 ? 25.90075 31.72203 -3.78472 1.000 31.09743 153 ILE B CA 1
ATOM 5712 C C . ILE B 1 153 ? 24.80627 32.27586 -2.87177 1.000 35.55947 153 ILE B C 1
ATOM 5713 O O . ILE B 1 153 ? 25.12742 32.98623 -1.90139 1.000 31.99490 153 ILE B O 1
ATOM 5718 N N . PRO B 1 154 ? 23.52319 31.99702 -3.13939 1.000 34.08676 154 PRO B N 1
ATOM 5719 C CA . PRO B 1 154 ? 22.44043 32.56340 -2.31789 1.000 30.17653 154 PRO B CA 1
ATOM 5720 C C . PRO B 1 154 ? 22.31780 31.80359 -1.01043 1.000 31.51805 154 PRO B C 1
ATOM 5721 O O . PRO B 1 154 ? 22.20307 30.57370 -1.00332 1.000 30.83221 154 PRO B O 1
ATOM 5725 N N . ILE B 1 155 ? 22.31439 32.54282 0.09852 1.000 31.55356 155 ILE B N 1
ATOM 5726 C CA . ILE B 1 155 ? 22.38823 31.94699 1.42973 1.000 27.07299 155 ILE B CA 1
ATOM 5727 C C . ILE B 1 155 ? 21.29570 32.54176 2.30009 1.000 25.49099 155 ILE B C 1
ATOM 5728 O O . ILE B 1 155 ? 21.14621 33.76619 2.36545 1.000 28.40143 155 ILE B O 1
ATOM 5733 N N . SER B 1 156 ? 20.54318 31.68560 2.97960 1.000 23.67531 156 SER B N 1
ATOM 5734 C CA . SER B 1 156 ? 19.52559 32.18223 3.89538 1.000 29.33473 156 SER B CA 1
ATOM 5735 C C . SER B 1 156 ? 20.11140 32.38448 5.29791 1.000 28.25152 156 SER B C 1
ATOM 5736 O O . SER B 1 156 ? 21.01741 31.66432 5.72463 1.000 27.62469 156 SER B O 1
ATOM 5739 N N . LEU B 1 157 ? 19.58962 33.38805 6.00367 1.000 27.77074 157 LEU B N 1
ATOM 5740 C CA . LEU B 1 157 ? 20.10199 33.80856 7.30120 1.000 27.26664 157 LEU B CA 1
ATOM 5741 C C . LEU B 1 157 ? 18.98334 33.76693 8.32938 1.000 28.12449 157 LEU B C 1
ATOM 5742 O O . LEU B 1 157 ? 17.89866 34.30411 8.09466 1.000 29.08525 157 LEU B O 1
ATOM 5747 N N . LYS B 1 158 ? 19.25331 33.15071 9.47282 1.000 31.43035 158 LYS B N 1
ATOM 5748 C CA . LYS B 1 158 ? 18.33447 33.24857 10.59676 1.000 31.05172 158 LYS B CA 1
ATOM 5749 C C . LYS B 1 158 ? 18.18271 34.70878 11.01988 1.000 28.39432 158 LYS B C 1
ATOM 5750 O O . LYS B 1 158 ? 19.16378 35.45321 11.09394 1.000 23.00327 158 LYS B O 1
ATOM 5756 N N . GLU B 1 159 ? 16.93229 35.11419 11.28046 1.000 25.90687 159 GLU B N 1
ATOM 5757 C CA . GLU B 1 159 ? 16.61304 36.52094 11.53004 1.000 28.13784 159 GLU B CA 1
ATOM 5758 C C . GLU B 1 159 ? 17.41774 37.11797 12.68213 1.000 32.10721 159 GLU B C 1
ATOM 5759 O O . GLU B 1 159 ? 17.82927 38.28354 12.60523 1.000 26.40670 159 GLU B O 1
ATOM 5765 N N . GLN B 1 160 ? 17.62917 36.35207 13.76754 1.000 27.16274 160 GLN B N 1
ATOM 5766 C CA . GLN B 1 160 ? 18.18000 36.92414 14.99662 1.000 26.98002 160 GLN B CA 1
ATOM 5767 C C . GLN B 1 160 ? 19.59598 37.46888 14.83475 1.000 28.51095 160 GLN B C 1
ATOM 5768 O O . GLN B 1 160 ? 20.02577 38.28849 15.65636 1.000 25.36028 160 GLN B O 1
ATOM 5782 N N . ASN B 1 162 ? 22.48031 39.91354 13.50777 1.000 25.98381 162 ASN B N 1
ATOM 5783 C CA . ASN B 1 162 ? 22.45186 41.31096 13.09536 1.000 29.77257 162 ASN B CA 1
ATOM 5784 C C . ASN B 1 162 ? 22.59959 41.41539 11.58375 1.000 29.58804 162 ASN B C 1
ATOM 5785 O O . ASN B 1 162 ? 23.43964 40.74435 10.97875 1.000 30.80493 162 ASN B O 1
ATOM 5790 N N . TYR B 1 163 ? 21.76189 42.24597 10.97591 1.000 29.14256 163 TYR B N 1
ATOM 5791 C CA . TYR B 1 163 ? 21.85117 42.57535 9.55603 1.000 31.22272 163 TYR B CA 1
ATOM 5792 C C . TYR B 1 163 ? 21.82120 44.09762 9.43682 1.000 29.12730 163 TYR B C 1
ATOM 5793 O O . TYR B 1 163 ? 20.89695 44.74594 9.94117 1.000 26.87685 163 TYR B O 1
ATOM 5802 N N . LYS B 1 164 ? 22.84623 44.66173 8.80084 1.000 30.56365 164 LYS B N 1
ATOM 5803 C CA . LYS B 1 164 ? 23.04938 46.11015 8.78991 1.000 32.85393 164 LYS B CA 1
ATOM 5804 C C . LYS B 1 164 ? 21.81365 46.86672 8.29131 1.000 36.22501 164 LYS B C 1
ATOM 5805 O O . LYS B 1 164 ? 21.27991 46.58519 7.21133 1.000 31.97638 164 LYS B O 1
ATOM 5811 N N . ASP B 1 165 ? 21.37048 47.83090 9.09874 1.000 35.01031 165 ASP B N 1
ATOM 5812 C CA . ASP B 1 165 ? 20.29077 48.75678 8.76174 1.000 34.18136 165 ASP B CA 1
ATOM 5813 C C . ASP B 1 165 ? 18.95142 48.04995 8.57479 1.000 36.43065 165 ASP B C 1
ATOM 5814 O O . ASP B 1 165 ? 18.06736 48.54023 7.86274 1.000 36.88738 165 ASP B O 1
ATOM 5819 N N . LYS B 1 166 ? 18.76997 46.90800 9.23185 1.000 35.64048 166 LYS B N 1
ATOM 5820 C CA . LYS B 1 166 ? 17.50247 46.19620 9.18796 1.000 31.55942 166 LYS B CA 1
ATOM 5821 C C . LYS B 1 166 ? 17.09444 45.78425 10.59026 1.000 32.20254 166 LYS B C 1
ATOM 5822 O O . LYS B 1 166 ? 17.93955 45.51592 11.44228 1.000 33.72698 166 LYS B O 1
ATOM 5828 N N . ILE B 1 167 ? 15.78102 45.75851 10.81567 1.000 30.45334 167 ILE B N 1
ATOM 5829 C CA . ILE B 1 167 ? 15.24911 45.30050 12.08534 1.000 30.00558 167 ILE B CA 1
ATOM 5830 C C . ILE B 1 167 ? 15.84893 43.94579 12.41948 1.000 34.41397 167 ILE B C 1
ATOM 5831 O O . ILE B 1 167 ? 15.95212 43.05851 11.56118 1.000 32.29818 167 ILE B O 1
ATOM 5836 N N . THR B 1 168 ? 16.27979 43.80180 13.67687 1.000 30.50432 168 THR B N 1
ATOM 5837 C CA . THR B 1 168 ? 16.78422 42.53875 14.21247 1.000 29.79311 168 THR B CA 1
ATOM 5838 C C . THR B 1 168 ? 16.14446 42.38067 15.58614 1.000 30.99047 168 THR B C 1
ATOM 5839 O O . THR B 1 168 ? 16.55171 43.04035 16.54407 1.000 30.21824 168 THR B O 1
ATOM 5843 N N . HIS B 1 169 ? 15.12533 41.53308 15.67584 1.000 30.06675 169 HIS B N 1
ATOM 5844 C CA . HIS B 1 169 ? 14.33157 41.44462 16.88824 1.000 27.80918 169 HIS B CA 1
ATOM 5845 C C . HIS B 1 169 ? 14.44064 40.10481 17.59950 1.000 27.77491 169 HIS B C 1
ATOM 5846 O O . HIS B 1 169 ? 13.92552 39.97870 18.71700 1.000 28.76556 169 HIS B O 1
ATOM 5853 N N . GLY B 1 170 ? 15.07819 39.10823 16.98810 1.000 26.76017 170 GLY B N 1
ATOM 5854 C CA . GLY B 1 170 ? 15.24237 37.81607 17.61883 1.000 26.58587 170 GLY B CA 1
ATOM 5855 C C . GLY B 1 170 ? 13.95557 37.14358 18.04611 1.000 28.82475 170 GLY B C 1
ATOM 5856 O O . GLY B 1 170 ? 13.98898 36.23917 18.88318 1.000 27.39918 170 GLY B O 1
ATOM 5857 N N . GLY B 1 171 ? 12.81816 37.55224 17.49258 1.000 31.06583 171 GLY B N 1
ATOM 5858 C CA . GLY B 1 171 ? 11.53360 37.02847 17.91840 1.000 28.33838 171 GLY B CA 1
ATOM 5859 C C . GLY B 1 171 ? 10.87383 37.77951 19.05863 1.000 29.96619 171 GLY B C 1
ATOM 5860 O O . GLY B 1 171 ? 9.75755 37.41050 19.45169 1.000 31.61561 171 GLY B O 1
ATOM 5861 N N . TYR B 1 172 ? 11.50874 38.82631 19.59394 1.000 23.30266 172 TYR B N 1
ATOM 5862 C CA . TYR B 1 172 ? 10.90672 39.65355 20.63594 1.000 30.09410 172 TYR B CA 1
ATOM 5863 C C . TYR B 1 172 ? 10.29409 40.89533 20.00724 1.000 29.95442 172 TYR B C 1
ATOM 5864 O O . TYR B 1 172 ? 11.01077 41.71472 19.42752 1.000 29.33563 172 TYR B O 1
ATOM 5873 N N . VAL B 1 173 ? 8.97350 41.03780 20.14927 1.000 28.15408 173 VAL B N 1
ATOM 5874 C CA . VAL B 1 173 ? 8.27930 42.23604 19.68153 1.000 29.70802 173 VAL B CA 1
ATOM 5875 C C . VAL B 1 173 ? 8.95513 43.49934 20.20314 1.000 30.33761 173 VAL B C 1
ATOM 5876 O O . VAL B 1 173 ? 9.12230 44.48662 19.46844 1.000 26.98668 173 VAL B O 1
ATOM 5880 N N . SER B 1 174 ? 9.38431 43.47789 21.47329 1.000 30.74083 174 SER B N 1
ATOM 5881 C CA . SER B 1 174 ? 10.02661 44.64595 22.07296 1.000 31.60605 174 SER B CA 1
ATOM 5882 C C . SER B 1 174 ? 11.29623 45.06520 21.33830 1.000 30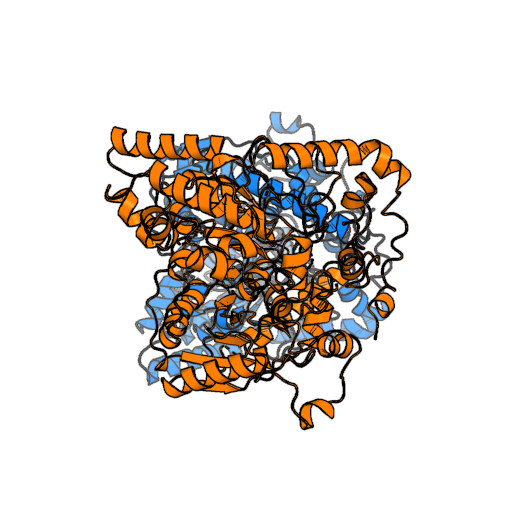.80323 174 SER B C 1
ATOM 5883 O O . SER B 1 174 ? 11.73140 46.21206 21.48909 1.000 34.90406 174 SER B O 1
ATOM 5886 N N . LYS B 1 175 ? 11.89927 44.18496 20.54026 1.000 27.64009 175 LYS B N 1
ATOM 5887 C CA . LYS B 1 175 ? 13.07833 44.56577 19.77437 1.000 29.98238 175 LYS B CA 1
ATOM 5888 C C . LYS B 1 175 ? 12.75643 44.87845 18.31516 1.000 32.13429 175 LYS B C 1
ATOM 5889 O O . LYS B 1 175 ? 13.68220 45.01303 17.50646 1.000 29.47183 175 LYS B O 1
ATOM 5895 N N . ILE B 1 176 ? 11.47248 45.02788 17.96192 1.000 28.96426 176 ILE B N 1
ATOM 5896 C CA . ILE B 1 176 ? 11.11772 45.48708 16.62336 1.000 29.87198 176 ILE B CA 1
ATOM 5897 C C . ILE B 1 176 ? 11.65186 46.89185 16.37391 1.000 32.31142 176 ILE B C 1
ATOM 5898 O O . ILE B 1 176 ? 11.64796 47.36063 15.23589 1.000 35.49676 176 ILE B O 1
ATOM 5903 N N . VAL B 1 177 ? 12.14682 47.56029 17.42330 1.000 31.95996 177 VAL B N 1
ATOM 5904 C CA . VAL B 1 177 ? 12.79386 48.86681 17.30060 1.000 37.56249 177 VAL B CA 1
ATOM 5905 C C . VAL B 1 177 ? 14.31057 48.77929 17.15565 1.000 35.53600 177 VAL B C 1
ATOM 5906 O O . VAL B 1 177 ? 14.96183 49.81557 16.93992 1.000 32.46706 177 VAL B O 1
ATOM 5910 N N . ASN B 1 178 ? 14.89619 47.58475 17.26390 1.000 28.38653 178 ASN B N 1
ATOM 5911 C CA . ASN B 1 178 ? 16.34753 47.43685 17.23633 1.000 30.35777 178 ASN B CA 1
ATOM 5912 C C . ASN B 1 178 ? 16.83254 47.36322 15.79110 1.000 31.77591 178 ASN B C 1
ATOM 5913 O O . ASN B 1 178 ? 16.48448 46.42446 15.06481 1.000 33.97104 178 ASN B O 1
ATOM 5918 N N . ILE B 1 179 ? 17.64000 48.33912 15.37634 1.000 29.89400 179 ILE B N 1
ATOM 5919 C CA . ILE B 1 179 ? 18.17716 48.36572 14.01724 1.000 35.11579 179 ILE B CA 1
ATOM 5920 C C . ILE B 1 179 ? 19.69421 48.49139 14.10080 1.000 31.16259 179 ILE B C 1
ATOM 5921 O O . ILE B 1 179 ? 20.20721 49.58873 14.34814 1.000 37.79699 179 ILE B O 1
ATOM 5926 N N . PRO B 1 180 ? 20.45058 47.41134 13.92518 1.000 33.47754 180 PRO B N 1
ATOM 5927 C CA . PRO B 1 180 ? 21.91180 47.51118 14.04097 1.000 33.07907 180 PRO B CA 1
ATOM 5928 C C . PRO B 1 180 ? 22.51990 48.25530 12.86468 1.000 36.72343 180 PRO B C 1
ATOM 5929 O O . PRO B 1 180 ? 21.95700 48.31142 11.76971 1.000 36.82280 180 PRO B O 1
ATOM 5933 N N . ASN B 1 181 ? 23.70193 48.82836 13.10582 1.000 38.52927 181 ASN B N 1
ATOM 5934 C CA . ASN B 1 181 ? 24.40345 49.60855 12.09079 1.000 42.26092 181 ASN B CA 1
ATOM 5935 C C . ASN B 1 181 ? 25.40795 48.78747 11.29826 1.000 41.40147 181 ASN B C 1
ATOM 5936 O O . ASN B 1 181 ? 26.11499 49.34748 10.44965 1.000 40.45504 181 ASN B O 1
ATOM 5941 N N . SER B 1 182 ? 25.48739 47.48419 11.54929 1.000 36.21724 182 SER B N 1
ATOM 5942 C CA . SER B 1 182 ? 26.43466 46.64053 10.84323 1.000 36.52986 182 SER B CA 1
ATOM 5943 C C . SER B 1 182 ? 25.97825 45.19427 10.95751 1.000 36.94278 182 SER B C 1
ATOM 5944 O O . SER B 1 182 ? 25.17804 44.84113 11.83226 1.000 34.07545 182 SER B O 1
ATOM 5947 N N . HIS B 1 183 ? 26.49713 44.36728 10.04721 1.000 31.48352 183 HIS B N 1
ATOM 5948 C CA . HIS B 1 183 ? 26.22947 42.94151 10.07238 1.000 28.89034 183 HIS B CA 1
ATOM 5949 C C . HIS B 1 183 ? 26.82782 42.31378 11.32527 1.000 28.78403 183 HIS B C 1
ATOM 5950 O O . HIS B 1 183 ? 27.85277 42.76577 11.83666 1.000 31.49987 183 HIS B O 1
ATOM 5957 N N . GLY B 1 184 ? 26.19387 41.24924 11.81053 1.000 30.23063 184 GLY B N 1
ATOM 5958 C CA . GLY B 1 184 ? 26.86827 40.35698 12.74158 1.000 28.73749 184 GLY B CA 1
ATOM 5959 C C . GLY B 1 184 ? 28.15952 39.82318 12.14367 1.000 30.75399 184 GLY B C 1
ATOM 5960 O O . GLY B 1 184 ? 28.42760 39.94026 10.94623 1.000 28.90914 184 GLY B O 1
ATOM 5961 N N . VAL B 1 185 ? 28.98352 39.21072 12.99877 1.000 33.29356 185 VAL B N 1
ATOM 5962 C CA . VAL B 1 185 ? 30.30562 38.76871 12.54573 1.000 30.72708 185 VAL B CA 1
ATOM 5963 C C . VAL B 1 185 ? 30.18346 37.70345 11.45549 1.000 30.79143 185 VAL B C 1
ATOM 5964 O O . VAL B 1 185 ? 30.84702 37.79478 10.41727 1.000 32.27489 185 VAL B O 1
ATOM 5968 N N . THR B 1 186 ? 29.34778 36.67371 11.65805 1.000 27.06270 186 THR B N 1
ATOM 5969 C CA . THR B 1 186 ? 29.32501 35.62511 10.63594 1.000 33.19313 186 THR B CA 1
ATOM 5970 C C . THR B 1 186 ? 28.73712 36.11885 9.32038 1.000 31.11390 186 THR B C 1
ATOM 5971 O O . THR B 1 186 ? 29.24905 35.77229 8.25223 1.000 30.85406 186 THR B O 1
ATOM 5975 N N . THR B 1 187 ? 27.65736 36.90035 9.35697 1.000 29.91616 187 THR B N 1
ATOM 5976 C CA . THR B 1 187 ? 27.09523 37.32594 8.07941 1.000 32.16396 187 THR B CA 1
ATOM 5977 C C . THR B 1 187 ? 28.02456 38.31411 7.38288 1.000 34.71002 187 THR B C 1
ATOM 5978 O O . THR B 1 187 ? 28.06659 38.36031 6.14763 1.000 33.28689 187 THR B O 1
ATOM 5982 N N . SER B 1 188 ? 28.80942 39.07889 8.15079 1.000 31.29671 188 SER B N 1
ATOM 5983 C CA . SER B 1 188 ? 29.81617 39.94305 7.53727 1.000 29.80974 188 SER B CA 1
ATOM 5984 C C . SER B 1 188 ? 30.94047 39.13544 6.89219 1.000 33.46280 188 SER B C 1
ATOM 5985 O O . SER B 1 188 ? 31.46469 39.52632 5.84236 1.000 36.44725 188 SER B O 1
ATOM 5988 N N . ILE B 1 189 ? 31.30498 37.99625 7.47789 1.000 29.86363 189 ILE B N 1
ATOM 5989 C CA . ILE B 1 189 ? 32.31532 37.14171 6.85959 1.000 34.76622 189 ILE B CA 1
ATOM 5990 C C . ILE B 1 189 ? 31.78307 36.48827 5.58084 1.000 32.03482 189 ILE B C 1
ATOM 5991 O O . ILE B 1 189 ? 32.50086 36.38499 4.57632 1.000 28.24249 189 ILE B O 1
ATOM 5996 N N . LEU B 1 190 ? 30.53561 36.00455 5.60612 1.000 29.52448 190 LEU B N 1
ATOM 5997 C CA . LEU B 1 190 ? 29.95725 35.39491 4.41149 1.000 31.80357 190 LEU B CA 1
ATOM 5998 C C . LEU B 1 190 ? 29.84637 36.40386 3.27472 1.000 30.63705 190 LEU B C 1
ATOM 5999 O O . LEU B 1 190 ? 30.05952 36.05493 2.10555 1.000 36.56946 190 LEU B O 1
ATOM 6004 N N . GLU B 1 191 ? 29.47492 37.64757 3.58821 1.000 29.18910 191 GLU B N 1
ATOM 6005 C CA . GLU B 1 191 ? 29.45898 38.68899 2.56337 1.000 34.50216 191 GLU B CA 1
ATOM 6006 C C . GLU B 1 191 ? 30.81884 38.81179 1.88867 1.000 36.88415 191 GLU B C 1
ATOM 6007 O O . GLU B 1 191 ? 30.91398 38.83632 0.65652 1.000 37.22991 191 GLU B O 1
ATOM 6013 N N . LYS B 1 192 ? 31.89044 38.87993 2.68639 1.000 33.94196 192 LYS B N 1
ATOM 6014 C CA . LYS B 1 192 ? 33.22218 39.04416 2.11482 1.000 32.34264 192 LYS B CA 1
ATOM 6015 C C . LYS B 1 192 ? 33.64311 37.82934 1.30054 1.000 30.50101 192 LYS B C 1
ATOM 6016 O O . LYS B 1 192 ? 34.41321 37.97065 0.34932 1.000 36.53973 192 LYS B O 1
ATOM 6022 N N . LEU B 1 193 ? 33.15751 36.63788 1.65098 1.000 26.31679 193 LEU B N 1
ATOM 6023 C CA . LEU B 1 193 ? 33.42988 35.43599 0.87250 1.000 32.18414 193 LEU B CA 1
ATOM 6024 C C . LEU B 1 193 ? 32.63144 35.37337 -0.43564 1.000 34.34718 193 LEU B C 1
ATOM 6025 O O . LEU B 1 193 ? 32.85219 34.46409 -1.24681 1.000 30.45552 193 LEU B O 1
ATOM 6030 N N . GLY B 1 194 ? 31.70617 36.29827 -0.64544 1.000 31.53393 194 GLY B N 1
ATOM 6031 C CA . GLY B 1 194 ? 31.00784 36.41331 -1.90225 1.000 37.07617 194 GLY B CA 1
ATOM 6032 C C . GLY B 1 194 ? 29.54566 36.07825 -1.88435 1.000 34.98187 194 GLY B C 1
ATOM 6033 O O . GLY B 1 194 ? 28.92042 36.09728 -2.94984 1.000 34.68596 194 GLY B O 1
ATOM 6034 N N . ALA B 1 195 ? 28.97271 35.77261 -0.72228 1.000 33.84238 195 ALA B N 1
ATOM 6035 C CA . ALA B 1 195 ? 27.60089 35.29501 -0.68186 1.000 32.54646 195 ALA B CA 1
ATOM 6036 C C . ALA B 1 195 ? 26.62641 36.42701 -0.97457 1.000 31.59649 195 ALA B C 1
ATOM 6037 O O . ALA B 1 195 ? 26.96659 37.61579 -0.95087 1.000 29.30378 195 ALA B O 1
ATOM 6039 N N . VAL B 1 196 ? 25.40027 36.01825 -1.28150 1.000 29.69138 196 VAL B N 1
ATOM 6040 C CA . VAL B 1 196 ? 24.31695 36.89449 -1.68324 1.000 29.14790 196 VAL B CA 1
ATOM 6041 C C . VAL B 1 196 ? 23.16980 36.63574 -0.71506 1.000 29.45528 196 VAL B C 1
ATOM 6042 O O . VAL B 1 196 ? 22.84345 35.47327 -0.44842 1.000 32.28800 196 VAL B O 1
ATOM 6046 N N . PHE B 1 197 ? 22.56982 37.70827 -0.18515 1.000 23.45730 197 PHE B N 1
ATOM 6047 C CA . PHE B 1 197 ? 21.51626 37.61513 0.81766 1.000 28.35084 197 PHE B CA 1
ATOM 6048 C C . PHE B 1 197 ? 20.20087 38.16203 0.26602 1.000 30.46979 197 PHE B C 1
ATOM 6049 O O . PHE B 1 197 ? 20.19024 39.12403 -0.51001 1.000 29.95918 197 PHE B O 1
ATOM 6057 N N . TYR B 1 198 ? 19.08379 37.57157 0.70133 1.000 23.94678 198 TYR B N 1
ATOM 6058 C CA . TYR B 1 198 ? 17.77619 37.95715 0.17275 1.000 33.31259 198 TYR B CA 1
ATOM 6059 C C . TYR B 1 198 ? 16.61735 37.59335 1.10030 1.000 30.82257 198 TYR B C 1
ATOM 6060 O O . TYR B 1 198 ? 15.48859 38.05256 0.89357 1.000 35.37688 198 TYR B O 1
ATOM 6069 N N . VAL B 1 199 ? 16.85499 36.76018 2.10530 1.000 29.28413 199 VAL B N 1
ATOM 6070 C CA . VAL B 1 199 ? 15.76513 36.32319 2.97340 1.000 29.44782 199 VAL B CA 1
ATOM 6071 C C . VAL B 1 199 ? 16.30217 36.07733 4.38313 1.000 30.40969 199 VAL B C 1
ATOM 6072 O O . VAL B 1 199 ? 17.41043 35.55940 4.56771 1.000 27.76748 199 VAL B O 1
ATOM 6076 N N . ARG B 1 200 ? 15.51987 36.47658 5.38291 1.000 29.60668 200 ARG B N 1
ATOM 6077 C CA . ARG B 1 200 ? 15.80799 36.14501 6.77001 1.000 30.95778 200 ARG B CA 1
ATOM 6078 C C . ARG B 1 200 ? 14.65174 35.33113 7.31873 1.000 31.75363 200 ARG B C 1
ATOM 6079 O O . ARG B 1 200 ? 13.48226 35.69944 7.14715 1.000 29.95356 200 ARG B O 1
ATOM 6087 N N . THR B 1 201 ? 14.98427 34.21640 7.95451 1.000 27.90734 201 THR B N 1
ATOM 6088 C CA . THR B 1 201 ? 14.01864 33.16438 8.20607 1.000 28.04209 201 THR B CA 1
ATOM 6089 C C . THR B 1 201 ? 13.47933 33.22069 9.62837 1.000 30.00460 201 THR B C 1
ATOM 6090 O O . THR B 1 201 ? 14.06427 33.83113 10.52762 1.000 32.43732 201 THR B O 1
ATOM 6094 N N . SER B 1 202 ? 12.34696 32.55671 9.81985 1.000 26.95618 202 SER B N 1
ATOM 6095 C CA . SER B 1 202 ? 11.57591 32.68992 11.03860 1.000 31.49713 202 SER B CA 1
ATOM 6096 C C . SER B 1 202 ? 12.17143 31.86113 12.17337 1.000 29.26035 202 SER B C 1
ATOM 6097 O O . SER B 1 202 ? 13.00036 30.96279 11.97471 1.000 28.12099 202 SER B O 1
ATOM 6100 N N . GLN B 1 203 ? 11.70133 32.17129 13.37917 1.000 28.74462 203 GLN B N 1
ATOM 6101 C CA . GLN B 1 203 ? 12.17417 31.57931 14.62314 1.000 31.91315 203 GLN B CA 1
ATOM 6102 C C . GLN B 1 203 ? 11.08402 31.76301 15.67150 1.000 28.68861 203 GLN B C 1
ATOM 6103 O O . GLN B 1 203 ? 10.25571 32.67239 15.55194 1.000 27.34785 203 GLN B O 1
ATOM 6109 N N . PRO B 1 204 ? 11.06764 30.93770 16.71518 1.000 26.12080 204 PRO B N 1
ATOM 6110 C CA . PRO B 1 204 ? 10.04496 31.08886 17.75502 1.000 26.10304 204 PRO B CA 1
ATOM 6111 C C . PRO B 1 204 ? 10.35114 32.21449 18.73167 1.000 26.53791 204 PRO B C 1
ATOM 6112 O O . PRO B 1 204 ? 11.49909 32.63493 18.91434 1.000 21.54085 204 PRO B O 1
ATOM 6116 N N . GLN B 1 205 ? 9.26902 32.73001 19.31522 1.000 24.47508 205 GLN B N 1
ATOM 6117 C CA . GLN B 1 205 ? 9.33217 33.54026 20.52142 1.000 24.76429 205 GLN B CA 1
ATOM 6118 C C . GLN B 1 205 ? 10.20415 32.85821 21.57435 1.000 24.32882 205 GLN B C 1
ATOM 6119 O O . GLN B 1 205 ? 9.96999 31.70015 21.92654 1.000 27.15722 205 GLN B O 1
ATOM 6125 N N . THR B 1 206 ? 11.21031 33.59055 22.06638 1.000 27.44133 206 THR B N 1
ATOM 6126 C CA . THR B 1 206 ? 12.26323 33.27800 23.04025 1.000 24.29588 206 THR B CA 1
ATOM 6127 C C . THR B 1 206 ? 13.40517 32.48195 22.43301 1.000 27.85253 206 THR B C 1
ATOM 6128 O O . THR B 1 206 ? 14.38259 32.21189 23.14611 1.000 26.36192 206 THR B O 1
ATOM 6132 N N . LEU B 1 207 ? 13.31704 32.05672 21.16793 1.000 25.50670 207 LEU B N 1
ATOM 6133 C CA . LEU B 1 207 ? 14.35589 31.24958 20.53058 1.000 25.99397 207 LEU B CA 1
ATOM 6134 C C . LEU B 1 207 ? 14.55867 29.90946 21.23853 1.000 30.74529 207 LEU B C 1
ATOM 6135 O O . LEU B 1 207 ? 15.61471 29.29119 21.09939 1.000 27.23250 207 LEU B O 1
ATOM 6148 N N . HIS B 1 209 ? 12.25282 27.04714 21.40860 1.000 19.84889 209 HIS B N 1
ATOM 6149 C CA . HIS B 1 209 ? 11.34642 25.96805 21.02423 1.000 25.89409 209 HIS B CA 1
ATOM 6150 C C . HIS B 1 209 ? 12.04532 25.10845 19.98886 1.000 23.87192 209 HIS B C 1
ATOM 6151 O O . HIS B 1 209 ? 12.83520 25.60819 19.18524 1.000 24.76801 209 HIS B O 1
ATOM 6158 N N . LEU B 1 210 ? 11.71688 23.82138 19.96781 1.000 22.80904 210 LEU B N 1
ATOM 6159 C CA . LEU B 1 210 ? 11.99823 23.04926 18.75685 1.000 26.29777 210 LEU B CA 1
ATOM 6160 C C . LEU B 1 210 ? 10.84242 23.17508 17.75079 1.000 27.96863 210 LEU B C 1
ATOM 6161 O O . LEU B 1 210 ? 10.39536 22.20386 17.13135 1.000 28.86398 210 LEU B O 1
ATOM 6166 N N . ASP B 1 211 ? 10.34936 24.40165 17.59555 1.000 25.56573 211 ASP B N 1
ATOM 6167 C CA . ASP B 1 211 ? 9.16774 24.75738 16.81780 1.000 26.10801 211 ASP B CA 1
ATOM 6168 C C . ASP B 1 211 ? 9.26664 26.25956 16.52620 1.000 28.47475 211 ASP B C 1
ATOM 6169 O O . ASP B 1 211 ? 10.27784 26.89426 16.85018 1.000 28.46736 211 ASP B O 1
ATOM 6174 N N . SER B 1 212 ? 8.21311 26.84956 15.93643 1.000 26.66416 212 SER B N 1
ATOM 6175 C CA . SER B 1 212 ? 8.32840 28.18134 15.33965 1.000 25.98008 212 SER B CA 1
ATOM 6176 C C . SER B 1 212 ? 7.39438 29.26472 15.88774 1.000 28.62123 212 SER B C 1
ATOM 6177 O O . SER B 1 212 ? 7.54059 30.42749 15.48614 1.000 26.66235 212 SER B O 1
ATOM 6180 N N . ALA B 1 213 ? 6.46563 28.94633 16.79161 1.000 23.84452 213 ALA B N 1
ATOM 6181 C CA . ALA B 1 213 ? 5.39466 29.88881 17.12541 1.000 29.09783 213 ALA B CA 1
ATOM 6182 C C . ALA B 1 213 ? 5.93450 31.24717 17.57203 1.000 31.08953 213 ALA B C 1
ATOM 6183 O O . ALA B 1 213 ? 6.81175 31.33221 18.43862 1.000 27.86225 213 ALA B O 1
ATOM 6185 N N . ASN B 1 214 ? 5.38616 32.31596 16.98877 1.000 29.90570 214 ASN B N 1
ATOM 6186 C CA . ASN B 1 214 ? 5.81642 33.67151 17.31651 1.000 31.44153 214 ASN B CA 1
ATOM 6187 C C . ASN B 1 214 ? 4.74193 34.66538 16.89185 1.000 31.20464 214 ASN B C 1
ATOM 6188 O O . ASN B 1 214 ? 3.92498 34.38376 16.01710 1.000 31.45672 214 ASN B O 1
ATOM 6193 N N . ASN B 1 215 ? 4.77646 35.85088 17.49749 1.000 28.96668 215 ASN B N 1
ATOM 6194 C CA . ASN B 1 215 ? 3.70898 36.82344 17.31184 1.000 31.40842 215 ASN B CA 1
ATOM 6195 C C . ASN B 1 215 ? 3.87832 37.68732 16.06958 1.000 35.05519 215 ASN B C 1
ATOM 6196 O O . ASN B 1 215 ? 3.02075 38.54136 15.81049 1.000 32.58937 215 ASN B O 1
ATOM 6201 N N . PHE B 1 216 ? 4.95186 37.49451 15.30441 1.000 27.09346 216 PHE B N 1
ATOM 6202 C CA . PHE B 1 216 ? 5.10023 38.21404 14.04622 1.000 33.86444 216 PHE B CA 1
ATOM 6203 C C . PHE B 1 216 ? 4.35480 37.49987 12.92350 1.000 35.37413 216 PHE B C 1
ATOM 6204 O O . PHE B 1 216 ? 3.44754 38.06371 12.30209 1.000 32.06070 216 PHE B O 1
ATOM 6212 N N . THR B 1 217 ? 4.69421 36.23721 12.68349 1.000 33.33336 217 THR B N 1
ATOM 6213 C CA . THR B 1 217 ? 4.21299 35.54530 11.50467 1.000 36.25748 217 THR B CA 1
ATOM 6214 C C . THR B 1 217 ? 3.49093 34.23116 11.78684 1.000 34.85766 217 THR B C 1
ATOM 6215 O O . THR B 1 217 ? 3.05886 33.57301 10.83257 1.000 29.24085 217 THR B O 1
ATOM 6219 N N . GLY B 1 218 ? 3.34712 33.82899 13.04849 1.000 32.04438 218 GLY B N 1
ATOM 6220 C CA . GLY B 1 218 ? 2.59896 32.62328 13.37195 1.000 29.75252 218 GLY B CA 1
ATOM 6221 C C . GLY B 1 218 ? 3.48312 31.38975 13.35250 1.000 36.76003 218 GLY B C 1
ATOM 6222 O O . GLY B 1 218 ? 4.51991 31.36033 14.01156 1.000 37.25122 218 GLY B O 1
ATOM 6223 N N . LEU B 1 219 ? 3.06942 30.37236 12.59078 1.000 35.14599 219 LEU B N 1
ATOM 6224 C CA . LEU B 1 219 ? 3.74030 29.07539 12.52952 1.000 29.24666 219 LEU B CA 1
ATOM 6225 C C . LEU B 1 219 ? 4.41460 28.84335 11.17990 1.000 32.82823 219 LEU B C 1
ATOM 6226 O O . LEU B 1 219 ? 3.87464 29.22558 10.13193 1.000 30.30818 219 LEU B O 1
ATOM 6231 N N . THR B 1 220 ? 5.58099 28.18741 11.21148 1.000 23.31504 220 THR B N 1
ATOM 6232 C CA . THR B 1 220 ? 6.26663 27.71146 10.01566 1.000 26.88562 220 THR B CA 1
ATOM 6233 C C . THR B 1 220 ? 6.09579 26.19629 9.89009 1.000 29.68523 220 THR B C 1
ATOM 6234 O O . THR B 1 220 ? 6.24014 25.46319 10.87355 1.000 30.46151 220 THR B O 1
ATOM 6238 N N . LYS B 1 221 ? 5.78625 25.72295 8.68200 1.000 28.74489 221 LYS B N 1
ATOM 6239 C CA . LYS B 1 221 ? 5.40086 24.33398 8.47601 1.000 29.22660 221 LYS B CA 1
ATOM 6240 C C . LYS B 1 221 ? 6.45006 23.55684 7.68436 1.000 24.66140 221 LYS B C 1
ATOM 6241 O O . LYS B 1 221 ? 7.27679 24.12184 6.96173 1.000 24.91705 221 LYS B O 1
ATOM 6247 N N . ASN B 1 222 ? 6.37141 22.23482 7.82567 1.000 26.81554 222 ASN B N 1
ATOM 6248 C CA . ASN B 1 222 ? 7.29576 21.29222 7.17827 1.000 26.56511 222 ASN B CA 1
ATOM 6249 C C . ASN B 1 222 ? 7.03585 21.17716 5.67166 1.000 28.24865 222 ASN B C 1
ATOM 6250 O O . ASN B 1 222 ? 5.91227 20.85545 5.25921 1.000 31.62355 222 ASN B O 1
ATOM 6255 N N . PRO B 1 223 ? 8.05311 21.37477 4.82621 1.000 29.49546 223 PRO B N 1
ATOM 6256 C CA . PRO B 1 223 ? 7.82304 21.33060 3.37424 1.000 31.85559 223 PRO B CA 1
ATOM 6257 C C . PRO B 1 223 ? 7.45316 19.95097 2.84027 1.000 35.56869 223 PRO B C 1
ATOM 6258 O O . PRO B 1 223 ? 6.92259 19.87125 1.72489 1.000 33.05008 223 PRO B O 1
ATOM 6262 N N . PHE B 1 224 ? 7.70147 18.87466 3.59274 1.000 31.84522 224 PHE B N 1
ATOM 6263 C CA . PHE B 1 224 ? 7.34622 17.52176 3.18070 1.000 30.55839 224 PHE B CA 1
ATOM 6264 C C . PHE B 1 224 ? 5.99582 17.06078 3.71242 1.000 29.43143 224 PHE B C 1
ATOM 6265 O O . PHE B 1 224 ? 5.55153 15.96800 3.35396 1.000 29.02979 224 PHE B O 1
ATOM 6273 N N . ASN B 1 225 ? 5.34656 17.85936 4.55471 1.000 30.63376 225 ASN B N 1
ATOM 6274 C CA . ASN B 1 225 ? 4.05143 17.54875 5.15735 1.000 30.18199 225 ASN B CA 1
ATOM 6275 C C . ASN B 1 225 ? 3.60816 18.78945 5.91226 1.000 31.29006 225 ASN B C 1
ATOM 6276 O O . ASN B 1 225 ? 4.08722 19.04222 7.02340 1.000 30.53057 225 ASN B O 1
ATOM 6281 N N . LEU B 1 226 ? 2.71486 19.57622 5.31788 1.000 28.33231 226 LEU B N 1
ATOM 6282 C CA . LEU B 1 226 ? 2.41926 20.89151 5.87089 1.000 29.48119 226 LEU B CA 1
ATOM 6283 C C . LEU B 1 226 ? 1.65517 20.82599 7.18371 1.000 30.41576 226 LEU B C 1
ATOM 6284 O O . LEU B 1 226 ? 1.41510 21.87289 7.79222 1.000 33.31852 226 LEU B O 1
ATOM 6289 N N . LEU B 1 227 ? 1.22747 19.64459 7.62138 1.000 29.34794 227 LEU B N 1
ATOM 6290 C CA . LEU B 1 227 ? 0.63756 19.56647 8.95211 1.000 31.52774 227 LEU B CA 1
ATOM 6291 C C . LEU B 1 227 ? 1.70673 19.73579 10.03184 1.000 31.48975 227 LEU B C 1
ATOM 6292 O O . LEU B 1 227 ? 1.42843 20.29120 11.10371 1.000 26.67497 227 LEU B O 1
ATOM 6297 N N . LEU B 1 228 ? 2.93264 19.29783 9.74692 1.000 27.59599 228 LEU B N 1
ATOM 6298 C CA . LEU B 1 228 ? 3.97781 19.14505 10.74588 1.000 24.84978 228 LEU B CA 1
ATOM 6299 C C . LEU B 1 228 ? 4.82860 20.40669 10.86733 1.000 27.68125 228 LEU B C 1
ATOM 6300 O O . LEU B 1 228 ? 4.96309 21.19583 9.92649 1.000 23.95288 228 LEU B O 1
ATOM 6305 N N . SER B 1 229 ? 5.40514 20.58353 12.05233 1.000 28.17532 229 SER B N 1
ATOM 6306 C CA . SER B 1 229 ? 6.37449 21.64234 12.27399 1.000 25.56638 229 SER B CA 1
ATOM 6307 C C . SER B 1 229 ? 7.59491 21.44194 11.38252 1.000 27.12731 229 SER B C 1
ATOM 6308 O O . SER B 1 229 ? 7.95234 20.31900 11.01664 1.000 31.21641 229 SER B O 1
ATOM 6311 N N . SER B 1 230 ? 8.23462 22.54437 11.02147 1.000 25.59875 230 SER B N 1
ATOM 6312 C CA . SER B 1 230 ? 9.56743 22.47640 10.43869 1.000 28.34389 230 SER B CA 1
ATOM 6313 C C . SER B 1 230 ? 10.66205 22.44495 11.49637 1.000 28.51537 230 SER B C 1
ATOM 6314 O O . SER B 1 230 ? 11.84283 22.37281 11.13952 1.000 29.45281 230 SER B O 1
ATOM 6317 N N . GLY B 1 231 ? 10.30725 22.52127 12.77687 1.000 27.56070 231 GLY B N 1
ATOM 6318 C CA . GLY B 1 231 ? 11.29869 22.54862 13.84489 1.000 24.63744 231 GLY B CA 1
ATOM 6319 C C . GLY B 1 231 ? 11.65334 23.95150 14.30839 1.000 28.67723 231 GLY B C 1
ATOM 6320 O O . GLY B 1 231 ? 10.93738 24.93158 14.05633 1.000 24.20465 231 GLY B O 1
ATOM 6321 N N . GLY B 1 232 ? 12.78824 24.04267 15.00486 1.000 29.56415 232 GLY B N 1
ATOM 6322 C CA . GLY B 1 232 ? 13.23148 25.30578 15.57522 1.000 25.84932 232 GLY B CA 1
ATOM 6323 C C . GLY B 1 232 ? 14.43598 25.09382 16.47276 1.000 26.81420 232 GLY B C 1
ATOM 6324 O O . GLY B 1 232 ? 14.89544 23.96999 16.68752 1.000 24.82661 232 GLY B O 1
ATOM 6325 N N . SER B 1 233 ? 14.96818 26.20123 16.98601 1.000 22.47629 233 SER B N 1
ATOM 6326 C CA . SER B 1 233 ? 14.54253 27.55741 16.67913 1.000 22.26905 233 SER B CA 1
ATOM 6327 C C . SER B 1 233 ? 15.01237 28.12758 15.31915 1.000 28.09395 233 SER B C 1
ATOM 6328 O O . SER B 1 233 ? 14.66934 29.25956 14.98990 1.000 29.19046 233 SER B O 1
ATOM 6331 N N . SER B 1 234 ? 15.80089 27.37764 14.53823 1.000 28.77181 234 SER B N 1
ATOM 6332 C CA . SER B 1 234 ? 16.11463 27.77073 13.15610 1.000 25.51889 234 SER B CA 1
ATOM 6333 C C . SER B 1 234 ? 14.99425 27.31741 12.21355 1.000 27.57577 234 SER B C 1
ATOM 6334 O O . SER B 1 234 ? 15.20521 26.57774 11.25117 1.000 24.07024 234 SER B O 1
ATOM 6337 N N . SER B 1 235 ? 13.77646 27.78292 12.51919 1.000 28.50697 235 SER B N 1
ATOM 6338 C CA . SER B 1 235 ? 12.56605 27.20578 11.93020 1.000 26.00115 235 SER B CA 1
ATOM 6339 C C . SER B 1 235 ? 12.49909 27.42614 10.42134 1.000 27.60272 235 SER B C 1
ATOM 6340 O O . SER B 1 235 ? 12.22405 26.49508 9.65121 1.000 25.33351 235 SER B O 1
ATOM 6343 N N . GLY B 1 236 ? 12.70799 28.66503 9.98041 1.000 27.93791 236 GLY B N 1
ATOM 6344 C CA . GLY B 1 236 ? 12.59985 28.95787 8.56647 1.000 25.86972 236 GLY B CA 1
ATOM 6345 C C . GLY B 1 236 ? 13.74409 28.39159 7.75734 1.000 33.07665 236 GLY B C 1
ATOM 6346 O O . GLY B 1 236 ? 13.58087 28.12544 6.56142 1.000 28.40645 236 GLY B O 1
ATOM 6347 N N . GLU B 1 237 ? 14.91524 28.20909 8.38663 1.000 28.44358 237 GLU B N 1
ATOM 6348 C CA . GLU B 1 237 ? 16.05488 27.60533 7.69553 1.000 26.68298 237 GLU B CA 1
ATOM 6349 C C . GLU B 1 237 ? 15.76680 26.15580 7.33345 1.000 29.34396 237 GLU B C 1
ATOM 6350 O O . GLU B 1 237 ? 16.05540 25.71355 6.21318 1.000 28.47165 237 GLU B O 1
ATOM 6356 N N . GLY B 1 238 ? 15.24412 25.38384 8.28981 1.000 25.27813 238 GLY B N 1
ATOM 6357 C CA . GLY B 1 238 ? 14.87366 24.00965 7.98603 1.000 26.54349 238 GLY B CA 1
ATOM 6358 C C . GLY B 1 238 ? 13.90323 23.93339 6.82509 1.000 30.34639 238 GLY B C 1
ATOM 6359 O O . GLY B 1 238 ? 14.10179 23.16992 5.87197 1.000 30.70928 238 GLY B O 1
ATOM 6360 N N . ALA B 1 239 ? 12.85531 24.75507 6.87563 1.000 28.92220 239 ALA B N 1
ATOM 6361 C CA . ALA B 1 239 ? 11.83074 24.72442 5.84036 1.000 26.61505 239 ALA B CA 1
ATOM 6362 C C . ALA B 1 239 ? 12.40468 25.15061 4.49296 1.000 32.69728 239 ALA B C 1
ATOM 6363 O O . ALA B 1 239 ? 12.23071 24.45410 3.48774 1.000 28.21634 239 ALA B O 1
ATOM 6365 N N . ILE B 1 240 ? 13.14666 26.26499 4.46307 1.000 25.82562 240 ILE B N 1
ATOM 6366 C CA . ILE B 1 240 ? 13.58214 26.81066 3.18255 1.000 29.39769 240 ILE B CA 1
ATOM 6367 C C . ILE B 1 240 ? 14.70994 25.97542 2.57540 1.000 29.82583 240 ILE B C 1
ATOM 6368 O O . ILE B 1 240 ? 14.77834 25.81210 1.35476 1.000 31.59863 240 ILE B O 1
ATOM 6373 N N . VAL B 1 241 ? 15.60675 25.43036 3.39579 1.000 30.22491 241 VAL B N 1
ATOM 6374 C CA . VAL B 1 241 ? 16.67652 24.59399 2.84850 1.000 27.71545 241 VAL B CA 1
ATOM 6375 C C . VAL B 1 241 ? 16.13005 23.22846 2.44159 1.000 31.16162 241 VAL B C 1
ATOM 6376 O O . VAL B 1 241 ? 16.53493 22.66306 1.42124 1.000 30.13798 241 VAL B O 1
ATOM 6380 N N . GLY B 1 242 ? 15.20511 22.67834 3.22927 1.000 27.48417 242 GLY B N 1
ATOM 6381 C CA . GLY B 1 242 ? 14.59255 21.41405 2.86686 1.000 30.51714 242 GLY B CA 1
ATOM 6382 C C . GLY B 1 242 ? 13.82524 21.49971 1.56317 1.000 30.48867 242 GLY B C 1
ATOM 6383 O O . GLY B 1 242 ? 13.82737 20.55421 0.77273 1.000 30.19521 242 GLY B O 1
ATOM 6384 N N . TYR B 1 243 ? 13.18686 22.63678 1.31292 1.000 27.95555 243 TYR B N 1
ATOM 6385 C CA . TYR B 1 243 ? 12.46097 22.88721 0.07900 1.000 31.02121 243 TYR B CA 1
ATOM 6386 C C . TYR B 1 243 ? 13.38229 23.29989 -1.05811 1.000 31.92786 243 TYR B C 1
ATOM 6387 O O . TYR B 1 243 ? 12.96195 23.24344 -2.21630 1.000 32.83901 243 TYR B O 1
ATOM 6396 N N . GLY B 1 244 ? 14.61923 23.69176 -0.75849 1.000 30.25820 244 GLY B N 1
ATOM 6397 C CA . GLY B 1 244 ? 15.56210 24.12505 -1.77734 1.000 30.63007 244 GLY B CA 1
ATOM 6398 C C . GLY B 1 244 ? 15.52506 25.59721 -2.14108 1.000 31.43815 244 GLY B C 1
ATOM 6399 O O . GLY B 1 244 ? 16.05136 25.96879 -3.19769 1.000 35.16441 244 GLY B O 1
ATOM 6400 N N . GLY B 1 245 ? 14.91772 26.45117 -1.31252 1.000 30.31543 245 GLY B N 1
ATOM 6401 C CA . GLY B 1 245 ? 14.84439 27.88650 -1.58150 1.000 27.00990 245 GLY B CA 1
ATOM 6402 C C . GLY B 1 245 ? 16.13983 28.64352 -1.35182 1.000 27.62528 245 GLY B C 1
ATOM 6403 O O . GLY B 1 245 ? 16.19081 29.84941 -1.61749 1.000 31.47277 245 GLY B O 1
ATOM 6404 N N . SER B 1 246 ? 17.17375 27.97317 -0.85130 1.000 26.90634 246 SER B N 1
ATOM 6405 C CA . SER B 1 246 ? 18.48657 28.57489 -0.69549 1.000 30.48302 246 SER B CA 1
ATOM 6406 C C . SER B 1 246 ? 19.51384 27.47448 -0.88955 1.000 27.51378 246 SER B C 1
ATOM 6407 O O . SER B 1 246 ? 19.22488 26.29065 -0.68729 1.000 29.85006 246 SER B O 1
ATOM 6410 N N . ALA B 1 247 ? 20.71760 27.87207 -1.30656 1.000 30.97411 247 ALA B N 1
ATOM 6411 C CA . ALA B 1 247 ? 21.78270 26.88932 -1.47943 1.000 30.81234 247 ALA B CA 1
ATOM 6412 C C . ALA B 1 247 ? 22.30869 26.41796 -0.13503 1.000 30.34153 247 ALA B C 1
ATOM 6413 O O . ALA B 1 247 ? 22.55021 25.21812 0.05924 1.000 33.00683 247 ALA B O 1
ATOM 6415 N N . ILE B 1 248 ? 22.48716 27.34680 0.80583 1.000 28.52943 248 ILE B N 1
ATOM 6416 C CA . ILE B 1 248 ? 22.97420 27.04226 2.15068 1.000 29.84003 248 ILE B CA 1
ATOM 6417 C C . ILE B 1 248 ? 22.21495 27.92824 3.12202 1.000 27.55731 248 ILE B C 1
ATOM 6418 O O . ILE B 1 248 ? 21.88306 29.07207 2.79419 1.000 29.79512 248 ILE B O 1
ATOM 6423 N N . GLY B 1 249 ? 21.92308 27.39589 4.30696 1.000 27.95606 249 GLY B N 1
ATOM 6424 C CA . GLY B 1 249 ? 21.35343 28.19282 5.38200 1.000 29.17505 249 GLY B CA 1
ATOM 6425 C C . GLY B 1 249 ? 22.25631 28.30171 6.60487 1.000 32.40398 249 GLY B C 1
ATOM 6426 O O . GLY B 1 249 ? 23.13608 27.45922 6.80755 1.000 29.65614 249 GLY B O 1
ATOM 6427 N N . VAL B 1 250 ? 22.05650 29.33262 7.42539 1.000 28.07499 250 VAL B N 1
ATOM 6428 C CA . VAL B 1 250 ? 22.86898 29.57402 8.61498 1.000 30.11177 250 VAL B CA 1
ATOM 6429 C C . VAL B 1 250 ? 21.94206 29.65838 9.82423 1.000 28.76197 250 VAL B C 1
ATOM 6430 O O . VAL B 1 250 ? 21.07527 30.53532 9.87978 1.000 28.56171 250 VAL B O 1
ATOM 6434 N N . GLY B 1 251 ? 22.12585 28.75234 10.78856 1.000 26.64286 251 GLY B N 1
ATOM 6435 C CA . GLY B 1 251 ? 21.35655 28.78444 12.02265 1.000 29.16437 251 GLY B CA 1
ATOM 6436 C C . GLY B 1 251 ? 22.18855 28.84092 13.29628 1.000 31.17841 251 GLY B C 1
ATOM 6437 O O . GLY B 1 251 ? 23.41401 28.99522 13.25227 1.000 26.24165 251 GLY B O 1
ATOM 6438 N N . SER B 1 252 ? 21.53403 28.72192 14.44468 1.000 29.99515 252 SER B N 1
ATOM 6439 C CA . SER B 1 252 ? 22.22414 28.64616 15.72789 1.000 31.72666 252 SER B CA 1
ATOM 6440 C C . SER B 1 252 ? 21.66466 27.46279 16.50414 1.000 30.09861 252 SER B C 1
ATOM 6441 O O . SER B 1 252 ? 20.55197 26.99179 16.23373 1.000 31.72302 252 SER B O 1
ATOM 6444 N N . ASP B 1 253 ? 22.44207 26.96362 17.46698 1.000 26.20837 253 ASP B N 1
ATOM 6445 C CA . ASP B 1 253 ? 22.07223 25.70919 18.12956 1.000 28.34195 253 ASP B CA 1
ATOM 6446 C C . ASP B 1 253 ? 22.53242 25.76930 19.58608 1.000 29.79263 253 ASP B C 1
ATOM 6447 O O . ASP B 1 253 ? 23.72140 25.66857 19.89751 1.000 26.67484 253 ASP B O 1
ATOM 6452 N N . ILE B 1 254 ? 21.57668 26.03670 20.44362 1.000 30.17920 254 ILE B N 1
ATOM 6453 C CA . ILE B 1 254 ? 21.53888 25.58775 21.81822 1.000 26.58673 254 ILE B CA 1
ATOM 6454 C C . ILE B 1 254 ? 20.36878 24.61276 21.84255 1.000 31.09579 254 ILE B C 1
ATOM 6455 O O . ILE B 1 254 ? 19.39780 24.78225 21.08192 1.000 42.58989 254 ILE B O 1
ATOM 6460 N N . GLY B 1 255 ? 20.48799 23.55120 22.60835 1.000 32.47909 255 GLY B N 1
ATOM 6461 C CA . GLY B 1 255 ? 19.34942 22.65678 22.72820 1.000 23.88416 255 GLY B CA 1
ATOM 6462 C C . GLY B 1 255 ? 18.93491 21.80093 21.54297 1.000 26.90976 255 GLY B C 1
ATOM 6463 O O . GLY B 1 255 ? 18.20364 20.81849 21.73096 1.000 24.38909 255 GLY B O 1
ATOM 6464 N N . GLY B 1 256 ? 19.33762 22.16107 20.32388 1.000 28.93609 256 GLY B N 1
ATOM 6465 C CA . GLY B 1 256 ? 18.94218 21.39647 19.14845 1.000 23.45833 256 GLY B CA 1
ATOM 6466 C C . GLY B 1 256 ? 18.58314 22.20462 17.91366 1.000 24.66193 256 GLY B C 1
ATOM 6467 O O . GLY B 1 256 ? 18.20164 21.63232 16.88414 1.000 25.11365 256 GLY B O 1
ATOM 6468 N N . SER B 1 257 ? 18.74701 23.52781 17.97259 1.000 25.33448 257 SER B N 1
ATOM 6469 C CA . SER B 1 257 ? 18.04461 24.39886 17.03227 1.000 27.43705 257 SER B CA 1
ATOM 6470 C C . SER B 1 257 ? 18.63580 24.40903 15.62355 1.000 26.47285 257 SER B C 1
ATOM 6471 O O . SER B 1 257 ? 18.06207 25.06846 14.75891 1.000 24.34858 257 SER B O 1
ATOM 6474 N N . ILE B 1 258 ? 19.75446 23.73348 15.37384 1.000 27.24745 258 ILE B N 1
ATOM 6475 C CA . ILE B 1 258 ? 20.22960 23.45230 14.01127 1.000 27.50368 258 ILE B CA 1
ATOM 6476 C C . ILE B 1 258 ? 19.86506 22.04118 13.59795 1.000 25.88376 258 ILE B C 1
ATOM 6477 O O . ILE B 1 258 ? 19.28321 21.82570 12.53541 1.000 28.46278 258 ILE B O 1
ATOM 6482 N N . ARG B 1 259 ? 20.19002 21.07110 14.45748 1.000 22.39364 259 ARG B N 1
ATOM 6483 C CA . ARG B 1 259 ? 20.00743 19.65918 14.13679 1.000 24.01475 259 ARG B CA 1
ATOM 6484 C C . ARG B 1 259 ? 18.53273 19.26905 14.02175 1.000 25.86597 259 ARG B C 1
ATOM 6485 O O . ARG B 1 259 ? 18.16056 18.51463 13.11395 1.000 26.30032 259 ARG B O 1
ATOM 6493 N N . ALA B 1 260 ? 17.68391 19.73252 14.93626 1.000 22.04033 260 ALA B N 1
ATOM 6494 C CA . ALA B 1 260 ? 16.26619 19.37680 14.84716 1.000 24.84788 260 ALA B CA 1
ATOM 6495 C C . ALA B 1 260 ? 15.59716 19.89918 13.58121 1.000 24.36220 260 ALA B C 1
ATOM 6496 O O . ALA B 1 260 ? 14.92020 19.10773 12.90532 1.000 26.50987 260 ALA B O 1
ATOM 6498 N N . PRO B 1 261 ? 15.72718 21.17868 13.19463 1.000 27.01351 261 PRO B N 1
ATOM 6499 C CA . PRO B 1 261 ? 15.06285 21.60285 11.95035 1.000 29.45733 261 PRO B CA 1
ATOM 6500 C C . PRO B 1 261 ? 15.58435 20.87067 10.72770 1.000 30.62014 261 PRO B C 1
ATOM 6501 O O . PRO B 1 261 ? 14.80037 20.56004 9.82324 1.000 27.87581 261 PRO B O 1
ATOM 6505 N N . ALA B 1 262 ? 16.88768 20.58149 10.67878 1.000 25.53348 262 ALA B N 1
ATOM 6506 C CA . ALA B 1 262 ? 17.43562 19.81427 9.56283 1.000 29.08870 262 ALA B CA 1
ATOM 6507 C C . ALA B 1 262 ? 16.81910 18.42079 9.50680 1.000 29.46882 262 ALA B C 1
ATOM 6508 O O . ALA B 1 262 ? 16.30619 17.99391 8.46520 1.000 31.28155 262 ALA B O 1
ATOM 6510 N N . ALA B 1 263 ? 16.81853 17.71739 10.63964 1.000 26.53609 263 ALA B N 1
ATOM 6511 C CA . ALA B 1 263 ? 16.28901 16.36033 10.68576 1.000 28.34330 263 ALA B CA 1
ATOM 6512 C C . ALA B 1 263 ? 14.79600 16.32750 10.36276 1.000 28.00045 263 ALA B C 1
ATOM 6513 O O . ALA B 1 263 ? 14.31960 15.38388 9.72057 1.000 27.33534 263 ALA B O 1
ATOM 6515 N N . TYR B 1 264 ? 14.04250 17.33858 10.81119 1.000 24.89789 264 TYR B N 1
ATOM 6516 C CA . TYR B 1 264 ? 12.59436 17.32021 10.63279 1.000 28.40128 264 TYR B CA 1
ATOM 6517 C C . TYR B 1 264 ? 12.21081 17.61202 9.18648 1.000 30.17354 264 TYR B C 1
ATOM 6518 O O . TYR B 1 264 ? 11.26856 17.01069 8.65864 1.000 26.57713 264 TYR B O 1
ATOM 6527 N N . SER B 1 265 ? 12.91959 18.54070 8.54176 1.000 27.18747 265 SER B N 1
ATOM 6528 C CA . SER B 1 265 ? 12.47418 19.16867 7.30372 1.000 27.01748 265 SER B CA 1
ATOM 6529 C C . SER B 1 265 ? 13.18190 18.63995 6.06622 1.000 27.85414 265 SER B C 1
ATOM 6530 O O . SER B 1 265 ? 13.07019 19.25718 5.00604 1.000 32.50076 265 SER B O 1
ATOM 6533 N N . GLY B 1 266 ? 13.93269 17.54535 6.17912 1.000 29.68047 266 GLY B N 1
ATOM 6534 C CA . GLY B 1 266 ? 14.53091 16.90710 5.01973 1.000 31.10967 266 GLY B CA 1
ATOM 6535 C C . GLY B 1 266 ? 15.86891 17.43244 4.53382 1.000 32.98606 266 GLY B C 1
ATOM 6536 O O . GLY B 1 266 ? 16.13234 17.37693 3.32885 1.000 34.47561 266 GLY B O 1
ATOM 6537 N N . CYS B 1 267 ? 16.74406 17.92297 5.41484 1.000 32.25701 267 CYS B N 1
ATOM 6538 C CA . CYS B 1 267 ? 18.06885 18.35020 4.96925 1.000 30.15080 267 CYS B CA 1
ATOM 6539 C C . CYS B 1 267 ? 19.11037 17.98256 6.02538 1.000 31.16166 267 CYS B C 1
ATOM 6540 O O . CYS B 1 267 ? 18.80390 17.31150 7.01473 1.000 27.62272 267 CYS B O 1
ATOM 6543 N N . HIS B 1 268 ? 20.36389 18.39652 5.78774 1.000 28.22114 268 HIS B N 1
ATOM 6544 C CA . HIS B 1 268 ? 21.49179 18.14643 6.68504 1.000 26.59887 268 HIS B CA 1
ATOM 6545 C C . HIS B 1 268 ? 21.92147 19.43003 7.39061 1.000 30.95108 268 HIS B C 1
ATOM 6546 O O . HIS B 1 268 ? 21.90464 20.51431 6.79838 1.000 28.03223 268 HIS B O 1
ATOM 6553 N N . GLY B 1 269 ? 22.35897 19.29440 8.64248 1.000 28.60153 269 GLY B N 1
ATOM 6554 C CA . GLY B 1 269 ? 22.90420 20.42558 9.38219 1.000 25.61378 269 GLY B CA 1
ATOM 6555 C C . GLY B 1 269 ? 24.00862 19.99281 10.32302 1.000 25.73840 269 GLY B C 1
ATOM 6556 O O . GLY B 1 269 ? 24.02536 18.85943 10.81502 1.000 25.93753 269 GLY B O 1
ATOM 6557 N N . LEU B 1 270 ? 24.93858 20.90580 10.58217 1.000 25.84006 270 LEU B N 1
ATOM 6558 C CA . LEU B 1 270 ? 26.06365 20.62824 11.46361 1.000 23.68514 270 LEU B CA 1
ATOM 6559 C C . LEU B 1 270 ? 26.04385 21.57868 12.65708 1.000 24.12073 270 LEU B C 1
ATOM 6560 O O . LEU B 1 270 ? 26.08451 22.80501 12.47979 1.000 20.03542 270 LEU B O 1
ATOM 6565 N N . ARG B 1 271 ? 25.96392 20.99882 13.87171 1.000 23.28444 271 ARG B N 1
ATOM 6566 C CA . ARG B 1 271 ? 26.27988 21.70790 15.10523 1.000 23.77792 271 ARG B CA 1
ATOM 6567 C C . ARG B 1 271 ? 27.77560 21.57079 15.35768 1.000 21.94602 271 ARG B C 1
ATOM 6568 O O . ARG B 1 271 ? 28.21917 20.49783 15.78786 1.000 22.15986 271 ARG B O 1
ATOM 6576 N N . PRO B 1 272 ? 28.57617 22.59994 15.12715 1.000 19.70777 272 PRO B N 1
ATOM 6577 C CA . PRO B 1 272 ? 30.02249 22.48997 15.35015 1.000 23.32346 272 PRO B CA 1
ATOM 6578 C C . PRO B 1 272 ? 30.35747 22.55174 16.83765 1.000 21.86122 272 PRO B C 1
ATOM 6579 O O . PRO B 1 272 ? 29.53977 22.95443 17.67055 1.000 23.90137 272 PRO B O 1
ATOM 6583 N N . THR B 1 273 ? 31.60390 22.19770 17.15755 1.000 23.04582 273 THR B N 1
ATOM 6584 C CA . THR B 1 273 ? 32.12411 22.46787 18.49910 1.000 24.39673 273 THR B CA 1
ATOM 6585 C C . THR B 1 273 ? 32.13814 23.97033 18.74014 1.000 22.56561 273 THR B C 1
ATOM 6586 O O . THR B 1 273 ? 32.43116 24.74324 17.82211 1.000 21.06813 273 THR B O 1
ATOM 6590 N N . THR B 1 274 ? 31.84408 24.38240 19.98219 1.000 23.00942 274 THR B N 1
ATOM 6591 C CA . THR B 1 274 ? 31.81388 25.80871 20.31730 1.000 24.81770 274 THR B CA 1
ATOM 6592 C C . THR B 1 274 ? 33.12463 26.50460 19.95490 1.000 24.73090 274 THR B C 1
ATOM 6593 O O . THR B 1 274 ? 34.19771 25.89726 19.93286 1.000 22.95359 274 THR B O 1
ATOM 6597 N N . LYS B 1 275 ? 33.01518 27.80140 19.66317 1.000 25.52894 275 LYS B N 1
ATOM 6598 C CA . LYS B 1 275 ? 34.11823 28.74774 19.49869 1.000 31.95416 275 LYS B CA 1
ATOM 6599 C C . LYS B 1 275 ? 34.85118 28.60174 18.16954 1.000 28.32788 275 LYS B C 1
ATOM 6600 O O . LYS B 1 275 ? 35.89832 29.23833 17.96941 1.000 27.09073 275 LYS B O 1
ATOM 6606 N N . ARG B 1 276 ? 34.31645 27.83337 17.23053 1.000 25.22350 276 ARG B N 1
ATOM 6607 C CA . ARG B 1 276 ? 34.87346 27.86627 15.88843 1.000 28.01027 276 ARG B CA 1
ATOM 6608 C C . ARG B 1 276 ? 34.16718 28.91806 15.03406 1.000 28.95716 276 ARG B C 1
ATOM 6609 O O . ARG B 1 276 ? 34.82581 29.75747 14.41404 1.000 28.87179 276 ARG B O 1
ATOM 6617 N N . ILE B 1 277 ? 32.83327 28.92524 15.02715 1.000 25.87935 277 ILE B N 1
ATOM 6618 C CA . ILE B 1 277 ? 32.06471 29.91424 14.28002 1.000 26.51246 277 ILE B CA 1
ATOM 6619 C C . ILE B 1 277 ? 31.54156 30.95126 15.26150 1.000 27.32030 277 ILE B C 1
ATOM 6620 O O . ILE B 1 277 ? 31.01855 30.59976 16.32221 1.000 31.33646 277 ILE B O 1
ATOM 6625 N N . SER B 1 278 ? 31.68265 32.22579 14.91043 1.000 25.66252 278 SER B N 1
ATOM 6626 C CA . SER B 1 278 ? 31.28565 33.31116 15.79726 1.000 27.97908 278 SER B CA 1
ATOM 6627 C C . SER B 1 278 ? 29.77234 33.37934 15.98508 1.000 29.15900 278 SER B C 1
ATOM 6628 O O . SER B 1 278 ? 28.99381 33.09588 15.08070 1.000 29.27138 278 SER B O 1
ATOM 6631 N N . VAL B 1 279 ? 29.35451 33.80721 17.16988 1.000 26.76794 279 VAL B N 1
ATOM 6632 C CA . VAL B 1 279 ? 27.95769 34.12953 17.42015 1.000 28.69195 279 VAL B CA 1
ATOM 6633 C C . VAL B 1 279 ? 27.78073 35.61295 17.70176 1.000 34.06199 279 VAL B C 1
ATOM 6634 O O . VAL B 1 279 ? 26.66780 36.05673 18.00830 1.000 31.62466 279 VAL B O 1
ATOM 6638 N N . LYS B 1 280 ? 28.85663 36.39007 17.57589 1.000 27.45847 280 LYS B N 1
ATOM 6639 C CA . LYS B 1 280 ? 28.85778 37.78977 17.96685 1.000 26.36965 280 LYS B CA 1
ATOM 6640 C C . LYS B 1 280 ? 28.01191 38.62942 17.01687 1.000 30.87940 280 LYS B C 1
ATOM 6641 O O . LYS B 1 280 ? 28.14224 38.52779 15.79175 1.000 28.33782 280 LYS B O 1
ATOM 6647 N N . GLY B 1 281 ? 27.13995 39.46016 17.58723 1.000 28.15490 281 GLY B N 1
ATOM 6648 C CA . GLY B 1 281 ? 26.30649 40.34937 16.80528 1.000 26.48548 281 GLY B CA 1
ATOM 6649 C C . GLY B 1 281 ? 24.95408 39.75347 16.45771 1.000 32.64812 281 GLY B C 1
ATOM 6650 O O . GLY B 1 281 ? 24.70088 39.39509 15.30029 1.000 29.84761 281 GLY B O 1
ATOM 6651 N N . GLY B 1 282 ? 24.08903 39.62681 17.45803 1.000 28.49459 282 GLY B N 1
ATOM 6652 C CA . GLY B 1 282 ? 22.73644 39.13445 17.26008 1.000 28.00416 282 GLY B CA 1
ATOM 6653 C C . GLY B 1 282 ? 21.91168 39.42439 18.49397 1.000 29.73708 282 GLY B C 1
ATOM 6654 O O . GLY B 1 282 ? 22.41972 39.92412 19.50411 1.000 30.10925 282 GLY B O 1
ATOM 6655 N N . VAL B 1 283 ? 20.63002 39.07838 18.41064 1.000 27.03661 283 VAL B N 1
ATOM 6656 C CA . VAL B 1 283 ? 19.66649 39.31252 19.48525 1.000 28.18006 283 VAL B CA 1
ATOM 6657 C C . VAL B 1 283 ? 19.26799 37.97298 20.09352 1.000 36.27331 283 VAL B C 1
ATOM 6658 O O . VAL B 1 283 ? 18.79875 37.07531 19.38029 1.000 30.61265 283 VAL B O 1
ATOM 6662 N N . SER B 1 284 ? 19.44390 37.84200 21.41116 1.000 27.54274 284 SER B N 1
ATOM 6663 C CA . SER B 1 284 ? 18.93276 36.69916 22.16196 1.000 26.37133 284 SER B CA 1
ATOM 6664 C C . SER B 1 284 ? 18.95486 37.06853 23.63845 1.000 27.01613 284 SER B C 1
ATOM 6665 O O . SER B 1 284 ? 19.42558 38.14331 24.01902 1.000 24.97189 284 SER B O 1
ATOM 6668 N N . SER B 1 285 ? 18.45686 36.16283 24.47880 1.000 23.73573 285 SER B N 1
ATOM 6669 C CA . SER B 1 285 ? 18.58396 36.37079 25.90995 1.000 23.40753 285 SER B CA 1
ATOM 6670 C C . SER B 1 285 ? 19.89229 35.80901 26.47664 1.000 24.48597 285 SER B C 1
ATOM 6671 O O . SER B 1 285 ? 20.02075 35.69313 27.69727 1.000 25.46504 285 SER B O 1
ATOM 6674 N N . GLY B 1 286 ? 20.87532 35.48631 25.62993 1.000 25.12823 286 GLY B N 1
ATOM 6675 C CA . GLY B 1 286 ? 22.04589 34.75681 26.09949 1.000 23.99396 286 GLY B CA 1
ATOM 6676 C C . GLY B 1 286 ? 23.31283 35.55459 26.36395 1.000 24.67183 286 GLY B C 1
ATOM 6677 O O . GLY B 1 286 ? 24.40573 34.97495 26.41300 1.000 23.81307 286 GLY B O 1
ATOM 6678 N N . ALA B 1 287 ? 23.20494 36.86692 26.54690 1.000 24.01336 287 ALA B N 1
ATOM 6679 C CA . ALA B 1 287 ? 24.40956 37.67302 26.75094 1.000 23.49870 287 ALA B CA 1
ATOM 6680 C C . ALA B 1 287 ? 25.12035 37.23251 28.01981 1.000 27.38633 287 ALA B C 1
ATOM 6681 O O . ALA B 1 287 ? 24.52158 37.22075 29.09844 1.000 25.91049 287 ALA B O 1
ATOM 6683 N N . GLY B 1 288 ? 26.40005 36.86272 27.88862 1.000 25.34770 288 GLY B N 1
ATOM 6684 C CA . GLY B 1 288 ? 27.19989 36.45431 29.02569 1.000 23.24953 288 GLY B CA 1
ATOM 6685 C C . GLY B 1 288 ? 26.99538 35.02864 29.49825 1.000 24.72515 288 GLY B C 1
ATOM 6686 O O . GLY B 1 288 ? 27.67944 34.60362 30.43587 1.000 28.03695 288 GLY B O 1
ATOM 6687 N N . GLN B 1 289 ? 26.08199 34.27574 28.89560 1.000 24.42081 289 GLN B N 1
ATOM 6688 C CA . GLN B 1 289 ? 25.83675 32.89999 29.30834 1.000 26.25951 289 GLN B CA 1
ATOM 6689 C C . GLN B 1 289 ? 26.90766 31.99701 28.69204 1.000 27.99771 289 GLN B C 1
ATOM 6690 O O . GLN B 1 289 ? 27.07158 31.95391 27.46874 1.000 26.49482 289 GLN B O 1
ATOM 6696 N N . GLU B 1 290 ? 27.64445 31.28832 29.54471 1.000 26.86517 290 GLU B N 1
ATOM 6697 C CA . GLU B 1 290 ? 28.80339 30.49040 29.15497 1.000 32.25362 290 GLU B CA 1
ATOM 6698 C C . GLU B 1 290 ? 28.72990 29.02250 29.54971 1.000 28.10125 290 GLU B C 1
ATOM 6699 O O . GLU B 1 290 ? 29.57550 28.24327 29.09815 1.000 26.23183 290 GLU B O 1
ATOM 6705 N N . SER B 1 291 ? 27.81112 28.63766 30.43336 1.000 23.17769 291 SER B N 1
ATOM 6706 C CA . SER B 1 291 ? 27.75969 27.25386 30.90160 1.000 27.30118 291 SER B CA 1
ATOM 6707 C C . SER B 1 291 ? 27.50588 26.27742 29.75214 1.000 31.19584 291 SER B C 1
ATOM 6708 O O . SER B 1 291 ? 28.19101 25.25364 29.64441 1.000 28.19747 291 SER B O 1
ATOM 6711 N N . VAL B 1 292 ? 26.49112 26.55593 28.92256 1.000 24.15811 292 VAL B N 1
ATOM 6712 C CA . VAL B 1 292 ? 26.17484 25.86015 27.66480 1.000 26.63391 292 VAL B CA 1
ATOM 6713 C C . VAL B 1 292 ? 26.22501 26.88739 26.54919 1.000 25.44127 292 VAL B C 1
ATOM 6714 O O . VAL B 1 292 ? 25.18704 27.50421 26.24089 1.000 22.54733 292 VAL B O 1
ATOM 6718 N N . PRO B 1 293 ? 27.38185 27.12071 25.93997 1.000 25.07439 293 PRO B N 1
ATOM 6719 C CA . PRO B 1 293 ? 27.46462 28.16805 24.92133 1.000 25.86082 293 PRO B CA 1
ATOM 6720 C C . PRO B 1 293 ? 26.68948 27.75395 23.68229 1.000 28.11631 293 PRO B C 1
ATOM 6721 O O . PRO B 1 293 ? 26.72745 26.59533 23.25927 1.000 24.12950 293 PRO B O 1
ATOM 6725 N N . ALA B 1 294 ? 25.92920 28.70769 23.15337 1.000 28.62100 294 ALA B N 1
ATOM 6726 C CA . ALA B 1 294 ? 25.30289 28.58336 21.84910 1.000 24.95881 294 ALA B CA 1
ATOM 6727 C C . ALA B 1 294 ? 26.35259 28.53450 20.74161 1.000 29.83560 294 ALA B C 1
ATOM 6728 O O . ALA B 1 294 ? 27.49416 28.99650 20.88493 1.000 28.85154 294 ALA B O 1
ATOM 6730 N N . VAL B 1 295 ? 25.93583 27.96934 19.62074 1.000 29.18676 295 VAL B N 1
ATOM 6731 C CA . VAL B 1 295 ? 26.79246 27.68792 18.47762 1.000 26.60009 295 VAL B CA 1
ATOM 6732 C C . VAL B 1 295 ? 26.04887 28.08886 17.20898 1.000 27.61691 295 VAL B C 1
ATOM 6733 O O . VAL B 1 295 ? 24.82038 27.98719 17.14949 1.000 30.22274 295 VAL B O 1
ATOM 6737 N N . ALA B 1 296 ? 26.76938 28.59278 16.21422 1.000 29.06118 296 ALA B N 1
ATOM 6738 C CA . ALA B 1 296 ? 26.18064 28.77845 14.89316 1.000 26.58537 296 ALA B CA 1
ATOM 6739 C C . ALA B 1 296 ? 26.75056 27.74887 13.93063 1.000 28.71959 296 ALA B C 1
ATOM 6740 O O . ALA B 1 296 ? 27.84215 27.21749 14.13408 1.000 30.28585 296 ALA B O 1
ATOM 6742 N N . GLY B 1 297 ? 25.99480 27.45680 12.87690 1.000 28.21564 297 GLY B N 1
ATOM 6743 C CA . GLY B 1 297 ? 26.45401 26.51053 11.88951 1.000 23.65550 297 GLY B CA 1
ATOM 6744 C C . GLY B 1 297 ? 25.61027 26.44521 10.62956 1.000 25.98444 297 GLY B C 1
ATOM 6745 O O . GLY B 1 297 ? 24.54155 27.05855 10.52191 1.000 28.00962 297 GLY B O 1
ATOM 6746 N N . PRO B 1 298 ? 26.07836 25.67497 9.65287 1.000 26.46706 298 PRO B N 1
ATOM 6747 C CA . PRO B 1 298 ? 25.41037 25.62246 8.35148 1.000 26.31243 298 PRO B CA 1
ATOM 6748 C C . PRO B 1 298 ? 24.40610 24.48489 8.21906 1.000 26.21617 298 PRO B C 1
ATOM 6749 O O . PRO B 1 298 ? 24.43938 23.47713 8.93003 1.000 25.43943 298 PRO B O 1
ATOM 6761 N N . ALA B 1 300 ? 22.28574 22.43933 4.78678 1.000 28.53047 300 ALA B N 1
ATOM 6762 C CA . ALA B 1 300 ? 22.34244 22.33084 3.33571 1.000 31.77580 300 ALA B CA 1
ATOM 6763 C C . ALA B 1 300 ? 21.71643 21.00811 2.91745 1.000 29.53977 300 ALA B C 1
ATOM 6764 O O . ALA B 1 300 ? 21.33861 20.18439 3.75688 1.000 30.18628 300 ALA B O 1
ATOM 6766 N N . ARG B 1 301 ? 21.62218 20.80136 1.59984 1.000 32.90794 301 ARG B N 1
ATOM 6767 C CA . ARG B 1 301 ? 21.11251 19.55244 1.04440 1.000 35.42297 301 ARG B CA 1
ATOM 6768 C C . ARG B 1 301 ? 22.22407 18.63087 0.55565 1.000 30.94648 301 ARG B C 1
ATOM 6769 O O . ARG B 1 301 ? 21.95723 17.69507 -0.20257 1.000 36.31983 301 ARG B O 1
ATOM 6777 N N . SER B 1 302 ? 23.45994 18.87122 0.97385 1.000 29.77274 302 SER B N 1
ATOM 6778 C CA . SER B 1 302 ? 24.53667 17.92570 0.73234 1.000 32.87545 302 SER B CA 1
ATOM 6779 C C . SER B 1 302 ? 25.63456 18.20875 1.73255 1.000 30.98086 302 SER B C 1
ATOM 6780 O O . SER B 1 302 ? 25.83046 19.35251 2.14025 1.000 31.86668 302 SER B O 1
ATOM 6783 N N . ILE B 1 303 ? 26.35475 17.15737 2.11444 1.000 31.81260 303 ILE B N 1
ATOM 6784 C CA . ILE B 1 303 ? 27.36679 17.32128 3.15017 1.000 35.63246 303 ILE B CA 1
ATOM 6785 C C . ILE B 1 303 ? 28.58339 18.06105 2.60642 1.000 39.98715 303 ILE B C 1
ATOM 6786 O O . ILE B 1 303 ? 29.24184 18.81699 3.34179 1.000 33.96530 303 ILE B O 1
ATOM 6791 N N . ASP B 1 304 ? 28.86505 17.90928 1.30586 1.000 37.27756 304 ASP B N 1
ATOM 6792 C CA . ASP B 1 304 ? 29.92835 18.68410 0.67040 1.000 39.33725 304 ASP B CA 1
ATOM 6793 C C . ASP B 1 304 ? 29.73014 20.17833 0.88476 1.000 36.47290 304 ASP B C 1
ATOM 6794 O O . ASP B 1 304 ? 30.70424 20.92743 1.01966 1.000 31.90428 304 ASP B O 1
ATOM 6799 N N . ASP B 1 305 ? 28.47134 20.63604 0.88767 1.000 35.00012 305 ASP B N 1
ATOM 6800 C CA . ASP B 1 305 ? 28.21060 22.06159 1.07873 1.000 32.60027 305 ASP B CA 1
ATOM 6801 C C . ASP B 1 305 ? 28.51429 22.51129 2.50949 1.000 32.14879 305 ASP B C 1
ATOM 6802 O O . ASP B 1 305 ? 29.01572 23.62198 2.71312 1.000 29.34047 305 ASP B O 1
ATOM 6807 N N . LEU B 1 306 ? 28.20055 21.67887 3.51192 1.000 29.44495 306 LEU B N 1
ATOM 6808 C CA . LEU B 1 306 ? 28.60378 21.98935 4.88554 1.000 31.53528 306 LEU B CA 1
ATOM 6809 C C . LEU B 1 306 ? 30.12114 22.08883 4.98428 1.000 31.12356 306 LEU B C 1
ATOM 6810 O O . LEU B 1 306 ? 30.66493 23.01937 5.59205 1.000 27.32505 306 LEU B O 1
ATOM 6815 N N . GLU B 1 307 ? 30.81634 21.13396 4.36869 1.000 32.79350 307 GLU B N 1
ATOM 6816 C CA . GLU B 1 307 ? 32.27081 21.16735 4.31466 1.000 35.39757 307 GLU B CA 1
ATOM 6817 C C . GLU B 1 307 ? 32.76175 22.46002 3.67695 1.000 33.75454 307 GLU B C 1
ATOM 6818 O O . GLU B 1 307 ? 33.62480 23.15022 4.22784 1.000 34.01648 307 GLU B O 1
ATOM 6824 N N . LEU B 1 308 ? 32.21215 22.80874 2.51369 1.000 34.00586 308 LEU B N 1
ATOM 6825 C CA . LEU B 1 308 ? 32.60967 24.04662 1.85203 1.000 33.40657 308 LEU B CA 1
ATOM 6826 C C . LEU B 1 308 ? 32.42077 25.24969 2.76382 1.000 31.16014 308 LEU B C 1
ATOM 6827 O O . LEU B 1 308 ? 33.26969 26.14751 2.80700 1.000 30.41103 308 LEU B O 1
ATOM 6832 N N . TRP B 1 309 ? 31.29550 25.29551 3.47835 1.000 31.85845 309 TRP B N 1
ATOM 6833 C CA . TRP B 1 309 ? 30.96593 26.46153 4.29284 1.000 32.68727 309 TRP B CA 1
ATOM 6834 C C . TRP B 1 309 ? 31.95809 26.62255 5.44191 1.000 28.28706 309 TRP B C 1
ATOM 6835 O O . TRP B 1 309 ? 32.49034 27.71594 5.66562 1.000 29.41746 309 TRP B O 1
ATOM 6854 N N . LYS B 1 311 ? 35.11338 25.22581 5.79066 1.000 31.89847 311 LYS B N 1
ATOM 6855 C CA . LYS B 1 311 ? 36.45903 25.49225 5.28811 1.000 34.55105 311 LYS B CA 1
ATOM 6856 C C . LYS B 1 311 ? 36.62248 26.95918 4.90036 1.000 31.25911 311 LYS B C 1
ATOM 6857 O O . LYS B 1 311 ? 37.61327 27.60668 5.26281 1.000 32.11154 311 LYS B O 1
ATOM 6863 N N . ALA B 1 312 ? 35.65488 27.49817 4.15633 1.000 28.75187 312 ALA B N 1
ATOM 6864 C CA . ALA B 1 312 ? 35.72423 28.89259 3.72050 1.000 31.44851 312 ALA B CA 1
ATOM 6865 C C . ALA B 1 312 ? 35.62629 29.84478 4.90534 1.000 32.58774 312 ALA B C 1
ATOM 6866 O O . ALA B 1 312 ? 36.43491 30.77526 5.03710 1.000 27.74094 312 ALA B O 1
ATOM 6868 N N . TYR B 1 313 ? 34.61572 29.63793 5.76154 1.000 29.14256 313 TYR B N 1
ATOM 6869 C CA . TYR B 1 313 ? 34.41751 30.49627 6.92367 1.000 27.62408 313 TYR B CA 1
ATOM 6870 C C . TYR B 1 313 ? 35.69288 30.59314 7.76232 1.000 26.91418 313 TYR B C 1
ATOM 6871 O O . TYR B 1 313 ? 36.14440 31.68803 8.09427 1.000 25.17622 313 TYR B O 1
ATOM 6880 N N . ILE B 1 314 ? 36.29600 29.45453 8.09626 1.000 28.02555 314 ILE B N 1
ATOM 6881 C CA . ILE B 1 314 ? 37.40482 29.43862 9.05497 1.000 26.03869 314 ILE B CA 1
ATOM 6882 C C . ILE B 1 314 ? 38.71166 29.87823 8.39795 1.000 31.40774 314 ILE B C 1
ATOM 6883 O O . ILE B 1 314 ? 39.34711 30.85020 8.83114 1.000 32.47636 314 ILE B O 1
ATOM 6888 N N . ASN B 1 315 ? 39.14101 29.16318 7.34706 1.000 31.54441 315 ASN B N 1
ATOM 6889 C CA . ASN B 1 315 ? 40.47983 29.37667 6.79325 1.000 30.82923 315 ASN B CA 1
ATOM 6890 C C . ASN B 1 315 ? 40.57534 30.64967 5.96914 1.000 28.75852 315 ASN B C 1
ATOM 6891 O O . ASN B 1 315 ? 41.64740 31.25071 5.90127 1.000 30.53429 315 ASN B O 1
ATOM 6896 N N . GLU B 1 316 ? 39.48740 31.08531 5.34844 1.000 32.42953 316 GLU B N 1
ATOM 6897 C CA . GLU B 1 316 ? 39.50066 32.34684 4.61503 1.000 33.74698 316 GLU B CA 1
ATOM 6898 C C . GLU B 1 316 ? 38.82584 33.48131 5.38096 1.000 33.11722 316 GLU B C 1
ATOM 6899 O O . GLU B 1 316 ? 39.29953 34.61942 5.34053 1.000 32.24451 316 GLU B O 1
ATOM 6905 N N . GLY B 1 317 ? 37.73647 33.20255 6.10389 1.000 29.85518 317 GLY B N 1
ATOM 6906 C CA . GLY B 1 317 ? 37.09882 34.25507 6.87590 1.000 32.03665 317 GLY B CA 1
ATOM 6907 C C . GLY B 1 317 ? 37.89258 34.68487 8.09889 1.000 31.01706 317 GLY B C 1
ATOM 6908 O O . GLY B 1 317 ? 37.84062 35.85181 8.48332 1.000 33.19987 317 GLY B O 1
ATOM 6909 N N . LYS B 1 318 ? 38.64350 33.75822 8.71533 1.000 29.96210 318 LYS B N 1
ATOM 6910 C CA . LYS B 1 318 ? 39.43675 34.00261 9.92371 1.000 32.91167 318 LYS B CA 1
ATOM 6911 C C . LYS B 1 318 ? 38.62114 34.73778 10.98338 1.000 32.24343 318 LYS B C 1
ATOM 6912 O O . LYS B 1 318 ? 38.87513 35.92180 11.23844 1.000 32.05084 318 LYS B O 1
ATOM 6918 N N . PRO B 1 319 ? 37.63859 34.08646 11.61335 1.000 30.41353 319 PRO B N 1
ATOM 6919 C CA . PRO B 1 319 ? 36.78482 34.80821 12.58002 1.000 29.28054 319 PRO B CA 1
ATOM 6920 C C . PRO B 1 319 ? 37.55536 35.42296 13.74945 1.000 30.41092 319 PRO B C 1
ATOM 6921 O O . PRO B 1 319 ? 37.13402 36.45703 14.27819 1.000 25.49527 319 PRO B O 1
ATOM 6925 N N . TRP B 1 320 ? 38.69309 34.84667 14.14548 1.000 26.83866 320 TRP B N 1
ATOM 6926 C CA . TRP B 1 320 ? 39.42429 35.36467 15.29778 1.000 31.22154 320 TRP B CA 1
ATOM 6927 C C . TRP B 1 320 ? 39.95609 36.77677 15.08887 1.000 34.89739 320 TRP B C 1
ATOM 6928 O O . TRP B 1 320 ? 40.33797 37.42842 16.06560 1.000 37.12401 320 TRP B O 1
ATOM 6939 N N . GLU B 1 321 ? 39.97378 37.27991 13.85917 1.000 35.59391 321 GLU B N 1
ATOM 6940 C CA . GLU B 1 321 ? 40.46911 38.62950 13.63639 1.000 37.27401 321 GLU B CA 1
ATOM 6941 C C . GLU B 1 321 ? 39.45299 39.70122 14.01844 1.000 35.46910 321 GLU B C 1
ATOM 6942 O O . GLU B 1 321 ? 39.84915 40.82280 14.35724 1.000 37.37564 321 GLU B O 1
ATOM 6948 N N . SER B 1 322 ? 38.16044 39.38343 14.00369 1.000 29.76624 322 SER B N 1
ATOM 6949 C CA . SER B 1 322 ? 37.14968 40.31617 14.46978 1.000 36.58728 322 SER B CA 1
ATOM 6950 C C . SER B 1 322 ? 36.37331 39.83740 15.69719 1.000 37.04792 322 SER B C 1
ATOM 6951 O O . SER B 1 322 ? 35.61622 40.62726 16.27101 1.000 36.38629 322 SER B O 1
ATOM 6954 N N . ASP B 1 323 ? 36.53508 38.58612 16.11968 1.000 30.47165 323 ASP B N 1
ATOM 6955 C CA . ASP B 1 323 ? 35.84258 38.05586 17.29474 1.000 34.08089 323 ASP B CA 1
ATOM 6956 C C . ASP B 1 323 ? 36.87313 37.30179 18.12481 1.000 30.84797 323 ASP B C 1
ATOM 6957 O O . ASP B 1 323 ? 37.20891 36.15182 17.82310 1.000 31.80839 323 ASP B O 1
ATOM 6962 N N . SER B 1 324 ? 37.34597 37.95394 19.18476 1.000 32.42541 324 SER B N 1
ATOM 6963 C CA . SER B 1 324 ? 38.36683 37.38669 20.06097 1.000 32.27540 324 SER B CA 1
ATOM 6964 C C . SER B 1 324 ? 37.95067 36.04638 20.68536 1.000 29.75408 324 SER B C 1
ATOM 6965 O O . SER B 1 324 ? 38.81701 35.28720 21.13513 1.000 29.97375 324 SER B O 1
ATOM 6968 N N . THR B 1 325 ? 36.64973 35.73108 20.70898 1.000 28.14125 325 THR B N 1
ATOM 6969 C CA . THR B 1 325 ? 36.18167 34.45179 21.23739 1.000 30.78944 325 THR B CA 1
ATOM 6970 C C . THR B 1 325 ? 36.45995 33.28778 20.27884 1.000 35.11123 325 THR B C 1
ATOM 6971 O O . THR B 1 325 ? 36.68487 32.15143 20.72803 1.000 32.42851 325 THR B O 1
ATOM 6975 N N . SER B 1 326 ? 36.44919 33.53620 18.96782 1.000 27.51937 326 SER B N 1
ATOM 6976 C CA . SER B 1 326 ? 36.64473 32.45442 18.00555 1.000 31.54465 326 SER B CA 1
ATOM 6977 C C . SER B 1 326 ? 38.08748 31.95734 18.00476 1.000 32.00528 326 SER B C 1
ATOM 6978 O O . SER B 1 326 ? 39.03551 32.74579 18.01609 1.000 32.57377 326 SER B O 1
ATOM 6981 N N . LEU B 1 327 ? 38.24930 30.63113 17.94089 1.000 30.13573 327 LEU B N 1
ATOM 6982 C CA . LEU B 1 327 ? 39.56815 30.03685 18.01045 1.000 27.33884 327 LEU B CA 1
ATOM 6983 C C . LEU B 1 327 ? 40.27024 30.12805 16.66056 1.000 29.09873 327 LEU B C 1
ATOM 6984 O O . LEU B 1 327 ? 39.66661 29.81948 15.63879 1.000 30.21207 327 LEU B O 1
ATOM 6989 N N . PRO B 1 328 ? 41.56663 30.50811 16.62700 1.000 31.21183 328 PRO B N 1
ATOM 6990 C CA . PRO B 1 328 ? 42.34812 30.36768 15.37908 1.000 31.41796 328 PRO B CA 1
ATOM 6991 C C . PRO B 1 328 ? 42.75727 28.91809 15.16001 1.000 33.96168 328 PRO B C 1
ATOM 6992 O O . PRO B 1 328 ? 43.92263 28.52671 15.24068 1.000 38.22849 328 PRO B O 1
ATOM 7004 N N . PRO B 1 330 ? 42.76593 25.87539 12.55921 1.000 29.63849 330 PRO B N 1
ATOM 7005 C CA . PRO B 1 330 ? 42.60931 25.64093 11.11842 1.000 32.76496 330 PRO B CA 1
ATOM 7006 C C . PRO B 1 330 ? 41.57171 24.56923 10.84189 1.000 32.81999 330 PRO B C 1
ATOM 7007 O O . PRO B 1 330 ? 41.45591 23.58992 11.58402 1.000 32.47332 330 PRO B O 1
ATOM 7011 N N . TRP B 1 331 ? 40.78847 24.77699 9.78534 1.000 31.38450 331 TRP B N 1
ATOM 7012 C CA . TRP B 1 331 ? 39.89464 23.72848 9.30670 1.000 34.95032 331 TRP B CA 1
ATOM 7013 C C . TRP B 1 331 ? 40.75815 22.74370 8.52973 1.000 33.67294 331 TRP B C 1
ATOM 7014 O O . TRP B 1 331 ? 41.33747 23.09898 7.49976 1.000 33.91274 331 TRP B O 1
ATOM 7025 N N . ARG B 1 332 ? 40.88184 21.52349 9.04149 1.000 35.09536 332 ARG B N 1
ATOM 7026 C CA . ARG B 1 332 ? 41.86205 20.57051 8.53503 1.000 37.41868 332 ARG B CA 1
ATOM 7027 C C . ARG B 1 332 ? 41.31823 19.80066 7.33610 1.000 42.87224 332 ARG B C 1
ATOM 7028 O O . ARG B 1 332 ? 40.11105 19.58501 7.19381 1.000 40.89910 332 ARG B O 1
ATOM 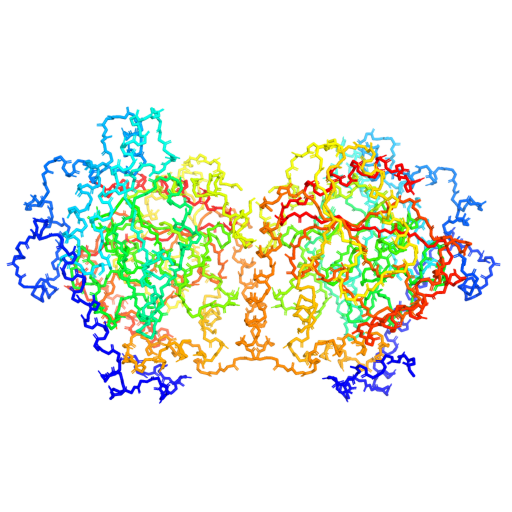7036 N N . ASP B 1 333 ? 42.22868 19.38589 6.46584 1.000 48.04705 333 ASP B N 1
ATOM 7037 C CA . ASP B 1 333 ? 41.87336 18.58624 5.29944 1.000 45.15876 333 ASP B CA 1
ATOM 7038 C C . ASP B 1 333 ? 41.94719 17.11299 5.68501 1.000 46.38203 333 ASP B C 1
ATOM 7039 O O . ASP B 1 333 ? 43.02655 16.58906 5.97740 1.000 53.08399 333 ASP B O 1
ATOM 7044 N N . VAL B 1 334 ? 40.79806 16.44929 5.69860 1.000 43.38309 334 VAL B N 1
ATOM 7045 C CA . VAL B 1 334 ? 40.68758 15.05431 6.10439 1.000 44.09061 334 VAL B CA 1
ATOM 7046 C C . VAL B 1 334 ? 40.04836 14.28890 4.95314 1.000 43.35105 334 VAL B C 1
ATOM 7047 O O . VAL B 1 334 ? 39.11686 14.78643 4.31029 1.000 44.33225 334 VAL B O 1
ATOM 7051 N N . SER B 1 335 ? 40.56666 13.09751 4.67437 1.000 42.11088 335 SER B N 1
ATOM 7052 C CA . SER B 1 335 ? 40.01625 12.27993 3.60372 1.000 48.10728 335 SER B CA 1
ATOM 7053 C C . SER B 1 335 ? 38.75586 11.55895 4.06645 1.000 42.61665 335 SER B C 1
ATOM 7054 O O . SER B 1 335 ? 38.54574 11.32168 5.25596 1.000 39.25984 335 SER B O 1
ATOM 7057 N N . THR B 1 336 ? 37.92636 11.19156 3.09834 1.000 39.67964 336 THR B N 1
ATOM 7058 C CA . THR B 1 336 ? 36.73032 10.41128 3.39307 1.000 40.35770 336 THR B CA 1
ATOM 7059 C C . THR B 1 336 ? 37.13059 9.00635 3.83246 1.000 38.94249 336 THR B C 1
ATOM 7060 O O . THR B 1 336 ? 37.94032 8.36439 3.16247 1.000 47.26250 336 THR B O 1
ATOM 7064 N N . PRO B 1 337 ? 36.61847 8.50829 4.95064 1.000 41.93710 337 PRO B N 1
ATOM 7065 C CA . PRO B 1 337 ? 36.99164 7.16163 5.39697 1.000 41.73795 337 PRO B CA 1
ATOM 7066 C C . PRO B 1 337 ? 36.25119 6.06572 4.63995 1.000 44.60272 337 PRO B C 1
ATOM 7067 O O . PRO B 1 337 ? 35.23322 6.29392 3.98368 1.000 43.96378 337 PRO B O 1
ATOM 7071 N N . LYS B 1 338 ? 36.78373 4.85215 4.75634 1.000 41.83934 338 LYS B N 1
ATOM 7072 C CA . LYS B 1 338 ? 36.05802 3.65575 4.35750 1.000 42.73045 338 LYS B CA 1
ATOM 7073 C C . LYS B 1 338 ? 35.21304 3.17712 5.52949 1.000 43.43448 338 LYS B C 1
ATOM 7074 O O . LYS B 1 338 ? 35.66274 3.18798 6.68041 1.000 44.68390 338 LYS B O 1
ATOM 7080 N N . ILE B 1 339 ? 33.97634 2.77431 5.23099 1.000 35.54704 339 ILE B N 1
ATOM 7081 C CA . ILE B 1 339 ? 33.03910 2.40189 6.28828 1.000 41.64942 339 ILE B CA 1
ATOM 7082 C C . ILE B 1 339 ? 33.62322 1.28816 7.14793 1.000 45.22499 339 ILE B C 1
ATOM 7083 O O . ILE B 1 339 ? 33.46233 1.27767 8.37575 1.000 43.47402 339 ILE B O 1
ATOM 7088 N N . GLY B 1 340 ? 34.32786 0.34579 6.52056 1.000 43.59810 340 GLY B N 1
ATOM 7089 C CA . GLY B 1 340 ? 34.92124 -0.75372 7.25578 1.000 45.42784 340 GLY B CA 1
ATOM 7090 C C . GLY B 1 340 ? 35.94625 -0.33201 8.28735 1.000 46.29357 340 GLY B C 1
ATOM 7091 O O . GLY B 1 340 ? 36.24255 -1.10853 9.20323 1.000 43.56033 340 GLY B O 1
ATOM 7092 N N . ASP B 1 341 ? 36.49541 0.87896 8.16560 1.000 46.98331 341 ASP B N 1
ATOM 7093 C CA . ASP B 1 341 ? 37.47913 1.37887 9.11957 1.000 47.69885 341 ASP B CA 1
ATOM 7094 C C . ASP B 1 341 ? 36.85198 2.07038 10.32052 1.000 46.86028 341 ASP B C 1
ATOM 7095 O O . ASP B 1 341 ? 37.58634 2.56107 11.18284 1.000 48.99513 341 ASP B O 1
ATOM 7100 N N . LEU B 1 342 ? 35.53076 2.16200 10.38775 1.000 43.85354 342 LEU B N 1
ATOM 7101 C CA . LEU B 1 342 ? 34.87270 2.94089 11.42391 1.000 44.67101 342 LEU B CA 1
ATOM 7102 C C . LEU B 1 342 ? 34.42408 2.04885 12.56936 1.000 42.45249 342 LEU B C 1
ATOM 7103 O O . LEU B 1 342 ? 34.02997 0.89702 12.36214 1.000 42.62081 342 LEU B O 1
ATOM 7108 N N . THR B 1 343 ? 34.49959 2.58772 13.78090 1.000 43.16180 343 THR B N 1
ATOM 7109 C CA . THR B 1 343 ? 33.81784 2.03211 14.93938 1.000 34.10628 343 THR B CA 1
ATOM 7110 C C . THR B 1 343 ? 32.77273 3.04542 15.37170 1.000 36.59691 343 THR B C 1
ATOM 7111 O O . THR B 1 343 ? 33.08769 4.22587 15.56060 1.000 35.99325 343 THR B O 1
ATOM 7115 N N . VAL B 1 344 ? 31.52929 2.58851 15.48077 1.000 36.86209 344 VAL B N 1
ATOM 7116 C CA . VAL B 1 344 ? 30.36957 3.44358 15.69035 1.000 32.57778 344 VAL B CA 1
ATOM 7117 C C . VAL B 1 344 ? 29.58677 2.88290 16.86554 1.000 33.24872 344 VAL B C 1
ATOM 7118 O O . VAL B 1 344 ? 29.25142 1.69279 16.87499 1.000 34.18044 344 VAL B O 1
ATOM 7122 N N . ALA B 1 345 ? 29.32948 3.72486 17.86606 1.000 30.75697 345 ALA B N 1
ATOM 7123 C CA . ALA B 1 345 ? 28.48995 3.35679 18.99824 1.000 30.78602 345 ALA B CA 1
ATOM 7124 C C . ALA B 1 345 ? 27.06853 3.81693 18.71731 1.000 29.95230 345 ALA B C 1
ATOM 7125 O O . ALA B 1 345 ? 26.85877 4.91575 18.20007 1.000 31.17202 345 ALA B O 1
ATOM 7127 N N . ILE B 1 346 ? 26.09571 2.97285 19.05469 1.000 33.37890 346 ILE B N 1
ATOM 7128 C CA . ILE B 1 346 ? 24.70150 3.16646 18.66434 1.000 27.76108 346 ILE B CA 1
ATOM 7129 C C . ILE B 1 346 ? 23.86720 3.41527 19.90657 1.000 27.35402 346 ILE B C 1
ATOM 7130 O O . ILE B 1 346 ? 23.79637 2.55602 20.79146 1.000 30.07143 346 ILE B O 1
ATOM 7135 N N . ILE B 1 347 ? 23.19595 4.56154 19.95128 1.000 28.50222 347 ILE B N 1
ATOM 7136 C CA . ILE B 1 347 ? 22.17490 4.84607 20.95711 1.000 30.25872 347 ILE B CA 1
ATOM 7137 C C . ILE B 1 347 ? 20.81538 4.55828 20.32732 1.000 33.00084 347 ILE B C 1
ATOM 7138 O O . ILE B 1 347 ? 20.38070 5.26976 19.41767 1.000 35.72808 347 ILE B O 1
ATOM 7143 N N . ARG B 1 348 ? 20.14094 3.51024 20.79917 1.000 33.98225 348 ARG B N 1
ATOM 7144 C CA . ARG B 1 348 ? 18.78171 3.20663 20.36934 1.000 35.24816 348 ARG B CA 1
ATOM 7145 C C . ARG B 1 348 ? 17.73644 3.78587 21.30680 1.000 38.66158 348 ARG B C 1
ATOM 7146 O O . ARG B 1 348 ? 16.57676 3.96871 20.89957 1.000 29.21676 348 ARG B O 1
ATOM 7154 N N . ASP B 1 349 ? 18.12994 4.06431 22.54974 1.000 35.36164 349 ASP B N 1
ATOM 7155 C CA . ASP B 1 349 ? 17.27116 4.65435 23.56685 1.000 36.72715 349 ASP B CA 1
ATOM 7156 C C . ASP B 1 349 ? 18.18729 5.41090 24.51415 1.000 34.92162 349 ASP B C 1
ATOM 7157 O O . ASP B 1 349 ? 19.16984 4.84216 24.99455 1.000 32.19169 349 ASP B O 1
ATOM 7162 N N . ASP B 1 350 ? 17.88776 6.68297 24.76917 1.000 33.15592 350 ASP B N 1
ATOM 7163 C CA . ASP B 1 350 ? 18.75368 7.46188 25.64022 1.000 32.04651 350 ASP B CA 1
ATOM 7164 C C . ASP B 1 350 ? 18.45249 7.23513 27.10370 1.000 33.78053 350 ASP B C 1
ATOM 7165 O O . ASP B 1 350 ? 19.01223 7.94377 27.94219 1.000 30.07692 350 ASP B O 1
ATOM 7170 N N . GLY B 1 351 ? 17.57780 6.27960 27.41887 1.000 33.55525 351 GLY B N 1
ATOM 7171 C CA . GLY B 1 351 ? 17.19102 6.00101 28.78566 1.000 32.77533 351 GLY B CA 1
ATOM 7172 C C . GLY B 1 351 ? 16.07276 6.86445 29.32549 1.000 32.69408 351 GLY B C 1
ATOM 7173 O O . GLY B 1 351 ? 15.66943 6.68433 30.48029 1.000 38.38140 351 GLY B O 1
ATOM 7174 N N . LEU B 1 352 ? 15.54613 7.78766 28.54119 1.000 27.62854 352 LEU B N 1
ATOM 7175 C CA . LEU B 1 352 ? 14.57850 8.73568 29.06948 1.000 32.00631 352 LEU B CA 1
ATOM 7176 C C . LEU B 1 352 ? 13.26072 8.71603 28.30628 1.000 33.54902 352 LEU B C 1
ATOM 7177 O O . LEU B 1 352 ? 12.19119 8.65342 28.92901 1.000 29.03211 352 LEU B O 1
ATOM 7182 N N . VAL B 1 353 ? 13.30407 8.76757 26.97152 1.000 31.78232 353 VAL B N 1
ATOM 7183 C CA . VAL B 1 353 ? 12.10242 8.83277 26.14062 1.000 28.13347 353 VAL B CA 1
ATOM 7184 C C . VAL B 1 353 ? 12.26096 7.85025 24.98996 1.000 25.55869 353 VAL B C 1
ATOM 7185 O O . VAL B 1 353 ? 13.08242 8.06776 24.09340 1.000 26.91924 353 VAL B O 1
ATOM 7189 N N . ARG B 1 354 ? 11.49185 6.76705 25.02456 1.000 27.37595 354 ARG B N 1
ATOM 7190 C CA . ARG B 1 354 ? 11.44735 5.81438 23.92082 1.000 29.79500 354 ARG B CA 1
ATOM 7191 C C . ARG B 1 354 ? 11.07628 6.51003 22.61366 1.000 26.75273 354 ARG B C 1
ATOM 7192 O O . ARG B 1 354 ? 10.21660 7.39433 22.58318 1.000 25.92670 354 ARG B O 1
ATOM 7200 N N . VAL B 1 355 ? 11.74623 6.12365 21.53456 1.000 27.67702 355 VAL B N 1
ATOM 7201 C CA . VAL B 1 355 ? 11.51192 6.71726 20.22183 1.000 29.55326 355 VAL B CA 1
ATOM 7202 C C . VAL B 1 355 ? 10.38121 5.98153 19.51402 1.000 27.90303 355 VAL B C 1
ATOM 7203 O O . VAL B 1 355 ? 10.10459 4.80938 19.77627 1.000 26.30228 355 VAL B O 1
ATOM 7207 N N . SER B 1 356 ? 9.75552 6.66978 18.56607 1.000 30.85967 356 SER B N 1
ATOM 7208 C CA . SER B 1 356 ? 8.55967 6.16364 17.89946 1.000 31.07369 356 SER B CA 1
ATOM 7209 C C . SER B 1 356 ? 8.93779 5.18866 16.78527 1.000 29.97200 356 SER B C 1
ATOM 7210 O O . SER B 1 356 ? 10.09097 5.14888 16.34885 1.000 29.83522 356 SER B O 1
ATOM 7213 N N . PRO B 1 357 ? 7.97010 4.39590 16.30879 1.000 33.22975 357 PRO B N 1
ATOM 7214 C CA . PRO B 1 357 ? 8.23455 3.35669 15.28707 1.000 31.31152 357 PRO B CA 1
ATOM 7215 C C . PRO B 1 357 ? 9.07114 3.81633 14.09879 1.000 32.01270 357 PRO B C 1
ATOM 7216 O O . PRO B 1 357 ? 9.96293 3.06301 13.66666 1.000 35.34977 357 PRO B O 1
ATOM 7220 N N . PRO B 1 358 ? 8.81950 4.99370 13.49423 1.000 28.48106 358 PRO B N 1
ATOM 7221 C CA . PRO B 1 358 ? 9.65872 5.35970 12.32981 1.000 29.94372 358 PRO B CA 1
ATOM 7222 C C . PRO B 1 358 ? 11.12056 5.60704 12.68334 1.000 29.92813 358 PRO B C 1
ATOM 7223 O O . PRO B 1 358 ? 12.01509 5.20682 11.92422 1.000 29.37876 358 PRO B O 1
ATOM 7227 N N . ILE B 1 359 ? 11.39408 6.27812 13.80363 1.000 28.30852 359 ILE B N 1
ATOM 7228 C CA . ILE B 1 359 ? 12.78317 6.49297 14.21464 1.000 31.21754 359 ILE B CA 1
ATOM 7229 C C . ILE B 1 359 ? 13.46459 5.15861 14.49604 1.000 26.05895 359 ILE B C 1
ATOM 7230 O O . ILE B 1 359 ? 14.57989 4.89754 14.01932 1.000 27.29783 359 ILE B O 1
ATOM 7235 N N . ARG B 1 360 ? 12.79381 4.28322 15.25560 1.000 26.97163 360 ARG B N 1
ATOM 7236 C CA . ARG B 1 360 ? 13.38020 2.97984 15.56206 1.000 28.40551 360 ARG B CA 1
ATOM 7237 C C . ARG B 1 360 ? 13.68956 2.19466 14.28948 1.000 31.77847 360 ARG B C 1
ATOM 7238 O O . ARG B 1 360 ? 14.76343 1.59109 14.16830 1.000 32.06035 360 ARG B O 1
ATOM 7246 N N . ARG B 1 361 ? 12.77804 2.21457 13.31082 1.000 30.40814 361 ARG B N 1
ATOM 7247 C CA . ARG B 1 361 ? 13.03235 1.46032 12.09194 1.000 28.19875 361 ARG B CA 1
ATOM 7248 C C . ARG B 1 361 ? 14.18308 2.06640 11.30355 1.000 30.46334 361 ARG B C 1
ATOM 7249 O O . ARG B 1 361 ? 15.02390 1.33915 10.76281 1.000 31.20942 361 ARG B O 1
ATOM 7257 N N . ALA B 1 362 ? 14.22893 3.39630 11.19978 1.000 28.79201 362 ALA B N 1
ATOM 7258 C CA . ALA B 1 362 ? 15.26893 4.00729 10.38134 1.000 29.27425 362 ALA B CA 1
ATOM 7259 C C . ALA B 1 362 ? 16.64183 3.81492 11.00874 1.000 33.87633 362 ALA B C 1
ATOM 7260 O O . ALA B 1 362 ? 17.62573 3.55401 10.30217 1.000 37.24978 362 ALA B O 1
ATOM 7262 N N . LEU B 1 363 ? 16.73397 3.93783 12.33533 1.000 32.09738 363 LEU B N 1
ATOM 7263 C CA . LEU B 1 363 ? 18.00873 3.68495 12.99220 1.000 35.22592 363 LEU B CA 1
ATOM 7264 C C . LEU B 1 363 ? 18.46760 2.25828 12.71797 1.000 36.72295 363 LEU B C 1
ATOM 7265 O O . LEU B 1 363 ? 19.61091 2.02723 12.30553 1.000 35.97639 363 LEU B O 1
ATOM 7270 N N . ASN B 1 364 ? 17.55949 1.29113 12.87148 1.000 34.66191 364 ASN B N 1
ATOM 7271 C CA . ASN B 1 364 ? 17.93734 -0.10611 12.68559 1.000 36.89237 364 ASN B CA 1
ATOM 7272 C C . ASN B 1 364 ? 18.39768 -0.38935 11.25700 1.000 38.93384 364 ASN B C 1
ATOM 7273 O O . ASN B 1 364 ? 19.34846 -1.15129 11.04519 1.000 41.23003 364 ASN B O 1
ATOM 7278 N N . THR B 1 365 ? 17.74135 0.21789 10.26397 1.000 37.82952 365 THR B N 1
ATOM 7279 C CA . THR B 1 365 ? 18.14629 0.02104 8.87426 1.000 35.02820 365 THR B CA 1
ATOM 7280 C C . THR B 1 365 ? 19.54746 0.54984 8.63308 1.000 37.73591 365 THR B C 1
ATOM 7281 O O . THR B 1 365 ? 20.35791 -0.10421 7.96943 1.000 37.44601 365 THR B O 1
ATOM 7285 N N . VAL B 1 366 ? 19.85414 1.73622 9.16468 1.000 39.35064 366 VAL B N 1
ATOM 7286 C CA . VAL B 1 366 ? 21.18494 2.30947 8.96912 1.000 36.14457 366 VAL B CA 1
ATOM 7287 C C . VAL B 1 366 ? 22.24857 1.44198 9.63806 1.000 35.76392 366 VAL B C 1
ATOM 7288 O O . VAL B 1 366 ? 23.33333 1.21782 9.07804 1.000 34.68429 366 VAL B O 1
ATOM 7292 N N . VAL B 1 367 ? 21.95184 0.93398 10.83947 1.000 36.95461 367 VAL B N 1
ATOM 7293 C CA . VAL B 1 367 ? 22.89638 0.06941 11.54692 1.000 37.04777 367 VAL B CA 1
ATOM 7294 C C . VAL B 1 367 ? 23.20899 -1.16440 10.70846 1.000 38.61080 367 VAL B C 1
ATOM 7295 O O . VAL B 1 367 ? 24.37559 -1.53090 10.51777 1.000 41.68429 367 VAL B O 1
ATOM 7299 N N . GLU B 1 368 ? 22.16863 -1.80020 10.16177 1.000 42.27879 368 GLU B N 1
ATOM 7300 C CA . GLU B 1 368 ? 22.36267 -2.98335 9.32608 1.000 45.65878 368 GLU B CA 1
ATOM 7301 C C . GLU B 1 368 ? 23.10857 -2.66084 8.03610 1.000 39.25580 368 GLU B C 1
ATOM 7302 O O . GLU B 1 368 ? 23.86177 -3.49907 7.53679 1.000 40.07390 368 GLU B O 1
ATOM 7308 N N . LYS B 1 369 ? 22.92963 -1.46049 7.48955 1.000 35.67051 369 LYS B N 1
ATOM 7309 C CA . LYS B 1 369 ? 23.74818 -1.04897 6.35404 1.000 38.59477 369 LYS B CA 1
ATOM 7310 C C . LYS B 1 369 ? 25.22070 -0.89601 6.74121 1.000 39.44706 369 LYS B C 1
ATOM 7311 O O . LYS B 1 369 ? 26.11365 -1.26071 5.96712 1.000 37.01731 369 LYS B O 1
ATOM 7317 N N . LEU B 1 370 ? 25.49513 -0.32223 7.92062 1.000 36.32117 370 LEU B N 1
ATOM 7318 C CA . LEU B 1 370 ? 26.87794 -0.09125 8.33138 1.000 38.92801 370 LEU B CA 1
ATOM 7319 C C . LEU B 1 370 ? 27.56867 -1.40364 8.66485 1.000 37.70316 370 LEU B C 1
ATOM 7320 O O . LEU B 1 370 ? 28.74612 -1.58932 8.34800 1.000 37.70454 370 LEU B O 1
ATOM 7325 N N . LYS B 1 371 ? 26.86274 -2.30470 9.34791 1.000 39.02539 371 LYS B N 1
ATOM 7326 C CA . LYS B 1 371 ? 27.41938 -3.62133 9.62316 1.000 40.87254 371 LYS B CA 1
ATOM 7327 C C . LYS B 1 371 ? 27.73360 -4.33665 8.31808 1.000 45.38854 371 LYS B C 1
ATOM 7328 O O . LYS B 1 371 ? 28.85845 -4.80775 8.10290 1.000 43.25659 371 LYS B O 1
ATOM 7334 N N . GLY B 1 372 ? 26.76528 -4.34957 7.39921 1.000 42.31515 372 GLY B N 1
ATOM 7335 C CA . GLY B 1 372 ? 26.94302 -4.98148 6.10549 1.000 42.31516 372 GLY B CA 1
ATOM 7336 C C . GLY B 1 372 ? 28.08693 -4.42947 5.28096 1.000 41.37774 372 GLY B C 1
ATOM 7337 O O . GLY B 1 372 ? 28.51976 -5.08624 4.32846 1.000 48.10382 372 GLY B O 1
ATOM 7338 N N . ALA B 1 373 ? 28.58949 -3.23834 5.60691 1.000 42.69321 373 ALA B N 1
ATOM 7339 C CA . ALA B 1 373 ? 29.73503 -2.68823 4.88615 1.000 41.21404 373 ALA B CA 1
ATOM 7340 C C . ALA B 1 373 ? 31.02108 -2.74310 5.70519 1.000 40.91572 373 ALA B C 1
ATOM 7341 O O . ALA B 1 373 ? 32.01747 -2.11808 5.32385 1.000 44.91365 373 ALA B O 1
ATOM 7343 N N . GLY B 1 374 ? 31.02873 -3.47089 6.81892 1.000 39.23821 374 GLY B N 1
ATOM 7344 C CA . GLY B 1 374 ? 32.26228 -3.78900 7.51761 1.000 42.85007 374 GLY B CA 1
ATOM 7345 C C . GLY B 1 374 ? 32.50573 -3.03972 8.81054 1.000 43.64024 374 GLY B C 1
ATOM 7346 O O . GLY B 1 374 ? 33.43843 -3.40127 9.53897 1.000 41.96316 374 GLY B O 1
ATOM 7347 N N . ALA B 1 375 ? 31.71197 -2.01665 9.12783 1.000 45.88423 375 ALA B N 1
ATOM 7348 C CA . ALA B 1 375 ? 31.95838 -1.23455 10.33066 1.000 40.17311 375 ALA B CA 1
ATOM 7349 C C . ALA B 1 375 ? 31.75027 -2.08324 11.57584 1.000 40.65652 375 ALA B C 1
ATOM 7350 O O . ALA B 1 375 ? 30.97941 -3.04741 11.57910 1.000 38.18078 375 ALA B O 1
ATOM 7352 N N . LYS B 1 376 ? 32.48035 -1.72721 12.63356 1.000 43.73687 376 LYS B N 1
ATOM 7353 C CA . LYS B 1 376 ? 32.31631 -2.32929 13.94743 1.000 33.68762 376 LYS B CA 1
ATOM 7354 C C . LYS B 1 376 ? 31.25394 -1.54663 14.71076 1.000 37.91196 376 LYS B C 1
ATOM 7355 O O . LYS B 1 376 ? 31.30554 -0.31358 14.77411 1.000 38.32078 376 LYS B O 1
ATOM 7361 N N . ILE B 1 377 ? 30.30122 -2.26344 15.29473 1.000 37.46796 377 ILE B N 1
ATOM 7362 C CA . ILE B 1 377 ? 29.11086 -1.67743 15.89912 1.000 36.56231 377 ILE B CA 1
ATOM 7363 C C . ILE B 1 377 ? 29.13240 -1.97066 17.38916 1.000 39.61199 377 ILE B C 1
ATOM 7364 O O . ILE B 1 377 ? 29.22354 -3.13551 17.79947 1.000 38.85433 377 ILE B O 1
ATOM 7369 N N . ILE B 1 378 ? 29.02770 -0.92523 18.19936 1.000 37.24074 378 ILE B N 1
ATOM 7370 C CA . ILE B 1 378 ? 28.95112 -1.07951 19.64179 1.000 35.00793 378 ILE B CA 1
ATOM 7371 C C . ILE B 1 378 ? 27.58149 -0.60474 20.08786 1.000 33.92650 378 ILE B C 1
ATOM 7372 O O . ILE B 1 378 ? 27.25841 0.58320 19.95267 1.000 38.34905 378 ILE B O 1
ATOM 7377 N N . GLU B 1 379 ? 26.76658 -1.52837 20.59917 1.000 36.09315 379 GLU B N 1
ATOM 7378 C CA . GLU B 1 379 ? 25.51477 -1.14269 21.23639 1.000 35.29152 379 GLU B CA 1
ATOM 7379 C C . GLU B 1 379 ? 25.83667 -0.41004 22.52816 1.000 39.65623 379 GLU B C 1
ATOM 7380 O O . GLU B 1 379 ? 26.61199 -0.89344 23.35862 1.000 41.11923 379 GLU B O 1
ATOM 7386 N N . PHE B 1 380 ? 25.24800 0.76623 22.69084 1.000 41.21647 380 PHE B N 1
ATOM 7387 C CA . PHE B 1 380 ? 25.70494 1.73753 23.67298 1.000 38.19863 380 PHE B CA 1
ATOM 7388 C C . PHE B 1 380 ? 24.51760 2.16503 24.51937 1.000 38.35730 380 PHE B C 1
ATOM 7389 O O . PHE B 1 380 ? 23.55291 2.73022 23.99574 1.000 36.24783 380 PHE B O 1
ATOM 7397 N N . ASP B 1 381 ? 24.57284 1.86303 25.80989 1.000 36.27422 381 ASP B N 1
ATOM 7398 C CA . ASP B 1 381 ? 23.65525 2.45463 26.76941 1.000 37.06711 381 ASP B CA 1
ATOM 7399 C C . ASP B 1 381 ? 24.31407 3.70502 27.33764 1.000 36.83682 381 ASP B C 1
ATOM 7400 O O . ASP B 1 381 ? 25.23464 3.59516 28.15281 1.000 33.56295 381 ASP B O 1
ATOM 7405 N N . PRO B 1 382 ? 23.89832 4.89848 26.92129 1.000 37.07043 382 PRO B N 1
ATOM 7406 C CA . PRO B 1 382 ? 24.63416 6.11418 27.29801 1.000 31.50345 382 PRO B CA 1
ATOM 7407 C C . PRO B 1 382 ? 24.41499 6.45231 28.76095 1.000 31.62658 382 PRO B C 1
ATOM 7408 O O . PRO B 1 382 ? 23.26456 6.50937 29.22969 1.000 29.01652 382 PRO B O 1
ATOM 7412 N N . PRO B 1 383 ? 25.49352 6.68199 29.51349 1.000 24.92812 383 PRO B N 1
ATOM 7413 C CA . PRO B 1 383 ? 25.36108 6.89130 30.95941 1.000 22.36364 383 PRO B CA 1
ATOM 7414 C C . PRO B 1 383 ? 24.90561 8.29842 31.31318 1.000 27.41223 383 PRO B C 1
ATOM 7415 O O . PRO B 1 383 ? 25.10479 9.26485 30.56691 1.000 23.60163 383 PRO B O 1
ATOM 7419 N N . ASN B 1 384 ? 24.26371 8.39329 32.47567 1.000 24.87026 384 ASN B N 1
ATOM 7420 C CA . ASN B 1 384 ? 23.98906 9.67126 33.12907 1.000 25.16743 384 ASN B CA 1
ATOM 7421 C C . ASN B 1 384 ? 23.19586 10.63075 32.25688 1.000 28.32361 384 ASN B C 1
ATOM 7422 O O . ASN B 1 384 ? 23.35376 11.85171 32.36968 1.000 27.28904 384 ASN B O 1
ATOM 7427 N N . THR B 1 385 ? 22.32137 10.10509 31.39534 1.000 27.81741 385 THR B N 1
ATOM 7428 C CA . THR B 1 385 ? 21.55082 11.00103 30.54155 1.000 23.99223 385 THR B CA 1
ATOM 7429 C C . THR B 1 385 ? 20.50504 11.75745 31.35059 1.000 26.96075 385 THR B C 1
ATOM 7430 O O . THR B 1 385 ? 20.18250 12.90488 31.02076 1.000 26.80056 385 THR B O 1
ATOM 7434 N N . LYS B 1 386 ? 19.98604 11.15202 32.42499 1.000 25.74945 386 LYS B N 1
ATOM 7435 C CA . LYS B 1 386 ? 19.06610 11.87412 33.29981 1.000 27.18668 386 LYS B CA 1
ATOM 7436 C C . LYS B 1 386 ? 19.75516 13.06064 33.95819 1.000 26.50708 386 LYS B C 1
ATOM 7437 O O . LYS B 1 386 ? 19.19775 14.16498 34.02405 1.000 25.65052 386 LYS B O 1
ATOM 7443 N N . LEU B 1 387 ? 20.97404 12.84602 34.45698 1.000 27.19389 387 LEU B N 1
ATOM 7444 C CA . LEU B 1 387 ? 21.74295 13.93460 35.04855 1.000 22.99092 387 LEU B CA 1
ATOM 7445 C C . LEU B 1 387 ? 22.07583 14.99006 34.00361 1.000 21.55945 387 LEU B C 1
ATOM 7446 O O . LEU B 1 387 ? 22.02612 16.19196 34.28440 1.000 24.02486 387 LEU B O 1
ATOM 7451 N N . ALA B 1 388 ? 22.41793 14.55643 32.79010 1.000 23.75591 388 ALA B N 1
ATOM 7452 C CA . ALA B 1 388 ? 22.77949 15.50758 31.74895 1.000 24.76598 388 ALA B CA 1
ATOM 7453 C C . ALA B 1 388 ? 21.57213 16.33370 31.34517 1.000 24.43462 388 ALA B C 1
ATOM 7454 O O . ALA B 1 388 ? 21.69111 17.54722 31.12055 1.000 24.59032 388 ALA B O 1
ATOM 7456 N N . TYR B 1 389 ? 20.39293 15.69988 31.29986 1.000 21.85002 389 TYR B N 1
ATOM 7457 C CA . TYR B 1 389 ? 19.17257 16.41708 30.94928 1.000 23.54357 389 TYR B CA 1
ATOM 7458 C C . TYR B 1 389 ? 18.83759 17.46522 32.00052 1.000 23.43218 389 TYR B C 1
ATOM 7459 O O . TYR B 1 389 ? 18.64246 18.64551 31.67722 1.000 23.76843 389 TYR B O 1
ATOM 7468 N N . GLU B 1 390 ? 18.77827 17.06081 33.27079 1.000 24.43502 390 GLU B N 1
ATOM 7469 C CA . GLU B 1 390 ? 18.42787 18.01985 34.32129 1.000 25.47963 390 GLU B CA 1
ATOM 7470 C C . GLU B 1 390 ? 19.45924 19.14141 34.42403 1.000 24.63379 390 GLU B C 1
ATOM 7471 O O . GLU B 1 390 ? 19.09452 20.30800 34.62008 1.000 23.26900 390 GLU B O 1
ATOM 7477 N N . THR B 1 391 ? 20.75438 18.81520 34.26999 1.000 20.38051 391 THR B N 1
ATOM 7478 C CA . THR B 1 391 ? 21.78914 19.83892 34.42672 1.000 20.81511 391 THR B CA 1
ATOM 7479 C C . THR B 1 391 ? 21.68090 20.91353 33.34117 1.000 21.50366 391 THR B C 1
ATOM 7480 O O . THR B 1 391 ? 21.69631 22.11683 33.64123 1.000 22.23158 391 THR B O 1
ATOM 7484 N N . VAL B 1 392 ? 21.53129 20.50688 32.07638 1.000 23.98695 392 VAL B N 1
ATOM 7485 C CA . VAL B 1 392 ? 21.47915 21.49440 30.99583 1.000 22.78560 392 VAL B CA 1
ATOM 7486 C C . VAL B 1 392 ? 20.18613 22.31671 31.05454 1.000 23.65390 392 VAL B C 1
ATOM 7487 O O . VAL B 1 392 ? 20.18570 23.52290 30.76413 1.000 21.52725 392 VAL B O 1
ATOM 7491 N N . HIS B 1 393 ? 19.07733 21.71150 31.46691 1.000 24.66348 393 HIS B N 1
ATOM 7492 C CA . HIS B 1 393 ? 17.84502 22.48762 31.54122 1.000 23.53773 393 HIS B CA 1
ATOM 7493 C C . HIS B 1 393 ? 17.86353 23.44284 32.72957 1.000 21.65017 393 HIS B C 1
ATOM 7494 O O . HIS B 1 393 ? 17.28406 24.53893 32.65890 1.000 21.60926 393 HIS B O 1
ATOM 7501 N N . LYS B 1 394 ? 18.56240 23.07528 33.81119 1.000 24.56853 394 LYS B N 1
ATOM 7502 C CA . LYS B 1 394 ? 18.83348 24.05186 34.86747 1.000 22.89152 394 LYS B CA 1
ATOM 7503 C C . LYS B 1 394 ? 19.72282 25.18687 34.36378 1.000 24.37231 394 LYS B C 1
ATOM 7504 O O . LYS B 1 394 ? 19.48195 26.35733 34.68784 1.000 25.08521 394 LYS B O 1
ATOM 7518 N N . TYR B 1 396 ? 19.74164 26.38460 31.39769 1.000 22.05473 396 TYR B N 1
ATOM 7519 C CA . TYR B 1 396 ? 18.96045 27.24825 30.51828 1.000 24.37480 396 TYR B CA 1
ATOM 7520 C C . TYR B 1 396 ? 18.31387 28.39710 31.29012 1.000 23.81956 396 TYR B C 1
ATOM 7521 O O . TYR B 1 396 ? 18.20744 29.52200 30.78014 1.000 21.00542 396 TYR B O 1
ATOM 7530 N N . ASN B 1 397 ? 17.86884 28.13702 32.51797 1.000 20.99237 397 ASN B N 1
ATOM 7531 C CA . ASN B 1 397 ? 17.04186 29.09488 33.24561 1.000 24.29392 397 ASN B CA 1
ATOM 7532 C C . ASN B 1 397 ? 17.68424 29.59368 34.54438 1.000 26.84596 397 ASN B C 1
ATOM 7533 O O . ASN B 1 397 ? 16.99964 30.22207 35.36204 1.000 24.95119 397 ASN B O 1
ATOM 7538 N N . CYS B 1 398 ? 18.98286 29.34812 34.76914 1.000 21.49447 398 CYS B N 1
ATOM 7539 C CA . CYS B 1 398 ? 19.49177 29.62642 36.11338 1.000 24.48642 398 CYS B CA 1
ATOM 7540 C C . CYS B 1 398 ? 19.63509 31.11344 36.41493 1.000 26.05684 398 CYS B C 1
ATOM 7541 O O . CYS B 1 398 ? 19.96239 31.45879 37.55876 1.000 24.62723 398 CYS B O 1
ATOM 7544 N N . ASP B 1 399 ? 19.40559 32.00902 35.44099 1.000 20.85620 399 ASP B N 1
ATOM 7545 C CA . ASP B 1 399 ? 19.25029 33.41629 35.81379 1.000 22.26760 399 ASP B CA 1
ATOM 7546 C C . ASP B 1 399 ? 17.79833 33.75432 36.24880 1.000 24.18610 399 ASP B C 1
ATOM 7547 O O . ASP B 1 399 ? 17.39997 34.92757 36.28421 1.000 23.88283 399 ASP B O 1
ATOM 7552 N N . GLY B 1 400 ? 17.02601 32.74164 36.63556 1.000 21.38737 400 GLY B N 1
ATOM 7553 C CA . GLY B 1 400 ? 15.66366 32.97910 37.07250 1.000 26.40586 400 GLY B CA 1
ATOM 7554 C C . GLY B 1 400 ? 14.76656 33.52648 35.98940 1.000 28.89144 400 GLY B C 1
ATOM 7555 O O . GLY B 1 400 ? 13.74604 34.15270 36.30262 1.000 25.82755 400 GLY B O 1
ATOM 7556 N N . ASN B 1 401 ? 15.13440 33.32166 34.71624 1.000 24.06737 401 ASN B N 1
ATOM 7557 C CA . ASN B 1 401 ? 14.44689 33.88102 33.55523 1.000 24.84442 401 ASN B CA 1
ATOM 7558 C C . ASN B 1 401 ? 14.52124 35.40563 33.49653 1.000 25.17105 401 ASN B C 1
ATOM 7559 O O . ASN B 1 401 ? 13.68978 36.04269 32.84103 1.000 26.05939 401 ASN B O 1
ATOM 7564 N N . HIS B 1 402 ? 15.53858 36.00072 34.12502 1.000 26.07954 402 HIS B N 1
ATOM 7565 C CA . HIS B 1 402 ? 15.66060 37.45773 34.15208 1.000 26.62721 402 HIS B CA 1
ATOM 7566 C C . HIS B 1 402 ? 15.71327 38.05036 32.74132 1.000 27.55418 402 HIS B C 1
ATOM 7567 O O . HIS B 1 402 ? 14.93677 38.95186 32.40779 1.000 25.75886 402 HIS B O 1
ATOM 7582 N N . GLN B 1 404 ? 15.06045 36.63892 29.64758 1.000 24.24601 404 GLN B N 1
ATOM 7583 C CA . GLN B 1 404 ? 13.86061 36.28636 28.88102 1.000 26.45858 404 GLN B CA 1
ATOM 7584 C C . GLN B 1 404 ? 12.66597 37.14922 29.30018 1.000 26.23865 404 GLN B C 1
ATOM 7585 O O . GLN B 1 404 ? 11.94555 37.68787 28.45386 1.000 26.37800 404 GLN B O 1
ATOM 7591 N N . ARG B 1 405 ? 12.45528 37.30819 30.61119 1.000 22.75308 405 ARG B N 1
ATOM 7592 C CA . ARG B 1 405 ? 11.32893 38.10769 31.10099 1.000 25.48066 405 ARG B CA 1
ATOM 7593 C C . ARG B 1 405 ? 11.51883 39.59478 30.80191 1.000 28.83379 405 ARG B C 1
ATOM 7594 O O . ARG B 1 405 ? 10.55116 40.29551 30.48003 1.000 27.97698 405 ARG B O 1
ATOM 7602 N N . LYS B 1 406 ? 12.75543 40.09921 30.88518 1.000 26.39193 406 LYS B N 1
ATOM 7603 C CA . LYS B 1 406 ? 13.00453 41.48925 30.50771 1.000 24.68718 406 LYS B CA 1
ATOM 7604 C C . LYS B 1 406 ? 12.62721 41.72757 29.05116 1.000 28.55282 406 LYS B C 1
ATOM 7605 O O . LYS B 1 406 ? 11.94880 42.71034 28.72523 1.000 28.78945 406 LYS B O 1
ATOM 7611 N N . LEU B 1 407 ? 13.03692 40.81836 28.15475 1.000 25.55093 407 LEU B N 1
ATOM 7612 C CA . LEU B 1 407 ? 12.79692 41.04588 26.73272 1.000 26.77790 407 LEU B CA 1
ATOM 7613 C C . LEU B 1 407 ? 11.31812 40.86282 26.38106 1.000 25.44935 407 LEU B C 1
ATOM 7614 O O . LEU B 1 407 ? 10.78292 41.60148 25.55133 1.000 26.17117 407 LEU B O 1
ATOM 7619 N N . LEU B 1 408 ? 10.63464 39.90552 27.01915 1.000 26.46465 408 LEU B N 1
ATOM 7620 C CA . LEU B 1 408 ? 9.20978 39.67273 26.73779 1.000 28.88632 408 LEU B CA 1
ATOM 7621 C C . LEU B 1 408 ? 8.32199 40.75691 27.34119 1.000 29.07779 408 LEU B C 1
ATOM 7622 O O . LEU B 1 408 ? 7.37169 41.22295 26.69599 1.000 30.93886 408 LEU B O 1
ATOM 7627 N N . SER B 1 409 ? 8.58908 41.14773 28.59017 1.000 27.62825 409 SER B N 1
ATOM 7628 C CA . SER B 1 409 ? 7.72856 42.11741 29.25774 1.000 30.04229 409 SER B CA 1
ATOM 7629 C C . SER B 1 409 ? 7.90617 43.52068 28.70428 1.000 29.67126 409 SER B C 1
ATOM 7630 O O . SER B 1 409 ? 7.00544 44.34081 28.86610 1.000 37.75242 409 SER B O 1
ATOM 7633 N N . GLY B 1 410 ? 9.03067 43.81128 28.05263 1.000 30.55984 410 GLY B N 1
ATOM 7634 C CA . GLY B 1 410 ? 9.18641 45.10361 27.39563 1.000 29.92082 410 GLY B CA 1
ATOM 7635 C C . GLY B 1 410 ? 8.06222 45.43180 26.42652 1.000 32.74489 410 GLY B C 1
ATOM 7636 O O . GLY B 1 410 ? 7.76384 46.60108 26.19148 1.000 36.13372 410 GLY B O 1
ATOM 7637 N N . SER B 1 411 ? 7.42414 44.41151 25.84650 1.000 31.32079 411 SER B N 1
ATOM 7638 C CA . SER B 1 411 ? 6.30196 44.62218 24.94113 1.000 31.30624 411 SER B CA 1
ATOM 7639 C C . SER B 1 411 ? 4.98394 44.11787 25.50519 1.000 33.13566 411 SER B C 1
ATOM 7640 O O . SER B 1 411 ? 3.92609 44.50168 24.99989 1.000 32.55723 411 SER B O 1
ATOM 7643 N N . ASN B 1 412 ? 5.03806 43.26433 26.52526 1.000 29.84867 412 ASN B N 1
ATOM 7644 C CA . ASN B 1 412 ? 3.89442 42.58712 27.11719 1.000 31.19975 412 ASN B CA 1
ATOM 7645 C C . ASN B 1 412 ? 3.19419 41.65846 26.13937 1.000 36.30100 412 ASN B C 1
ATOM 7646 O O . ASN B 1 412 ? 2.00508 41.35429 26.32286 1.000 36.31738 412 ASN B O 1
ATOM 7651 N N . GLU B 1 413 ? 3.92944 41.17613 25.13084 1.000 28.78390 413 GLU B N 1
ATOM 7652 C CA . GLU B 1 413 ? 3.35030 40.32777 24.09592 1.000 29.71131 413 GLU B CA 1
ATOM 7653 C C . GLU B 1 413 ? 2.78054 39.04568 24.70676 1.000 32.37809 413 GLU B C 1
ATOM 7654 O O . GLU B 1 413 ? 3.25234 38.58302 25.75485 1.000 33.29024 413 GLU B O 1
ATOM 7660 N N . PRO B 1 414 ? 1.75413 38.46032 24.08176 1.000 29.02991 414 PRO B N 1
ATOM 7661 C CA . PRO B 1 414 ? 1.18777 37.21523 24.60930 1.000 30.19200 414 PRO B CA 1
ATOM 7662 C C . PRO B 1 414 ? 2.18384 36.06830 24.52862 1.000 32.18806 414 PRO B C 1
ATOM 7663 O O . PRO B 1 414 ? 2.96403 35.94856 23.57885 1.000 28.51869 414 PRO B O 1
ATOM 7667 N N . LEU B 1 415 ? 2.14490 35.21925 25.54223 1.000 32.19485 415 LEU B N 1
ATOM 7668 C CA . LEU B 1 415 ? 3.05853 34.09470 25.61853 1.000 33.08378 415 LEU B CA 1
ATOM 7669 C C . LEU B 1 415 ? 2.51158 32.92203 24.82139 1.000 32.46957 415 LEU B C 1
ATOM 7670 O O . LEU B 1 415 ? 1.37115 32.49884 25.01497 1.000 33.96257 415 LEU B O 1
ATOM 7675 N N . THR B 1 416 ? 3.33138 32.42268 23.91104 1.000 29.07471 416 THR B N 1
ATOM 7676 C CA . THR B 1 416 ? 3.08470 31.19022 23.18864 1.000 27.06722 416 THR B CA 1
ATOM 7677 C C . THR B 1 416 ? 3.06113 29.99957 24.15396 1.000 30.87378 416 THR B C 1
ATOM 7678 O O . THR B 1 416 ? 3.63408 30.04251 25.24921 1.000 27.97834 416 THR B O 1
ATOM 7682 N N . LYS B 1 417 ? 2.38404 28.92329 23.73180 1.000 28.77716 417 LYS B N 1
ATOM 7683 C CA . LYS B 1 417 ? 2.29500 27.70106 24.53359 1.000 28.10974 417 LYS B CA 1
ATOM 7684 C C . LYS B 1 417 ? 3.67095 27.13159 24.90049 1.000 33.37141 417 LYS B C 1
ATOM 7685 O O . LYS B 1 417 ? 3.93160 26.82323 26.07391 1.000 29.26438 417 LYS B O 1
ATOM 7691 N N . LEU B 1 418 ? 4.54905 26.93384 23.90625 1.000 24.92820 418 LEU B N 1
ATOM 7692 C CA . LEU B 1 418 ? 5.85504 26.32251 24.16055 1.000 26.94496 418 LEU B CA 1
ATOM 7693 C C . LEU B 1 418 ? 6.85520 27.29530 24.76436 1.000 25.51764 418 LEU B C 1
ATOM 7694 O O . LEU B 1 418 ? 7.92784 26.86679 25.20576 1.000 26.98362 418 LEU B O 1
ATOM 7699 N N . THR B 1 419 ? 6.53565 28.58614 24.78805 1.000 23.79153 419 THR B N 1
ATOM 7700 C CA . THR B 1 419 ? 7.30516 29.52676 25.59188 1.000 24.57103 419 THR B CA 1
ATOM 7701 C C . THR B 1 419 ? 7.04174 29.30995 27.07633 1.000 26.37731 419 THR B C 1
ATOM 7702 O O . THR B 1 419 ? 7.97785 29.21068 27.87852 1.000 23.24092 419 THR B O 1
ATOM 7706 N N . LYS B 1 420 ? 5.76329 29.23263 27.45119 1.000 26.04751 420 LYS B N 1
ATOM 7707 C CA . LYS B 1 420 ? 5.37930 28.80138 28.79323 1.000 28.35967 420 LYS B CA 1
ATOM 7708 C C . LYS B 1 420 ? 6.12931 27.54466 29.18868 1.000 27.25412 420 LYS B C 1
ATOM 7709 O O . LYS B 1 420 ? 6.64686 27.43565 30.30867 1.000 26.13228 420 LYS B O 1
ATOM 7715 N N . TRP B 1 421 ? 6.22323 26.59984 28.25507 1.000 26.21394 421 TRP B N 1
ATOM 7716 C CA . TRP B 1 421 ? 6.88674 25.33114 28.52136 1.000 29.98178 421 TRP B CA 1
ATOM 7717 C C . TRP B 1 421 ? 8.35799 25.52877 28.88968 1.000 25.98331 421 TRP B C 1
ATOM 7718 O O . TRP B 1 421 ? 8.82663 25.00647 29.91217 1.000 26.64863 421 TRP B O 1
ATOM 7729 N N . ASN B 1 422 ? 9.10292 26.29514 28.07840 1.000 24.78724 422 ASN B N 1
ATOM 7730 C CA . ASN B 1 422 ? 10.55017 26.40389 28.30448 1.000 26.43831 422 ASN B CA 1
ATOM 7731 C C . ASN B 1 422 ? 10.89707 27.34033 29.45808 1.000 25.93310 422 ASN B C 1
ATOM 7732 O O . ASN B 1 422 ? 11.94643 27.16340 30.09360 1.000 23.57318 422 ASN B O 1
ATOM 7737 N N . LEU B 1 423 ? 10.04338 28.32695 29.75142 1.000 26.10580 423 LEU B N 1
ATOM 7738 C CA . LEU B 1 423 ? 10.23565 29.13637 30.95220 1.000 25.20061 423 LEU B CA 1
ATOM 7739 C C . LEU B 1 423 ? 10.07658 28.32338 32.22281 1.000 24.42765 423 LEU B C 1
ATOM 7740 O O . LEU B 1 423 ? 10.47274 28.79412 33.29400 1.000 27.71566 423 LEU B O 1
ATOM 7745 N N . ASN B 1 424 ? 9.51656 27.12062 32.13484 1.000 23.50484 424 ASN B N 1
ATOM 7746 C CA . ASN B 1 424 ? 9.39015 26.24169 33.28808 1.000 27.85375 424 ASN B CA 1
ATOM 7747 C C . ASN B 1 424 ? 10.43417 25.12550 33.27874 1.000 26.50603 424 ASN B C 1
ATOM 7748 O O . ASN B 1 424 ? 10.33152 24.16646 34.05066 1.000 29.68435 424 ASN B O 1
ATOM 7753 N N . TYR B 1 425 ? 11.45758 25.26008 32.43891 1.000 27.86230 425 TYR B N 1
ATOM 7754 C CA . TYR B 1 425 ? 12.41685 24.18543 32.23018 1.000 26.34187 425 TYR B CA 1
ATOM 7755 C C . TYR B 1 425 ? 13.26666 23.91695 33.45612 1.000 33.61286 425 TYR B C 1
ATOM 7756 O O . TYR B 1 425 ? 13.63790 22.76532 33.72389 1.000 43.01822 425 TYR B O 1
ATOM 7765 N N . GLY B 1 426 ? 13.65963 24.93214 34.18126 1.000 22.85866 426 GLY B N 1
ATOM 7766 C CA . GLY B 1 426 ? 14.68702 24.48071 35.10841 1.000 34.87611 426 GLY B CA 1
ATOM 7767 C C . GLY B 1 426 ? 14.16943 24.34878 36.51346 1.000 31.16317 426 GLY B C 1
ATOM 7768 O O . GLY B 1 426 ? 13.39139 23.45198 36.86250 1.000 29.40237 426 GLY B O 1
ATOM 7769 N N . GLU B 1 427 ? 14.62368 25.27615 37.33264 1.000 28.59499 427 GLU B N 1
ATOM 7770 C CA . GLU B 1 427 ? 13.80794 25.76107 38.42274 1.000 32.69665 427 GLU B CA 1
ATOM 7771 C C . GLU B 1 427 ? 13.14643 27.06682 38.03294 1.000 28.30527 427 GLU B C 1
ATOM 7772 O O . GLU B 1 427 ? 12.77961 27.86585 38.90025 1.000 26.50233 427 GLU B O 1
ATOM 7778 N N . GLY B 1 428 ? 13.00607 27.29223 36.72180 1.000 28.70897 428 GLY B N 1
ATOM 7779 C CA . GLY B 1 428 ? 12.27250 28.41898 36.19187 1.000 26.81615 428 GLY B CA 1
ATOM 7780 C C . GLY B 1 428 ? 12.74449 29.75149 36.73208 1.000 27.14510 428 GLY B C 1
ATOM 7781 O O . GLY B 1 428 ? 13.85460 30.19845 36.41827 1.000 28.20468 428 GLY B O 1
ATOM 7782 N N . ALA B 1 429 ? 11.91742 30.38244 37.56407 1.000 23.82652 429 ALA B N 1
ATOM 7783 C CA . ALA B 1 429 ? 12.18240 31.73427 38.03915 1.000 25.74350 429 ALA B CA 1
ATOM 7784 C C . ALA B 1 429 ? 13.12287 31.77616 39.24521 1.000 24.38422 429 ALA B C 1
ATOM 7785 O O . ALA B 1 429 ? 13.43727 32.86867 39.73388 1.000 25.20599 429 ALA B O 1
ATOM 7787 N N . LYS B 1 430 ? 13.58827 30.62981 39.73250 1.000 22.97519 430 LYS B N 1
ATOM 7788 C CA . LYS B 1 430 ? 14.58927 30.61630 40.78869 1.000 28.43774 430 LYS B CA 1
ATOM 7789 C C . LYS B 1 430 ? 15.89737 31.17995 40.24474 1.000 27.15122 430 LYS B C 1
ATOM 7790 O O . LYS B 1 430 ? 16.48107 30.61316 39.31657 1.000 27.47370 430 LYS B O 1
ATOM 7796 N N . HIS B 1 431 ? 16.34577 32.30409 40.79401 1.000 22.23331 431 HIS B N 1
ATOM 7797 C CA . HIS B 1 431 ? 17.57575 32.94494 40.33701 1.000 28.81992 431 HIS B CA 1
ATOM 7798 C C . HIS B 1 431 ? 18.74745 32.36449 41.12447 1.000 24.48687 431 HIS B C 1
ATOM 7799 O O . HIS B 1 431 ? 18.90182 32.64974 42.31257 1.000 26.06817 431 HIS B O 1
ATOM 7806 N N . TYR B 1 432 ? 19.56968 31.55250 40.46621 1.000 22.22873 432 TYR B N 1
ATOM 7807 C CA . TYR B 1 432 ? 20.69022 30.91970 41.14413 1.000 22.38543 432 TYR B CA 1
ATOM 7808 C C . TYR B 1 432 ? 21.73233 31.93953 41.59781 1.000 25.73251 432 TYR B C 1
ATOM 7809 O O . TYR B 1 432 ? 21.91869 32.99736 40.98054 1.000 20.90423 432 TYR B O 1
ATOM 7818 N N . ASP B 1 433 ? 22.44953 31.58911 42.66624 1.000 22.07521 433 ASP B N 1
ATOM 7819 C CA . ASP B 1 433 ? 23.65548 32.31464 43.02822 1.000 23.50949 433 ASP B CA 1
ATOM 7820 C C . ASP B 1 433 ? 24.85213 31.71274 42.28132 1.000 21.59114 433 ASP B C 1
ATOM 7821 O O . ASP B 1 433 ? 24.76037 30.64036 41.68754 1.000 22.96022 433 ASP B O 1
ATOM 7826 N N . VAL B 1 434 ? 25.98683 32.41116 42.32486 1.000 20.74882 434 VAL B N 1
ATOM 7827 C CA . VAL B 1 434 ? 27.14631 32.00889 41.51580 1.000 20.52461 434 VAL B CA 1
ATOM 7828 C C . VAL B 1 434 ? 27.63860 30.62058 41.90148 1.000 23.02470 434 VAL B C 1
ATOM 7829 O O . VAL B 1 434 ? 27.97736 29.80620 41.02713 1.000 24.13478 434 VAL B O 1
ATOM 7833 N N . ALA B 1 435 ? 27.67222 30.32052 43.20989 1.000 19.87342 435 ALA B N 1
ATOM 7834 C CA . ALA B 1 435 ? 28.16059 29.02685 43.68449 1.000 19.58954 435 ALA B CA 1
ATOM 7835 C C . ALA B 1 435 ? 27.37775 27.85922 43.09456 1.000 22.37150 435 ALA B C 1
ATOM 7836 O O . ALA B 1 435 ? 27.96895 26.82460 42.76316 1.000 23.78223 435 ALA B O 1
ATOM 7838 N N . SER B 1 436 ? 26.04338 27.99514 42.97555 1.000 19.52752 436 SER B N 1
ATOM 7839 C CA . SER B 1 436 ? 25.21547 26.95174 42.36587 1.000 23.97765 436 SER B CA 1
ATOM 7840 C C . SER B 1 436 ? 25.51288 26.79199 40.88063 1.000 22.19188 436 SER B C 1
ATOM 7841 O O . SER B 1 436 ? 25.49859 25.66942 40.36135 1.000 21.35025 436 SER B O 1
ATOM 7844 N N . ASN B 1 437 ? 25.70432 27.90787 40.16589 1.000 22.28500 437 ASN B N 1
ATOM 7845 C CA . ASN B 1 437 ? 26.00869 27.83193 38.73535 1.000 18.49402 437 ASN B CA 1
ATOM 7846 C C . ASN B 1 437 ? 27.35499 27.15036 38.51895 1.000 23.50048 437 ASN B C 1
ATOM 7847 O O . ASN B 1 437 ? 27.50255 26.34470 37.59588 1.000 20.63697 437 ASN B O 1
ATOM 7852 N N . ARG B 1 438 ? 28.33319 27.42721 39.40172 1.000 21.27101 438 ARG B N 1
ATOM 7853 C CA . ARG B 1 438 ? 29.63310 26.76479 39.32488 1.000 23.27654 438 ARG B CA 1
ATOM 7854 C C . ARG B 1 438 ? 29.52506 25.26109 39.55165 1.000 21.32571 438 ARG B C 1
ATOM 7855 O O . ARG B 1 438 ? 30.28278 24.49544 38.94923 1.000 20.05414 438 ARG B O 1
ATOM 7863 N N . GLU B 1 439 ? 28.59249 24.81335 40.40222 1.000 20.78641 439 GLU B N 1
ATOM 7864 C CA . GLU B 1 439 ? 28.38315 23.37313 40.56108 1.000 22.94032 439 GLU B CA 1
ATOM 7865 C C . GLU B 1 439 ? 27.84030 22.74130 39.27879 1.000 22.22479 439 GLU B C 1
ATOM 7866 O O . GLU B 1 439 ? 28.18840 21.59875 38.94448 1.000 20.16868 439 GLU B O 1
ATOM 7872 N N . LEU B 1 440 ? 26.98632 23.46379 38.54233 1.000 20.68186 440 LEU B N 1
ATOM 7873 C CA . LEU B 1 440 ? 26.53502 22.94365 37.25483 1.000 19.15683 440 LEU B CA 1
ATOM 7874 C C . LEU B 1 440 ? 27.70734 22.79449 36.29837 1.000 21.07065 440 LEU B C 1
ATOM 7875 O O . LEU B 1 440 ? 27.79662 21.79565 35.57688 1.000 19.53995 440 LEU B O 1
ATOM 7880 N N . ASN B 1 441 ? 28.61207 23.78939 36.27552 1.000 18.78316 441 ASN B N 1
ATOM 7881 C CA . ASN B 1 441 ? 29.81222 23.70167 35.44029 1.000 20.11216 441 ASN B CA 1
ATOM 7882 C C . ASN B 1 441 ? 30.64362 22.47838 35.80607 1.000 24.60304 441 ASN B C 1
ATOM 7883 O O . ASN B 1 441 ? 31.13998 21.76714 34.92030 1.000 24.90001 441 ASN B O 1
ATOM 7888 N N . VAL B 1 442 ? 30.80883 22.21723 37.11159 1.000 21.83908 442 VAL B N 1
ATOM 7889 C CA . VAL B 1 442 ? 31.52778 21.02332 37.55739 1.000 19.03602 442 VAL B CA 1
ATOM 7890 C C . VAL B 1 442 ? 30.86988 19.75631 37.00388 1.000 21.47092 442 VAL B C 1
ATOM 7891 O O . VAL B 1 442 ? 31.54306 18.88579 36.44020 1.000 22.47443 442 VAL B O 1
ATOM 7895 N N . THR B 1 443 ? 29.54347 19.63579 37.14779 1.000 19.61819 443 THR B N 1
ATOM 7896 C CA . THR B 1 443 ? 28.84134 18.46571 36.60709 1.000 24.58879 443 THR B CA 1
ATOM 7897 C C . THR B 1 443 ? 29.00961 18.33658 35.09547 1.000 21.94880 443 THR B C 1
ATOM 7898 O O . THR B 1 443 ? 29.24126 17.23655 34.58552 1.000 22.24436 443 THR B O 1
ATOM 7902 N N . ARG B 1 444 ? 28.88172 19.44899 34.36574 1.000 23.06696 444 ARG B N 1
ATOM 7903 C CA . ARG B 1 444 ? 29.13219 19.44684 32.92309 1.000 22.66224 444 ARG B CA 1
ATOM 7904 C C . ARG B 1 444 ? 30.49703 18.85183 32.58599 1.000 24.86221 444 ARG B C 1
ATOM 7905 O O . ARG B 1 444 ? 30.62752 18.06274 31.64061 1.000 22.92761 444 ARG B O 1
ATOM 7913 N N . ASP B 1 445 ? 31.53321 19.22463 33.34341 1.000 24.76263 445 ASP B N 1
ATOM 7914 C CA . ASP B 1 445 ? 32.87462 18.75930 33.00659 1.000 23.96566 445 ASP B CA 1
ATOM 7915 C C . ASP B 1 445 ? 33.07604 17.29337 33.38057 1.000 26.96197 445 ASP B C 1
ATOM 7916 O O . ASP B 1 445 ? 33.79964 16.57964 32.67675 1.000 27.66276 445 ASP B O 1
ATOM 7921 N N . GLN B 1 446 ? 32.41593 16.80974 34.44130 1.000 23.92453 446 GLN B N 1
ATOM 7922 C CA . GLN B 1 446 ? 32.44358 15.37459 34.71833 1.000 26.01245 446 GLN B CA 1
ATOM 7923 C C . GLN B 1 446 ? 31.77598 14.58451 33.59741 1.000 25.74150 446 GLN B C 1
ATOM 7924 O O . GLN B 1 446 ? 32.28372 13.53662 33.18228 1.000 24.82277 446 GLN B O 1
ATOM 7930 N N . LEU B 1 447 ? 30.65633 15.08601 33.07146 1.000 23.35902 447 LEU B N 1
ATOM 7931 C CA . LEU B 1 447 ? 29.97585 14.38010 31.99207 1.000 23.72707 447 LEU B CA 1
ATOM 7932 C C . LEU B 1 447 ? 30.83280 14.34967 30.73254 1.000 22.65163 447 LEU B C 1
ATOM 7933 O O . LEU B 1 447 ? 30.92199 13.31576 30.06183 1.000 24.84475 447 LEU B O 1
ATOM 7938 N N . ARG B 1 448 ? 31.44695 15.48060 30.38582 1.000 21.04868 448 ARG B N 1
ATOM 7939 C CA . ARG B 1 448 ? 32.28906 15.53315 29.19349 1.000 25.49924 448 ARG B CA 1
ATOM 7940 C C . ARG B 1 448 ? 33.41652 14.51983 29.27159 1.000 24.65578 448 ARG B C 1
ATOM 7941 O O . ARG B 1 448 ? 33.67638 13.78129 28.31455 1.000 24.40326 448 ARG B O 1
ATOM 7949 N N . ASP B 1 449 ? 34.07560 14.45403 30.42046 1.000 24.85222 449 ASP B N 1
ATOM 7950 C CA . ASP B 1 449 ? 35.17341 13.52367 30.60666 1.000 27.03855 449 ASP B CA 1
ATOM 7951 C C . ASP B 1 449 ? 34.70050 12.07251 30.53839 1.000 30.56854 449 ASP B C 1
ATOM 7952 O O . ASP B 1 449 ? 35.38555 11.21071 29.96806 1.000 26.44683 449 ASP B O 1
ATOM 7957 N N . GLN B 1 450 ? 33.51893 11.78687 31.08826 1.000 24.97298 450 GLN B N 1
ATOM 7958 C CA . GLN B 1 450 ? 32.97596 10.43355 31.02180 1.000 26.68347 450 GLN B CA 1
ATOM 7959 C C . GLN B 1 450 ? 32.74657 9.98874 29.57033 1.000 29.46819 450 GLN B C 1
ATOM 7960 O O . GLN B 1 450 ? 33.11009 8.86970 29.18456 1.000 27.13428 450 GLN B O 1
ATOM 7966 N N . TYR B 1 451 ? 32.14731 10.85409 28.74265 1.000 25.65200 451 TYR B N 1
ATOM 7967 C CA . TYR B 1 451 ? 31.89514 10.45604 27.35965 1.000 26.36249 451 TYR B CA 1
ATOM 7968 C C . TYR B 1 451 ? 33.17374 10.50462 26.52808 1.000 29.89747 451 TYR B C 1
ATOM 7969 O O . TYR B 1 451 ? 33.37661 9.65806 25.64462 1.000 30.83982 451 TYR B O 1
ATOM 7978 N N . ASN B 1 452 ? 34.04764 11.48128 26.79715 1.000 26.37385 452 ASN B N 1
ATOM 7979 C CA . ASN B 1 452 ? 35.35745 11.48942 26.14882 1.000 30.17165 452 ASN B CA 1
ATOM 7980 C C . ASN B 1 452 ? 36.13598 10.22807 26.48347 1.000 30.84663 452 ASN B C 1
ATOM 7981 O O . ASN B 1 452 ? 36.77639 9.63442 25.60506 1.000 29.00378 452 ASN B O 1
ATOM 7986 N N . ASP B 1 453 ? 36.10028 9.81069 27.75707 1.000 30.89668 453 ASP B N 1
ATOM 7987 C CA . ASP B 1 453 ? 36.81409 8.60264 28.16348 1.000 35.44030 453 ASP B CA 1
ATOM 7988 C C . ASP B 1 453 ? 36.23696 7.37739 27.47320 1.000 33.09671 453 ASP B C 1
ATOM 7989 O O . ASP B 1 453 ? 36.98044 6.47619 27.06966 1.000 34.97129 453 ASP B O 1
ATOM 7994 N N . PHE B 1 454 ? 34.91033 7.32368 27.33534 1.000 35.68799 454 PHE B N 1
ATOM 7995 C CA . PHE B 1 454 ? 34.28485 6.21916 26.61576 1.000 31.76553 454 PHE B CA 1
ATOM 7996 C C . PHE B 1 454 ? 34.84935 6.10076 25.20687 1.000 33.37793 454 PHE B C 1
ATOM 7997 O O . PHE B 1 454 ? 35.25195 5.01681 24.77051 1.000 33.79167 454 PHE B O 1
ATOM 8013 N N . VAL B 1 456 ? 37.57054 7.45691 23.79720 1.000 33.61410 456 VAL B N 1
ATOM 8014 C CA . VAL B 1 456 ? 39.01236 7.23853 23.71959 1.000 33.43414 456 VAL B CA 1
ATOM 8015 C C . VAL B 1 456 ? 39.36941 5.80648 24.12430 1.000 36.33012 456 VAL B C 1
ATOM 8016 O O . VAL B 1 456 ? 40.10022 5.11339 23.41044 1.000 34.70650 456 VAL B O 1
ATOM 8020 N N . GLN B 1 457 ? 38.85802 5.33963 25.26901 1.000 34.23118 457 GLN B N 1
ATOM 8021 C CA . GLN B 1 457 ? 39.25819 4.02672 25.77682 1.000 39.28299 457 GLN B CA 1
ATOM 8022 C C . GLN B 1 457 ? 38.78039 2.87955 24.88676 1.000 45.60244 457 GLN B C 1
ATOM 8023 O O . GLN B 1 457 ? 39.43255 1.83044 24.84476 1.000 47.77707 457 GLN B O 1
ATOM 8029 N N . ASN B 1 458 ? 37.66314 3.04149 24.17243 1.000 38.97970 458 ASN B N 1
ATOM 8030 C CA . ASN B 1 458 ? 37.12336 1.97760 23.33106 1.000 38.24963 458 ASN B CA 1
ATOM 8031 C C . ASN B 1 458 ? 37.35009 2.22553 21.84817 1.000 35.99376 458 ASN B C 1
ATOM 8032 O O . ASN B 1 458 ? 36.79149 1.50609 21.01498 1.000 40.34398 458 ASN B O 1
ATOM 8037 N N . LYS B 1 459 ? 38.13916 3.23849 21.50241 1.000 37.32602 459 LYS B N 1
ATOM 8038 C CA . LYS B 1 459 ? 38.49160 3.53365 20.11174 1.000 40.35495 459 LYS B CA 1
ATOM 8039 C C . LYS B 1 459 ? 37.24958 3.78000 19.25917 1.000 38.99509 459 LYS B C 1
ATOM 8040 O O . LYS B 1 459 ? 37.16293 3.33340 18.11245 1.000 37.63551 459 LYS B O 1
ATOM 8046 N N . VAL B 1 460 ? 36.28213 4.50429 19.81522 1.000 35.37296 460 VAL B N 1
ATOM 8047 C CA . VAL B 1 460 ? 35.04521 4.80561 19.10382 1.000 32.97977 460 VAL B CA 1
ATOM 8048 C C . VAL B 1 460 ? 35.26396 6.03819 18.24151 1.000 35.34680 460 VAL B C 1
ATOM 8049 O O . VAL B 1 460 ? 35.79076 7.05253 18.70965 1.000 39.47999 460 VAL B O 1
ATOM 8053 N N . ASP B 1 461 ? 34.87956 5.94931 16.97282 1.000 34.57950 461 ASP B N 1
ATOM 8054 C CA . ASP B 1 461 ? 35.01384 7.10731 16.10089 1.000 36.90489 461 ASP B CA 1
ATOM 8055 C C . ASP B 1 461 ? 33.83528 8.06240 16.25706 1.000 34.89521 461 ASP B C 1
ATOM 8056 O O . ASP B 1 461 ? 34.03395 9.28287 16.29917 1.000 32.73385 461 ASP B O 1
ATOM 8061 N N . PHE B 1 462 ? 32.60891 7.52569 16.32180 1.000 30.50700 462 PHE B N 1
ATOM 8062 C CA . PHE B 1 462 ? 31.39533 8.33513 16.34134 1.000 29.26929 462 PHE B CA 1
ATOM 8063 C C . PHE B 1 462 ? 30.29514 7.64753 17.14073 1.000 31.34499 462 PHE B C 1
ATOM 8064 O O . PHE B 1 462 ? 30.30577 6.43207 17.36495 1.000 29.57269 462 PHE B O 1
ATOM 8072 N N . ILE B 1 463 ? 29.32999 8.45664 17.55482 1.000 28.25948 463 ILE B N 1
ATOM 8073 C CA . ILE B 1 463 ? 28.09544 7.99362 18.16925 1.000 27.27690 463 ILE B CA 1
ATOM 8074 C C . ILE B 1 463 ? 26.95783 8.28552 17.19489 1.000 27.86267 463 ILE B C 1
ATOM 8075 O O . ILE B 1 463 ? 26.87606 9.39063 16.64272 1.000 26.59380 463 ILE B O 1
ATOM 8080 N N . LEU B 1 464 ? 26.11078 7.29167 16.95212 1.000 27.76032 464 LEU B N 1
ATOM 8081 C CA . LEU B 1 464 ? 24.93278 7.43126 16.09449 1.000 28.29398 464 LEU B CA 1
ATOM 8082 C C . LEU B 1 464 ? 23.68018 7.35568 16.95491 1.000 27.53230 464 LEU B C 1
ATOM 8083 O O . LEU B 1 464 ? 23.55682 6.45708 17.79526 1.000 27.22905 464 LEU B O 1
ATOM 8088 N N . SER B 1 465 ? 22.74932 8.28397 16.76056 1.000 25.20058 465 SER B N 1
ATOM 8089 C CA . SER B 1 465 ? 21.60464 8.33066 17.66334 1.000 26.32938 465 SER B CA 1
ATOM 8090 C C . SER B 1 465 ? 20.45560 9.06286 16.97817 1.000 25.60750 465 SER B C 1
ATOM 8091 O O . SER B 1 465 ? 20.65545 9.75159 15.96859 1.000 23.22134 465 SER B O 1
ATOM 8094 N N . PRO B 1 466 ? 19.23921 8.94531 17.51109 1.000 24.35019 466 PRO B N 1
ATOM 8095 C CA . PRO B 1 466 ? 18.13450 9.76550 17.00529 1.000 28.26051 466 PRO B CA 1
ATOM 8096 C C . PRO B 1 466 ? 18.40959 11.24364 17.24554 1.000 25.76149 466 PRO B C 1
ATOM 8097 O O . PRO B 1 466 ? 19.24400 11.62016 18.06330 1.000 26.89982 466 PRO B O 1
ATOM 8101 N N . THR B 1 467 ? 17.68466 12.08528 16.52364 1.000 23.80139 467 THR B N 1
ATOM 8102 C CA . THR B 1 467 ? 17.67977 13.51636 16.78667 1.000 28.15674 467 THR B CA 1
ATOM 8103 C C . THR B 1 467 ? 16.52515 13.93884 17.69040 1.000 28.40976 467 THR B C 1
ATOM 8104 O O . THR B 1 467 ? 16.59131 15.01365 18.31260 1.000 25.70211 467 THR B O 1
ATOM 8108 N N . TYR B 1 468 ? 15.50861 13.09137 17.81488 1.000 25.28158 468 TYR B N 1
ATOM 8109 C CA . TYR B 1 468 ? 14.26277 13.38243 18.52461 1.000 26.60551 468 TYR B CA 1
ATOM 8110 C C . TYR B 1 468 ? 13.51710 12.05768 18.66572 1.000 24.79649 468 TYR B C 1
ATOM 8111 O O . TYR B 1 468 ? 13.74705 11.12392 17.89675 1.000 26.77064 468 TYR B O 1
ATOM 8120 N N . ASN B 1 469 ? 12.65559 11.96209 19.67483 1.000 23.58657 469 ASN B N 1
ATOM 8121 C CA . ASN B 1 469 ? 11.94484 10.71199 19.91254 1.000 26.25543 469 ASN B CA 1
ATOM 8122 C C . ASN B 1 469 ? 10.77804 10.46681 18.91895 1.000 29.28556 469 ASN B C 1
ATOM 8123 O O . ASN B 1 469 ? 10.04892 9.48006 19.06420 1.000 27.14301 469 ASN B O 1
ATOM 8128 N N . ASN B 1 470 ? 10.59675 11.32239 17.91435 1.000 25.40488 470 ASN B N 1
ATOM 8129 C CA . ASN B 1 470 ? 9.61393 11.10858 16.85553 1.000 25.54920 470 ASN B CA 1
ATOM 8130 C C . ASN B 1 470 ? 10.19438 11.69585 15.57766 1.000 30.44409 470 ASN B C 1
ATOM 8131 O O . ASN B 1 470 ? 11.31211 12.22112 15.56522 1.000 26.98058 470 ASN B O 1
ATOM 8136 N N . VAL B 1 471 ? 9.43545 11.60754 14.49355 1.000 25.46290 471 VAL B N 1
ATOM 8137 C CA . VAL B 1 471 ? 9.70814 12.44762 13.33401 1.000 25.79844 471 VAL B CA 1
ATOM 8138 C C . VAL B 1 471 ? 9.21720 13.85500 13.67760 1.000 25.75775 471 VAL B C 1
ATOM 8139 O O . VAL B 1 471 ? 8.89401 14.13014 14.83769 1.000 24.19974 471 VAL B O 1
ATOM 8143 N N . ALA B 1 472 ? 9.14226 14.74165 12.68410 1.000 20.62576 472 ALA B N 1
ATOM 8144 C CA . ALA B 1 472 ? 8.71947 16.11231 12.93350 1.000 20.25035 472 ALA B CA 1
ATOM 8145 C C . ALA B 1 472 ? 7.42711 16.13034 13.74458 1.000 28.10263 472 ALA B C 1
ATOM 8146 O O . ALA B 1 472 ? 6.50006 15.35768 13.45585 1.000 26.18844 472 ALA B O 1
ATOM 8148 N N . PRO B 1 473 ? 7.32001 16.99798 14.74238 1.000 28.66246 473 PRO B N 1
ATOM 8149 C CA . PRO B 1 473 ? 6.13409 17.00811 15.60108 1.000 28.56823 473 PRO B CA 1
ATOM 8150 C C . PRO B 1 473 ? 5.01000 17.84066 14.99981 1.000 28.02380 473 PRO B C 1
ATOM 8151 O O . PRO B 1 473 ? 5.20141 18.62912 14.07079 1.000 24.66087 473 PRO B O 1
ATOM 8155 N N . HIS B 1 474 ? 3.81750 17.66545 15.56616 1.000 25.05199 474 HIS B N 1
ATOM 8156 C CA . HIS B 1 474 ? 2.77299 18.64131 15.31094 1.000 28.52971 474 HIS B CA 1
ATOM 8157 C C . HIS B 1 474 ? 3.18686 19.96543 15.92445 1.000 29.60255 474 HIS B C 1
ATOM 8158 O O . HIS B 1 474 ? 3.94059 19.99929 16.90080 1.000 31.16125 474 HIS B O 1
ATOM 8165 N N . SER B 1 475 ? 2.71310 21.06192 15.32489 1.000 29.74859 475 SER B N 1
ATOM 8166 C CA . SER B 1 475 ? 3.04596 22.39052 15.82450 1.000 28.71516 475 SER B CA 1
ATOM 8167 C C . SER B 1 475 ? 2.62057 22.53804 17.28197 1.000 32.71159 475 SER B C 1
ATOM 8168 O O . SER B 1 475 ? 1.54244 22.09191 17.68146 1.000 33.32807 475 SER B O 1
ATOM 8171 N N . GLU B 1 476 ? 3.50211 23.13736 18.08528 1.000 30.30218 476 GLU B N 1
ATOM 8172 C CA . GLU B 1 476 ? 3.26552 23.42324 19.49459 1.000 30.62341 476 GLU B CA 1
ATOM 8173 C C . GLU B 1 476 ? 3.12081 22.16163 20.35040 1.000 29.31342 476 GLU B C 1
ATOM 8174 O O . GLU B 1 476 ? 2.62682 22.23043 21.48363 1.000 27.37832 476 GLU B O 1
ATOM 8180 N N . GLU B 1 477 ? 3.57139 21.00655 19.85757 1.000 26.95310 477 GLU B N 1
ATOM 8181 C CA . GLU B 1 477 ? 3.46645 19.74130 20.59059 1.000 27.73683 477 GLU B CA 1
ATOM 8182 C C . GLU B 1 477 ? 4.80112 18.98096 20.57838 1.000 27.19107 477 GLU B C 1
ATOM 8183 O O . GLU B 1 477 ? 4.86896 17.77960 20.28738 1.000 23.84507 477 GLU B O 1
ATOM 8189 N N . VAL B 1 478 ? 5.88795 19.68385 20.90045 1.000 26.01877 478 VAL B N 1
ATOM 8190 C CA . VAL B 1 478 ? 7.22491 19.09274 21.02509 1.000 25.30381 478 VAL B CA 1
ATOM 8191 C C . VAL B 1 478 ? 7.80587 19.56633 22.35097 1.000 25.14304 478 VAL B C 1
ATOM 8192 O O . VAL B 1 478 ? 7.91865 20.77494 22.59073 1.000 22.45771 478 VAL B O 1
ATOM 8196 N N . TYR B 1 479 ? 8.15574 18.61172 23.21287 1.000 24.71458 479 TYR B N 1
ATOM 8197 C CA . TYR B 1 479 ? 8.39069 18.87872 24.62129 1.000 23.49049 479 TYR B CA 1
ATOM 8198 C C . TYR B 1 479 ? 9.76614 18.41021 25.07294 1.000 27.03093 479 TYR B C 1
ATOM 8199 O O . TYR B 1 479 ? 10.38327 19.03485 25.93915 1.000 24.99586 479 TYR B O 1
ATOM 8208 N N . ASN B 1 480 ? 10.24726 17.30102 24.51421 1.000 25.56645 480 ASN B N 1
ATOM 8209 C CA . ASN B 1 480 ? 11.45181 16.65036 24.99867 1.000 26.47043 480 ASN B CA 1
ATOM 8210 C C . ASN B 1 480 ? 12.63840 16.96518 24.09997 1.000 23.51682 480 ASN B C 1
ATOM 8211 O O . ASN B 1 480 ? 12.65633 16.54751 22.93946 1.000 23.65945 480 ASN B O 1
ATOM 8216 N N . TRP B 1 481 ? 13.66243 17.62229 24.65467 1.000 25.97113 481 TRP B N 1
ATOM 8217 C CA . TRP B 1 481 ? 14.86654 17.95795 23.89310 1.000 26.80678 481 TRP B CA 1
ATOM 8218 C C . TRP B 1 481 ? 16.02875 17.00118 24.12564 1.000 23.34328 481 TRP B C 1
ATOM 8219 O O . TRP B 1 481 ? 17.12799 17.26278 23.62266 1.000 22.15446 481 TRP B O 1
ATOM 8230 N N . SER B 1 482 ? 15.81767 15.90130 24.85257 1.000 22.37432 482 SER B N 1
ATOM 8231 C CA . SER B 1 482 ? 16.94532 15.14299 25.39528 1.000 25.10561 482 SER B CA 1
ATOM 8232 C C . SER B 1 482 ? 17.87318 14.57755 24.31908 1.000 25.25249 482 SER B C 1
ATOM 8233 O O . SER B 1 482 ? 19.08677 14.48417 24.55252 1.000 25.43828 482 SER B O 1
ATOM 8236 N N . TYR B 1 483 ? 17.34758 14.19121 23.14630 1.000 21.82718 483 TYR B N 1
ATOM 8237 C CA . TYR B 1 483 ? 18.21618 13.59487 22.13331 1.000 21.46516 483 TYR B CA 1
ATOM 8238 C C . TYR B 1 483 ? 19.16393 14.61727 21.50195 1.000 25.20775 483 TYR B C 1
ATOM 8239 O O . TYR B 1 483 ? 20.23901 14.24270 21.01651 1.000 23.95450 483 TYR B O 1
ATOM 8248 N N . THR B 1 484 ? 18.79322 15.89758 21.47064 1.000 25.88674 484 THR B N 1
ATOM 8249 C CA . THR B 1 484 ? 19.71544 16.93069 20.99646 1.000 27.13096 484 THR B CA 1
ATOM 8250 C C . THR B 1 484 ? 20.45636 17.63304 22.12663 1.000 23.84275 484 THR B C 1
ATOM 8251 O O . THR B 1 484 ? 21.63826 17.96601 21.96755 1.000 22.31500 484 THR B O 1
ATOM 8255 N N . SER B 1 485 ? 19.79726 17.88116 23.26161 1.000 18.96698 485 SER B N 1
ATOM 8256 C CA . SER B 1 485 ? 20.44352 18.68383 24.30073 1.000 24.27014 485 SER B CA 1
ATOM 8257 C C . SER B 1 485 ? 21.60558 17.94663 24.97466 1.000 24.31531 485 SER B C 1
ATOM 8258 O O . SER B 1 485 ? 22.48733 18.59538 25.54815 1.000 24.56145 485 SER B O 1
ATOM 8261 N N . LEU B 1 486 ? 21.62720 16.61141 24.91822 1.000 24.48327 486 LEU B N 1
ATOM 8262 C CA . LEU B 1 486 ? 22.77029 15.85790 25.42321 1.000 25.09718 486 LEU B CA 1
ATOM 8263 C C . LEU B 1 486 ? 24.07610 16.35974 24.81854 1.000 25.57254 486 LEU B C 1
ATOM 8264 O O . LEU B 1 486 ? 25.07446 16.52330 25.53039 1.000 24.50267 486 LEU B O 1
ATOM 8269 N N . TRP B 1 487 ? 24.08428 16.63414 23.50733 1.000 24.06691 487 TRP B N 1
ATOM 8270 C CA . TRP B 1 487 ? 25.32285 17.03820 22.85343 1.000 22.84737 487 TRP B CA 1
ATOM 8271 C C . TRP B 1 487 ? 25.61515 18.52661 22.99022 1.000 27.14755 487 TRP B C 1
ATOM 8272 O O . TRP B 1 487 ? 26.73602 18.94463 22.68292 1.000 25.37873 487 TRP B O 1
ATOM 8283 N N . ASN B 1 488 ? 24.64800 19.34290 23.42013 1.000 22.24743 488 ASN B N 1
ATOM 8284 C CA . ASN B 1 488 ? 24.97686 20.72347 23.76031 1.000 23.24901 488 ASN B CA 1
ATOM 8285 C C . ASN B 1 488 ? 25.76070 20.79791 25.06415 1.000 23.86361 488 ASN B C 1
ATOM 8286 O O . ASN B 1 488 ? 26.76256 21.51565 25.15175 1.000 22.50064 488 ASN B O 1
ATOM 8291 N N . ILE B 1 489 ? 25.32332 20.06492 26.09492 1.000 22.56445 489 ILE B N 1
ATOM 8292 C CA . ILE B 1 489 ? 26.06275 20.10343 27.35456 1.000 23.30285 489 ILE B CA 1
ATOM 8293 C C . ILE B 1 489 ? 27.42424 19.41687 27.20265 1.000 22.59697 489 ILE B C 1
ATOM 8294 O O . ILE B 1 489 ? 28.42955 19.91349 27.71463 1.000 26.67396 489 ILE B O 1
ATOM 8299 N N . LEU B 1 490 ? 27.49634 18.29802 26.46538 1.000 22.79141 490 LEU B N 1
ATOM 8300 C CA . LEU B 1 490 ? 28.79919 17.70957 26.16923 1.000 23.02137 490 LEU B CA 1
ATOM 8301 C C . LEU B 1 490 ? 29.60434 18.53413 25.16725 1.000 27.24752 490 LEU B C 1
ATOM 8302 O O . LEU B 1 490 ? 30.83780 18.41030 25.13432 1.000 27.16645 490 LEU B O 1
ATOM 8307 N N . ASP B 1 491 ? 28.93923 19.36750 24.36365 1.000 26.78144 491 ASP B N 1
ATOM 8308 C CA . ASP B 1 491 ? 29.56251 20.14027 23.28306 1.000 25.30698 491 ASP B CA 1
ATOM 8309 C C . ASP B 1 491 ? 30.42953 19.25322 22.38485 1.000 27.23645 491 ASP B C 1
ATOM 8310 O O . ASP B 1 491 ? 31.63369 19.45570 22.20840 1.000 29.84023 491 ASP B O 1
ATOM 8315 N N . PHE B 1 492 ? 29.78115 18.24608 21.81652 1.000 24.05208 492 PHE B N 1
ATOM 8316 C CA . PHE B 1 492 ? 30.41294 17.42117 20.80495 1.000 23.40418 492 PHE B CA 1
ATOM 8317 C C . PHE B 1 492 ? 29.90938 17.86347 19.44081 1.000 26.26165 492 PHE B C 1
ATOM 8318 O O . PHE B 1 492 ? 28.70914 18.14039 19.28669 1.000 28.39033 492 PHE B O 1
ATOM 8326 N N . PRO B 1 493 ? 30.77035 17.96757 18.43108 1.000 24.93192 493 PRO B N 1
ATOM 8327 C CA . PRO B 1 493 ? 30.27685 18.29045 17.08657 1.000 23.82517 493 PRO B CA 1
ATOM 8328 C C . PRO B 1 493 ? 29.34975 17.19066 16.57837 1.000 24.66856 493 PRO B C 1
ATOM 8329 O O . PRO B 1 493 ? 29.66750 16.00359 16.65540 1.000 25.68083 493 PRO B O 1
ATOM 8333 N N . THR B 1 494 ? 28.18424 17.59006 16.07233 1.000 23.17861 494 THR B N 1
ATOM 8334 C CA . THR B 1 494 ? 27.12448 16.64085 15.75278 1.000 22.48781 494 THR B CA 1
ATOM 8335 C C . THR B 1 494 ? 26.49686 16.95616 14.40233 1.000 25.44659 494 THR B C 1
ATOM 8336 O O . THR B 1 494 ? 25.94667 18.04810 14.19757 1.000 24.09500 494 THR B O 1
ATOM 8340 N N . LEU B 1 495 ? 26.55721 15.98179 13.49804 1.000 26.36837 495 LEU B N 1
ATOM 8341 C CA . LEU B 1 495 ? 25.95581 16.08703 12.17944 1.000 23.94540 495 LEU B CA 1
ATOM 8342 C C . LEU B 1 495 ? 24.54207 15.51502 12.21876 1.000 24.12693 495 LEU B C 1
ATOM 8343 O O . LEU B 1 495 ? 24.32872 14.38675 12.67634 1.000 26.91572 495 LEU B O 1
ATOM 8348 N N . SER B 1 496 ? 23.57893 16.31498 11.79121 1.000 24.11884 496 SER B N 1
ATOM 8349 C CA . SER B 1 496 ? 22.21194 15.86742 11.56721 1.000 28.35628 496 SER B CA 1
ATOM 8350 C C . SER B 1 496 ? 22.08431 15.54532 10.08160 1.000 25.64544 496 SER B C 1
ATOM 8351 O O . SER B 1 496 ? 22.14504 16.45354 9.24964 1.000 28.36848 496 SER B O 1
ATOM 8354 N N . PHE B 1 497 ? 21.94642 14.26059 9.73870 1.000 26.03428 497 PHE B N 1
ATOM 8355 C CA . PHE B 1 497 ? 21.96175 13.83049 8.34254 1.000 29.42512 497 PHE B CA 1
ATOM 8356 C C . PHE B 1 497 ? 20.70425 13.03890 8.00940 1.000 27.12515 497 PHE B C 1
ATOM 8357 O O . PHE B 1 497 ? 20.25901 12.19898 8.79550 1.000 27.98863 497 PHE B O 1
ATOM 8365 N N . GLN B 1 498 ? 20.13272 13.30665 6.83809 1.000 30.64509 498 GLN B N 1
ATOM 8366 C CA . GLN B 1 498 ? 18.96368 12.55228 6.39599 1.000 29.77393 498 GLN B CA 1
ATOM 8367 C C . GLN B 1 498 ? 19.34924 11.11346 6.05146 1.000 28.95590 498 GLN B C 1
ATOM 8368 O O . GLN B 1 498 ? 20.42236 10.84803 5.49675 1.000 29.52047 498 GLN B O 1
ATOM 8374 N N . THR B 1 499 ? 18.47104 10.17218 6.38364 1.000 27.54621 499 THR B N 1
ATOM 8375 C CA . THR B 1 499 ? 18.76731 8.76294 6.13097 1.000 29.43878 499 THR B CA 1
ATOM 8376 C C . THR B 1 499 ? 18.29255 8.27339 4.76101 1.000 33.00608 499 THR B C 1
ATOM 8377 O O . THR B 1 499 ? 18.67894 7.17437 4.35265 1.000 31.53015 499 THR B O 1
ATOM 8381 N N . GLY B 1 500 ? 17.51132 9.07112 4.03522 1.000 27.70257 500 GLY B N 1
ATOM 8382 C CA . GLY B 1 500 ? 16.79851 8.60847 2.86277 1.000 32.41642 500 GLY B CA 1
ATOM 8383 C C . GLY B 1 500 ? 15.50532 7.88508 3.17249 1.000 33.70967 500 GLY B C 1
ATOM 8384 O O . GLY B 1 500 ? 14.76003 7.55111 2.24229 1.000 33.96751 500 GLY B O 1
ATOM 8385 N N . ILE B 1 501 ? 15.21333 7.64327 4.44945 1.000 31.37445 501 ILE B N 1
ATOM 8386 C CA . ILE B 1 501 ? 14.04160 6.90152 4.89324 1.000 27.49412 501 ILE B CA 1
ATOM 8387 C C . ILE B 1 501 ? 12.97210 7.88412 5.35288 1.000 32.03958 501 ILE B C 1
ATOM 8388 O O . ILE B 1 501 ? 13.27637 8.95795 5.88173 1.000 31.84017 501 ILE B O 1
ATOM 8393 N N . PHE B 1 502 ? 11.70404 7.52243 5.11787 1.000 33.15236 502 PHE B N 1
ATOM 8394 C CA . PHE B 1 502 ? 10.54387 8.36712 5.36451 1.000 31.16295 502 PHE B CA 1
ATOM 8395 C C . PHE B 1 502 ? 9.49206 7.56234 6.11463 1.000 33.86621 502 PHE B C 1
ATOM 8396 O O . PHE B 1 502 ? 9.36742 6.34772 5.91737 1.000 34.16168 502 PHE B O 1
ATOM 8404 N N . GLN B 1 503 ? 8.72458 8.23780 6.97018 1.000 27.83207 503 GLN B N 1
ATOM 8405 C CA . GLN B 1 503 ? 7.68374 7.53012 7.70270 1.000 31.26114 503 GLN B CA 1
ATOM 8406 C C . GLN B 1 503 ? 6.71596 6.87902 6.71961 1.000 34.65705 503 GLN B C 1
ATOM 8407 O O . GLN B 1 503 ? 6.39102 7.44157 5.66542 1.000 35.55503 503 GLN B O 1
ATOM 8413 N N . ASP B 1 504 ? 6.28826 5.66888 7.05904 1.000 38.31941 504 ASP B N 1
ATOM 8414 C CA . ASP B 1 504 ? 5.39109 4.86115 6.23011 1.000 34.18217 504 ASP B CA 1
ATOM 8415 C C . ASP B 1 504 ? 4.25365 4.40943 7.12289 1.000 34.27397 504 ASP B C 1
ATOM 8416 O O . ASP B 1 504 ? 4.48513 3.56784 8.01366 1.000 37.80528 504 ASP B O 1
ATOM 8421 N N . PRO B 1 505 ? 3.03351 4.91150 6.92698 1.000 36.48209 505 PRO B N 1
ATOM 8422 C CA . PRO B 1 505 ? 1.93181 4.54686 7.84213 1.000 37.71882 505 PRO B CA 1
ATOM 8423 C C . PRO B 1 505 ? 1.65068 3.05360 7.93775 1.000 38.32209 505 PRO B C 1
ATOM 8424 O O . PRO B 1 505 ? 1.14974 2.60632 8.97462 1.000 37.24423 505 PRO B O 1
ATOM 8428 N N . THR B 1 506 ? 1.94042 2.26636 6.89644 1.000 38.57921 506 THR B N 1
ATOM 8429 C CA . THR B 1 506 ? 1.61315 0.84501 6.95473 1.000 38.72988 506 THR B CA 1
ATOM 8430 C C . THR B 1 506 ? 2.60012 0.09635 7.84169 1.000 43.67479 506 THR B C 1
ATOM 8431 O O . THR B 1 506 ? 2.19314 -0.73631 8.66018 1.000 47.74058 506 THR B O 1
ATOM 8435 N N . LYS B 1 507 ? 3.89757 0.36334 7.68013 1.000 39.17086 507 LYS B N 1
ATOM 8436 C CA . LYS B 1 507 ? 4.87040 0.06814 8.72446 1.000 41.42020 507 LYS B CA 1
ATOM 8437 C C . LYS B 1 507 ? 4.67518 1.12446 9.80748 1.000 42.12603 507 LYS B C 1
ATOM 8438 O O . LYS B 1 507 ? 3.71067 1.89091 9.78775 1.000 54.03560 507 LYS B O 1
ATOM 8444 N N . ASP B 1 508 ? 5.57394 1.19072 10.77037 1.000 38.52560 508 ASP B N 1
ATOM 8445 C CA . ASP B 1 508 ? 5.58344 2.30948 11.72497 1.000 38.35044 508 ASP B CA 1
ATOM 8446 C C . ASP B 1 508 ? 4.26436 2.42291 12.49749 1.000 35.29603 508 ASP B C 1
ATOM 8447 O O . ASP B 1 508 ? 3.75012 3.51636 12.73987 1.000 37.83084 508 ASP B O 1
ATOM 8452 N N . LYS B 1 509 ? 3.71611 1.28641 12.89372 1.000 33.80954 509 LYS B N 1
ATOM 8453 C CA . LYS B 1 509 ? 2.72135 1.24377 13.95034 1.000 36.61903 509 LYS B CA 1
ATOM 8454 C C . LYS B 1 509 ? 3.37705 0.67887 15.20306 1.000 33.48234 509 LYS B C 1
ATOM 8455 O O . LYS B 1 509 ? 4.35822 -0.06277 15.11787 1.000 34.18765 509 LYS B O 1
ATOM 8461 N N . TRP B 1 510 ? 2.83206 1.02884 16.37087 1.000 35.35961 510 TRP B N 1
ATOM 8462 C CA . TRP B 1 510 ? 3.26965 0.37035 17.59698 1.000 36.04591 510 TRP B CA 1
ATOM 8463 C C . TRP B 1 510 ? 2.96926 -1.12322 17.49185 1.000 40.20860 510 TRP B C 1
ATOM 8464 O O . TRP B 1 510 ? 1.88630 -1.52027 17.05746 1.000 42.37209 510 TRP B O 1
ATOM 8475 N N . THR B 1 511 ? 3.93315 -1.95923 17.87234 1.000 41.24240 511 THR B N 1
ATOM 8476 C CA . THR B 1 511 ? 3.67970 -3.39194 17.92328 1.000 43.04246 511 THR B CA 1
ATOM 8477 C C . THR B 1 511 ? 2.92060 -3.74878 19.20139 1.000 45.44720 511 THR B C 1
ATOM 8478 O O . THR B 1 511 ? 2.65579 -2.90085 20.05996 1.000 44.00168 511 THR B O 1
ATOM 8482 N N . GLU B 1 512 ? 2.57859 -5.03448 19.34253 1.000 51.05681 512 GLU B N 1
ATOM 8483 C CA . GLU B 1 512 ? 1.76619 -5.45337 20.48267 1.000 51.20905 512 GLU B CA 1
ATOM 8484 C C . GLU B 1 512 ? 2.55426 -5.38423 21.78071 1.000 46.63885 512 GLU B C 1
ATOM 8485 O O . GLU B 1 512 ? 1.99403 -5.06480 22.83759 1.000 43.49178 512 GLU B O 1
ATOM 8491 N N . GLU B 1 513 ? 3.84745 -5.70707 21.73009 1.000 44.82702 513 GLU B N 1
ATOM 8492 C CA . GLU B 1 513 ? 4.65778 -5.60040 22.93499 1.000 50.55661 513 GLU B CA 1
ATOM 8493 C C . GLU B 1 513 ? 4.85463 -4.13967 23.31949 1.000 47.58497 513 GLU B C 1
ATOM 8494 O O . GLU B 1 513 ? 4.82316 -3.80037 24.50932 1.000 48.66118 513 GLU B O 1
ATOM 8500 N N . ASP B 1 514 ? 5.01735 -3.25852 22.31816 1.000 45.21066 514 ASP B N 1
ATOM 8501 C CA . ASP B 1 514 ? 5.02676 -1.81416 22.56181 1.000 41.39672 514 ASP B CA 1
ATOM 8502 C C . ASP B 1 514 ? 3.85184 -1.37373 23.42671 1.000 43.75846 514 ASP B C 1
ATOM 8503 O O . ASP B 1 514 ? 3.99285 -0.47735 24.26535 1.000 41.99637 514 ASP B O 1
ATOM 8508 N N . THR B 1 515 ? 2.67480 -1.97641 23.22540 1.000 44.60888 515 THR B N 1
ATOM 8509 C CA . THR B 1 515 ? 1.50353 -1.57987 24.00031 1.000 43.86667 515 THR B CA 1
ATOM 8510 C C . THR B 1 515 ? 1.60734 -1.96269 25.46736 1.000 44.39958 515 THR B C 1
ATOM 8511 O O . THR B 1 515 ? 0.80890 -1.46842 26.26974 1.000 43.90029 515 THR B O 1
ATOM 8515 N N . LYS B 1 516 ? 2.55157 -2.83189 25.83142 1.000 42.56913 516 LYS B N 1
ATOM 8516 C CA . LYS B 1 516 ? 2.74240 -3.26435 27.20830 1.000 46.79099 516 LYS B CA 1
ATOM 8517 C C . LYS B 1 516 ? 3.82746 -2.46863 27.92523 1.000 48.33265 516 LYS B C 1
ATOM 8518 O O . LYS B 1 516 ? 4.18232 -2.79593 29.06251 1.000 46.05932 516 LYS B O 1
ATOM 8524 N N . TYR B 1 517 ? 4.35127 -1.43129 27.28415 1.000 47.88764 517 TYR B N 1
ATOM 8525 C CA . TYR B 1 517 ? 5.49302 -0.69836 27.80831 1.000 44.66042 517 TYR B CA 1
ATOM 8526 C C . TYR B 1 517 ? 5.08622 0.19146 28.98138 1.000 43.38584 517 TYR B C 1
ATOM 8527 O O . TYR B 1 517 ? 4.05326 0.87049 28.95559 1.000 42.90197 517 TYR B O 1
ATOM 8536 N N . LYS B 1 518 ? 5.91237 0.19211 30.01320 1.000 39.50574 518 LYS B N 1
ATOM 8537 C CA . LYS B 1 518 ? 5.64329 0.95272 31.22039 1.000 40.67761 518 LYS B CA 1
ATOM 8538 C C . LYS B 1 518 ? 6.42459 2.25826 31.17718 1.000 42.47345 518 LYS B C 1
ATOM 8539 O O . LYS B 1 518 ? 7.66087 2.25305 31.12911 1.000 45.70450 518 LYS B O 1
ATOM 8545 N N . TYR B 1 519 ? 5.69870 3.36804 31.18587 1.000 40.25209 519 TYR B N 1
ATOM 8546 C CA . TYR B 1 519 ? 6.31879 4.67480 31.02987 1.000 41.61886 519 TYR B CA 1
ATOM 8547 C C . TYR B 1 519 ? 7.23274 4.99320 32.20845 1.000 37.78226 519 TYR B C 1
ATOM 8548 O O . TYR B 1 519 ? 6.87883 4.76475 33.36937 1.000 37.49276 519 TYR B O 1
ATOM 8557 N N . ARG B 1 520 ? 8.42613 5.50359 31.90564 1.000 40.77446 520 ARG B N 1
ATOM 8558 C CA . ARG B 1 520 ? 9.35555 5.89629 32.95927 1.000 38.27262 520 ARG B CA 1
ATOM 8559 C C . ARG B 1 520 ? 9.03492 7.25438 33.55258 1.000 35.22746 520 ARG B C 1
ATOM 8560 O O . ARG B 1 520 ? 9.57058 7.58944 34.60712 1.000 34.21002 520 ARG B O 1
ATOM 8568 N N . SER B 1 521 ? 8.20536 8.05406 32.89117 1.000 36.76656 521 SER B N 1
ATOM 8569 C CA . SER B 1 521 ? 8.00312 9.41960 33.35083 1.000 36.44567 521 SER B CA 1
ATOM 8570 C C . SER B 1 521 ? 6.78989 9.99792 32.64789 1.000 32.65823 521 SER B C 1
ATOM 8571 O O . SER B 1 521 ? 6.36736 9.50781 31.59458 1.000 29.24630 521 SER B O 1
ATOM 8574 N N . LYS B 1 522 ? 6.25782 11.06817 33.24397 1.000 27.94859 522 LYS B N 1
ATOM 8575 C CA . LYS B 1 522 ? 5.19114 11.84338 32.61750 1.000 37.10815 522 LYS B CA 1
ATOM 8576 C C . LYS B 1 522 ? 5.59599 12.35065 31.22937 1.000 35.39113 522 LYS B C 1
ATOM 8577 O O . LYS B 1 522 ? 4.81007 12.27806 30.27403 1.000 35.92348 522 LYS B O 1
ATOM 8583 N N . LEU B 1 523 ? 6.80640 12.91189 31.11222 1.000 31.28156 523 LEU B N 1
ATOM 8584 C CA . LEU B 1 523 ? 7.25041 13.49070 29.84478 1.000 32.70520 523 LEU B CA 1
ATOM 8585 C C . LEU B 1 523 ? 7.34183 12.42625 28.76421 1.000 31.81619 523 LEU B C 1
ATOM 8586 O O . LEU B 1 523 ? 6.99897 12.68432 27.60549 1.000 27.95051 523 LEU B O 1
ATOM 8591 N N . GLU B 1 524 ? 7.79679 11.22249 29.12589 1.000 26.98102 524 GLU B N 1
ATOM 8592 C CA . GLU B 1 524 ? 7.86533 10.14824 28.14298 1.000 30.18392 524 GLU B CA 1
ATOM 8593 C C . GLU B 1 524 ? 6.47234 9.71725 27.70082 1.000 31.50853 524 GLU B C 1
ATOM 8594 O O . GLU B 1 524 ? 6.25814 9.38593 26.52642 1.000 31.56456 524 GLU B O 1
ATOM 8600 N N . GLN B 1 525 ? 5.51271 9.70695 28.62392 1.000 30.85986 525 GLN B N 1
ATOM 8601 C CA . GLN B 1 525 ? 4.14907 9.39736 28.22370 1.000 33.86974 525 GLN B CA 1
ATOM 8602 C C . GLN B 1 525 ? 3.57867 10.51716 27.36726 1.000 31.45355 525 GLN B C 1
ATOM 8603 O O . GLN B 1 525 ? 2.97118 10.25973 26.32577 1.000 31.97732 525 GLN B O 1
ATOM 8609 N N . LEU B 1 526 ? 3.77934 11.76465 27.79437 1.000 33.79414 526 LEU B N 1
ATOM 8610 C CA . LEU B 1 526 ? 3.31869 12.91642 27.03084 1.000 32.53942 526 LEU B CA 1
ATOM 8611 C C . LEU B 1 526 ? 3.76473 12.83682 25.57506 1.000 36.25531 526 LEU B C 1
ATOM 8612 O O . LEU B 1 526 ? 2.96703 13.04541 24.64969 1.000 30.67246 526 LEU B O 1
ATOM 8617 N N . GLU B 1 527 ? 5.04044 12.52609 25.35115 1.000 29.65888 527 GLU B N 1
ATOM 8618 C CA . GLU B 1 527 ? 5.54679 12.46253 23.98587 1.000 30.30623 527 GLU B CA 1
ATOM 8619 C C . GLU B 1 527 ? 4.99760 11.24726 23.23633 1.000 32.96706 527 GLU B C 1
ATOM 8620 O O . GLU B 1 527 ? 4.52683 11.37028 22.09825 1.000 29.47959 527 GLU B O 1
ATOM 8626 N N . ASN B 1 528 ? 5.04525 10.05931 23.85224 1.000 31.86277 528 ASN B N 1
ATOM 8627 C CA . ASN B 1 528 ? 4.75156 8.84136 23.08910 1.000 34.71841 528 ASN B CA 1
ATOM 8628 C C . ASN B 1 528 ? 3.28070 8.76772 22.67523 1.000 36.31140 528 ASN B C 1
ATOM 8629 O O . ASN B 1 528 ? 2.96104 8.26058 21.59183 1.000 31.51921 528 ASN B O 1
ATOM 8634 N N . GLU B 1 529 ? 2.36766 9.24304 23.52424 1.000 32.28522 529 GLU B N 1
ATOM 8635 C CA . GLU B 1 529 ? 0.95196 9.13877 23.17426 1.000 39.78238 529 GLU B CA 1
ATOM 8636 C C . GLU B 1 529 ? 0.55467 10.10482 22.06696 1.000 35.25977 529 GLU B C 1
ATOM 8637 O O . GLU B 1 529 ? -0.53577 9.96677 21.50537 1.000 39.86846 529 GLU B O 1
ATOM 8643 N N . ASN B 1 530 ? 1.40353 11.07114 21.73092 1.000 31.81852 530 ASN B N 1
ATOM 8644 C CA . ASN B 1 530 ? 1.09404 11.92163 20.59481 1.000 34.80350 530 ASN B CA 1
ATOM 8645 C C . ASN B 1 530 ? 1.33419 11.22430 19.26953 1.000 33.09224 530 ASN B C 1
ATOM 8646 O O . ASN B 1 530 ? 0.91861 11.75292 18.23457 1.000 31.13642 530 ASN B O 1
ATOM 8651 N N . TYR B 1 531 ? 1.99824 10.06810 19.27282 1.000 31.08598 531 TYR B N 1
ATOM 8652 C CA . TYR B 1 531 ? 2.29837 9.38305 18.02985 1.000 32.24751 531 TYR B CA 1
ATOM 8653 C C . TYR B 1 531 ? 1.05412 8.67544 17.49997 1.000 35.87005 531 TYR B C 1
ATOM 8654 O O . TYR B 1 531 ? 0.34342 7.99435 18.24734 1.000 34.59737 531 TYR B O 1
ATOM 8663 N N . ASP B 1 532 ? 0.80823 8.83239 16.20002 1.000 35.00409 532 ASP B N 1
ATOM 8664 C CA . ASP B 1 532 ? -0.31460 8.23017 15.48769 1.000 34.56447 532 ASP B CA 1
ATOM 8665 C C . ASP B 1 532 ? 0.11978 8.04208 14.03918 1.000 33.47065 532 ASP B C 1
ATOM 8666 O O . ASP B 1 532 ? 0.39320 9.02975 13.33585 1.000 31.80924 532 ASP B O 1
ATOM 8671 N N . PRO B 1 533 ? 0.19095 6.79495 13.56084 1.000 32.35438 533 PRO B N 1
ATOM 8672 C CA . PRO B 1 533 ? 0.72122 6.54737 12.21041 1.000 32.01794 533 PRO B CA 1
ATOM 8673 C C . PRO B 1 533 ? 0.05702 7.37584 11.12479 1.000 35.13800 533 PRO B C 1
ATOM 8674 O O . PRO B 1 533 ? 0.71783 7.73473 10.13683 1.000 34.97508 533 PRO B O 1
ATOM 8678 N N . SER B 1 534 ? -1.22785 7.70721 11.27814 1.000 35.19603 534 SER B N 1
ATOM 8679 C CA . SER B 1 534 ? -1.93331 8.39862 10.20553 1.000 34.07007 534 SER B CA 1
ATOM 8680 C C . SER B 1 534 ? -1.73210 9.91195 10.22108 1.000 36.04876 534 SER B C 1
ATOM 8681 O O . SER B 1 534 ? -2.08383 10.56590 9.23171 1.000 37.45609 534 SER B O 1
ATOM 8684 N N . GLN B 1 535 ? -1.16305 10.49413 11.28582 1.000 33.68586 535 GLN B N 1
ATOM 8685 C CA . GLN B 1 535 ? -1.01010 11.94766 11.35430 1.000 35.37533 535 GLN B CA 1
ATOM 8686 C C . GLN B 1 535 ? 0.44483 12.41727 11.21438 1.000 36.41417 535 GLN B C 1
ATOM 8687 O O . GLN B 1 535 ? 0.74718 13.57299 11.53697 1.000 33.57462 535 GLN B O 1
ATOM 8693 N N . PHE B 1 536 ? 1.35182 11.55074 10.71969 1.000 30.61853 536 PHE B N 1
ATOM 8694 C CA . PHE B 1 536 ? 2.74974 11.91296 10.48889 1.000 29.04690 536 PHE B CA 1
ATOM 8695 C C . PHE B 1 536 ? 3.25562 11.37157 9.15192 1.000 30.89094 536 PHE B C 1
ATOM 8696 O O . PHE B 1 536 ? 4.44619 11.03754 9.02275 1.000 33.04050 536 PHE B O 1
ATOM 8704 N N . VAL B 1 537 ? 2.38030 11.31903 8.13924 1.000 32.03832 537 VAL B N 1
ATOM 8705 C CA . VAL B 1 537 ? 2.65470 10.53774 6.93530 1.000 30.50853 537 VAL B CA 1
ATOM 8706 C C . VAL B 1 537 ? 3.84501 11.09583 6.16559 1.000 30.07870 537 VAL B C 1
ATOM 8707 O O . VAL B 1 537 ? 3.93401 12.30145 5.90408 1.000 31.66975 537 VAL B O 1
ATOM 8711 N N . GLY B 1 538 ? 4.75793 10.20550 5.77338 1.000 31.34880 538 GLY B N 1
ATOM 8712 C CA . GLY B 1 538 ? 5.86496 10.55227 4.89788 1.000 30.00617 538 GLY B CA 1
ATOM 8713 C C . GLY B 1 538 ? 6.91572 11.48049 5.47290 1.000 30.22751 538 GLY B C 1
ATOM 8714 O O . GLY B 1 538 ? 7.72287 12.01189 4.70652 1.000 30.56278 538 GLY B O 1
ATOM 8715 N N . ALA B 1 539 ? 6.93697 11.70005 6.78621 1.000 29.61662 539 ALA B N 1
ATOM 8716 C CA . ALA B 1 539 ? 7.93784 12.59391 7.36001 1.000 30.83479 539 ALA B CA 1
ATOM 8717 C C . ALA B 1 539 ? 9.33785 11.99159 7.20239 1.000 27.48859 539 ALA B C 1
ATOM 8718 O O . ALA B 1 539 ? 9.52681 10.78816 7.40087 1.000 26.26206 539 ALA B O 1
ATOM 8720 N N . PRO B 1 540 ? 10.33284 12.79463 6.83099 1.000 26.35637 540 PRO B N 1
ATOM 8721 C CA . PRO B 1 540 ? 11.69262 12.25915 6.70649 1.000 28.73237 540 PRO B CA 1
ATOM 8722 C C . PRO B 1 540 ? 12.30868 11.96548 8.06726 1.000 28.87998 540 PRO B C 1
ATOM 8723 O O . PRO B 1 540 ? 11.94436 12.55573 9.08743 1.000 29.05207 540 PRO B O 1
ATOM 8727 N N . VAL B 1 541 ? 13.22722 11.00487 8.08322 1.000 29.56070 541 VAL B N 1
ATOM 8728 C CA . VAL B 1 541 ? 13.96880 10.65963 9.28951 1.000 32.58769 541 VAL B CA 1
ATOM 8729 C C . VAL B 1 541 ? 15.39971 11.12879 9.11085 1.000 34.33719 541 VAL B C 1
ATOM 8730 O O . VAL B 1 541 ? 16.09854 10.68456 8.18696 1.000 30.40730 541 VAL B O 1
ATOM 8734 N N . GLY B 1 542 ? 15.83026 12.02952 9.99325 1.000 29.16381 542 GLY B N 1
ATOM 8735 C CA . GLY B 1 542 ? 17.22261 12.40509 10.10826 1.000 26.54510 542 GLY B CA 1
ATOM 8736 C C . GLY B 1 542 ? 17.79234 11.85133 11.40080 1.000 27.58017 542 GLY B C 1
ATOM 8737 O O . GLY B 1 542 ? 17.08079 11.70233 12.39890 1.000 27.24421 542 GLY B O 1
ATOM 8738 N N . LEU B 1 543 ? 19.08009 11.54731 11.38176 1.000 25.57272 543 LEU B N 1
ATOM 8739 C CA . LEU B 1 543 ? 19.75951 11.01657 12.54602 1.000 24.97525 543 LEU B CA 1
ATOM 8740 C C . LEU B 1 543 ? 20.96967 11.88885 12.86839 1.000 25.00532 543 LEU B C 1
ATOM 8741 O O . LEU B 1 543 ? 21.34075 12.78907 12.10501 1.000 24.10490 543 LEU B O 1
ATOM 8746 N N . GLN B 1 544 ? 21.59864 11.59449 14.00607 1.000 25.35918 544 GLN B N 1
ATOM 8747 C CA . GLN B 1 544 ? 22.72553 12.36154 14.52146 1.000 25.76814 544 GLN B CA 1
ATOM 8748 C C . GLN B 1 544 ? 23.99371 11.51595 14.53103 1.000 25.87414 544 GLN B C 1
ATOM 8749 O O . GLN B 1 544 ? 23.99748 10.38008 15.02430 1.000 26.11238 544 GLN B O 1
ATOM 8755 N N . LEU B 1 545 ? 25.07311 12.09315 14.02392 1.000 23.46305 545 LEU B N 1
ATOM 8756 C CA . LEU B 1 545 ? 26.40630 11.52476 14.13007 1.000 26.39983 545 LEU B CA 1
ATOM 8757 C C . LEU B 1 545 ? 27.24294 12.48605 14.95805 1.000 26.55427 545 LEU B C 1
ATOM 8758 O O . LEU B 1 545 ? 27.45868 13.62751 14.54236 1.000 25.98947 545 LEU B O 1
ATOM 8763 N N . SER B 1 546 ? 27.70678 12.03446 16.12372 1.000 26.62453 546 SER B N 1
ATOM 8764 C CA . SER B 1 546 ? 28.49431 12.86685 17.02261 1.000 27.07157 546 SER B CA 1
ATOM 8765 C C . SER B 1 546 ? 29.95243 12.42283 17.03309 1.000 28.29147 546 SER B C 1
ATOM 8766 O O . SER B 1 546 ? 30.23995 11.22565 17.07087 1.000 28.59286 546 SER B O 1
ATOM 8769 N N . GLY B 1 547 ? 30.87021 13.39452 17.02842 1.000 28.84748 547 GLY B N 1
ATOM 8770 C CA . GLY B 1 547 ? 32.28674 13.13535 17.14782 1.000 31.15954 547 GLY B CA 1
ATOM 8771 C C . GLY B 1 547 ? 32.90680 13.71463 18.41531 1.000 30.48569 547 GLY B C 1
ATOM 8772 O O . GLY B 1 547 ? 32.26347 14.38769 19.21462 1.000 28.86148 547 GLY B O 1
ATOM 8773 N N . LYS B 1 548 ? 34.19726 13.42251 18.58993 1.000 30.63114 548 LYS B N 1
ATOM 8774 C CA . LYS B 1 548 ? 34.94819 14.01071 19.69370 1.000 33.75692 548 LYS B CA 1
ATOM 8775 C C . LYS B 1 548 ? 35.12017 15.51866 19.48942 1.000 28.81503 548 LYS B C 1
ATOM 8776 O O . LYS B 1 548 ? 35.12495 16.02090 18.36192 1.000 25.80630 548 LYS B O 1
ATOM 8782 N N . ARG B 1 549 ? 35.23721 16.24468 20.60327 1.000 28.16112 549 ARG B N 1
ATOM 8783 C CA . ARG B 1 549 ? 35.32548 17.70367 20.54771 1.000 26.98883 549 ARG B CA 1
ATOM 8784 C C . ARG B 1 549 ? 36.46406 18.15469 19.62969 1.000 28.99397 549 ARG B C 1
ATOM 8785 O O . ARG B 1 549 ? 37.58221 17.62765 19.69352 1.000 26.43504 549 ARG B O 1
ATOM 8793 N N . TYR B 1 550 ? 36.15489 19.12682 18.76361 1.000 25.31383 550 TYR B N 1
ATOM 8794 C CA . TYR B 1 550 ? 37.07164 19.72780 17.80018 1.000 27.77810 550 TYR B CA 1
ATOM 8795 C C . TYR B 1 550 ? 37.51270 18.75543 16.70666 1.000 28.47036 550 TYR B C 1
ATOM 8796 O O . TYR B 1 550 ? 38.42938 19.06093 15.94019 1.000 32.41033 550 TYR B O 1
ATOM 8805 N N . PHE B 1 551 ? 36.83144 17.61880 16.56278 1.000 25.42718 551 PHE B N 1
ATOM 8806 C CA . PHE B 1 551 ? 36.98873 16.76301 15.38496 1.000 31.39012 551 PHE B CA 1
ATOM 8807 C C . PHE B 1 551 ? 35.83873 16.94200 14.39033 1.000 30.74874 551 PHE B C 1
ATOM 8808 O O . PHE B 1 551 ? 35.38192 15.97712 13.76237 1.000 29.03207 551 PHE B O 1
ATOM 8816 N N . ASP B 1 552 ? 35.33698 18.17591 14.24643 1.000 24.37869 552 ASP B N 1
ATOM 8817 C CA . ASP B 1 552 ? 34.27971 18.44065 13.27650 1.000 28.82560 552 ASP B CA 1
ATOM 8818 C C . ASP B 1 552 ? 34.64049 17.89524 11.89939 1.000 33.87779 552 ASP B C 1
ATOM 8819 O O . ASP B 1 552 ? 33.79831 17.29100 11.21889 1.000 27.70338 552 ASP B O 1
ATOM 8824 N N . GLU B 1 553 ? 35.89653 18.09021 11.47989 1.000 30.53923 553 GLU B N 1
ATOM 8825 C CA . GLU B 1 553 ? 36.28999 17.70412 10.12963 1.000 32.57110 553 GLU B CA 1
ATOM 8826 C C . GLU B 1 553 ? 36.06719 16.21844 9.90201 1.000 28.79347 553 GLU B C 1
ATOM 8827 O O . GLU B 1 553 ? 35.59868 15.81233 8.83308 1.000 33.03554 553 GLU B O 1
ATOM 8833 N N . GLU B 1 554 ? 36.34342 15.39778 10.91545 1.000 28.68801 554 GLU B N 1
ATOM 8834 C CA . GLU B 1 554 ? 36.11995 13.95882 10.79434 1.000 28.81251 554 GLU B CA 1
ATOM 8835 C C . GLU B 1 554 ? 34.63589 13.61744 10.78716 1.000 32.79531 554 GLU B C 1
ATOM 8836 O O . GLU B 1 554 ? 34.22761 12.64051 10.14540 1.000 28.57730 554 GLU B O 1
ATOM 8842 N N . VAL B 1 555 ? 33.81854 14.39688 11.50521 1.000 32.32236 555 VAL B N 1
ATOM 8843 C CA . VAL B 1 555 ? 32.37960 14.14961 11.51791 1.000 30.09505 555 VAL B CA 1
ATOM 8844 C C . VAL B 1 555 ? 31.79412 14.33257 10.12097 1.000 29.31902 555 VAL B C 1
ATOM 8845 O O . VAL B 1 555 ? 31.01396 13.50095 9.65250 1.000 32.17249 555 VAL B O 1
ATOM 8849 N N . LEU B 1 556 ? 32.18440 15.40109 9.42149 1.000 26.63084 556 LEU B N 1
ATOM 8850 C CA . LEU B 1 556 ? 31.67125 15.63747 8.07189 1.000 31.63278 556 LEU B CA 1
ATOM 8851 C C . LEU B 1 556 ? 32.19367 14.59641 7.08243 1.000 32.44001 556 LEU B C 1
ATOM 8852 O O . LEU B 1 556 ? 31.43280 14.07480 6.26350 1.000 35.67153 556 LEU B O 1
ATOM 8857 N N . ALA B 1 557 ? 33.49566 14.29354 7.13405 1.000 31.05915 557 ALA B N 1
ATOM 8858 C CA . ALA B 1 557 ? 34.07300 13.30100 6.22606 1.000 36.19494 557 ALA B CA 1
ATOM 8859 C C . ALA B 1 557 ? 33.39816 11.94493 6.37983 1.000 34.02366 557 ALA B C 1
ATOM 8860 O O . ALA B 1 557 ? 33.08602 11.28562 5.38667 1.000 37.29118 557 ALA B O 1
ATOM 8862 N N . ALA B 1 558 ? 33.15647 11.50894 7.61079 1.000 32.10288 558 ALA B N 1
ATOM 8863 C CA . ALA B 1 558 ? 32.39915 10.27844 7.78248 1.000 33.90756 558 ALA B CA 1
ATOM 8864 C C . ALA B 1 558 ? 30.92769 10.45290 7.42413 1.000 35.07905 558 ALA B C 1
ATOM 8865 O O . ALA B 1 558 ? 30.25339 9.46374 7.10450 1.000 35.59832 558 ALA B O 1
ATOM 8867 N N . GLY B 1 559 ? 30.40983 11.67849 7.49058 1.000 29.16038 559 GLY B N 1
ATOM 8868 C CA . GLY B 1 559 ? 29.04201 11.90182 7.06197 1.000 35.10512 559 GLY B CA 1
ATOM 8869 C C . GLY B 1 559 ? 28.91684 11.79820 5.55719 1.000 38.02232 559 GLY B C 1
ATOM 8870 O O . GLY B 1 559 ? 27.91031 11.30970 5.03641 1.000 36.75311 559 GLY B O 1
ATOM 8871 N N . LYS B 1 560 ? 29.93945 12.27012 4.84257 1.000 39.41844 560 LYS B N 1
ATOM 8872 C CA . LYS B 1 560 ? 30.03446 12.03280 3.40992 1.000 40.68700 560 LYS B CA 1
ATOM 8873 C C . LYS B 1 560 ? 29.97021 10.54390 3.10719 1.000 43.24060 560 LYS B C 1
ATOM 8874 O O . LYS B 1 560 ? 29.23272 10.11560 2.21129 1.000 43.15848 560 LYS B O 1
ATOM 8880 N N . ALA B 1 561 ? 30.69752 9.73722 3.88185 1.000 37.26393 561 ALA B N 1
ATOM 8881 C CA . ALA B 1 561 ? 30.76425 8.30668 3.60568 1.000 38.62367 561 ALA B CA 1
ATOM 8882 C C . ALA B 1 561 ? 29.45105 7.60896 3.92893 1.000 40.19723 561 ALA B C 1
ATOM 8883 O O . ALA B 1 561 ? 29.01355 6.71983 3.18650 1.000 39.26687 561 ALA B O 1
ATOM 8885 N N . ILE B 1 562 ? 28.81734 7.97362 5.04398 1.000 39.88727 562 ILE B N 1
ATOM 8886 C CA . ILE B 1 562 ? 27.61500 7.25727 5.45137 1.000 37.26572 562 ILE B CA 1
ATOM 8887 C C . ILE B 1 562 ? 26.45704 7.60965 4.53169 1.000 36.02732 562 ILE B C 1
ATOM 8888 O O . ILE B 1 562 ? 25.68141 6.74042 4.12186 1.000 34.31919 562 ILE B O 1
ATOM 8893 N N . VAL B 1 563 ? 26.35301 8.88251 4.15853 1.000 34.90034 563 VAL B N 1
ATOM 8894 C CA . VAL B 1 563 ? 25.29509 9.33275 3.26671 1.000 35.53492 563 VAL B CA 1
ATOM 8895 C C . VAL B 1 563 ? 25.42544 8.68479 1.89478 1.000 41.80045 563 VAL B C 1
ATOM 8896 O O . VAL B 1 563 ? 24.42124 8.46081 1.20504 1.000 40.05345 563 VAL B O 1
ATOM 8900 N N . ASP B 1 564 ? 26.64663 8.34595 1.48424 1.000 35.61845 564 ASP B N 1
ATOM 8901 C CA . ASP B 1 564 ? 26.81265 7.69468 0.19193 1.000 46.06848 564 ASP B CA 1
ATOM 8902 C C . ASP B 1 564 ? 26.53436 6.19757 0.28254 1.000 43.89178 564 ASP B C 1
ATOM 8903 O O . ASP B 1 564 ? 25.91441 5.63080 -0.62068 1.000 44.93336 564 ASP B O 1
ATOM 8908 N N . LEU B 1 565 ? 26.94561 5.55124 1.37796 1.000 38.64886 565 LEU B N 1
ATOM 8909 C CA . LEU B 1 565 ? 26.56567 4.15856 1.59643 1.000 40.25986 565 LEU B CA 1
ATOM 8910 C C . LEU B 1 565 ? 25.04675 3.98170 1.56274 1.000 42.91204 565 LEU B C 1
ATOM 8911 O O . LEU B 1 565 ? 24.53702 2.99643 1.01237 1.000 42.60970 565 LEU B O 1
ATOM 8916 N N . LEU B 1 566 ? 24.30544 4.92820 2.13957 1.000 41.52015 566 LEU B N 1
ATOM 8917 C CA . LEU B 1 566 ? 22.84918 4.88384 2.09266 1.000 39.09368 566 LEU B CA 1
ATOM 8918 C C . LEU B 1 566 ? 22.28272 5.40843 0.77461 1.000 42.19564 566 LEU B C 1
ATOM 8919 O O . LEU B 1 566 ? 21.06564 5.33333 0.56732 1.000 41.75081 566 LEU B O 1
ATOM 8924 N N . GLY B 1 567 ? 23.12222 5.93821 -0.11026 1.000 38.50483 567 GLY B N 1
ATOM 8925 C CA . GLY B 1 567 ? 22.63145 6.44222 -1.38583 1.000 41.21607 567 GLY B CA 1
ATOM 8926 C C . GLY B 1 567 ? 21.65916 7.59606 -1.26528 1.000 43.56539 567 GLY B C 1
ATOM 8927 O O . GLY B 1 567 ? 20.69282 7.67001 -2.03355 1.000 41.03938 567 GLY B O 1
ATOM 8928 N N . VAL B 1 568 ? 21.90021 8.50890 -0.32578 1.000 41.07190 568 VAL B N 1
ATOM 8929 C CA . VAL B 1 568 ? 21.00233 9.63051 -0.05760 1.000 38.68546 568 VAL B CA 1
ATOM 8930 C C . VAL B 1 568 ? 21.38353 10.78849 -0.97123 1.000 40.34187 568 VAL B C 1
ATOM 8931 O O . VAL B 1 568 ? 22.48001 11.34176 -0.85817 1.000 43.34923 568 VAL B O 1
ATOM 8935 N N . ASP B 1 569 ? 20.47742 11.17789 -1.86129 1.000 39.50466 569 ASP B N 1
ATOM 8936 C CA . ASP B 1 569 ? 20.69240 12.33072 -2.73034 1.000 39.73838 569 ASP B CA 1
ATOM 8937 C C . ASP B 1 569 ? 19.45977 13.21314 -2.62799 1.000 42.04501 569 ASP B C 1
ATOM 8938 O O . ASP B 1 569 ? 18.40989 12.87771 -3.18504 1.000 43.12448 569 ASP B O 1
ATOM 8943 N N . LEU B 1 570 ? 19.58494 14.34159 -1.92069 1.000 40.23582 570 LEU B N 1
ATOM 8944 C CA . LEU B 1 570 ? 18.43717 15.21552 -1.70089 1.000 39.78083 570 LEU B CA 1
ATOM 8945 C C . LEU B 1 570 ? 18.13900 16.08915 -2.90675 1.000 36.70237 570 LEU B C 1
ATOM 8946 O O . LEU B 1 570 ? 17.09973 16.75663 -2.92957 1.000 36.54156 570 LEU B O 1
ATOM 8951 N N . TYR B 1 571 ? 19.02616 16.11188 -3.89144 1.000 36.83081 571 TYR B N 1
ATOM 8952 C CA . TYR B 1 571 ? 18.73849 16.75656 -5.16106 1.000 43.27107 571 TYR B CA 1
ATOM 8953 C C . TYR B 1 571 ? 18.03712 15.76077 -6.08316 1.000 36.97127 571 TYR B C 1
ATOM 8954 O O . TYR B 1 571 ? 17.33531 16.15993 -6.99696 1.000 45.07744 571 TYR B O 1
#